Protein 8RX4 (pdb70)

Organism: Mycobacterium tuberculosis (strain ATCC 25618 / H37Rv) (NCBI:txid83332)

B-factor: mean 56.43, std 13.55, range [24.18, 102.86]

InterPro domains:
  IPR001100 Pyridine nucleotide-disulphide oxidoreductase, class I [PIRSF000350] (3-437)
  IPR004099 Pyridine nucleotide-disulphide oxidoreductase, dimerisation domain [PF02852] (345-454)
  IPR012999 Pyridine nucleotide-disulphide oxidoreductase, class I, active site [PS00076] (36-46)
  IPR016156 FAD/NAD-linked reductase, dimerisation domain superfamily [G3DSA:3.30.390.30] (344-459)
  IPR016156 FAD/NAD-linked reductase, dimerisation domain superfamily [SSF55424] (342-456)
  IPR017817 Mycothione reductase [TIGR03452] (3-458)
  IPR023753 FAD/NAD(P)-binding domain [PF07992] (4-316)
  IPR036188 FAD/NAD(P)-binding domain superfamily [G3DSA:3.50.50.60] (4-327)
  IPR036188 FAD/NAD(P)-binding domain superfamily [G3DSA:3.50.50.60] (154-271)
  IPR036188 FAD/NAD(P)-binding domain superfamily [SSF51905] (1-375)
  IPR050151 Class-I pyridine nucleotide-disulfide oxidoreductase [PTHR22912] (2-455)

Radius of gyration: 31.42 Å; Cα contacts (8 Å, |Δi|>4): 2071; chains: 2; bounding box: 92×67×83 Å

Foldseek 3Di:
DAEFAEEEEAQALSVVLDDPVCPVTQYEYEAQDFHHDCCLQLHVQLLVLLLVVLVVLVCQVPVVVVPDPHHDDDDPLVVSLCVRVVVRVVVSVVVVVVQVPDPRYDYHNFAKAWDAQDPVRWTWIAGPVGDIYTYRAYEYANAWFDDDDVQVVVQVDDAAESRPVSPDPDQWQEEEEEAAALVLQSVQQSNVSVRHAYEYEYLAAWHNVPDFPVCTVLVRVVCVVSHPYDHNWDFNHWDDDDQKIWTQIPVRDIDITRHYYYDHDIGAQQVVHCQVSQPQDDDPQATEADQQQDGRRFNYGYFANSHDPDNDSVQRNQSSNQVSQCSPDHRPPCVSGDGRDPPWDKDWRSHVQIKIKIADHPVRCVVVVAQKFKFKFFLCVAPVSVSVVGDRWIKMWIAGPPPQATGMIMTGHPPNVNLCVVVSVCNVVVNGLVCSLPVDDDDPRDSNVRVSVRSVPGD/DAEFAEEEEAQALSVVLDDPVCPPTQYEYEAQDFHHDCCLQLHVQLLVLLLVVLVVLVCQVCVVVLPDPHHDDADPLVVSLCVRVVVRVVVSVVSVVVQVPDPRYHYHHFQKAWDAQDDVRWTWIAGPVGDIYTYNAYEYAQAWFDDDDVQVVVQVDDAAESRGPSPDPDQWQEEEEEAQELVLQSVQQSNVSNRHAYEYHYLADWRHVPDFPVCGVLVRVVCVVRHPYHYNKDFNHKDDDDQKIWTAIPVRDIDITRHYYYPHDIGAQQVSHCQVNQVQDADVQAGEADQQQDGRRFNYGYFANNHDPDNDSVRRNQSSVQCSVCSPDHRPPCVSGDGRDPAFDKDWRSHVQIKIKTFDHPVVQVVVVAQKFKFKFFLCVAPVCVSVVGDRWIKIWIAGPPPQQTGMIMTGHPPNVNLCVVVSVCNVPVNGLVCSLPVDDDDPRDSNVRVNVRSVRRD

Secondary structure (DSSP, 8-state):
-EEEEEEEE-SSGGGG---GGGTTS-EEEE-SSSTTHHHHHHSHHHHHHHHHHHHHHHHHHTGGGGTEEEEEEEE-HHHHHHHHHHHHHHHHHHHHHHHHT-TTEEEE-S-EEEEEEPTTS-EEEEETT--EEEEEEEEE---EEE---HHHHHTT---B-HHHHTT-SS--SEEEEE--SHHHHHHHHHHHHTT-EEEEE-SSSSSSTTS-HHHHHHHHHHHHTTSEEE-S--EEEEEEETTEEEEEETTS-EEEESEEEE-S-EEEGGGGS-TGGGT--EETTEEP--TTSB-SSTTEEE-GGGT-S---HHHHHHHHHHHHHHTTS-TT-GGGSPPP--TT-EEEE-SSS-EEEEE--HHHHHHTT--EEEEEEEGGGSHHHHHHT-SS-EEEEEEETTT-BEEEEEEESTTHHHHTHHHHHHHHTT-BHHHHHHSS---TTSTTHHHHHHHHT--/-EEEEEEEE-SSGGGG---GGGTTS-EEEE-SSSTTHHHHHHSHHHHHHHHHHHHHHHHHHTGGGGTEEEEEEEE-HHHHHHHHHHHHHHHHHHHHHHHHT-TTEEEE-S-EEEEEEPTTS-EEEEETT--EEEEEEEEE---EEE---HHHHHTT---B-TTTGGG-SS--SEEEEE--SHHHHHHHHHHHHTT-EEEEE-SSS-SSTTS-HHHHHHHHHHHHTTSEEETT--EEEEEEETTEEEEEETTS-EEEESEEEE---EEESGGGTTTGGGT--EETTEEP--TTSB-SSTTEEE-GGGT-S---HHHHHHHHHHHHHHTTS-TT-GGGSPPP--SS-EEEE-SSS-EEEEE--HHHHHHTT--EEEEEEEGGGSHHHHHHT-SS-EEEEEEETTT-BEEEEEEESTTHHHHTHHHHHHHHTT-BHHHHHHSS---TTSTTHHHHHHHHT--

Structure (mmCIF, N/CA/C/O backbone):
data_8RX4
#
_entry.id   8RX4
#
_cell.length_a   128.813
_cell.length_b   64.996
_cell.length_c   137.536
_cell.angle_alpha   90.00
_cell.angle_beta   100.44
_cell.angle_gamma   90.00
#
_symmetry.space_group_name_H-M   'C 1 2 1'
#
loop_
_entity.id
_entity.type
_entity.pdbx_description
1 polymer 'Mycothione reductase'
2 non-polymer 'FLAVIN-ADENINE DINUCLEOTIDE'
3 non-polymer 'NADP NICOTINAMIDE-ADENINE-DINUCLEOTIDE PHOSPHATE'
4 water water
#
loop_
_atom_site.group_PDB
_atom_site.id
_atom_site.type_symbol
_atom_site.label_atom_id
_atom_site.label_alt_id
_atom_site.label_comp_id
_atom_site.label_asym_id
_atom_site.label_entity_id
_atom_site.label_seq_id
_atom_site.pdbx_PDB_ins_code
_atom_site.Cartn_x
_atom_site.Cartn_y
_atom_site.Cartn_z
_atom_site.occupancy
_atom_site.B_iso_or_equiv
_atom_site.auth_seq_id
_atom_site.auth_comp_id
_atom_site.auth_asym_id
_atom_site.auth_atom_id
_atom_site.pdbx_PDB_model_num
ATOM 1 N N . MET A 1 1 ? -25.070 9.803 52.920 1.00 71.00 1 MET A N 1
ATOM 2 C CA . MET A 1 1 ? -23.735 9.215 52.870 1.00 79.07 1 MET A CA 1
ATOM 3 C C . MET A 1 1 ? -23.401 8.706 51.472 1.00 81.22 1 MET A C 1
ATOM 4 O O . MET A 1 1 ? -24.279 8.248 50.742 1.00 86.84 1 MET A O 1
ATOM 9 N N . GLU A 1 2 ? -22.128 8.788 51.100 1.00 75.82 2 GLU A N 1
ATOM 10 C CA . GLU A 1 2 ? -21.688 8.372 49.777 1.00 78.09 2 GLU A CA 1
ATOM 11 C C . GLU A 1 2 ? -21.303 6.898 49.779 1.00 76.95 2 GLU A C 1
ATOM 12 O O . GLU A 1 2 ? -20.695 6.400 50.730 1.00 74.75 2 GLU A O 1
ATOM 18 N N . THR A 1 3 ? -21.677 6.203 48.709 1.00 79.78 3 THR A N 1
ATOM 19 C CA . THR A 1 3 ? -21.429 4.777 48.552 1.00 79.41 3 THR A CA 1
ATOM 20 C C . THR A 1 3 ? -20.373 4.555 47.475 1.00 76.99 3 THR A C 1
ATOM 21 O O . THR A 1 3 ? -20.433 5.167 46.402 1.00 74.40 3 THR A O 1
ATOM 25 N N . TYR A 1 4 ? -19.416 3.664 47.755 1.00 75.91 4 TYR A N 1
ATOM 26 C CA . TYR A 1 4 ? -18.320 3.375 46.837 1.00 72.99 4 TYR A CA 1
ATOM 27 C C . TYR A 1 4 ? -18.116 1.873 46.706 1.00 68.05 4 TYR A C 1
ATOM 28 O O . TYR A 1 4 ? -18.326 1.118 47.658 1.00 65.58 4 TYR A O 1
ATOM 37 N N . ASP A 1 5 ? -17.674 1.446 45.517 1.00 69.47 5 ASP A N 1
ATOM 38 C CA . ASP A 1 5 ? -17.371 0.033 45.312 1.00 65.72 5 ASP A CA 1
ATOM 39 C C . ASP A 1 5 ? -16.001 -0.330 45.871 1.00 64.72 5 ASP A C 1
ATOM 40 O O . ASP A 1 5 ? -15.813 -1.435 46.392 1.00 65.81 5 ASP A O 1
ATOM 45 N N . LEU A 1 6 ? -15.038 0.583 45.778 1.00 65.33 6 LEU A N 1
ATOM 46 C CA . LEU A 1 6 ? -13.681 0.328 46.235 1.00 63.31 6 LEU A CA 1
ATOM 47 C C . LEU A 1 6 ? -13.131 1.584 46.896 1.00 63.82 6 LEU A C 1
ATOM 48 O O . LEU A 1 6 ? -13.490 2.706 46.529 1.00 64.51 6 LEU A O 1
ATOM 53 N N . ALA A 1 7 ? -12.256 1.383 47.879 1.00 63.17 7 ALA A N 1
ATOM 54 C CA . ALA A 1 7 ? -11.581 2.479 48.562 1.00 63.65 7 ALA A CA 1
ATOM 55 C C . ALA A 1 7 ? -10.109 2.129 48.715 1.00 63.40 7 ALA A C 1
ATOM 56 O O . ALA A 1 7 ? -9.777 1.035 49.181 1.00 59.89 7 ALA A O 1
ATOM 58 N N . ILE A 1 8 ? -9.234 3.041 48.296 1.00 60.86 8 ILE A N 1
ATOM 59 C CA . ILE A 1 8 ? -7.788 2.845 48.352 1.00 57.21 8 ILE A CA 1
ATOM 60 C C . ILE A 1 8 ? -7.195 3.927 49.241 1.00 57.51 8 ILE A C 1
ATOM 61 O O . ILE A 1 8 ? -7.369 5.122 48.967 1.00 59.31 8 ILE A O 1
ATOM 66 N N . ILE A 1 9 ? -6.472 3.515 50.280 1.00 50.32 9 ILE A N 1
ATOM 67 C CA . ILE A 1 9 ? -5.812 4.442 51.193 1.00 53.56 9 ILE A CA 1
ATOM 68 C C . ILE A 1 9 ? -4.337 4.509 50.814 1.00 55.17 9 ILE A C 1
ATOM 69 O O . ILE A 1 9 ? -3.598 3.535 50.989 1.00 54.23 9 ILE A O 1
ATOM 74 N N . GLY A 1 10 ? -3.909 5.658 50.287 1.00 54.60 10 GLY A N 1
ATOM 75 C CA . GLY A 1 10 ? -2.532 5.832 49.867 1.00 52.58 10 GLY A CA 1
ATOM 76 C C . GLY A 1 10 ? -2.365 5.889 48.363 1.00 54.53 10 GLY A C 1
ATOM 77 O O . GLY A 1 10 ? -2.887 5.030 47.645 1.00 51.84 10 GLY A O 1
ATOM 78 N N . THR A 1 11 ? -1.639 6.900 47.876 1.00 50.74 11 THR A N 1
ATOM 79 C CA . THR A 1 11 ? -1.416 7.112 46.448 1.00 54.16 11 THR A CA 1
ATOM 80 C C . THR A 1 11 ? 0.023 6.824 46.026 1.00 47.42 11 THR A C 1
ATOM 81 O O . THR A 1 11 ? 0.528 7.432 45.079 1.00 51.88 11 THR A O 1
ATOM 85 N N . GLY A 1 12 ? 0.710 5.943 46.745 1.00 47.02 12 GLY A N 1
ATOM 86 C CA . GLY A 1 12 ? 1.984 5.435 46.276 1.00 48.41 12 GLY A CA 1
ATOM 87 C C . GLY A 1 12 ? 1.764 4.328 45.266 1.00 47.16 12 GLY A C 1
ATOM 88 O O . GLY A 1 12 ? 1.175 4.556 44.206 1.00 47.56 12 GLY A O 1
ATOM 89 N N . SER A 1 13 ? 2.196 3.111 45.596 1.00 53.66 13 SER A N 1
ATOM 90 C CA . SER A 1 13 ? 1.872 1.976 44.744 1.00 49.35 13 SER A CA 1
ATOM 91 C C . SER A 1 13 ? 0.368 1.762 44.652 1.00 55.11 13 SER A C 1
ATOM 92 O O . SER A 1 13 ? -0.127 1.297 43.618 1.00 56.08 13 SER A O 1
ATOM 95 N N . GLY A 1 14 ? -0.376 2.142 45.698 1.00 48.95 14 GLY A N 1
ATOM 96 C CA . GLY A 1 14 ? -1.825 2.023 45.701 1.00 50.26 14 GLY A CA 1
ATOM 97 C C . GLY A 1 14 ? -2.517 2.765 44.576 1.00 51.90 14 GLY A C 1
ATOM 98 O O . GLY A 1 14 ? -3.673 2.462 44.265 1.00 51.49 14 GLY A O 1
ATOM 99 N N . ASN A 1 15 ? -1.847 3.744 43.970 1.00 54.89 15 ASN A N 1
ATOM 100 C CA . ASN A 1 15 ? -2.392 4.432 42.808 1.00 52.38 15 ASN A CA 1
ATOM 101 C C . ASN A 1 15 ? -2.287 3.616 41.527 1.00 55.20 15 ASN A C 1
ATOM 102 O O . ASN A 1 15 ? -2.871 4.010 40.513 1.00 61.17 15 ASN A O 1
ATOM 107 N N . SER A 1 16 ? -1.567 2.500 41.540 1.00 50.71 16 SER A N 1
ATOM 108 C CA . SER A 1 16 ? -1.369 1.692 40.345 1.00 54.61 16 SER A CA 1
ATOM 109 C C . SER A 1 16 ? -2.331 0.514 40.246 1.00 55.80 16 SER A C 1
ATOM 110 O O . SER A 1 16 ? -2.112 -0.381 39.428 1.00 58.84 16 SER A O 1
ATOM 113 N N . ILE A 1 17 ? -3.380 0.481 41.063 1.00 57.23 17 ILE A N 1
ATOM 114 C CA . ILE A 1 17 ? -4.326 -0.626 40.991 1.00 55.56 17 ILE A CA 1
ATOM 115 C C . ILE A 1 17 ? -5.306 -0.434 39.839 1.00 56.68 17 ILE A C 1
ATOM 116 O O . ILE A 1 17 ? -5.680 -1.395 39.162 1.00 57.58 17 ILE A O 1
ATOM 121 N N . LEU A 1 18 ? -5.746 0.799 39.613 1.00 57.50 18 LEU A N 1
ATOM 122 C CA . LEU A 1 18 ? -6.813 1.066 38.658 1.00 58.93 18 LEU A CA 1
ATOM 123 C C . LEU A 1 18 ? -6.351 0.850 37.219 1.00 64.13 18 LEU A C 1
ATOM 124 O O . LEU A 1 18 ? -5.315 1.375 36.799 1.00 61.42 18 LEU A O 1
ATOM 129 N N . ASP A 1 19 ? -7.126 0.066 36.469 1.00 64.22 19 ASP A N 1
ATOM 130 C CA . ASP A 1 19 ? -6.872 -0.217 35.058 1.00 60.89 19 ASP A CA 1
ATOM 131 C C . ASP A 1 19 ? -8.231 -0.279 34.363 1.00 64.35 19 ASP A C 1
ATOM 132 O O . ASP A 1 19 ? -9.267 0.015 34.971 1.00 63.49 19 ASP A O 1
ATOM 137 N N . GLU A 1 20 ? -8.222 -0.641 33.075 1.00 65.09 20 GLU A N 1
ATOM 138 C CA . GLU A 1 20 ? -9.449 -0.637 32.282 1.00 64.78 20 GLU A CA 1
ATOM 139 C C . GLU A 1 20 ? -10.568 -1.442 32.936 1.00 67.15 20 GLU A C 1
ATOM 140 O O . GLU A 1 20 ? -11.745 -1.082 32.812 1.00 67.68 20 GLU A O 1
ATOM 146 N N . ARG A 1 21 ? -10.229 -2.529 33.632 1.00 67.39 21 ARG A N 1
ATOM 147 C CA . ARG A 1 21 ? -11.224 -3.365 34.299 1.00 61.14 21 ARG A CA 1
ATOM 148 C C . ARG A 1 21 ? -11.861 -2.695 35.515 1.00 66.30 21 ARG A C 1
ATOM 149 O O . ARG A 1 21 ? -12.704 -3.318 36.170 1.00 65.37 21 ARG A O 1
ATOM 157 N N . TYR A 1 22 ? -11.469 -1.469 35.859 1.00 67.38 22 TYR A N 1
ATOM 158 C CA . TYR A 1 22 ? -12.056 -0.767 36.991 1.00 67.53 22 TYR A CA 1
ATOM 159 C C . TYR A 1 22 ? -12.896 0.434 36.577 1.00 72.36 22 TYR A C 1
ATOM 160 O O . TYR A 1 22 ? -13.663 0.948 37.401 1.00 65.92 22 TYR A O 1
ATOM 169 N N . ALA A 1 23 ? -12.777 0.888 35.329 1.00 74.69 23 ALA A N 1
ATOM 170 C CA . ALA A 1 23 ? -13.667 1.923 34.823 1.00 76.26 23 ALA A CA 1
ATOM 171 C C . ALA A 1 23 ? -15.104 1.428 34.884 1.00 76.46 23 ALA A C 1
ATOM 172 O O . ALA A 1 23 ? -15.422 0.342 34.390 1.00 81.83 23 ALA A O 1
ATOM 174 N N . GLY A 1 24 ? -15.968 2.214 35.512 1.00 70.84 24 GLY A N 1
ATOM 175 C CA . GLY A 1 24 ? -17.320 1.781 35.793 1.00 70.16 24 GLY A CA 1
ATOM 176 C C . GLY A 1 24 ? -17.547 1.427 37.239 1.00 70.80 24 GLY A C 1
ATOM 177 O O . GLY A 1 24 ? -18.662 1.036 37.599 1.00 73.78 24 GLY A O 1
ATOM 178 N N . LYS A 1 25 ? -16.528 1.553 38.078 1.00 70.42 25 LYS A N 1
ATOM 179 C CA . LYS A 1 25 ? -16.645 1.340 39.509 1.00 66.46 25 LYS A CA 1
ATOM 180 C C . LYS A 1 25 ? -16.337 2.657 40.203 1.00 67.72 25 LYS A C 1
ATOM 181 O O . LYS A 1 25 ? -15.352 3.321 39.864 1.00 67.68 25 LYS A O 1
ATOM 187 N N . ARG A 1 26 ? -17.213 3.069 41.116 1.00 68.19 26 ARG A N 1
ATOM 188 C CA . ARG A 1 26 ? -16.981 4.290 41.878 1.00 69.95 26 ARG A CA 1
ATOM 189 C C . ARG A 1 26 ? -15.987 4.002 42.997 1.00 68.85 26 ARG A C 1
ATOM 190 O O . ARG A 1 26 ? -16.264 3.194 43.893 1.00 65.05 26 ARG A O 1
ATOM 198 N N . VAL A 1 27 ? -14.836 4.662 42.948 1.00 69.94 27 VAL A N 1
ATOM 199 C CA . VAL A 1 27 ? -13.733 4.378 43.854 1.00 70.20 27 VAL A CA 1
ATOM 200 C C . VAL A 1 27 ? -13.379 5.653 44.606 1.00 67.43 27 VAL A C 1
ATOM 201 O O . VAL A 1 27 ? -13.492 6.765 44.078 1.00 67.17 27 VAL A O 1
ATOM 205 N N . ALA A 1 28 ? -12.982 5.485 45.864 1.00 63.59 28 ALA A N 1
ATOM 206 C CA . ALA A 1 28 ? -12.547 6.587 46.713 1.00 67.36 28 ALA A CA 1
ATOM 207 C C . ALA A 1 28 ? -11.058 6.448 46.997 1.00 62.84 28 ALA A C 1
ATOM 208 O O . ALA A 1 28 ? -10.592 5.370 47.383 1.00 59.90 28 ALA A O 1
ATOM 210 N N . ILE A 1 29 ? -10.319 7.539 46.799 1.00 65.31 29 ILE A N 1
ATOM 211 C CA . ILE A 1 29 ? -8.870 7.568 46.959 1.00 63.40 29 ILE A CA 1
ATOM 212 C C . ILE A 1 29 ? -8.522 8.550 48.071 1.00 61.94 29 ILE A C 1
ATOM 213 O O . ILE A 1 29 ? -8.959 9.707 48.041 1.00 63.22 29 ILE A O 1
ATOM 218 N N . CYS A 1 30 ? -7.704 8.100 49.023 1.00 51.81 30 CYS A N 1
ATOM 219 C CA . CYS A 1 30 ? -7.389 8.864 50.227 1.00 62.40 30 CYS A CA 1
ATOM 220 C C . CYS A 1 30 ? -5.887 9.096 50.322 1.00 57.10 30 CYS A C 1
ATOM 221 O O . CYS A 1 30 ? -5.105 8.138 50.333 1.00 56.17 30 CYS A O 1
ATOM 224 N N . GLU A 1 31 ? -5.492 10.364 50.425 1.00 57.92 31 GLU A N 1
ATOM 225 C CA . GLU A 1 31 ? -4.086 10.743 50.512 1.00 59.47 31 GLU A CA 1
ATOM 226 C C . GLU A 1 31 ? -3.916 11.805 51.587 1.00 59.03 31 GLU A C 1
ATOM 227 O O . GLU A 1 31 ? -4.411 12.926 51.434 1.00 57.70 31 GLU A O 1
ATOM 233 N N . GLN A 1 32 ? -3.181 11.465 52.649 1.00 59.29 32 GLN A N 1
ATOM 234 C CA . GLN A 1 32 ? -2.923 12.415 53.728 1.00 59.32 32 GLN A CA 1
ATOM 235 C C . GLN A 1 32 ? -1.957 13.504 53.276 1.00 61.03 32 GLN A C 1
ATOM 236 O O . GLN A 1 32 ? -2.249 14.699 53.392 1.00 64.05 32 GLN A O 1
ATOM 242 N N . GLY A 1 33 ? -0.788 13.108 52.776 1.00 62.79 33 GLY A N 1
ATOM 243 C CA . GLY A 1 33 ? 0.206 14.062 52.320 1.00 58.23 33 GLY A CA 1
ATOM 244 C C . GLY A 1 33 ? 0.109 14.390 50.843 1.00 61.13 33 GLY A C 1
ATOM 245 O O . GLY A 1 33 ? -0.988 14.594 50.313 1.00 58.54 33 GLY A O 1
ATOM 246 N N . THR A 1 34 ? 1.255 14.447 50.168 1.00 64.08 34 THR A N 1
ATOM 247 C CA . THR A 1 34 ? 1.291 14.803 48.757 1.00 60.49 34 THR A CA 1
ATOM 248 C C . THR A 1 34 ? 0.982 13.594 47.880 1.00 57.72 34 THR A C 1
ATOM 249 O O . THR A 1 34 ? 1.365 12.462 48.191 1.00 53.37 34 THR A O 1
ATOM 253 N N . PHE A 1 35 ? 0.270 13.847 46.783 1.00 54.75 35 PHE A N 1
ATOM 254 C CA . PHE A 1 35 ? -0.090 12.795 45.841 1.00 59.20 35 PHE A CA 1
ATOM 255 C C . PHE A 1 35 ? 1.153 12.171 45.221 1.00 52.47 35 PHE A C 1
ATOM 256 O O . PHE A 1 35 ? 2.138 12.855 44.941 1.00 52.48 35 PHE A O 1
ATOM 264 N N . GLY A 1 36 ? 1.112 10.856 45.032 1.00 47.56 36 GLY A N 1
ATOM 265 C CA . GLY A 1 36 ? 2.206 10.121 44.435 1.00 49.65 36 GLY A CA 1
ATOM 266 C C . GLY A 1 36 ? 2.993 9.256 45.396 1.00 54.38 36 GLY A C 1
ATOM 267 O O . GLY A 1 36 ? 3.772 8.410 44.936 1.00 58.42 36 GLY A O 1
ATOM 268 N N . GLY A 1 37 ? 2.832 9.437 46.708 1.00 52.58 37 GLY A N 1
ATOM 269 C CA . GLY A 1 37 ? 3.513 8.591 47.669 1.00 50.63 37 GLY A CA 1
ATOM 270 C C . GLY A 1 37 ? 4.942 9.018 47.968 1.00 48.18 37 GLY A C 1
ATOM 271 O O . GLY A 1 37 ? 5.419 10.083 47.570 1.00 52.31 37 GLY A O 1
ATOM 272 N N . THR A 1 38 ? 5.638 8.132 48.686 1.00 47.18 38 THR A N 1
ATOM 273 C CA . THR A 1 38 ? 6.978 8.431 49.191 1.00 51.12 38 THR A CA 1
ATOM 274 C C . THR A 1 38 ? 8.027 8.400 48.082 1.00 50.98 38 THR A C 1
ATOM 275 O O . THR A 1 38 ? 8.903 9.274 48.020 1.00 46.09 38 THR A O 1
ATOM 279 N N . CYS A 1 39 ? 7.958 7.395 47.207 1.00 52.39 39 CYS A N 1
ATOM 280 C CA . CYS A 1 39 ? 9.008 7.196 46.214 1.00 54.56 39 CYS A CA 1
ATOM 281 C C . CYS A 1 39 ? 9.195 8.426 45.332 1.00 55.20 39 CYS A C 1
ATOM 282 O O . CYS A 1 39 ? 10.329 8.870 45.109 1.00 56.30 39 CYS A O 1
ATOM 285 N N . LEU A 1 40 ? 8.099 9.017 44.853 1.00 56.46 40 LEU A N 1
ATOM 286 C CA . LEU A 1 40 ? 8.218 10.113 43.896 1.00 51.98 40 LEU A CA 1
ATOM 287 C C . LEU A 1 40 ? 8.654 11.420 44.557 1.00 55.60 40 LEU A C 1
ATOM 288 O O . LEU A 1 40 ? 9.451 12.172 43.982 1.00 58.22 40 LEU A O 1
ATOM 293 N N . ASN A 1 41 ? 8.154 11.717 45.755 1.00 52.99 41 ASN A N 1
ATOM 294 C CA . ASN A 1 41 ? 8.353 13.044 46.324 1.00 50.09 41 ASN A CA 1
ATOM 295 C C . ASN A 1 41 ? 9.484 13.124 47.343 1.00 48.94 41 ASN A C 1
ATOM 296 O O . ASN A 1 41 ? 10.140 14.165 47.437 1.00 47.94 41 ASN A O 1
ATOM 301 N N . VAL A 1 42 ? 9.733 12.073 48.120 1.00 52.53 42 VAL A N 1
ATOM 302 C CA . VAL A 1 42 ? 10.681 12.185 49.225 1.00 51.32 42 VAL A CA 1
ATOM 303 C C . VAL A 1 42 ? 11.502 10.914 49.351 1.00 49.17 42 VAL A C 1
ATOM 304 O O . VAL A 1 42 ? 12.079 10.644 50.410 1.00 50.79 42 VAL A O 1
ATOM 308 N N . GLY A 1 43 ? 11.584 10.143 48.274 1.00 46.72 43 GLY A N 1
ATOM 309 C CA . GLY A 1 43 ? 12.232 8.851 48.327 1.00 50.83 43 GLY A CA 1
ATOM 310 C C . GLY A 1 43 ? 13.109 8.546 47.131 1.00 50.05 43 GLY A C 1
ATOM 311 O O . GLY A 1 43 ? 14.049 9.290 46.848 1.00 52.11 43 GLY A O 1
ATOM 312 N N . CYS A 1 44 ? 12.792 7.456 46.424 1.00 54.99 44 CYS A N 1
ATOM 313 C CA . CYS A 1 44 ? 13.682 6.901 45.398 1.00 54.29 44 CYS A CA 1
ATOM 314 C C . CYS A 1 44 ? 14.046 7.918 44.320 1.00 47.03 44 CYS A C 1
ATOM 315 O O . CYS A 1 44 ? 15.229 8.134 44.036 1.00 46.74 44 CYS A O 1
ATOM 318 N N . ILE A 1 45 ? 13.049 8.522 43.683 1.00 50.16 45 ILE A N 1
ATOM 319 C CA . ILE A 1 45 ? 13.294 9.379 42.520 1.00 47.20 45 ILE A CA 1
ATOM 320 C C . ILE A 1 45 ? 14.144 10.590 42.902 1.00 42.43 45 ILE A C 1
ATOM 321 O O . ILE A 1 45 ? 15.227 10.769 42.329 1.00 41.89 45 ILE A O 1
ATOM 326 N N . PRO A 1 46 ? 13.752 11.420 43.878 1.00 48.89 46 PRO A N 1
ATOM 327 C CA . PRO A 1 46 ? 14.582 12.605 44.152 1.00 46.91 46 PRO A CA 1
ATOM 328 C C . PRO A 1 46 ? 15.952 12.250 44.697 1.00 46.74 46 PRO A C 1
ATOM 329 O O . PRO A 1 46 ? 16.949 12.881 44.316 1.00 44.11 46 PRO A O 1
ATOM 333 N N . THR A 1 47 ? 16.034 11.226 45.547 1.00 41.74 47 THR A N 1
ATOM 334 C CA . THR A 1 47 ? 17.311 10.862 46.146 1.00 42.55 47 THR A CA 1
ATOM 335 C C . THR A 1 47 ? 18.325 10.480 45.077 1.00 41.59 47 THR A C 1
ATOM 336 O O . THR A 1 47 ? 19.465 10.957 45.087 1.00 42.69 47 THR A O 1
ATOM 340 N N . LYS A 1 48 ? 17.923 9.635 44.130 1.00 41.77 48 LYS A N 1
ATOM 341 C CA . LYS A 1 48 ? 18.879 9.207 43.119 1.00 44.06 48 LYS A CA 1
ATOM 342 C C . LYS A 1 48 ? 19.275 10.359 42.208 1.00 41.11 48 LYS A C 1
ATOM 343 O O . LYS A 1 48 ? 20.435 10.438 41.787 1.00 42.24 48 LYS A O 1
ATOM 349 N N . MET A 1 49 ? 18.354 11.293 41.952 1.00 36.50 49 MET A N 1
ATOM 350 C CA . MET A 1 49 ? 18.737 12.512 41.250 1.00 37.25 49 MET A CA 1
ATOM 351 C C . MET A 1 49 ? 19.795 13.280 42.034 1.00 42.35 49 MET A C 1
ATOM 352 O O . MET A 1 49 ? 20.744 13.816 41.450 1.00 41.24 49 MET A O 1
ATOM 357 N N . PHE A 1 50 ? 19.677 13.305 43.367 1.00 44.79 50 PHE A N 1
ATOM 358 C CA . PHE A 1 50 ? 20.723 13.924 44.171 1.00 38.71 50 PHE A CA 1
ATOM 359 C C . PHE A 1 50 ? 22.003 13.106 44.134 1.00 41.84 50 PHE A C 1
ATOM 360 O O . PHE A 1 50 ? 23.098 13.677 44.161 1.00 47.09 50 PHE A O 1
ATOM 368 N N . VAL A 1 51 ? 21.894 11.776 44.062 1.00 41.90 51 VAL A N 1
ATOM 369 C CA . VAL A 1 51 ? 23.094 10.940 44.013 1.00 46.06 51 VAL A CA 1
ATOM 370 C C . VAL A 1 51 ? 23.866 11.183 42.722 1.00 46.80 51 VAL A C 1
ATOM 371 O O . VAL A 1 51 ? 25.104 11.222 42.721 1.00 48.87 51 VAL A O 1
ATOM 375 N N . TYR A 1 52 ? 23.153 11.373 41.608 1.00 45.11 52 TYR A N 1
ATOM 376 C CA . TYR A 1 52 ? 23.836 11.580 40.334 1.00 42.94 52 TYR A CA 1
ATOM 377 C C . TYR A 1 52 ? 24.613 12.891 40.328 1.00 47.92 52 TYR A C 1
ATOM 378 O O . TYR A 1 52 ? 25.763 12.933 39.868 1.00 45.42 52 TYR A O 1
ATOM 387 N N . ALA A 1 53 ? 24.004 13.974 40.825 1.00 45.95 53 ALA A N 1
ATOM 388 C CA . ALA A 1 53 ? 24.726 15.240 40.892 1.00 40.88 53 ALA A CA 1
ATOM 389 C C . ALA A 1 53 ? 25.936 15.127 41.805 1.00 44.47 53 ALA A C 1
ATOM 390 O O . ALA A 1 53 ? 27.012 15.654 41.493 1.00 45.05 53 ALA A O 1
ATOM 392 N N . ALA A 1 54 ? 25.795 14.394 42.914 1.00 44.65 54 ALA A N 1
ATOM 393 C CA . ALA A 1 54 ? 26.925 14.185 43.814 1.00 46.67 54 ALA A CA 1
ATOM 394 C C . ALA A 1 54 ? 28.053 13.432 43.118 1.00 48.57 54 ALA A C 1
ATOM 395 O O . ALA A 1 54 ? 29.232 13.780 43.271 1.00 47.58 54 ALA A O 1
ATOM 397 N N . GLU A 1 55 ? 27.716 12.397 42.344 1.00 42.51 55 GLU A N 1
ATOM 398 C CA . GLU A 1 55 ? 28.773 11.608 41.729 1.00 45.82 55 GLU A CA 1
ATOM 399 C C . GLU A 1 55 ? 29.463 12.374 40.610 1.00 42.48 55 GLU A C 1
ATOM 400 O O . GLU A 1 55 ? 30.666 12.199 40.401 1.00 40.15 55 GLU A O 1
ATOM 406 N N . VAL A 1 56 ? 28.746 13.294 39.960 1.00 41.45 56 VAL A N 1
ATOM 407 C CA . VAL A 1 56 ? 29.364 14.174 38.974 1.00 42.55 56 VAL A CA 1
ATOM 408 C C . VAL A 1 56 ? 30.444 15.029 39.626 1.00 48.55 56 VAL A C 1
ATOM 409 O O . VAL A 1 56 ? 31.552 15.179 39.088 1.00 47.58 56 VAL A O 1
ATOM 413 N N . ALA A 1 57 ? 30.146 15.593 40.801 1.00 45.27 57 ALA A N 1
ATOM 414 C CA . ALA A 1 57 ? 31.142 16.397 41.502 1.00 45.93 57 ALA A CA 1
ATOM 415 C C . ALA A 1 57 ? 32.286 15.547 42.037 1.00 46.37 57 ALA A C 1
ATOM 416 O O . ALA A 1 57 ? 33.433 16.002 42.062 1.00 49.50 57 ALA A O 1
ATOM 418 N N . GLN A 1 58 ? 31.992 14.326 42.488 1.00 45.94 58 GLN A N 1
ATOM 419 C CA . GLN A 1 58 ? 33.050 13.401 42.880 1.00 48.20 58 GLN A CA 1
ATOM 420 C C . GLN A 1 58 ? 34.006 13.131 41.721 1.00 47.20 58 GLN A C 1
ATOM 421 O O . GLN A 1 58 ? 35.217 12.972 41.925 1.00 43.96 58 GLN A O 1
ATOM 427 N N . THR A 1 59 ? 33.474 13.050 40.500 1.00 50.02 59 THR A N 1
ATOM 428 C CA . THR A 1 59 ? 34.316 12.830 39.326 1.00 45.28 59 THR A CA 1
ATOM 429 C C . THR A 1 59 ? 35.285 13.991 39.124 1.00 48.20 59 THR A C 1
ATOM 430 O O . THR A 1 59 ? 36.481 13.780 38.884 1.00 48.80 59 THR A O 1
ATOM 434 N N . VAL A 1 60 ? 34.796 15.227 39.256 1.00 48.90 60 VAL A N 1
ATOM 435 C CA . VAL A 1 60 ? 35.676 16.383 39.111 1.00 50.75 60 VAL A CA 1
ATOM 436 C C . VAL A 1 60 ? 36.779 16.344 40.159 1.00 47.55 60 VAL A C 1
ATOM 437 O O . VAL A 1 60 ? 37.935 16.674 39.877 1.00 47.16 60 VAL A O 1
ATOM 441 N N . ARG A 1 61 ? 36.448 15.903 41.373 1.00 49.75 61 ARG A N 1
ATOM 442 C CA . ARG A 1 61 ? 37.412 15.941 42.469 1.00 50.00 61 ARG A CA 1
ATOM 443 C C . ARG A 1 61 ? 38.571 14.982 42.231 1.00 49.94 61 ARG A C 1
ATOM 444 O O . ARG A 1 61 ? 39.716 15.291 42.576 1.00 53.59 61 ARG A O 1
ATOM 452 N N . GLY A 1 62 ? 38.295 13.809 41.663 1.00 50.15 62 GLY A N 1
ATOM 453 C CA . GLY A 1 62 ? 39.330 12.809 41.474 1.00 53.92 62 GLY A CA 1
ATOM 454 C C . GLY A 1 62 ? 39.829 12.692 40.049 1.00 53.65 62 GLY A C 1
ATOM 455 O O . GLY A 1 62 ? 40.393 11.665 39.661 1.00 53.93 62 GLY A O 1
ATOM 456 N N . ALA A 1 63 ? 39.640 13.759 39.270 1.00 49.79 63 ALA A N 1
ATOM 457 C CA . ALA A 1 63 ? 39.970 13.744 37.850 1.00 46.35 63 ALA A CA 1
ATOM 458 C C . ALA A 1 63 ? 41.470 13.713 37.594 1.00 55.40 63 ALA A C 1
ATOM 459 O O . ALA A 1 63 ? 41.892 13.314 36.502 1.00 56.98 63 ALA A O 1
ATOM 461 N N . ALA A 1 64 ? 42.283 14.160 38.551 1.00 54.00 64 ALA A N 1
ATOM 462 C CA . ALA A 1 64 ? 43.722 14.192 38.331 1.00 57.36 64 ALA A CA 1
ATOM 463 C C . ALA A 1 64 ? 44.327 12.798 38.221 1.00 58.96 64 ALA A C 1
ATOM 464 O O . ALA A 1 64 ? 45.374 12.643 37.584 1.00 63.52 64 ALA A O 1
ATOM 466 N N . ARG A 1 65 ? 43.691 11.784 38.818 1.00 56.53 65 ARG A N 1
ATOM 467 C CA . ARG A 1 65 ? 44.199 10.418 38.701 1.00 57.19 65 ARG A CA 1
ATOM 468 C C . ARG A 1 65 ? 44.206 9.943 37.254 1.00 56.79 65 ARG A C 1
ATOM 469 O O . ARG A 1 65 ? 45.008 9.079 36.886 1.00 51.36 65 ARG A O 1
ATOM 477 N N . TYR A 1 66 ? 43.319 10.481 36.425 1.00 56.01 66 TYR A N 1
ATOM 478 C CA . TYR A 1 66 ? 43.235 10.092 35.030 1.00 56.03 66 TYR A CA 1
ATOM 479 C C . TYR A 1 66 ? 43.940 11.075 34.111 1.00 57.99 66 TYR A C 1
ATOM 480 O O . TYR A 1 66 ? 43.896 10.901 32.890 1.00 58.64 66 TYR A O 1
ATOM 489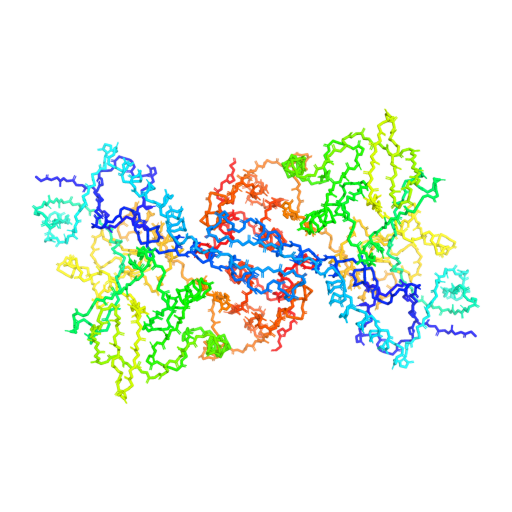 N N . GLY A 1 67 ? 44.632 12.068 34.664 1.00 61.64 67 GLY A N 1
ATOM 490 C CA . GLY A 1 67 ? 45.366 13.009 33.847 1.00 62.57 67 GLY A CA 1
ATOM 491 C C . GLY A 1 67 ? 44.603 14.250 33.448 1.00 61.43 67 GLY A C 1
ATOM 492 O O . GLY A 1 67 ? 45.056 14.972 32.552 1.00 61.97 67 GLY A O 1
ATOM 493 N N . VAL A 1 68 ? 43.452 14.510 34.063 1.00 60.74 68 VAL A N 1
ATOM 494 C CA . VAL A 1 68 ? 42.658 15.702 33.794 1.00 62.07 68 VAL A CA 1
ATOM 495 C C . VAL A 1 68 ? 42.656 16.550 35.056 1.00 61.47 68 VAL A C 1
ATOM 496 O O . VAL A 1 68 ? 42.172 16.113 36.107 1.00 63.41 68 VAL A O 1
ATOM 500 N N . ASP A 1 69 ? 43.219 17.749 34.960 1.00 62.02 69 ASP A N 1
ATOM 501 C CA . ASP A 1 69 ? 43.282 18.669 36.086 1.00 64.28 69 ASP A CA 1
ATOM 502 C C . ASP A 1 69 ? 42.019 19.522 36.108 1.00 66.24 69 ASP A C 1
ATOM 503 O O . ASP A 1 69 ? 41.762 20.279 35.163 1.00 63.79 69 ASP A O 1
ATOM 508 N N . ALA A 1 70 ? 41.227 19.394 37.175 1.00 59.78 70 ALA A N 1
ATOM 509 C CA . ALA A 1 70 ? 39.994 20.158 37.303 1.00 61.50 70 ALA A CA 1
ATOM 510 C C . ALA A 1 70 ? 39.770 20.528 38.763 1.00 62.04 70 ALA A C 1
ATOM 511 O O . ALA A 1 70 ? 40.473 20.061 39.663 1.00 59.59 70 ALA A O 1
ATOM 513 N N . HIS A 1 71 ? 38.791 21.405 38.985 1.00 66.40 71 HIS A N 1
ATOM 514 C CA . HIS A 1 71 ? 38.383 21.793 40.330 1.00 66.94 71 HIS A CA 1
ATOM 515 C C . HIS A 1 71 ? 36.954 22.312 40.277 1.00 62.55 71 HIS A C 1
ATOM 516 O O . HIS A 1 71 ? 36.449 22.693 39.216 1.00 58.66 71 HIS A O 1
ATOM 523 N N . ILE A 1 72 ? 36.308 22.317 41.442 1.00 63.57 72 ILE A N 1
ATOM 524 C CA . ILE A 1 72 ? 34.924 22.760 41.559 1.00 63.27 72 ILE A CA 1
ATOM 525 C C . ILE A 1 72 ? 34.903 24.244 41.896 1.00 62.01 72 ILE A C 1
ATOM 526 O O . ILE A 1 72 ? 35.501 24.675 42.889 1.00 60.42 72 ILE A O 1
ATOM 531 N N . ASP A 1 73 ? 34.196 25.024 41.078 1.00 64.18 73 ASP A N 1
ATOM 532 C CA . ASP A 1 73 ? 34.058 26.457 41.324 1.00 67.54 73 ASP A CA 1
ATOM 533 C C . ASP A 1 73 ? 32.975 26.741 42.362 1.00 67.37 73 ASP A C 1
ATOM 534 O O . ASP A 1 73 ? 33.237 27.375 43.389 1.00 68.91 73 ASP A O 1
ATOM 539 N N . ARG A 1 74 ? 31.748 26.282 42.104 1.00 69.49 74 ARG A N 1
ATOM 540 C CA . ARG A 1 74 ? 30.622 26.537 42.994 1.00 67.89 74 ARG A CA 1
ATOM 541 C C . ARG A 1 74 ? 29.639 25.378 42.927 1.00 61.92 74 ARG A C 1
ATOM 542 O O . ARG A 1 74 ? 29.465 24.754 41.878 1.00 67.35 74 ARG A O 1
ATOM 550 N N . VAL A 1 75 ? 28.984 25.109 44.052 1.00 68.56 75 VAL A N 1
ATOM 551 C CA . VAL A 1 75 ? 27.922 24.111 44.134 1.00 58.61 75 VAL A CA 1
ATOM 552 C C . VAL A 1 75 ? 26.617 24.884 44.270 1.00 54.69 75 VAL A C 1
ATOM 553 O O . VAL A 1 75 ? 26.278 25.360 45.357 1.00 64.51 75 VAL A O 1
ATOM 557 N N . ARG A 1 76 ? 25.875 25.017 43.170 1.00 54.97 76 ARG A N 1
ATOM 558 C CA . ARG A 1 76 ? 24.621 25.773 43.176 1.00 56.05 76 ARG A CA 1
ATOM 559 C C . ARG A 1 76 ? 23.510 24.908 43.775 1.00 52.07 76 ARG A C 1
ATOM 560 O O . ARG A 1 76 ? 22.594 24.443 43.092 1.00 53.48 76 ARG A O 1
ATOM 568 N N . TRP A 1 77 ? 23.582 24.735 45.100 1.00 52.26 77 TRP A N 1
ATOM 569 C CA . TRP A 1 77 ? 22.646 23.850 45.795 1.00 51.18 77 TRP A CA 1
ATOM 570 C C . TRP A 1 77 ? 21.198 24.268 45.567 1.00 53.76 77 TRP A C 1
ATOM 571 O O . TRP A 1 77 ? 20.328 23.420 45.333 1.00 53.35 77 TRP A O 1
ATOM 582 N N . ASP A 1 78 ? 20.923 25.572 45.605 1.00 53.98 78 ASP A N 1
ATOM 583 C CA . ASP A 1 78 ? 19.573 26.040 45.314 1.00 58.72 78 ASP A CA 1
ATOM 584 C C . ASP A 1 78 ? 19.124 25.602 43.922 1.00 57.48 78 ASP A C 1
ATOM 585 O O . ASP A 1 78 ? 17.965 25.213 43.732 1.00 56.12 78 ASP A O 1
ATOM 590 N N . ASP A 1 79 ? 20.037 25.633 42.941 1.00 56.57 79 ASP A N 1
ATOM 591 C CA . ASP A 1 79 ? 19.689 25.222 41.583 1.00 53.77 79 ASP A CA 1
ATOM 592 C C . ASP A 1 79 ? 19.543 23.708 41.468 1.00 52.75 79 ASP A C 1
ATOM 593 O O . ASP A 1 79 ? 18.716 23.221 40.690 1.00 54.33 79 ASP A O 1
ATOM 598 N N . ILE A 1 80 ? 20.323 22.952 42.241 1.00 51.53 80 ILE A N 1
ATOM 599 C CA . ILE A 1 80 ? 20.170 21.500 42.276 1.00 50.17 80 ILE A CA 1
ATOM 600 C C . ILE A 1 80 ? 18.797 21.132 42.831 1.00 55.30 80 ILE A C 1
ATOM 601 O O . ILE A 1 80 ? 18.053 20.343 42.231 1.00 53.01 80 ILE A O 1
ATOM 606 N N . VAL A 1 81 ? 18.443 21.704 43.987 1.00 46.96 81 VAL A N 1
ATOM 607 C CA . VAL A 1 81 ? 17.147 21.431 44.601 1.00 48.55 81 VAL A CA 1
ATOM 608 C C . VAL A 1 81 ? 16.016 21.845 43.668 1.00 49.02 81 VAL A C 1
ATOM 609 O O . VAL A 1 81 ? 15.027 21.118 43.505 1.00 47.01 81 VAL A O 1
ATOM 613 N N . SER A 1 82 ? 16.143 23.016 43.041 1.00 49.66 82 SER A N 1
ATOM 614 C CA . SER A 1 82 ? 15.071 23.517 42.186 1.00 52.93 82 SER A CA 1
ATOM 615 C C . SER A 1 82 ? 14.937 22.688 40.915 1.00 55.57 82 SER A C 1
ATOM 616 O O . SER A 1 82 ? 13.822 22.453 40.435 1.00 54.30 82 SER A O 1
ATOM 619 N N . ARG A 1 83 ? 16.057 22.220 40.367 1.00 50.25 83 ARG A N 1
ATOM 620 C CA . ARG A 1 83 ? 15.987 21.404 39.162 1.00 48.62 83 ARG A CA 1
ATOM 621 C C . ARG A 1 83 ? 15.295 20.076 39.436 1.00 52.48 83 ARG A C 1
ATOM 622 O O . ARG A 1 83 ? 14.481 19.616 38.627 1.00 53.75 83 ARG A O 1
ATOM 630 N N . ILE A 1 84 ? 15.604 19.454 40.578 1.00 47.81 84 ILE A N 1
ATOM 631 C CA . ILE A 1 84 ? 15.048 18.147 40.908 1.00 45.41 84 ILE A CA 1
ATOM 632 C C . ILE A 1 84 ? 13.556 18.262 41.211 1.00 50.38 84 ILE A C 1
ATOM 633 O O . ILE A 1 84 ? 12.718 17.660 40.527 1.00 45.36 84 ILE A O 1
ATOM 638 N N . PHE A 1 85 ? 13.201 19.036 42.247 1.00 48.27 85 PHE A N 1
ATOM 639 C CA . PHE A 1 85 ? 11.800 19.195 42.625 1.00 46.73 85 PHE A CA 1
ATOM 640 C C . PHE A 1 85 ? 11.019 20.071 41.653 1.00 48.98 85 PHE A C 1
ATOM 641 O O . PHE A 1 85 ? 9.784 20.097 41.727 1.00 47.74 85 PHE A O 1
ATOM 649 N N . GLY A 1 86 ? 11.700 20.768 40.737 1.00 52.89 86 GLY A N 1
ATOM 650 C CA . GLY A 1 86 ? 10.998 21.484 39.687 1.00 45.75 86 GLY A CA 1
ATOM 651 C C . GLY A 1 86 ? 10.346 20.562 38.676 1.00 52.69 86 GLY A C 1
ATOM 652 O O . GLY A 1 86 ? 9.378 20.948 38.011 1.00 51.67 86 GLY A O 1
ATOM 653 N N . ARG A 1 87 ? 10.867 19.344 38.529 1.00 49.51 87 ARG A N 1
ATOM 654 C CA . ARG A 1 87 ? 10.214 18.352 37.692 1.00 48.47 87 ARG A CA 1
ATOM 655 C C . ARG A 1 87 ? 9.310 17.423 38.484 1.00 49.68 87 ARG A C 1
ATOM 656 O O . ARG A 1 87 ? 8.360 16.873 37.918 1.00 55.71 87 ARG A O 1
ATOM 664 N N . ILE A 1 88 ? 9.572 17.249 39.781 1.00 50.58 88 ILE A N 1
ATOM 665 C CA . ILE A 1 88 ? 8.781 16.326 40.588 1.00 48.58 88 ILE A CA 1
ATOM 666 C C . ILE A 1 88 ? 7.471 16.968 41.020 1.00 55.32 88 ILE A C 1
ATOM 667 O O . ILE A 1 88 ? 6.399 16.359 40.920 1.00 58.59 88 ILE A O 1
ATOM 672 N N . ASP A 1 89 ? 7.537 18.203 41.515 1.00 54.20 89 ASP A N 1
ATOM 673 C CA . ASP A 1 89 ? 6.348 18.839 42.078 1.00 58.70 89 ASP A CA 1
ATOM 674 C C . ASP A 1 89 ? 5.188 18.972 41.094 1.00 59.06 89 ASP A C 1
ATOM 675 O O . ASP A 1 89 ? 4.038 18.764 41.518 1.00 58.53 89 ASP A O 1
ATOM 680 N N . PRO A 1 90 ? 5.388 19.318 39.816 1.00 56.74 90 PRO A N 1
ATOM 681 C CA . PRO A 1 90 ? 4.237 19.339 38.899 1.00 53.88 90 PRO A CA 1
ATOM 682 C C . PRO A 1 90 ? 3.628 17.969 38.674 1.00 55.63 90 PRO A C 1
ATOM 683 O O . PRO A 1 90 ? 2.416 17.872 38.439 1.00 57.79 90 PRO A O 1
ATOM 687 N N . ILE A 1 91 ? 4.425 16.903 38.764 1.00 53.14 91 ILE A N 1
ATOM 688 C CA . ILE A 1 91 ? 3.902 15.563 38.515 1.00 53.76 91 ILE A CA 1
ATOM 689 C C . ILE A 1 91 ? 2.916 15.158 39.602 1.00 55.73 91 ILE A C 1
ATOM 690 O O . ILE A 1 91 ? 1.877 14.549 39.318 1.00 54.08 91 ILE A O 1
ATOM 695 N N . ALA A 1 92 ? 3.220 15.482 40.861 1.00 49.13 92 ALA A N 1
ATOM 696 C CA . ALA A 1 92 ? 2.283 15.172 41.934 1.00 55.36 92 ALA A CA 1
ATOM 697 C C . ALA A 1 92 ? 0.980 15.951 41.790 1.00 59.19 92 ALA A C 1
ATOM 698 O O . ALA A 1 92 ? -0.097 15.423 42.095 1.00 54.24 92 ALA A O 1
ATOM 700 N N . ILE A 1 93 ? 1.058 17.193 41.304 1.00 62.38 93 ILE A N 1
ATOM 701 C CA . ILE A 1 93 ? -0.136 18.018 41.133 1.00 59.44 93 ILE A CA 1
ATOM 702 C C . ILE A 1 93 ? -0.960 17.519 39.952 1.00 62.44 93 ILE A C 1
ATOM 703 O O . ILE A 1 93 ? -2.177 17.319 40.061 1.00 60.59 93 ILE A O 1
ATOM 708 N N . SER A 1 94 ? -0.308 17.309 38.803 1.00 54.71 94 SER A N 1
ATOM 709 C CA . SER A 1 94 ? -1.029 16.823 37.633 1.00 57.14 94 SER A CA 1
ATOM 710 C C . SER A 1 94 ? -1.608 15.440 37.888 1.00 58.59 94 SER A C 1
ATOM 711 O O . SER A 1 94 ? -2.736 15.147 37.476 1.00 58.42 94 SER A O 1
ATOM 714 N N . GLY A 1 95 ? -0.849 14.576 38.570 1.00 58.68 95 GLY A N 1
ATOM 715 C CA . GLY A 1 95 ? -1.355 13.254 38.899 1.00 57.31 95 GLY A CA 1
ATOM 716 C C . GLY A 1 95 ? -2.556 13.298 39.817 1.00 59.42 95 GLY A C 1
ATOM 717 O O . GLY A 1 95 ? -3.431 12.431 39.749 1.00 63.20 95 GLY A O 1
ATOM 718 N N . GLU A 1 96 ? -2.610 14.298 40.694 1.00 62.50 96 GLU A N 1
ATOM 719 C CA . GLU A 1 96 ? -3.794 14.493 41.518 1.00 63.09 96 GLU A CA 1
ATOM 720 C C . GLU A 1 96 ? -4.955 15.015 40.682 1.00 65.38 96 GLU A C 1
ATOM 721 O O . GLU A 1 96 ? -6.110 14.622 40.893 1.00 65.75 96 GLU A O 1
ATOM 727 N N . ASP A 1 97 ? -4.663 15.895 39.720 1.00 63.62 97 ASP A N 1
ATOM 728 C CA . ASP A 1 97 ? -5.705 16.431 38.853 1.00 66.92 97 ASP A CA 1
ATOM 729 C C . ASP A 1 97 ? -6.285 15.379 37.918 1.00 64.62 97 ASP A C 1
ATOM 730 O O . ASP A 1 97 ? -7.424 15.534 37.467 1.00 66.46 97 ASP A O 1
ATOM 735 N N . TYR A 1 98 ? -5.541 14.311 37.627 1.00 62.79 98 TYR A N 1
ATOM 736 C CA . TYR A 1 98 ? -6.061 13.275 36.740 1.00 67.21 98 TYR A CA 1
ATOM 737 C C . TYR A 1 98 ? -7.147 12.461 37.427 1.00 65.07 98 TYR A C 1
ATOM 738 O O . TYR A 1 98 ? -8.153 12.106 36.804 1.00 70.15 98 TYR A O 1
ATOM 747 N N . ARG A 1 99 ? -6.956 12.141 38.704 1.00 66.48 99 ARG A N 1
ATOM 748 C CA . ARG A 1 99 ? -7.982 11.404 39.432 1.00 68.62 99 ARG A CA 1
ATOM 749 C C . ARG A 1 99 ? -9.162 12.300 39.790 1.00 70.29 99 ARG A C 1
ATOM 750 O O . ARG A 1 99 ? -10.318 11.865 39.732 1.00 73.34 99 ARG A O 1
ATOM 758 N N . ARG A 1 100 ? -8.895 13.557 40.149 1.00 68.18 100 ARG A N 1
ATOM 759 C CA . ARG A 1 100 ? -9.979 14.463 40.514 1.00 74.23 100 ARG A CA 1
ATOM 760 C C . ARG A 1 100 ? -10.920 14.708 39.337 1.00 73.82 100 ARG A C 1
ATOM 761 O O . ARG A 1 100 ? -12.147 14.711 39.500 1.00 76.15 100 ARG A O 1
ATOM 769 N N . SER A 1 101 ? -10.372 14.859 38.139 1.00 69.77 101 SER A N 1
ATOM 770 C CA . SER A 1 101 ? -11.179 15.146 36.962 1.00 73.79 101 SER A CA 1
ATOM 771 C C . SER A 1 101 ? -11.833 13.904 36.370 1.00 72.56 101 SER A C 1
ATOM 772 O O . SER A 1 101 ? -12.334 13.964 35.243 1.00 72.47 101 SER A O 1
ATOM 775 N N . SER A 1 102 ? -11.853 12.790 37.098 1.00 73.27 102 SER A N 1
ATOM 776 C CA . SER A 1 102 ? -12.536 11.603 36.599 1.00 74.48 102 SER A CA 1
ATOM 777 C C . SER A 1 102 ? -13.916 11.512 37.221 1.00 77.17 102 SER A C 1
ATOM 778 O O . SER A 1 102 ? -14.049 11.676 38.445 1.00 77.09 102 SER A O 1
ATOM 781 N N . PRO A 1 103 ? -14.952 11.259 36.421 1.00 76.50 103 PRO A N 1
ATOM 782 C CA . PRO A 1 103 ? -16.316 11.271 36.973 1.00 77.02 103 PRO A CA 1
ATOM 783 C C . PRO A 1 103 ? -16.570 10.187 38.006 1.00 77.97 103 PRO A C 1
ATOM 784 O O . PRO A 1 103 ? -17.356 10.406 38.938 1.00 75.15 103 PRO A O 1
ATOM 788 N N . ASN A 1 104 ? -15.921 9.031 37.885 1.00 75.32 104 ASN A N 1
ATOM 789 C CA . ASN A 1 104 ? -16.159 7.915 38.792 1.00 77.80 104 ASN A CA 1
ATOM 790 C C . ASN A 1 104 ? -15.217 7.898 39.989 1.00 75.47 104 ASN A C 1
ATOM 791 O O . ASN A 1 104 ? -15.312 6.985 40.818 1.00 68.50 104 ASN A O 1
ATOM 796 N N . ILE A 1 105 ? -14.295 8.854 40.082 1.00 75.46 105 ILE A N 1
ATOM 797 C CA . ILE A 1 105 ? -13.264 8.869 41.114 1.00 72.41 105 ILE A CA 1
ATOM 798 C C . ILE A 1 105 ? -13.470 10.101 41.986 1.00 72.85 105 ILE A C 1
ATOM 799 O O . ILE A 1 105 ? -13.640 11.213 41.470 1.00 74.27 105 ILE A O 1
ATOM 804 N N . ASP A 1 106 ? -13.426 9.905 43.303 1.00 70.72 106 ASP A N 1
ATOM 805 C CA . ASP A 1 106 ? -13.506 10.986 44.278 1.00 71.50 106 ASP A CA 1
ATOM 806 C C . ASP A 1 106 ? -12.276 10.939 45.176 1.00 71.22 106 ASP A C 1
ATOM 807 O O . ASP A 1 106 ? -11.995 9.905 45.797 1.00 67.05 106 ASP A O 1
ATOM 812 N N . VAL A 1 107 ? -11.553 12.058 45.251 1.00 64.50 107 VAL A N 1
ATOM 813 C CA . VAL A 1 107 ? -10.298 12.147 45.991 1.00 60.32 107 VAL A CA 1
ATOM 814 C C . VAL A 1 107 ? -10.565 12.792 47.340 1.00 67.07 107 VAL A C 1
ATOM 815 O O . VAL A 1 107 ? -11.163 13.872 47.412 1.00 69.49 107 VAL A O 1
ATOM 819 N N . TYR A 1 108 ? -10.093 12.149 48.406 1.00 69.70 108 TYR A N 1
ATOM 820 C CA . TYR A 1 108 ? -10.213 12.659 49.770 1.00 66.05 108 TYR A CA 1
ATOM 821 C C . TYR A 1 108 ? -8.811 12.952 50.288 1.00 62.67 108 TYR A C 1
ATOM 822 O O . TYR A 1 108 ? -8.063 12.028 50.626 1.00 60.81 108 TYR A O 1
ATOM 831 N N . ALA A 1 109 ? -8.464 14.232 50.377 1.00 65.14 109 ALA A N 1
ATOM 832 C CA . ALA A 1 109 ? -7.113 14.650 50.752 1.00 67.34 109 ALA A CA 1
ATOM 833 C C . ALA A 1 109 ? -6.919 14.731 52.261 1.00 66.38 109 ALA A C 1
ATOM 834 O O . ALA A 1 109 ? -6.265 15.653 52.752 1.00 66.53 109 ALA A O 1
ATOM 836 N N . GLN A 1 110 ? -7.461 13.781 53.021 1.00 60.33 110 GLN A N 1
ATOM 837 C CA . GLN A 1 110 ? -7.358 13.787 54.472 1.00 65.94 110 GLN A CA 1
ATOM 838 C C . GLN A 1 110 ? -6.872 12.430 54.958 1.00 67.02 110 GLN A C 1
ATOM 839 O O . GLN A 1 110 ? -6.918 11.430 54.237 1.00 65.77 110 GLN A O 1
ATOM 845 N N . HIS A 1 111 ? -6.423 12.402 56.209 1.00 67.96 111 HIS A N 1
ATOM 846 C CA . HIS A 1 111 ? -6.069 11.141 56.846 1.00 64.08 111 HIS A CA 1
ATOM 847 C C . HIS A 1 111 ? -7.340 10.348 57.122 1.00 63.56 111 HIS A C 1
ATOM 848 O O . HIS A 1 111 ? -8.239 10.832 57.815 1.00 69.28 111 HIS A O 1
ATOM 855 N N . THR A 1 112 ? -7.432 9.149 56.557 1.00 62.70 112 THR A N 1
ATOM 856 C CA . THR A 1 112 ? -8.637 8.337 56.633 1.00 61.93 112 THR A CA 1
ATOM 857 C C . THR A 1 112 ? -8.436 7.158 57.575 1.00 58.77 112 THR A C 1
ATOM 858 O O . THR A 1 112 ? -7.398 6.490 57.537 1.00 54.33 112 THR A O 1
ATOM 862 N N . ARG A 1 113 ? -9.445 6.895 58.404 1.00 54.73 113 ARG A N 1
ATOM 863 C CA . ARG A 1 113 ? -9.406 5.806 59.363 1.00 61.78 113 ARG A CA 1
ATOM 864 C C . ARG A 1 113 ? -10.602 4.886 59.156 1.00 63.07 113 ARG A C 1
ATOM 865 O O . ARG A 1 113 ? -11.629 5.278 58.595 1.00 64.85 113 ARG A O 1
ATOM 873 N N . PHE A 1 114 ? -10.455 3.655 59.637 1.00 64.17 114 PHE A N 1
ATOM 874 C CA . PHE A 1 114 ? -11.512 2.658 59.554 1.00 67.50 114 PHE A CA 1
ATOM 875 C C . PHE A 1 114 ? -12.579 2.923 60.610 1.00 75.46 114 PHE A C 1
ATOM 876 O O . PHE A 1 114 ? -12.266 3.109 61.793 1.00 72.93 114 PHE A O 1
ATOM 884 N N . GLY A 1 115 ? -13.840 2.924 60.187 1.00 77.88 115 GLY A N 1
ATOM 885 C CA . GLY A 1 115 ? -14.949 3.002 61.107 1.00 78.36 115 GLY A CA 1
ATOM 886 C C . GLY A 1 115 ? -15.498 1.622 61.406 1.00 79.85 115 GLY A C 1
ATOM 887 O O . GLY A 1 115 ? -14.912 0.601 61.028 1.00 77.36 115 GLY A O 1
ATOM 888 N N . PRO A 1 116 ? -16.630 1.561 62.103 1.00 83.76 116 PRO A N 1
ATOM 889 C CA . PRO A 1 116 ? -17.231 0.258 62.412 1.00 83.49 116 PRO A CA 1
ATOM 890 C C . PRO A 1 116 ? -17.831 -0.404 61.178 1.00 80.94 116 PRO A C 1
ATOM 891 O O . PRO A 1 116 ? -18.335 0.259 60.267 1.00 74.64 116 PRO A O 1
ATOM 895 N N . VAL A 1 117 ? -17.785 -1.738 61.171 1.00 79.72 117 VAL A N 1
ATOM 896 C CA . VAL A 1 117 ? -18.298 -2.505 60.042 1.00 81.89 117 VAL A CA 1
ATOM 897 C C . VAL A 1 117 ? -19.818 -2.426 60.025 1.00 90.01 117 VAL A C 1
ATOM 898 O O . VAL A 1 117 ? -20.482 -2.653 61.045 1.00 89.81 117 VAL A O 1
ATOM 902 N N . GLN A 1 118 ? -20.377 -2.105 58.862 1.00 91.92 118 GLN A N 1
ATOM 903 C CA . GLN A 1 118 ? -21.816 -1.968 58.718 1.00 95.90 118 GLN A CA 1
ATOM 904 C C . GLN A 1 118 ? -22.500 -3.337 58.711 1.00 95.84 118 GLN A C 1
ATOM 905 O O . GLN A 1 118 ? -21.852 -4.369 58.509 1.00 91.35 118 GLN A O 1
ATOM 911 N N . PRO A 1 119 ? -23.815 -3.372 58.958 1.00 99.35 119 PRO A N 1
ATOM 912 C CA . PRO A 1 119 ? -24.516 -4.669 58.963 1.00 96.94 119 PRO A CA 1
ATOM 913 C C . PRO A 1 119 ? -24.421 -5.424 57.648 1.00 96.99 119 PRO A C 1
ATOM 914 O O . PRO A 1 119 ? -24.231 -6.647 57.660 1.00 101.09 119 PRO A O 1
ATOM 918 N N . ASP A 1 120 ? -24.535 -4.732 56.509 1.00 92.66 120 ASP A N 1
ATOM 919 C CA . ASP A 1 120 ? -24.503 -5.390 55.204 1.00 89.41 120 ASP A CA 1
ATOM 920 C C . ASP A 1 120 ? -23.125 -5.924 54.831 1.00 85.63 120 ASP A C 1
ATOM 921 O O . ASP A 1 120 ? -22.964 -6.430 53.715 1.00 84.88 120 ASP A O 1
ATOM 926 N N . GLY A 1 121 ? -22.139 -5.830 55.722 1.00 88.69 121 GLY A N 1
ATOM 927 C CA . GLY A 1 121 ? -20.791 -6.276 55.445 1.00 87.43 121 GLY A CA 1
ATOM 928 C C . GLY A 1 121 ? -19.859 -5.227 54.874 1.00 82.99 121 GLY A C 1
ATOM 929 O O . GLY A 1 121 ? -18.651 -5.482 54.783 1.00 83.53 121 GLY A O 1
ATOM 930 N N . ARG A 1 122 ? -20.372 -4.063 54.485 1.00 83.49 122 ARG A N 1
ATOM 931 C CA . ARG A 1 122 ? -19.535 -3.002 53.946 1.00 79.42 122 ARG A CA 1
ATOM 932 C C . ARG A 1 122 ? -18.733 -2.332 55.064 1.00 77.05 122 ARG A C 1
ATOM 933 O O . ARG A 1 122 ? -19.016 -2.490 56.255 1.00 81.99 122 ARG A O 1
ATOM 941 N N . TYR A 1 123 ? -17.715 -1.572 54.666 1.00 75.54 123 TYR A N 1
ATOM 942 C CA . TYR A 1 123 ? -16.799 -0.918 55.594 1.00 77.19 123 TYR A CA 1
ATOM 943 C C . TYR A 1 123 ? -17.038 0.585 55.590 1.00 77.61 123 TYR A C 1
ATOM 944 O O . TYR A 1 123 ? -17.128 1.199 54.523 1.00 73.92 123 TYR A O 1
ATOM 953 N N . LEU A 1 124 ? -17.129 1.176 56.779 1.00 73.80 124 LEU A N 1
ATOM 954 C CA . LEU A 1 124 ? -17.266 2.618 56.924 1.00 74.73 124 LEU A CA 1
ATOM 955 C C . LEU A 1 124 ? -15.895 3.238 57.155 1.00 74.40 124 LEU A C 1
ATOM 956 O O . LEU A 1 124 ? -15.107 2.727 57.956 1.00 73.15 124 LEU A O 1
ATOM 961 N N . LEU A 1 125 ? -15.616 4.337 56.455 1.00 67.23 125 LEU A N 1
ATOM 962 C CA . LEU A 1 125 ? -14.364 5.067 56.601 1.00 68.80 125 LEU A CA 1
ATOM 963 C C . LEU A 1 125 ? -14.662 6.535 56.851 1.00 71.59 125 LEU A C 1
ATOM 964 O O . LEU A 1 125 ? -15.526 7.120 56.192 1.00 74.37 125 LEU A O 1
ATOM 969 N N . ARG A 1 126 ? -13.958 7.122 57.819 1.00 71.99 126 ARG A N 1
ATOM 970 C CA . ARG A 1 126 ? -14.130 8.525 58.163 1.00 74.10 126 ARG A CA 1
ATOM 971 C C . ARG A 1 126 ? -12.774 9.213 58.181 1.00 70.97 126 ARG A C 1
ATOM 972 O O . ARG A 1 126 ? -11.757 8.611 58.541 1.00 67.71 126 ARG A O 1
ATOM 980 N N . THR A 1 127 ? -12.769 10.480 57.769 1.00 72.33 127 THR A N 1
ATOM 981 C CA . THR A 1 127 ? -11.558 11.278 57.701 1.00 71.68 127 THR A CA 1
ATOM 982 C C . THR A 1 127 ? -11.411 12.109 58.972 1.00 73.75 127 THR A C 1
ATOM 983 O O . THR A 1 127 ? -12.260 12.090 59.865 1.00 71.70 127 THR A O 1
ATOM 987 N N . ASP A 1 128 ? -10.307 12.854 59.045 1.00 74.79 128 ASP A N 1
ATOM 988 C CA . ASP A 1 128 ? -10.062 13.758 60.159 1.00 72.39 128 ASP A CA 1
ATOM 989 C C . ASP A 1 128 ? -10.981 14.973 60.143 1.00 74.04 128 ASP A C 1
ATOM 990 O O . ASP A 1 128 ? -11.038 15.695 61.143 1.00 71.90 128 ASP A O 1
ATOM 995 N N . LEU A 1 129 ? -11.678 15.229 59.040 1.00 76.27 129 LEU A N 1
ATOM 996 C CA . LEU A 1 129 ? -12.644 16.316 58.972 1.00 76.20 129 LEU A CA 1
ATOM 997 C C . LEU A 1 129 ? -14.060 15.859 59.293 1.00 76.43 129 LEU A C 1
ATOM 998 O O . LEU A 1 129 ? -14.986 16.678 59.255 1.00 71.10 129 LEU A O 1
ATOM 1003 N N . GLY A 1 130 ? -14.246 14.581 59.619 1.00 76.36 130 GLY A N 1
ATOM 1004 C CA . GLY A 1 130 ? -15.560 14.069 59.952 1.00 75.53 130 GLY A CA 1
ATOM 1005 C C . GLY A 1 130 ? -16.423 13.721 58.765 1.00 77.73 130 GLY A C 1
ATOM 1006 O O . GLY A 1 130 ? -17.649 13.678 58.894 1.00 81.89 130 GLY A O 1
ATOM 1007 N N . ASP A 1 131 ? -15.820 13.465 57.611 1.00 79.22 131 ASP A N 1
ATOM 1008 C CA . ASP A 1 131 ? -16.556 13.034 56.433 1.00 79.64 131 ASP A CA 1
ATOM 1009 C C . ASP A 1 131 ? -16.539 11.513 56.398 1.00 76.07 131 ASP A C 1
ATOM 1010 O O . ASP A 1 131 ? -15.469 10.900 56.458 1.00 75.00 131 ASP A O 1
ATOM 1015 N N . GLU A 1 132 ? -17.718 10.908 56.358 1.00 77.24 132 GLU A N 1
ATOM 1016 C CA . GLU A 1 132 ? -17.842 9.461 56.371 1.00 75.85 132 GLU A CA 1
ATOM 1017 C C . GLU A 1 132 ? -18.408 8.965 55.046 1.00 76.96 132 GLU A C 1
ATOM 1018 O O . GLU A 1 132 ? -19.111 9.692 54.338 1.00 79.16 132 GLU A O 1
ATOM 1024 N N . PHE A 1 133 ? -18.079 7.720 54.714 1.00 74.27 133 PHE A N 1
ATOM 1025 C CA . PHE A 1 133 ? -18.623 7.046 53.543 1.00 71.81 133 PHE A CA 1
ATOM 1026 C C . PHE A 1 133 ? -18.368 5.555 53.702 1.00 71.33 133 PHE A C 1
ATOM 1027 O O . PHE A 1 133 ? -17.631 5.126 54.592 1.00 70.13 133 PHE A O 1
ATOM 1035 N N . THR A 1 134 ? -19.008 4.766 52.844 1.00 75.22 134 THR A N 1
ATOM 1036 C CA . THR A 1 134 ? -18.893 3.316 52.881 1.00 74.28 134 THR A CA 1
ATOM 1037 C C . THR A 1 134 ? -18.250 2.793 51.599 1.00 70.54 134 THR A C 1
ATOM 1038 O O . THR A 1 134 ? -18.220 3.473 50.568 1.00 73.40 134 THR A O 1
ATOM 1042 N N . ALA A 1 135 ? -17.719 1.570 51.677 1.00 64.06 135 ALA A N 1
ATOM 1043 C CA . ALA A 1 135 ? -17.082 0.923 50.536 1.00 70.69 135 ALA A CA 1
ATOM 1044 C C . ALA A 1 135 ? -17.165 -0.588 50.700 1.00 71.32 135 ALA A C 1
ATOM 1045 O O . ALA A 1 135 ? -17.003 -1.109 51.807 1.00 70.14 135 ALA A O 1
ATOM 1047 N N . GLU A 1 136 ? -17.421 -1.285 49.590 1.00 71.77 136 GLU A N 1
ATOM 1048 C CA . GLU A 1 136 ? -17.515 -2.740 49.638 1.00 70.48 136 GLU A CA 1
ATOM 1049 C C . GLU A 1 136 ? -16.135 -3.384 49.732 1.00 68.97 136 GLU A C 1
ATOM 1050 O O . GLU A 1 136 ? -15.951 -4.360 50.469 1.00 67.13 136 GLU A O 1
ATOM 1056 N N . GLN A 1 137 ? -15.159 -2.853 48.994 1.00 67.08 137 GLN A N 1
ATOM 1057 C CA . GLN A 1 137 ? -13.787 -3.341 49.007 1.00 65.80 137 GLN A CA 1
ATOM 1058 C C . GLN A 1 137 ? -12.841 -2.212 49.396 1.00 61.79 137 GLN A C 1
ATOM 1059 O O . GLN A 1 137 ? -13.062 -1.047 49.047 1.00 61.31 137 GLN A O 1
ATOM 1065 N N . VAL A 1 138 ? -11.768 -2.567 50.101 1.00 57.02 138 VAL A N 1
ATOM 1066 C CA . VAL A 1 138 ? -10.814 -1.592 50.620 1.00 59.37 138 VAL A CA 1
ATOM 1067 C C . VAL A 1 138 ? -9.402 -2.113 50.394 1.00 55.27 138 VAL A C 1
ATOM 1068 O O . VAL A 1 138 ? -9.119 -3.296 50.617 1.00 53.83 138 VAL A O 1
ATOM 1072 N N . VAL A 1 139 ? -8.513 -1.222 49.962 1.00 56.67 139 VAL A N 1
ATOM 1073 C CA . VAL A 1 139 ? -7.091 -1.514 49.848 1.00 53.30 139 VAL A CA 1
ATOM 1074 C C . VAL A 1 139 ? -6.328 -0.613 50.805 1.00 50.17 139 VAL A C 1
ATOM 1075 O O . VAL A 1 139 ? -6.512 0.611 50.798 1.00 43.87 139 VAL A O 1
ATOM 1079 N N . ILE A 1 140 ? -5.429 -1.212 51.580 1.00 49.66 140 ILE A N 1
ATOM 1080 C CA . ILE A 1 140 ? -4.584 -0.483 52.515 1.00 52.22 140 ILE A CA 1
ATOM 1081 C C . ILE A 1 140 ? -3.192 -0.417 51.904 1.00 49.73 140 ILE A C 1
ATOM 1082 O O . ILE A 1 140 ? -2.506 -1.439 51.786 1.00 48.42 140 ILE A O 1
ATOM 1087 N N . ALA A 1 141 ? -2.791 0.776 51.480 1.00 53.02 141 ALA A N 1
ATOM 1088 C CA . ALA A 1 141 ? -1.456 1.052 50.957 1.00 50.71 141 ALA A CA 1
ATOM 1089 C C . ALA A 1 141 ? -0.876 2.275 51.654 1.00 54.14 141 ALA A C 1
ATOM 1090 O O . ALA A 1 141 ? -0.394 3.218 51.020 1.00 47.97 141 ALA A O 1
ATOM 1092 N N . ALA A 1 142 ? -0.933 2.263 52.993 1.00 49.82 142 ALA A N 1
ATOM 1093 C CA . ALA A 1 142 ? -0.602 3.421 53.815 1.00 49.45 142 ALA A CA 1
ATOM 1094 C C . ALA A 1 142 ? 0.894 3.633 54.005 1.00 45.87 142 ALA A C 1
ATOM 1095 O O . ALA A 1 142 ? 1.283 4.645 54.599 1.00 47.54 142 ALA A O 1
ATOM 1097 N N . GLY A 1 143 ? 1.731 2.706 53.541 1.00 48.72 143 GLY A N 1
ATOM 1098 C CA . GLY A 1 143 ? 3.171 2.908 53.557 1.00 49.28 143 GLY A CA 1
ATOM 1099 C C . GLY A 1 143 ? 3.767 2.881 54.956 1.00 51.55 143 GLY A C 1
ATOM 1100 O O . GLY A 1 143 ? 3.283 2.194 55.865 1.00 48.26 143 GLY A O 1
ATOM 1101 N N . SER A 1 144 ? 4.830 3.661 55.135 1.00 47.68 144 SER A N 1
ATOM 1102 C CA . SER A 1 144 ? 5.569 3.678 56.386 1.00 47.97 144 SER A CA 1
ATOM 1103 C C . SER A 1 144 ? 5.959 5.110 56.722 1.00 48.21 144 SER A C 1
ATOM 1104 O O . SER A 1 144 ? 5.744 6.038 55.936 1.00 44.63 144 SER A O 1
ATOM 1107 N N . ARG A 1 145 ? 6.534 5.281 57.912 1.00 48.62 145 ARG A N 1
ATOM 1108 C CA . ARG A 1 145 ? 6.966 6.576 58.420 1.00 50.12 145 ARG A CA 1
ATOM 1109 C C . ARG A 1 145 ? 8.248 6.396 59.221 1.00 48.95 145 ARG A C 1
ATOM 1110 O O . ARG A 1 145 ? 8.497 5.313 59.767 1.00 44.69 145 ARG A O 1
ATOM 1118 N N . PRO A 1 146 ? 9.078 7.438 59.309 1.00 49.63 146 PRO A N 1
ATOM 1119 C CA . PRO A 1 146 ? 10.391 7.278 59.948 1.00 50.22 146 PRO A CA 1
ATOM 1120 C C . PRO A 1 146 ? 10.277 6.992 61.439 1.00 49.44 146 PRO A C 1
ATOM 1121 O O . PRO A 1 146 ? 9.454 7.577 62.147 1.00 45.43 146 PRO A O 1
ATOM 1125 N N . MET A 1 147 ? 11.136 6.092 61.912 1.00 50.41 147 MET A N 1
ATOM 1126 C CA . MET A 1 147 ? 11.267 5.803 63.332 1.00 48.50 147 MET A CA 1
ATOM 1127 C C . MET A 1 147 ? 12.331 6.716 63.919 1.00 50.13 147 MET A C 1
ATOM 1128 O O . MET A 1 147 ? 13.425 6.844 63.353 1.00 50.04 147 MET A O 1
ATOM 1133 N N . ILE A 1 148 ? 12.015 7.342 65.038 1.00 46.55 148 ILE A N 1
ATOM 1134 C CA . ILE A 1 148 ? 12.910 8.292 65.698 1.00 48.41 148 ILE A CA 1
ATOM 1135 C C . ILE A 1 148 ? 13.185 7.805 67.092 1.00 49.65 148 ILE A C 1
ATOM 1136 O O . ILE A 1 148 ? 12.245 7.518 67.844 1.00 52.61 148 ILE A O 1
ATOM 1141 N N . PRO A 1 149 ? 14.449 7.669 67.509 1.00 50.55 149 PRO A N 1
ATOM 1142 C CA . PRO A 1 149 ? 14.727 7.160 68.843 1.00 55.32 149 PRO A CA 1
ATOM 1143 C C . PRO A 1 149 ? 14.136 8.066 69.891 1.00 49.83 149 PRO A C 1
ATOM 1144 O O . PRO A 1 149 ? 14.055 9.300 69.713 1.00 51.12 149 PRO A O 1
ATOM 1148 N N . PRO A 1 150 ? 13.736 7.516 71.034 1.00 49.44 150 PRO A N 1
ATOM 1149 C CA . PRO A 1 150 ? 12.971 8.314 72.014 1.00 51.81 150 PRO A CA 1
ATOM 1150 C C . PRO A 1 150 ? 13.724 9.525 72.527 1.00 51.46 150 PRO A C 1
ATOM 1151 O O . PRO A 1 150 ? 13.120 10.586 72.735 1.00 47.86 15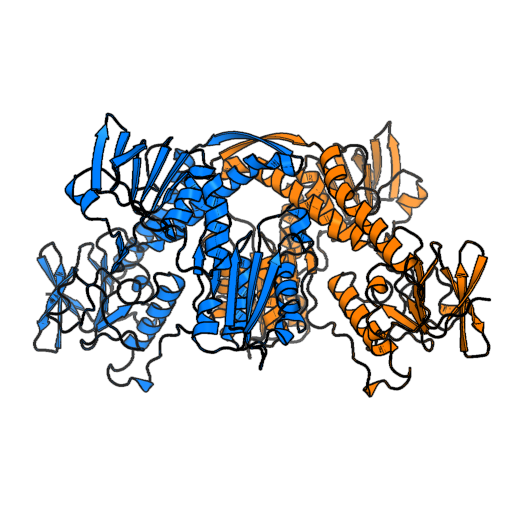0 PRO A O 1
ATOM 1155 N N . ALA A 1 151 ? 15.039 9.391 72.743 1.00 49.00 151 ALA A N 1
ATOM 1156 C CA . ALA A 1 151 ? 15.783 10.468 73.386 1.00 51.35 151 ALA A CA 1
ATOM 1157 C C . ALA A 1 151 ? 15.758 11.747 72.557 1.00 52.91 151 ALA A C 1
ATOM 1158 O O . ALA A 1 151 ? 15.706 12.848 73.122 1.00 49.54 151 ALA A O 1
ATOM 1160 N N . ILE A 1 152 ? 15.757 11.625 71.225 1.00 44.10 152 ILE A N 1
ATOM 1161 C CA . ILE A 1 152 ? 15.727 12.810 70.371 1.00 46.39 152 ILE A CA 1
ATOM 1162 C C . ILE A 1 152 ? 14.345 13.452 70.398 1.00 46.36 152 ILE A C 1
ATOM 1163 O O . ILE A 1 152 ? 14.211 14.683 70.368 1.00 48.09 152 ILE A O 1
ATOM 1168 N N . LEU A 1 153 ? 13.297 12.630 70.443 1.00 50.09 153 LEU A N 1
ATOM 1169 C CA . LEU A 1 153 ? 11.945 13.164 70.567 1.00 49.06 153 LEU A CA 1
ATOM 1170 C C . LEU A 1 153 ? 11.741 13.818 71.927 1.00 49.39 153 LEU A C 1
ATOM 1171 O O . LEU A 1 153 ? 11.169 14.911 72.016 1.00 45.15 153 LEU A O 1
ATOM 1176 N N . ALA A 1 154 ? 12.233 13.182 72.995 1.00 47.42 154 ALA A N 1
ATOM 1177 C CA . ALA A 1 154 ? 12.019 13.735 74.329 1.00 48.97 154 ALA A CA 1
ATOM 1178 C C . ALA A 1 154 ? 12.654 15.114 74.456 1.00 48.87 154 ALA A C 1
ATOM 1179 O O . ALA A 1 154 ? 12.075 16.017 75.076 1.00 42.18 154 ALA A O 1
ATOM 1181 N N . CYS A 1 155 ? 13.826 15.309 73.844 1.00 46.28 155 CYS A N 1
ATOM 1182 C CA . CYS A 1 155 ? 14.537 16.575 73.970 1.00 44.36 155 CYS A CA 1
ATOM 1183 C C . CYS A 1 155 ? 13.933 17.691 73.128 1.00 45.49 155 CYS A C 1
ATOM 1184 O O . CYS A 1 155 ? 14.372 18.838 73.260 1.00 43.18 155 CYS A O 1
ATOM 1187 N N . GLY A 1 156 ? 12.935 17.392 72.293 1.00 43.19 156 GLY A N 1
ATOM 1188 C CA . GLY A 1 156 ? 12.252 18.416 71.518 1.00 41.04 156 GLY A CA 1
ATOM 1189 C C . GLY A 1 156 ? 13.145 19.229 70.609 1.00 53.36 156 GLY A C 1
ATOM 1190 O O . GLY A 1 156 ? 12.772 20.331 70.199 1.00 53.78 156 GLY A O 1
ATOM 1191 N N . VAL A 1 157 ? 14.294 18.702 70.254 1.00 54.29 157 VAL A N 1
ATOM 1192 C CA . VAL A 1 157 ? 15.241 19.438 69.433 1.00 54.17 157 VAL A CA 1
ATOM 1193 C C . VAL A 1 157 ? 14.843 19.301 67.971 1.00 53.25 157 VAL A C 1
ATOM 1194 O O . VAL A 1 157 ? 14.181 18.337 67.572 1.00 53.41 157 VAL A O 1
ATOM 1198 N N . GLU A 1 158 ? 15.197 20.306 67.175 1.00 45.82 158 GLU A N 1
ATOM 1199 C CA . GLU A 1 158 ? 14.893 20.279 65.751 1.00 59.54 158 GLU A CA 1
ATOM 1200 C C . GLU A 1 158 ? 15.791 19.274 65.026 1.00 59.52 158 GLU A C 1
ATOM 1201 O O . GLU A 1 158 ? 16.998 19.197 65.276 1.00 60.31 158 GLU A O 1
ATOM 1207 N N . TYR A 1 159 ? 15.201 18.495 64.123 1.00 53.09 159 TYR A N 1
ATOM 1208 C CA . TYR A 1 159 ? 15.947 17.472 63.403 1.00 49.34 159 TYR A CA 1
ATOM 1209 C C . TYR A 1 159 ? 15.456 17.396 61.962 1.00 49.74 159 TYR A C 1
ATOM 1210 O O . TYR A 1 159 ? 14.464 18.025 61.580 1.00 49.24 159 TYR A O 1
ATOM 1219 N N . HIS A 1 160 ? 16.146 16.581 61.168 1.00 48.04 160 HIS A N 1
ATOM 1220 C CA . HIS A 1 160 ? 15.753 16.300 59.796 1.00 44.91 160 HIS A CA 1
ATOM 1221 C C . HIS A 1 160 ? 15.570 14.798 59.618 1.00 46.06 160 HIS A C 1
ATOM 1222 O O . HIS A 1 160 ? 16.205 13.995 60.311 1.00 45.29 160 HIS A O 1
ATOM 1229 N N . THR A 1 161 ? 14.664 14.429 58.715 1.00 46.28 161 THR A N 1
ATOM 1230 C CA . THR A 1 161 ? 14.504 13.057 58.231 1.00 42.96 161 THR A CA 1
ATOM 1231 C C . THR A 1 161 ? 14.615 13.053 56.708 1.00 46.07 161 THR A C 1
ATOM 1232 O O . THR A 1 161 ? 14.777 14.103 56.074 1.00 43.91 161 THR A O 1
ATOM 1236 N N . SER A 1 162 ? 14.479 11.858 56.117 1.00 45.90 162 SER A N 1
ATOM 1237 C CA . SER A 1 162 ? 14.490 11.760 54.658 1.00 46.90 162 SER A CA 1
ATOM 1238 C C . SER A 1 162 ? 13.442 12.669 54.032 1.00 51.94 162 SER A C 1
ATOM 1239 O O . SER A 1 162 ? 13.618 13.136 52.898 1.00 48.76 162 SER A O 1
ATOM 1242 N N . ASP A 1 163 ? 12.360 12.946 54.758 1.00 44.80 163 ASP A N 1
ATOM 1243 C CA . ASP A 1 163 ? 11.260 13.739 54.231 1.00 48.03 163 ASP A CA 1
ATOM 1244 C C . ASP A 1 163 ? 11.546 15.237 54.219 1.00 45.28 163 ASP A C 1
ATOM 1245 O O . ASP A 1 163 ? 10.756 15.993 53.646 1.00 49.56 163 ASP A O 1
ATOM 1250 N N . THR A 1 164 ? 12.632 15.695 54.840 1.00 40.62 164 THR A N 1
ATOM 1251 C CA . THR A 1 164 ? 12.870 17.132 54.916 1.00 41.42 164 THR A CA 1
ATOM 1252 C C . THR A 1 164 ? 14.266 17.492 54.425 1.00 42.82 164 THR A C 1
ATOM 1253 O O . THR A 1 164 ? 14.473 18.591 53.901 1.00 44.57 164 THR A O 1
ATOM 1257 N N . ILE A 1 165 ? 15.221 16.569 54.563 1.00 44.40 165 ILE A N 1
ATOM 1258 C CA . ILE A 1 165 ? 16.624 16.922 54.357 1.00 44.21 165 ILE A CA 1
ATOM 1259 C C . ILE A 1 165 ? 16.896 17.346 52.920 1.00 44.69 165 ILE A C 1
ATOM 1260 O O . ILE A 1 165 ? 17.815 18.136 52.669 1.00 47.78 165 ILE A O 1
ATOM 1265 N N . MET A 1 166 ? 16.110 16.864 51.959 1.00 41.44 166 MET A N 1
ATOM 1266 C CA . MET A 1 166 ? 16.419 17.178 50.570 1.00 48.92 166 MET A CA 1
ATOM 1267 C C . MET A 1 166 ? 16.045 18.603 50.187 1.00 52.19 166 MET A C 1
ATOM 1268 O O . MET A 1 166 ? 16.395 19.045 49.084 1.00 50.00 166 MET A O 1
ATOM 1273 N N . ARG A 1 167 ? 15.368 19.339 51.066 1.00 47.12 167 ARG A N 1
ATOM 1274 C CA . ARG A 1 167 ? 14.959 20.703 50.761 1.00 49.35 167 ARG A CA 1
ATOM 1275 C C . ARG A 1 167 ? 15.520 21.698 51.770 1.00 47.01 167 ARG A C 1
ATOM 1276 O O . ARG A 1 167 ? 14.933 22.754 52.001 1.00 44.36 167 ARG A O 1
ATOM 1284 N N . ILE A 1 168 ? 16.663 21.372 52.375 1.00 45.89 168 ILE A N 1
ATOM 1285 C CA . ILE A 1 168 ? 17.298 22.308 53.288 1.00 49.61 168 ILE A CA 1
ATOM 1286 C C . ILE A 1 168 ? 17.652 23.582 52.525 1.00 51.90 168 ILE A C 1
ATOM 1287 O O . ILE A 1 168 ? 17.904 23.557 51.314 1.00 55.22 168 ILE A O 1
ATOM 1292 N N . ALA A 1 169 ? 17.663 24.709 53.243 1.00 55.14 169 ALA A N 1
ATOM 1293 C CA . ALA A 1 169 ? 17.819 26.011 52.597 1.00 58.71 169 ALA A CA 1
ATOM 1294 C C . ALA A 1 169 ? 19.157 26.121 51.880 1.00 59.79 169 ALA A C 1
ATOM 1295 O O . ALA A 1 169 ? 19.215 26.478 50.698 1.00 56.00 169 ALA A O 1
ATOM 1297 N N . GLU A 1 170 ? 20.247 25.851 52.590 1.00 58.94 170 GLU A N 1
ATOM 1298 C CA . GLU A 1 170 ? 21.571 25.854 51.993 1.00 59.26 170 GLU A CA 1
ATOM 1299 C C . GLU A 1 170 ? 22.365 24.694 52.574 1.00 58.77 170 GLU A C 1
ATOM 1300 O O . GLU A 1 170 ? 22.007 24.125 53.610 1.00 53.91 170 GLU A O 1
ATOM 1306 N N . LEU A 1 171 ? 23.442 24.343 51.884 1.00 57.41 171 LEU A N 1
ATOM 1307 C CA . LEU A 1 171 ? 24.255 23.207 52.295 1.00 52.83 171 LEU A CA 1
ATOM 1308 C C . LEU A 1 171 ? 24.928 23.491 53.634 1.00 51.88 171 LEU A C 1
ATOM 1309 O O . LEU A 1 171 ? 25.599 24.519 53.783 1.00 50.23 171 LEU A O 1
ATOM 1314 N N . PRO A 1 172 ? 24.768 22.618 54.623 1.00 56.46 172 PRO A N 1
ATOM 1315 C CA . PRO A 1 172 ? 25.517 22.761 55.874 1.00 51.07 172 PRO A CA 1
ATOM 1316 C C . PRO A 1 172 ? 26.993 22.457 55.676 1.00 54.93 172 PRO A C 1
ATOM 1317 O O . PRO A 1 172 ? 27.433 21.966 54.635 1.00 58.34 172 PRO A O 1
ATOM 1321 N N . GLU A 1 173 ? 27.765 22.748 56.718 1.00 56.02 173 GLU A N 1
ATOM 1322 C CA . GLU A 1 173 ? 29.189 22.454 56.712 1.00 55.53 173 GLU A CA 1
ATOM 1323 C C . GLU A 1 173 ? 29.533 21.184 57.466 1.00 48.68 173 GLU A C 1
ATOM 1324 O O . GLU A 1 173 ? 30.530 20.532 57.143 1.00 49.45 173 GLU A O 1
ATOM 1330 N N . HIS A 1 174 ? 28.756 20.847 58.485 1.00 55.62 174 HIS A N 1
ATOM 1331 C CA . HIS A 1 174 ? 28.887 19.587 59.198 1.00 52.60 174 HIS A CA 1
ATOM 1332 C C . HIS A 1 174 ? 27.492 19.023 59.409 1.00 49.91 174 HIS A C 1
ATOM 1333 O O . HIS A 1 174 ? 26.588 19.748 59.839 1.00 49.91 174 HIS A O 1
ATOM 1340 N N . LEU A 1 175 ? 27.316 17.741 59.098 1.00 47.83 175 LEU A N 1
ATOM 1341 C CA . LEU A 1 175 ? 26.028 17.081 59.240 1.00 44.97 175 LEU A CA 1
ATOM 1342 C C . LEU A 1 175 ? 26.228 15.773 59.987 1.00 48.68 175 LEU A C 1
ATOM 1343 O O . LEU A 1 175 ? 27.053 14.946 59.581 1.00 46.38 175 LEU A O 1
ATOM 1348 N N . VAL A 1 176 ? 25.476 15.600 61.102 1.00 38.46 176 VAL A N 1
ATOM 1349 C CA . VAL A 1 176 ? 25.424 14.335 61.824 1.00 37.28 176 VAL A CA 1
ATOM 1350 C C . VAL A 1 176 ? 24.293 13.509 61.253 1.00 41.19 176 VAL A C 1
ATOM 1351 O O . VAL A 1 176 ? 23.196 14.017 60.990 1.00 42.06 176 VAL A O 1
ATOM 1355 N N . ILE A 1 177 ? 24.546 12.219 61.112 1.00 40.87 177 ILE A N 1
ATOM 1356 C CA . ILE A 1 177 ? 23.520 11.246 60.786 1.00 39.67 177 ILE A CA 1
ATOM 1357 C C . ILE A 1 177 ? 23.513 10.221 61.900 1.00 40.57 177 ILE A C 1
ATOM 1358 O O . ILE A 1 177 ? 24.570 9.682 62.254 1.00 46.72 177 ILE A O 1
ATOM 1363 N N . VAL A 1 178 ? 22.343 9.987 62.484 1.00 32.97 178 VAL A N 1
ATOM 1364 C CA . VAL A 1 178 ? 22.170 8.933 63.472 1.00 38.56 178 VAL A CA 1
ATOM 1365 C C . VAL A 1 178 ? 21.611 7.719 62.753 1.00 34.56 178 VAL A C 1
ATOM 1366 O O . VAL A 1 178 ? 20.598 7.819 62.051 1.00 34.26 178 VAL A O 1
ATOM 1370 N N . GLY A 1 179 ? 22.267 6.579 62.922 1.00 38.47 179 GLY A N 1
ATOM 1371 C CA . GLY A 1 179 ? 21.914 5.365 62.218 1.00 45.83 179 GLY A CA 1
ATOM 1372 C C . GLY A 1 179 ? 22.897 5.049 61.102 1.00 42.08 179 GLY A C 1
ATOM 1373 O O . GLY A 1 179 ? 23.644 5.906 60.624 1.00 41.77 179 GLY A O 1
ATOM 1374 N N . GLY A 1 180 ? 22.914 3.779 60.695 1.00 49.82 180 GLY A N 1
ATOM 1375 C CA . GLY A 1 180 ? 23.804 3.356 59.627 1.00 41.63 180 GLY A CA 1
ATOM 1376 C C . GLY A 1 180 ? 23.173 2.355 58.684 1.00 43.20 180 GLY A C 1
ATOM 1377 O O . GLY A 1 180 ? 23.744 1.290 58.430 1.00 42.14 180 GLY A O 1
ATOM 1378 N N . GLY A 1 181 ? 21.999 2.691 58.146 1.00 44.01 181 GLY A N 1
ATOM 1379 C CA . GLY A 1 181 ? 21.317 1.822 57.203 1.00 48.34 181 GLY A CA 1
ATOM 1380 C C . GLY A 1 181 ? 21.359 2.343 55.775 1.00 45.50 181 GLY A C 1
ATOM 1381 O O . GLY A 1 181 ? 22.246 3.131 55.420 1.00 36.55 181 GLY A O 1
ATOM 1382 N N . PHE A 1 182 ? 20.374 1.939 54.962 1.00 48.94 182 PHE A N 1
ATOM 1383 C CA . PHE A 1 182 ? 20.339 2.347 53.559 1.00 46.12 182 PHE A CA 1
ATOM 1384 C C . PHE A 1 182 ? 20.246 3.859 53.422 1.00 46.01 182 PHE A C 1
ATOM 1385 O O . PHE A 1 182 ? 20.949 4.456 52.598 1.00 45.11 182 PHE A O 1
ATOM 1393 N N . VAL A 1 183 ? 19.395 4.498 54.230 1.00 41.40 183 VAL A N 1
ATOM 1394 C CA . VAL A 1 183 ? 19.221 5.945 54.130 1.00 37.49 183 VAL A CA 1
ATOM 1395 C C . VAL A 1 183 ? 20.493 6.665 54.556 1.00 40.97 183 VAL A C 1
ATOM 1396 O O . VAL A 1 183 ? 20.901 7.650 53.931 1.00 42.28 183 VAL A O 1
ATOM 1400 N N . ALA A 1 184 ? 21.153 6.176 55.609 1.00 42.27 184 ALA A N 1
ATOM 1401 C CA . ALA A 1 184 ? 22.352 6.846 56.105 1.00 39.80 184 ALA A CA 1
ATOM 1402 C C . ALA A 1 184 ? 23.471 6.810 55.075 1.00 37.35 184 ALA A C 1
ATOM 1403 O O . ALA A 1 184 ? 24.113 7.830 54.807 1.00 41.00 184 ALA A O 1
ATOM 1405 N N . ALA A 1 185 ? 23.708 5.643 54.469 1.00 36.34 185 ALA A N 1
ATOM 1406 C CA . ALA A 1 185 ? 24.799 5.518 53.507 1.00 35.94 185 ALA A CA 1
ATOM 1407 C C . ALA A 1 185 ? 24.585 6.446 52.316 1.00 36.85 185 ALA A C 1
ATOM 1408 O O . ALA A 1 185 ? 25.505 7.162 51.901 1.00 29.93 185 ALA A O 1
ATOM 1410 N N . GLU A 1 186 ? 23.365 6.456 51.765 1.00 36.69 186 GLU A N 1
ATOM 1411 C CA . GLU A 1 186 ? 23.083 7.263 50.582 1.00 38.12 186 GLU A CA 1
ATOM 1412 C C . GLU A 1 186 ? 23.222 8.752 50.876 1.00 36.65 186 GLU A C 1
ATOM 1413 O O . GLU A 1 186 ? 23.899 9.484 50.144 1.00 37.56 186 GLU A O 1
ATOM 1419 N N . PHE A 1 187 ? 22.624 9.219 51.970 1.00 44.29 187 PHE A N 1
ATOM 1420 C CA . PHE A 1 187 ? 22.665 10.651 52.240 1.00 38.19 187 PHE A CA 1
ATOM 1421 C C . PHE A 1 187 ? 24.034 11.097 52.733 1.00 38.37 187 PHE A C 1
ATOM 1422 O O . PHE A 1 187 ? 24.412 12.256 52.527 1.00 39.05 187 PHE A O 1
ATOM 1430 N N . ALA A 1 188 ? 24.793 10.202 53.373 1.00 32.51 188 ALA A N 1
ATOM 1431 C CA . ALA A 1 188 ? 26.184 10.522 53.682 1.00 32.89 188 ALA A CA 1
ATOM 1432 C C . ALA A 1 188 ? 27.000 10.680 52.406 1.00 41.33 188 ALA A C 1
ATOM 1433 O O . ALA A 1 188 ? 27.864 11.561 52.314 1.00 40.68 188 ALA A O 1
ATOM 1435 N N . HIS A 1 189 ? 26.743 9.829 51.408 1.00 36.80 189 HIS A N 1
ATOM 1436 C CA . HIS A 1 189 ? 27.439 9.971 50.136 1.00 39.60 189 HIS A CA 1
ATOM 1437 C C . HIS A 1 189 ? 27.041 11.269 49.444 1.00 35.46 189 HIS A C 1
ATOM 1438 O O . HIS A 1 189 ? 27.911 12.043 49.033 1.00 34.38 189 HIS A O 1
ATOM 1445 N N . ILE A 1 190 ? 25.741 11.578 49.413 1.00 36.20 190 ILE A N 1
ATOM 1446 C CA . ILE A 1 190 ? 25.266 12.762 48.695 1.00 37.99 190 ILE A CA 1
ATOM 1447 C C . ILE A 1 190 ? 25.925 14.027 49.232 1.00 41.16 190 ILE A C 1
ATOM 1448 O O . ILE A 1 190 ? 26.498 14.820 48.476 1.00 41.83 190 ILE A O 1
ATOM 1453 N N . PHE A 1 191 ? 25.852 14.238 50.547 1.00 41.21 191 PHE A N 1
ATOM 1454 C CA . PHE A 1 191 ? 26.285 15.516 51.098 1.00 41.10 191 PHE A CA 1
ATOM 1455 C C . PHE A 1 191 ? 27.807 15.619 51.186 1.00 40.12 191 PHE A C 1
ATOM 1456 O O . PHE A 1 191 ? 28.371 16.680 50.897 1.00 42.14 191 PHE A O 1
ATOM 1464 N N . SER A 1 192 ? 28.493 14.533 51.547 1.00 38.46 192 SER A N 1
ATOM 1465 C CA . SER A 1 192 ? 29.953 14.579 51.605 1.00 43.00 192 SER A CA 1
ATOM 1466 C C . SER A 1 192 ? 30.550 14.869 50.232 1.00 49.13 192 SER A C 1
ATOM 1467 O O . SER A 1 192 ? 31.490 15.664 50.109 1.00 48.11 192 SER A O 1
ATOM 1470 N N . ALA A 1 193 ? 29.988 14.271 49.180 1.00 44.84 193 ALA A N 1
ATOM 1471 C CA . ALA A 1 193 ? 30.472 14.568 47.838 1.00 48.61 193 ALA A CA 1
ATOM 1472 C C . ALA A 1 193 ? 30.255 16.026 47.470 1.00 48.42 193 ALA A C 1
ATOM 1473 O O . ALA A 1 193 ? 30.996 16.564 46.640 1.00 51.63 193 ALA A O 1
ATOM 1475 N N . LEU A 1 194 ? 29.291 16.690 48.092 1.00 45.87 194 LEU A N 1
ATOM 1476 C CA . LEU A 1 194 ? 29.053 18.096 47.818 1.00 47.78 194 LEU A CA 1
ATOM 1477 C C . LEU A 1 194 ? 29.799 19.012 48.784 1.00 49.12 194 LEU A C 1
ATOM 1478 O O . LEU A 1 194 ? 29.557 20.223 48.781 1.00 51.31 194 LEU A O 1
ATOM 1483 N N . GLY A 1 195 ? 30.706 18.467 49.597 1.00 40.53 195 GLY A N 1
ATOM 1484 C CA . GLY A 1 195 ? 31.570 19.280 50.430 1.00 52.37 195 GLY A CA 1
ATOM 1485 C C . GLY A 1 195 ? 31.276 19.223 51.914 1.00 51.27 195 GLY A C 1
ATOM 1486 O O . GLY A 1 195 ? 32.103 19.688 52.706 1.00 54.26 195 GLY A O 1
ATOM 1487 N N . VAL A 1 196 ? 30.123 18.690 52.316 1.00 44.34 196 VAL A N 1
ATOM 1488 C CA . VAL A 1 196 ? 29.752 18.671 53.722 1.00 48.32 196 VAL A CA 1
ATOM 1489 C C . VAL A 1 196 ? 30.612 17.667 54.478 1.00 51.78 196 VAL A C 1
ATOM 1490 O O . VAL A 1 196 ? 30.848 16.542 54.010 1.00 45.73 196 VAL A O 1
ATOM 1494 N N . ARG A 1 197 ? 31.086 18.071 55.657 1.00 50.35 197 ARG A N 1
ATOM 1495 C CA . ARG A 1 197 ? 31.687 17.118 56.577 1.00 47.62 197 ARG A CA 1
ATOM 1496 C C . ARG A 1 197 ? 30.588 16.258 57.186 1.00 47.49 197 ARG A C 1
ATOM 1497 O O . ARG A 1 197 ? 29.462 16.716 57.391 1.00 47.80 197 ARG A O 1
ATOM 1505 N N . ILE A 1 198 ? 30.914 14.993 57.449 1.00 45.90 198 ILE A N 1
ATOM 1506 C CA . ILE A 1 198 ? 29.930 13.992 57.846 1.00 45.21 198 ILE A CA 1
ATOM 1507 C C . ILE A 1 198 ? 30.381 13.321 59.136 1.00 44.77 198 ILE A C 1
ATOM 1508 O O . ILE A 1 198 ? 31.549 12.936 59.266 1.00 44.32 198 ILE A O 1
ATOM 1513 N N . THR A 1 199 ? 29.453 13.176 60.081 1.00 41.29 199 THR A N 1
ATOM 1514 C CA . THR A 1 199 ? 29.652 12.366 61.275 1.00 39.54 199 THR A CA 1
ATOM 1515 C C . THR A 1 199 ? 28.520 11.352 61.338 1.00 40.61 199 THR A C 1
ATOM 1516 O O . THR A 1 199 ? 27.360 11.705 61.109 1.00 43.36 199 THR A O 1
ATOM 1520 N N . LEU A 1 200 ? 28.859 10.091 61.597 1.00 44.76 200 LEU A N 1
ATOM 1521 C CA . LEU A 1 200 ? 27.881 9.015 61.718 1.00 46.50 200 LEU A CA 1
ATOM 1522 C C . LEU A 1 200 ? 27.860 8.517 63.155 1.00 45.70 200 LEU A C 1
ATOM 1523 O O . LEU A 1 200 ? 28.912 8.219 63.730 1.00 45.60 200 LEU A O 1
ATOM 1528 N N . VAL A 1 201 ? 26.666 8.416 63.725 1.00 43.94 201 VAL A N 1
ATOM 1529 C CA . VAL A 1 201 ? 26.478 7.880 65.066 1.00 45.19 201 VAL A CA 1
ATOM 1530 C C . VAL A 1 201 ? 25.649 6.612 64.933 1.00 43.20 201 VAL A C 1
ATOM 1531 O O . VAL A 1 201 ? 24.471 6.668 64.556 1.00 44.36 201 VAL A O 1
ATOM 1535 N N . ILE A 1 202 ? 26.251 5.470 65.248 1.00 37.48 202 ILE A N 1
ATOM 1536 C CA . ILE A 1 202 ? 25.595 4.185 65.067 1.00 44.16 202 ILE A CA 1
ATOM 1537 C C . ILE A 1 202 ? 25.698 3.402 66.363 1.00 48.02 202 ILE A C 1
ATOM 1538 O O . ILE A 1 202 ? 26.736 3.419 67.033 1.00 49.73 202 ILE A O 1
ATOM 1543 N N . ARG A 1 203 ? 24.623 2.700 66.706 1.00 46.70 203 ARG A N 1
ATOM 1544 C CA . ARG A 1 203 ? 24.631 1.903 67.920 1.00 54.23 203 ARG A CA 1
ATOM 1545 C C . ARG A 1 203 ? 25.408 0.607 67.752 1.00 52.26 203 ARG A C 1
ATOM 1546 O O . ARG A 1 203 ? 25.738 -0.034 68.755 1.00 57.79 203 ARG A O 1
ATOM 1554 N N . GLY A 1 204 ? 25.729 0.222 66.516 1.00 60.63 204 GLY A N 1
ATOM 1555 C CA . GLY A 1 204 ? 26.524 -0.955 66.249 1.00 54.75 204 GLY A CA 1
ATOM 1556 C C . GLY A 1 204 ? 27.954 -0.604 65.875 1.00 50.16 204 GLY A C 1
ATOM 1557 O O . GLY A 1 204 ? 28.419 0.527 66.032 1.00 46.25 204 GLY A O 1
ATOM 1558 N N . GLY A 1 205 ? 28.662 -1.604 65.368 1.00 51.25 205 GLY A N 1
ATOM 1559 C CA . GLY A 1 205 ? 30.028 -1.371 64.955 1.00 54.12 205 GLY A CA 1
ATOM 1560 C C . GLY A 1 205 ? 30.216 -1.238 63.455 1.00 50.76 205 GLY A C 1
ATOM 1561 O O . GLY A 1 205 ? 31.285 -0.815 63.007 1.00 49.31 205 GLY A O 1
ATOM 1562 N N . THR A 1 206 ? 29.204 -1.595 62.665 1.00 51.57 206 THR A N 1
ATOM 1563 C CA . THR A 1 206 ? 29.357 -1.664 61.218 1.00 48.69 206 THR A CA 1
ATOM 1564 C C . THR A 1 206 ? 28.237 -0.903 60.514 1.00 51.69 206 THR A C 1
ATOM 1565 O O . THR A 1 206 ? 27.217 -0.543 61.113 1.00 47.91 206 THR A O 1
ATOM 1569 N N . LEU A 1 207 ? 28.449 -0.655 59.220 1.00 51.24 207 LEU A N 1
ATOM 1570 C CA . LEU A 1 207 ? 27.482 -0.003 58.346 1.00 45.87 207 LEU A CA 1
ATOM 1571 C C . LEU A 1 207 ? 26.869 -1.060 57.438 1.00 46.03 207 LEU A C 1
ATOM 1572 O O . LEU A 1 207 ? 27.525 -2.048 57.094 1.00 55.80 207 LEU A O 1
ATOM 1577 N N . LEU A 1 208 ? 25.615 -0.843 57.047 1.00 41.88 208 LEU A N 1
ATOM 1578 C CA . LEU A 1 208 ? 24.859 -1.792 56.225 1.00 46.29 208 LEU A CA 1
ATOM 1579 C C . LEU A 1 208 ? 24.985 -3.212 56.787 1.00 49.05 208 LEU A C 1
ATOM 1580 O O . LEU A 1 208 ? 25.505 -4.135 56.153 1.00 48.87 208 LEU A O 1
ATOM 1585 N N . ARG A 1 209 ? 24.433 -3.350 57.996 1.00 45.07 209 ARG A N 1
ATOM 1586 C CA . ARG A 1 209 ? 24.692 -4.507 58.849 1.00 43.61 209 ARG A CA 1
ATOM 1587 C C . ARG A 1 209 ? 24.253 -5.808 58.191 1.00 45.84 209 ARG A C 1
ATOM 1588 O O . ARG A 1 209 ? 24.910 -6.844 58.342 1.00 42.44 209 ARG A O 1
ATOM 1596 N N . HIS A 1 210 ? 23.125 -5.784 57.493 1.00 49.36 210 HIS A N 1
ATOM 1597 C CA . HIS A 1 210 ? 22.528 -6.990 56.942 1.00 48.27 210 HIS A CA 1
ATOM 1598 C C . HIS A 1 210 ? 23.107 -7.374 55.588 1.00 50.20 210 HIS A C 1
ATOM 1599 O O . HIS A 1 210 ? 22.657 -8.364 55.001 1.00 46.85 210 HIS A O 1
ATOM 1606 N N . ALA A 1 211 ? 24.080 -6.626 55.073 1.00 45.32 211 ALA A N 1
ATOM 1607 C CA . ALA A 1 211 ? 24.702 -7.019 53.820 1.00 42.38 211 ALA A CA 1
ATOM 1608 C C . ALA A 1 211 ? 25.567 -8.258 54.037 1.00 45.77 211 ALA A C 1
ATOM 1609 O O . ALA A 1 211 ? 25.746 -8.737 55.160 1.00 50.85 211 ALA A O 1
ATOM 1611 N N . ASP A 1 212 ? 26.093 -8.792 52.940 1.00 39.46 212 ASP A N 1
ATOM 1612 C CA . ASP A 1 212 ? 27.005 -9.919 53.037 1.00 41.96 212 ASP A CA 1
ATOM 1613 C C . ASP A 1 212 ? 28.231 -9.536 53.857 1.00 44.82 212 ASP A C 1
ATOM 1614 O O . ASP A 1 212 ? 28.679 -8.388 53.839 1.00 47.41 212 ASP A O 1
ATOM 1619 N N . ASP A 1 213 ? 28.789 -10.531 54.555 1.00 47.28 213 ASP A N 1
ATOM 1620 C CA . ASP A 1 213 ? 29.918 -10.304 55.454 1.00 49.88 213 ASP A CA 1
ATOM 1621 C C . ASP A 1 213 ? 31.048 -9.543 54.763 1.00 48.69 213 ASP A C 1
ATOM 1622 O O . ASP A 1 213 ? 31.552 -8.543 55.287 1.00 45.12 213 ASP A O 1
ATOM 1627 N N . THR A 1 214 ? 31.432 -9.986 53.563 1.00 48.51 214 THR A N 1
ATOM 1628 C CA . THR A 1 214 ? 32.527 -9.336 52.852 1.00 43.64 214 THR A CA 1
ATOM 1629 C C . THR A 1 214 ? 32.197 -7.882 52.546 1.00 39.50 214 THR A C 1
ATOM 1630 O O . THR A 1 214 ? 33.027 -6.992 52.764 1.00 37.74 214 THR A O 1
ATOM 1634 N N . ILE A 1 215 ? 30.969 -7.614 52.103 1.00 41.70 215 ILE A N 1
ATOM 1635 C CA . ILE A 1 215 ? 30.598 -6.252 51.732 1.00 42.05 215 ILE A CA 1
ATOM 1636 C C . ILE A 1 215 ? 30.537 -5.363 52.960 1.00 44.48 215 ILE A C 1
ATOM 1637 O O . ILE A 1 215 ? 31.076 -4.248 52.964 1.00 41.28 215 ILE A O 1
ATOM 1642 N N . CYS A 1 216 ? 29.877 -5.844 54.020 1.00 44.51 216 CYS A N 1
ATOM 1643 C CA . CYS A 1 216 ? 29.722 -5.044 55.228 1.00 40.76 216 CYS A CA 1
ATOM 1644 C C . CYS A 1 216 ? 31.077 -4.642 55.796 1.00 40.57 216 CYS A C 1
ATOM 1645 O O . CYS A 1 216 ? 31.328 -3.458 56.051 1.00 43.66 216 CYS A O 1
ATOM 1648 N N . GLU A 1 217 ? 31.988 -5.605 55.941 1.00 38.33 217 GLU A N 1
ATOM 1649 C CA . GLU A 1 217 ? 33.310 -5.283 56.471 1.00 40.82 217 GLU A CA 1
ATOM 1650 C C . GLU A 1 217 ? 34.008 -4.255 55.588 1.00 48.59 217 GLU A C 1
ATOM 1651 O O . GLU A 1 217 ? 34.342 -3.153 56.044 1.00 48.55 217 GLU A O 1
ATOM 1657 N N . ARG A 1 218 ? 34.190 -4.581 54.300 1.00 40.65 218 ARG A N 1
ATOM 1658 C CA . ARG A 1 218 ? 34.971 -3.712 53.433 1.00 40.47 218 ARG A CA 1
ATOM 1659 C C . ARG A 1 218 ? 34.321 -2.345 53.282 1.00 40.57 218 ARG A C 1
ATOM 1660 O O . ARG A 1 218 ? 35.017 -1.323 53.257 1.00 43.43 218 ARG A O 1
ATOM 1668 N N . PHE A 1 219 ? 32.990 -2.296 53.181 1.00 37.73 219 PHE A N 1
ATOM 1669 C CA . PHE A 1 219 ? 32.343 -0.995 53.052 1.00 44.98 219 PHE A CA 1
ATOM 1670 C C . PHE A 1 219 ? 32.573 -0.145 54.296 1.00 44.79 219 PHE A C 1
ATOM 1671 O O . PHE A 1 219 ? 32.844 1.059 54.191 1.00 41.91 219 PHE A O 1
ATOM 1679 N N . THR A 1 220 ? 32.539 -0.770 55.479 1.00 43.16 220 THR A N 1
ATOM 1680 C CA . THR A 1 220 ? 32.704 -0.010 56.714 1.00 46.87 220 THR A CA 1
ATOM 1681 C C . THR A 1 220 ? 34.119 0.543 56.827 1.00 46.61 220 THR A C 1
ATOM 1682 O O . THR A 1 220 ? 34.309 1.709 57.200 1.00 40.26 220 THR A O 1
ATOM 1686 N N . ARG A 1 221 ? 35.119 -0.269 56.468 1.00 45.43 221 ARG A N 1
ATOM 1687 C CA . ARG A 1 221 ? 36.501 0.188 56.527 1.00 45.84 221 ARG A CA 1
ATOM 1688 C C . ARG A 1 221 ? 36.742 1.353 55.574 1.00 48.44 221 ARG A C 1
ATOM 1689 O O . ARG A 1 221 ? 37.450 2.305 55.914 1.00 55.08 221 ARG A O 1
ATOM 1697 N N . LEU A 1 222 ? 36.160 1.302 54.376 1.00 47.15 222 LEU A N 1
ATOM 1698 C CA . LEU A 1 222 ? 36.297 2.423 53.452 1.00 49.79 222 LEU A CA 1
ATOM 1699 C C . LEU A 1 222 ? 35.585 3.661 53.980 1.00 51.19 222 LEU A C 1
ATOM 1700 O O . LEU A 1 222 ? 36.100 4.781 53.868 1.00 52.81 222 LEU A O 1
ATOM 1705 N N . ALA A 1 223 ? 34.401 3.477 54.564 1.00 45.66 223 ALA A N 1
ATOM 1706 C CA . ALA A 1 223 ? 33.652 4.611 55.092 1.00 50.93 223 ALA A CA 1
ATOM 1707 C C . ALA A 1 223 ? 34.389 5.273 56.249 1.00 51.18 223 ALA A C 1
ATOM 1708 O O . ALA A 1 223 ? 34.370 6.503 56.381 1.00 51.52 223 ALA A O 1
ATOM 1710 N N . SER A 1 224 ? 35.071 4.477 57.074 1.00 46.96 224 SER A N 1
ATOM 1711 C CA . SER A 1 224 ? 35.734 5.019 58.256 1.00 51.71 224 SER A CA 1
ATOM 1712 C C . SER A 1 224 ? 36.807 6.042 57.902 1.00 54.69 224 SER A C 1
ATOM 1713 O O . SER A 1 224 ? 37.115 6.914 58.720 1.00 54.08 224 SER A O 1
ATOM 1716 N N . THR A 1 225 ? 37.389 5.953 56.705 1.00 52.71 225 THR A N 1
ATOM 1717 C CA . THR A 1 225 ? 38.484 6.832 56.309 1.00 51.45 225 THR A CA 1
ATOM 1718 C C . THR A 1 225 ? 38.028 8.098 55.597 1.00 54.46 225 THR A C 1
ATOM 1719 O O . THR A 1 225 ? 38.862 8.967 55.324 1.00 62.21 225 THR A O 1
ATOM 1723 N N . LYS A 1 226 ? 36.743 8.225 55.272 1.00 53.54 226 LYS A N 1
ATOM 1724 C CA . LYS A 1 226 ? 36.235 9.441 54.656 1.00 52.27 226 LYS A CA 1
ATOM 1725 C C . LYS A 1 226 ? 35.100 10.093 55.434 1.00 51.18 226 LYS A C 1
ATOM 1726 O O . LYS A 1 226 ? 34.843 11.286 55.231 1.00 47.25 226 LYS A O 1
ATOM 1732 N N . TRP A 1 227 ? 34.415 9.351 56.303 1.00 49.47 227 TRP A N 1
ATOM 1733 C CA . TRP A 1 227 ? 33.431 9.904 57.218 1.00 47.74 227 TRP A CA 1
ATOM 1734 C C . TRP A 1 227 ? 33.793 9.502 58.639 1.00 55.82 227 TRP A C 1
ATOM 1735 O O . TRP A 1 227 ? 34.380 8.439 58.867 1.00 57.94 227 TRP A O 1
ATOM 1746 N N . GLU A 1 228 ? 33.431 10.359 59.596 1.00 52.31 228 GLU A N 1
ATOM 1747 C CA . GLU A 1 228 ? 33.745 10.116 61.001 1.00 52.24 228 GLU A CA 1
ATOM 1748 C C . GLU A 1 228 ? 32.728 9.157 61.603 1.00 49.42 228 GLU A C 1
ATOM 1749 O O . GLU A 1 228 ? 31.529 9.452 61.627 1.00 52.41 228 GLU A O 1
ATOM 1755 N N . LEU A 1 229 ? 33.202 8.020 62.104 1.00 51.47 229 LEU A N 1
ATOM 1756 C CA . LEU A 1 229 ? 32.339 6.973 62.636 1.00 49.17 229 LEU A CA 1
ATOM 1757 C C . LEU A 1 229 ? 32.441 6.942 64.158 1.00 53.61 229 LEU A C 1
ATOM 1758 O O . LEU A 1 229 ? 33.528 6.723 64.707 1.00 51.17 229 LEU A O 1
ATOM 1763 N N . ARG A 1 230 ? 31.311 7.161 64.834 1.00 50.10 230 ARG A N 1
ATOM 1764 C CA . ARG A 1 230 ? 31.207 7.001 66.286 1.00 49.72 230 ARG A CA 1
ATOM 1765 C C . ARG A 1 230 ? 30.483 5.678 66.527 1.00 50.04 230 ARG A C 1
ATOM 1766 O O . ARG A 1 230 ? 29.254 5.623 66.600 1.00 48.35 230 ARG A O 1
ATOM 1774 N N . SER A 1 231 ? 31.258 4.597 66.608 1.00 49.90 231 SER A N 1
ATOM 1775 C CA . SER A 1 231 ? 30.705 3.256 66.763 1.00 49.73 231 SER A CA 1
ATOM 1776 C C . SER A 1 231 ? 30.173 3.023 68.174 1.00 56.43 231 SER A C 1
ATOM 1777 O O . SER A 1 231 ? 30.651 3.609 69.149 1.00 59.23 231 SER A O 1
ATOM 1780 N N . HIS A 1 232 ? 29.181 2.134 68.271 1.00 54.52 232 HIS A N 1
ATOM 1781 C CA . HIS A 1 232 ? 28.655 1.661 69.551 1.00 56.52 232 HIS A CA 1
ATOM 1782 C C . HIS A 1 232 ? 28.226 2.822 70.443 1.00 54.09 232 HIS A C 1
ATOM 1783 O O . HIS A 1 232 ? 28.654 2.946 71.591 1.00 58.17 232 HIS A O 1
ATOM 1790 N N . ARG A 1 233 ? 27.367 3.678 69.904 1.00 50.52 233 ARG A N 1
ATOM 1791 C CA . ARG A 1 233 ? 26.962 4.893 70.592 1.00 52.19 233 ARG A CA 1
ATOM 1792 C C . ARG A 1 233 ? 25.490 5.161 70.334 1.00 54.21 233 ARG A C 1
ATOM 1793 O O . ARG A 1 233 ? 25.044 5.138 69.184 1.00 55.02 233 ARG A O 1
ATOM 1801 N N . ASN A 1 234 ? 24.741 5.394 71.405 1.00 57.10 234 ASN A N 1
ATOM 1802 C CA . ASN A 1 234 ? 23.369 5.857 71.314 1.00 54.74 234 ASN A CA 1
ATOM 1803 C C . ASN A 1 234 ? 23.309 7.315 71.735 1.00 51.85 234 ASN A C 1
ATOM 1804 O O . ASN A 1 234 ? 24.167 7.808 72.470 1.00 54.40 234 ASN A O 1
ATOM 1809 N N . VAL A 1 235 ? 22.287 8.007 71.259 1.00 49.09 235 VAL A N 1
ATOM 1810 C CA . VAL A 1 235 ? 22.065 9.395 71.637 1.00 45.55 235 VAL A CA 1
ATOM 1811 C C . VAL A 1 235 ? 21.149 9.391 72.850 1.00 55.17 235 VAL A C 1
ATOM 1812 O O . VAL A 1 235 ? 20.060 8.805 72.810 1.00 57.87 235 VAL A O 1
ATOM 1816 N N . VAL A 1 236 ? 21.611 10.005 73.940 1.00 55.29 236 VAL A N 1
ATOM 1817 C CA . VAL A 1 236 ? 20.845 10.102 75.180 1.00 49.70 236 VAL A CA 1
ATOM 1818 C C . VAL A 1 236 ? 20.433 11.531 75.497 1.00 49.80 236 VAL A C 1
ATOM 1819 O O . VAL A 1 236 ? 19.680 11.745 76.462 1.00 52.09 236 VAL A O 1
ATOM 1823 N N . GLY A 1 237 ? 20.895 12.506 74.725 1.00 51.60 237 GLY A N 1
ATOM 1824 C CA . GLY A 1 237 ? 20.518 13.890 74.920 1.00 46.98 237 GLY A CA 1
ATOM 1825 C C . GLY A 1 237 ? 20.909 14.701 73.707 1.00 54.21 237 GLY A C 1
ATOM 1826 O O . GLY A 1 237 ? 21.779 14.302 72.921 1.00 54.09 237 GLY A O 1
ATOM 1827 N N . ALA A 1 238 ? 20.237 15.841 73.553 1.00 47.27 238 ALA A N 1
ATOM 1828 C CA . ALA A 1 238 ? 20.488 16.742 72.439 1.00 52.89 238 ALA A CA 1
ATOM 1829 C C . ALA A 1 238 ? 19.911 18.102 72.780 1.00 53.13 238 ALA A C 1
ATOM 1830 O O . ALA A 1 238 ? 18.871 18.198 73.433 1.00 49.35 238 ALA A O 1
ATOM 1832 N N . HIS A 1 239 ? 20.590 19.148 72.318 1.00 48.81 239 HIS A N 1
ATOM 1833 C CA . HIS A 1 239 ? 20.145 20.510 72.575 1.00 57.65 239 HIS A CA 1
ATOM 1834 C C . HIS A 1 239 ? 20.730 21.423 71.506 1.00 55.84 239 HIS A C 1
ATOM 1835 O O . HIS A 1 239 ? 21.643 21.046 70.766 1.00 60.03 239 HIS A O 1
ATOM 1842 N N . HIS A 1 240 ? 20.196 22.636 71.440 1.00 58.83 240 HIS A N 1
ATOM 1843 C CA . HIS A 1 240 ? 20.598 23.612 70.438 1.00 58.75 240 HIS A CA 1
ATOM 1844 C C . HIS A 1 240 ? 21.740 24.484 70.960 1.00 66.46 240 HIS A C 1
ATOM 1845 O O . HIS A 1 240 ? 21.997 24.571 72.164 1.00 66.60 240 HIS A O 1
ATOM 1852 N N . LYS A 1 241 ? 22.423 25.142 70.023 1.00 71.21 241 LYS A N 1
ATOM 1853 C CA . LYS A 1 241 ? 23.459 26.121 70.357 1.00 69.05 241 LYS A CA 1
ATOM 1854 C C . LYS A 1 241 ? 23.566 27.065 69.159 1.00 75.15 241 LYS A C 1
ATOM 1855 O O . LYS A 1 241 ? 24.113 26.685 68.119 1.00 75.10 241 LYS A O 1
ATOM 1861 N N . GLY A 1 242 ? 23.021 28.270 69.308 1.00 75.09 242 GLY A N 1
ATOM 1862 C CA . GLY A 1 242 ? 22.959 29.199 68.196 1.00 77.91 242 GLY A CA 1
ATOM 1863 C C . GLY A 1 242 ? 22.215 28.606 67.019 1.00 77.16 242 GLY A C 1
ATOM 1864 O O . GLY A 1 242 ? 20.986 28.494 67.042 1.00 83.32 242 GLY A O 1
ATOM 1865 N N . SER A 1 243 ? 22.955 28.221 65.983 1.00 77.44 243 SER A N 1
ATOM 1866 C CA . SER A 1 243 ? 22.397 27.481 64.861 1.00 73.71 243 SER A CA 1
ATOM 1867 C C . SER A 1 243 ? 22.932 26.059 64.793 1.00 68.53 243 SER A C 1
ATOM 1868 O O . SER A 1 243 ? 22.684 25.357 63.809 1.00 74.68 243 SER A O 1
ATOM 1871 N N . GLN A 1 244 ? 23.641 25.611 65.821 1.00 69.74 244 GLN A N 1
ATOM 1872 C CA . GLN A 1 244 ? 24.251 24.293 65.838 1.00 66.00 244 GLN A CA 1
ATOM 1873 C C . GLN A 1 244 ? 23.443 23.325 66.695 1.00 60.75 244 GLN A C 1
ATOM 1874 O O . GLN A 1 244 ? 22.565 23.713 67.465 1.00 66.32 244 GLN A O 1
ATOM 1880 N N . ILE A 1 245 ? 23.758 22.041 66.544 1.00 59.34 245 ILE A N 1
ATOM 1881 C CA . ILE A 1 245 ? 23.143 20.963 67.307 1.00 54.92 245 ILE A CA 1
ATOM 1882 C C . ILE A 1 245 ? 24.252 20.295 68.100 1.00 57.00 245 ILE A C 1
ATOM 1883 O O . ILE A 1 245 ? 25.360 20.106 67.587 1.00 58.78 245 ILE A O 1
ATOM 1888 N N . VAL A 1 246 ? 23.953 19.906 69.333 1.00 58.68 246 VAL A N 1
ATOM 1889 C CA . VAL A 1 246 ? 24.881 19.133 70.145 1.00 58.34 246 VAL A CA 1
ATOM 1890 C C . VAL A 1 246 ? 24.224 17.803 70.474 1.00 58.62 246 VAL A C 1
ATOM 1891 O O . VAL A 1 246 ? 23.056 17.761 70.873 1.00 59.85 246 VAL A O 1
ATOM 1895 N N . LEU A 1 247 ? 24.965 16.719 70.299 1.00 59.76 247 LEU A N 1
ATOM 1896 C CA . LEU A 1 247 ? 24.464 15.385 70.593 1.00 57.95 247 LEU A CA 1
ATOM 1897 C C . LEU A 1 247 ? 25.252 14.837 71.770 1.00 55.70 247 LEU A C 1
ATOM 1898 O O . LEU A 1 247 ? 26.482 14.734 71.705 1.00 53.45 247 LEU A O 1
ATOM 1903 N N . GLU A 1 248 ? 24.550 14.519 72.849 1.00 53.08 248 GLU A N 1
ATOM 1904 C CA . GLU A 1 248 ? 25.167 13.885 73.999 1.00 52.83 248 GLU A CA 1
ATOM 1905 C C . GLU A 1 248 ? 25.017 12.381 73.832 1.00 47.94 248 GLU A C 1
ATOM 1906 O O . GLU A 1 248 ? 23.918 11.891 73.558 1.00 49.19 248 GLU A O 1
ATOM 1912 N N . LEU A 1 249 ? 26.122 11.658 73.974 1.00 46.60 249 LEU A N 1
ATOM 1913 C CA . LEU A 1 249 ? 26.149 10.226 73.715 1.00 53.09 249 LEU A CA 1
ATOM 1914 C C . LEU A 1 249 ? 26.202 9.448 75.027 1.00 56.45 249 LEU A C 1
ATOM 1915 O O . LEU A 1 249 ? 26.474 9.992 76.098 1.00 55.19 249 LEU A O 1
ATOM 1920 N N . ASP A 1 250 ? 25.954 8.141 74.918 1.00 58.34 250 ASP A N 1
ATOM 1921 C CA . ASP A 1 250 ? 25.770 7.301 76.096 1.00 57.68 250 ASP A CA 1
ATOM 1922 C C . ASP A 1 250 ? 27.024 7.191 76.954 1.00 61.62 250 ASP A C 1
ATOM 1923 O O . ASP A 1 250 ? 26.920 6.843 78.134 1.00 64.03 250 ASP A O 1
ATOM 1928 N N . ASP A 1 251 ? 28.201 7.456 76.392 1.00 64.24 251 ASP A N 1
ATOM 1929 C CA . ASP A 1 251 ? 29.452 7.389 77.132 1.00 61.23 251 ASP A CA 1
ATOM 1930 C C . ASP A 1 251 ? 29.978 8.767 77.513 1.00 59.32 251 ASP A C 1
ATOM 1931 O O . ASP A 1 251 ? 31.155 8.898 77.865 1.00 56.38 251 ASP A O 1
ATOM 1936 N N . GLY A 1 252 ? 29.133 9.795 77.460 1.00 59.29 252 GLY A N 1
ATOM 1937 C CA . GLY A 1 252 ? 29.580 11.140 77.751 1.00 53.36 252 GLY A CA 1
ATOM 1938 C C . GLY A 1 252 ? 30.211 11.877 76.590 1.00 62.63 252 GLY A C 1
ATOM 1939 O O . GLY A 1 252 ? 30.592 13.043 76.758 1.00 58.93 252 GLY A O 1
ATOM 1940 N N . SER A 1 253 ? 30.350 11.234 75.429 1.00 61.76 253 SER A N 1
ATOM 1941 C CA . SER A 1 253 ? 30.860 11.898 74.237 1.00 60.94 253 SER A CA 1
ATOM 1942 C C . SER A 1 253 ? 29.870 12.945 73.737 1.00 57.96 253 SER A C 1
ATOM 1943 O O . SER A 1 253 ? 28.671 12.904 74.029 1.00 57.16 253 SER A O 1
ATOM 1946 N N . THR A 1 254 ? 30.392 13.896 72.973 1.00 56.30 254 THR A N 1
ATOM 1947 C CA . THR A 1 254 ? 29.576 14.928 72.357 1.00 57.80 254 THR A CA 1
ATOM 1948 C C . THR A 1 254 ? 29.834 14.952 70.856 1.00 60.13 254 THR A C 1
ATOM 1949 O O . THR A 1 254 ? 30.930 14.620 70.398 1.00 56.65 254 THR A O 1
ATOM 1953 N N . VAL A 1 255 ? 28.816 15.356 70.094 1.00 58.52 255 VAL A N 1
ATOM 1954 C CA . VAL A 1 255 ? 28.953 15.624 68.664 1.00 54.94 255 VAL A CA 1
ATOM 1955 C C . VAL A 1 255 ? 28.255 16.945 68.378 1.00 54.61 255 VAL A C 1
ATOM 1956 O O . VAL A 1 255 ? 27.044 17.067 68.589 1.00 59.69 255 VAL A O 1
ATOM 1960 N N . ARG A 1 256 ? 29.008 17.930 67.902 1.00 53.34 256 ARG A N 1
ATOM 1961 C CA . ARG A 1 256 ? 28.474 19.247 67.578 1.00 59.86 256 ARG A CA 1
ATOM 1962 C C . ARG A 1 256 ? 28.515 19.459 66.069 1.00 55.26 256 ARG A C 1
ATOM 1963 O O . ARG A 1 256 ? 29.565 19.270 65.447 1.00 53.31 256 ARG A O 1
ATOM 1971 N N . ALA A 1 257 ? 27.388 19.879 65.492 1.00 53.71 257 ALA A N 1
ATOM 1972 C CA . ALA A 1 257 ? 27.300 20.122 64.055 1.00 56.94 257 ALA A CA 1
ATOM 1973 C C . ALA A 1 257 ? 26.150 21.086 63.782 1.00 59.22 257 ALA A C 1
ATOM 1974 O O . ALA A 1 257 ? 25.432 21.500 64.697 1.00 59.41 257 ALA A O 1
ATOM 1976 N N . ASP A 1 258 ? 25.955 21.411 62.496 1.00 50.09 258 ASP A N 1
ATOM 1977 C CA . ASP A 1 258 ? 24.997 22.445 62.107 1.00 54.87 258 ASP A CA 1
ATOM 1978 C C . ASP A 1 258 ? 23.567 21.918 62.072 1.00 54.98 258 ASP A C 1
ATOM 1979 O O . ASP A 1 258 ? 22.626 22.656 62.382 1.00 54.43 258 ASP A O 1
ATOM 1984 N N . THR A 1 259 ? 23.383 20.670 61.643 1.00 51.88 259 THR A N 1
ATOM 1985 C CA . THR A 1 259 ? 22.074 20.036 61.551 1.00 48.26 259 THR A CA 1
ATOM 1986 C C . THR A 1 259 ? 22.242 18.555 61.852 1.00 47.72 259 THR A C 1
ATOM 1987 O O . THR A 1 259 ? 23.358 18.034 61.905 1.00 48.48 259 THR A O 1
ATOM 1991 N N . VAL A 1 260 ? 21.120 17.877 62.066 1.00 44.28 260 VAL A N 1
ATOM 1992 C CA . VAL A 1 260 ? 21.120 16.448 62.348 1.00 44.92 260 VAL A CA 1
ATOM 1993 C C . VAL A 1 260 ? 20.120 15.772 61.421 1.00 47.67 260 VAL A C 1
ATOM 1994 O O . VAL A 1 260 ? 19.074 16.344 61.096 1.00 47.40 260 VAL A O 1
ATOM 1998 N N . LEU A 1 261 ? 20.460 14.564 60.973 1.00 44.71 261 LEU A N 1
ATOM 1999 C CA . LEU A 1 261 ? 19.593 13.748 60.138 1.00 36.57 261 LEU A CA 1
ATOM 2000 C C . LEU A 1 261 ? 19.374 12.420 60.840 1.00 37.95 261 LEU A C 1
ATOM 2001 O O . LEU A 1 261 ? 20.338 11.751 61.228 1.00 40.76 261 LEU A O 1
ATOM 2006 N N . VAL A 1 262 ? 18.118 12.039 61.015 1.00 33.52 262 VAL A N 1
ATOM 2007 C CA . VAL A 1 262 ? 17.795 10.800 61.705 1.00 40.56 262 VAL A CA 1
ATOM 2008 C C . VAL A 1 262 ? 17.460 9.762 60.652 1.00 36.19 262 VAL A C 1
ATOM 2009 O O . VAL A 1 262 ? 16.448 9.865 59.953 1.00 46.59 262 VAL A O 1
ATOM 2013 N N . ALA A 1 263 ? 18.316 8.761 60.536 1.00 35.46 263 ALA A N 1
ATOM 2014 C CA . ALA A 1 263 ? 18.074 7.687 59.589 1.00 40.06 263 ALA A CA 1
ATOM 2015 C C . ALA A 1 263 ? 18.041 6.358 60.326 1.00 44.03 263 ALA A C 1
ATOM 2016 O O . ALA A 1 263 ? 18.864 5.478 60.062 1.00 43.01 263 ALA A O 1
ATOM 2018 N N . THR A 1 264 ? 17.112 6.210 61.267 1.00 43.40 264 THR A N 1
ATOM 2019 C CA . THR A 1 264 ? 17.069 5.050 62.149 1.00 48.99 264 THR A CA 1
ATOM 2020 C C . THR A 1 264 ? 15.899 4.134 61.817 1.00 52.06 264 THR A C 1
ATOM 2021 O O . THR A 1 264 ? 15.243 3.596 62.711 1.00 45.87 264 THR A O 1
ATOM 2025 N N . GLY A 1 265 ? 15.624 3.956 60.522 1.00 44.63 265 GLY A N 1
ATOM 2026 C CA . GLY A 1 265 ? 14.590 3.042 60.082 1.00 43.20 265 GLY A CA 1
ATOM 2027 C C . GLY A 1 265 ? 13.245 3.713 59.919 1.00 47.18 265 GLY A C 1
ATOM 2028 O O . GLY A 1 265 ? 13.058 4.905 60.198 1.00 45.69 265 GLY A O 1
ATOM 2029 N N . ARG A 1 266 ? 12.285 2.921 59.430 1.00 45.97 266 ARG A N 1
ATOM 2030 C CA . ARG A 1 266 ? 10.906 3.357 59.249 1.00 50.50 266 ARG A CA 1
ATOM 2031 C C . ARG A 1 266 ? 9.962 2.364 59.912 1.00 48.20 266 ARG A C 1
ATOM 2032 O O . ARG A 1 266 ? 10.334 1.232 60.230 1.00 48.27 266 ARG A O 1
ATOM 2040 N N . MET A 1 267 ? 8.711 2.801 60.091 1.00 45.22 267 MET A N 1
ATOM 2041 C CA . MET A 1 267 ? 7.682 2.040 60.790 1.00 45.85 267 MET A CA 1
ATOM 2042 C C . MET A 1 267 ? 6.417 1.966 59.941 1.00 46.60 267 MET A C 1
ATOM 2043 O O . MET A 1 267 ? 5.951 3.002 59.431 1.00 50.02 267 MET A O 1
ATOM 2048 N N . PRO A 1 268 ? 5.840 0.778 59.753 1.00 47.86 268 PRO A N 1
ATOM 2049 C CA . PRO A 1 268 ? 4.590 0.674 58.986 1.00 51.40 268 PRO A CA 1
ATOM 2050 C C . PRO A 1 268 ? 3.467 1.488 59.614 1.00 51.60 268 PRO A C 1
ATOM 2051 O O . PRO A 1 268 ? 3.364 1.612 60.836 1.00 58.04 268 PRO A O 1
ATOM 2055 N N . ASN A 1 269 ? 2.609 2.040 58.754 1.00 48.13 269 ASN A N 1
ATOM 2056 C CA . ASN A 1 269 ? 1.520 2.909 59.181 1.00 49.93 269 ASN A CA 1
ATOM 2057 C C . ASN A 1 269 ? 0.216 2.154 59.421 1.00 50.93 269 ASN A C 1
ATOM 2058 O O . ASN A 1 269 ? -0.866 2.734 59.276 1.00 52.75 269 ASN A O 1
ATOM 2063 N N . GLY A 1 270 ? 0.286 0.881 59.808 1.00 49.83 270 GLY A N 1
ATOM 2064 C CA . GLY A 1 270 ? -0.927 0.131 60.081 1.00 54.37 270 GLY A CA 1
ATOM 2065 C C . GLY A 1 270 ? -1.584 0.429 61.411 1.00 54.64 270 GLY A C 1
ATOM 2066 O O . GLY A 1 270 ? -2.721 0.003 61.633 1.00 55.50 270 GLY A O 1
ATOM 2067 N N . ASP A 1 271 ? -0.897 1.154 62.292 1.00 52.03 271 ASP A N 1
ATOM 2068 C CA . ASP A 1 271 ? -1.415 1.511 63.605 1.00 59.78 271 ASP A CA 1
ATOM 2069 C C . ASP A 1 271 ? -2.239 2.791 63.593 1.00 57.65 271 ASP A C 1
ATOM 2070 O O . ASP A 1 271 ? -2.972 3.045 64.554 1.00 62.81 271 ASP A O 1
ATOM 2075 N N . LEU A 1 272 ? -2.155 3.596 62.534 1.00 54.16 272 LEU A N 1
ATOM 2076 C CA . LEU A 1 272 ? -2.922 4.833 62.451 1.00 58.61 272 LEU A CA 1
ATOM 2077 C C . LEU A 1 272 ? -4.247 4.660 61.722 1.00 59.66 272 LEU A C 1
ATOM 2078 O O . LEU A 1 272 ? -4.756 5.624 61.133 1.00 61.52 272 LEU A O 1
ATOM 2083 N N . LEU A 1 273 ? -4.842 3.466 61.777 1.00 59.85 273 LEU A N 1
ATOM 2084 C CA . LEU A 1 273 ? -6.018 3.162 60.975 1.00 62.89 273 LEU A CA 1
ATOM 2085 C C . LEU A 1 273 ? -7.215 2.636 61.753 1.00 64.55 273 LEU A C 1
ATOM 2086 O O . LEU A 1 273 ? -8.290 2.506 61.156 1.00 64.58 273 LEU A O 1
ATOM 2091 N N . ASP A 1 274 ? -7.075 2.334 63.046 1.00 67.34 274 ASP A N 1
ATOM 2092 C CA . ASP A 1 274 ? -8.092 1.590 63.797 1.00 66.46 274 ASP A CA 1
ATOM 2093 C C . ASP A 1 274 ? -8.385 0.259 63.105 1.00 68.70 274 ASP A C 1
ATOM 2094 O O . ASP A 1 274 ? -9.536 -0.120 62.888 1.00 73.25 274 ASP A O 1
ATOM 2099 N N . ALA A 1 275 ? -7.316 -0.451 62.745 1.00 69.16 275 ALA A N 1
ATOM 2100 C CA . ALA A 1 275 ? -7.456 -1.617 61.879 1.00 69.11 275 ALA A CA 1
ATOM 2101 C C . ALA A 1 275 ? -8.044 -2.814 62.618 1.00 67.29 275 ALA A C 1
ATOM 2102 O O . ALA A 1 275 ? -8.914 -3.509 62.082 1.00 68.13 275 ALA A O 1
ATOM 2104 N N . GLU A 1 276 ? -7.576 -3.082 63.842 1.00 66.98 276 GLU A N 1
ATOM 2105 C CA . GLU A 1 276 ? -7.973 -4.309 64.529 1.00 70.71 276 GLU A CA 1
ATOM 2106 C C . GLU A 1 276 ? -9.462 -4.332 64.865 1.00 71.90 276 GLU A C 1
ATOM 2107 O O . GLU A 1 276 ? -10.064 -5.412 64.923 1.00 63.99 276 GLU A O 1
ATOM 2113 N N . GLN A 1 277 ? -10.077 -3.165 65.079 1.00 69.45 277 GLN A N 1
ATOM 2114 C CA . GLN A 1 277 ? -11.507 -3.144 65.367 1.00 72.59 277 GLN A CA 1
ATOM 2115 C C . GLN A 1 277 ? -12.323 -3.668 64.190 1.00 71.58 277 GLN A C 1
ATOM 2116 O O . GLN A 1 277 ? -13.412 -4.218 64.388 1.00 75.43 277 GLN A O 1
ATOM 2122 N N . ALA A 1 278 ? -11.827 -3.503 62.966 1.00 68.22 278 ALA A N 1
ATOM 2123 C CA . ALA A 1 278 ? -12.539 -3.961 61.784 1.00 65.91 278 ALA A CA 1
ATOM 2124 C C . ALA A 1 278 ? -12.098 -5.347 61.332 1.00 64.79 278 ALA A C 1
ATOM 2125 O O . ALA A 1 278 ? -12.443 -5.760 60.221 1.00 70.27 278 ALA A O 1
ATOM 2127 N N . GLY A 1 279 ? -11.363 -6.076 62.170 1.00 64.25 279 GLY A N 1
ATOM 2128 C CA . GLY A 1 279 ? -10.907 -7.411 61.843 1.00 65.04 279 GLY A CA 1
ATOM 2129 C C . GLY A 1 279 ? -9.610 -7.486 61.070 1.00 66.89 279 GLY A C 1
ATOM 2130 O O . GLY A 1 279 ? -9.278 -8.562 60.557 1.00 70.28 279 GLY A O 1
ATOM 2131 N N . ILE A 1 280 ? -8.865 -6.387 60.972 1.00 67.21 280 ILE A N 1
ATOM 2132 C CA . ILE A 1 280 ? -7.588 -6.361 60.263 1.00 70.71 280 ILE A CA 1
ATOM 2133 C C . ILE A 1 280 ? -6.492 -6.643 61.288 1.00 67.94 280 ILE A C 1
ATOM 2134 O O . ILE A 1 280 ? -6.075 -5.756 62.035 1.00 64.81 280 ILE A O 1
ATOM 2139 N N . ASP A 1 281 ? -6.018 -7.888 61.317 1.00 64.51 281 ASP A N 1
ATOM 2140 C CA . ASP A 1 281 ? -4.972 -8.280 62.254 1.00 65.75 281 ASP A CA 1
ATOM 2141 C C . ASP A 1 281 ? -3.701 -7.470 62.016 1.00 67.85 281 ASP A C 1
ATOM 2142 O O . ASP A 1 281 ? -3.286 -7.245 60.874 1.00 66.52 281 ASP A O 1
ATOM 2147 N N . LEU A 1 282 ? -3.087 -7.021 63.108 1.00 67.16 282 LEU A N 1
ATOM 2148 C CA . LEU A 1 282 ? -1.848 -6.259 63.063 1.00 64.15 282 LEU A CA 1
ATOM 2149 C C . LEU A 1 282 ? -0.739 -7.025 63.768 1.00 64.60 282 LEU A C 1
ATOM 2150 O O . LEU A 1 282 ? -0.969 -7.639 64.816 1.00 70.93 282 LEU A O 1
ATOM 2155 N N . ASP A 1 283 ? 0.458 -6.998 63.182 1.00 59.97 283 ASP A N 1
ATOM 2156 C CA . ASP A 1 283 ? 1.680 -7.432 63.857 1.00 58.57 283 ASP A CA 1
ATOM 2157 C C . ASP A 1 283 ? 2.441 -6.165 64.223 1.00 60.14 283 ASP A C 1
ATOM 2158 O O . ASP A 1 283 ? 3.165 -5.605 63.395 1.00 65.74 283 ASP A O 1
ATOM 2163 N N . GLU A 1 284 ? 2.293 -5.738 65.476 1.00 56.99 284 GLU A N 1
ATOM 2164 C CA . GLU A 1 284 ? 2.726 -4.428 65.948 1.00 59.16 284 GLU A CA 1
ATOM 2165 C C . GLU A 1 284 ? 2.049 -3.337 65.129 1.00 55.88 284 GLU A C 1
ATOM 2166 O O . GLU A 1 284 ? 0.878 -3.026 65.360 1.00 62.36 284 GLU A O 1
ATOM 2172 N N . SER A 1 285 ? 2.746 -2.763 64.155 1.00 59.82 285 SER A N 1
ATOM 2173 C CA . SER A 1 285 ? 2.134 -1.767 63.288 1.00 58.80 285 SER A CA 1
ATOM 2174 C C . SER A 1 285 ? 2.003 -2.248 61.853 1.00 56.38 285 SER A C 1
ATOM 2175 O O . SER A 1 285 ? 1.552 -1.482 60.993 1.00 53.13 285 SER A O 1
ATOM 2178 N N . ARG A 1 286 ? 2.349 -3.501 61.578 1.00 57.73 286 ARG A N 1
ATOM 2179 C CA . ARG A 1 286 ? 2.303 -4.049 60.232 1.00 58.12 286 ARG A CA 1
ATOM 2180 C C . ARG A 1 286 ? 0.988 -4.789 60.019 1.00 61.43 286 ARG A C 1
ATOM 2181 O O . ARG A 1 286 ? 0.603 -5.631 60.839 1.00 63.18 286 ARG A O 1
ATOM 2189 N N . VAL A 1 287 ? 0.295 -4.457 58.927 1.00 57.79 287 VAL A N 1
ATOM 2190 C CA . VAL A 1 287 ? -0.900 -5.200 58.546 1.00 57.79 287 VAL A CA 1
ATOM 2191 C C . VAL A 1 287 ? -0.494 -6.597 58.106 1.00 53.61 287 VAL A C 1
ATOM 2192 O O . VAL A 1 287 ? 0.441 -6.766 57.314 1.00 54.14 287 VAL A O 1
ATOM 2196 N N . VAL A 1 288 ? -1.186 -7.605 58.624 1.00 54.22 288 VAL A N 1
ATOM 2197 C CA . VAL A 1 288 ? -0.898 -8.996 58.293 1.00 53.17 288 VAL A CA 1
ATOM 2198 C C . VAL A 1 288 ? -1.642 -9.365 57.019 1.00 54.82 288 VAL A C 1
ATOM 2199 O O . VAL A 1 288 ? -2.811 -9.004 56.836 1.00 53.12 288 VAL A O 1
ATOM 2203 N N . VAL A 1 289 ? -0.956 -10.081 56.125 1.00 58.64 289 VAL A N 1
ATOM 2204 C CA . VAL A 1 289 ? -1.531 -10.550 54.871 1.00 53.80 289 VAL A CA 1
ATOM 2205 C C . VAL A 1 289 ? -1.064 -11.977 54.622 1.00 55.96 289 VAL A C 1
ATOM 2206 O O . VAL A 1 289 ? -0.044 -12.425 55.153 1.00 59.80 289 VAL A O 1
ATOM 2210 N N . ASP A 1 290 ? -1.830 -12.696 53.808 1.00 58.53 290 ASP A N 1
ATOM 2211 C CA . ASP A 1 290 ? -1.447 -14.037 53.390 1.00 58.77 290 ASP A CA 1
ATOM 2212 C C . ASP A 1 290 ? -0.691 -13.956 52.066 1.00 59.17 290 ASP A C 1
ATOM 2213 O O . ASP A 1 290 ? -0.285 -12.879 51.619 1.00 56.00 290 ASP A O 1
ATOM 2218 N N . GLU A 1 291 ? -0.530 -15.102 51.406 1.00 61.41 291 GLU A N 1
ATOM 2219 C CA . GLU A 1 291 ? 0.163 -15.172 50.126 1.00 63.12 291 GLU A CA 1
ATOM 2220 C C . GLU A 1 291 ? -0.605 -14.501 48.996 1.00 61.84 291 GLU A C 1
ATOM 2221 O O . GLU A 1 291 ? -0.097 -14.450 47.869 1.00 61.09 291 GLU A O 1
ATOM 2227 N N . TYR A 1 292 ? -1.797 -13.969 49.268 1.00 61.21 292 TYR A N 1
ATOM 2228 C CA . TYR A 1 292 ? -2.611 -13.312 48.254 1.00 58.74 292 TYR A CA 1
ATOM 2229 C C . TYR A 1 292 ? -2.810 -11.830 48.531 1.00 55.00 292 TYR A C 1
ATOM 2230 O O . TYR A 1 292 ? -3.690 -11.211 47.925 1.00 55.80 292 TYR A O 1
ATOM 2239 N N . GLN A 1 293 ? -2.025 -11.249 49.434 1.00 53.38 293 GLN A N 1
ATOM 2240 C CA . GLN A 1 293 ? -2.192 -9.868 49.881 1.00 54.96 293 GLN A CA 1
ATOM 2241 C C . GLN A 1 293 ? -3.544 -9.640 50.560 1.00 57.53 293 GLN A C 1
ATOM 2242 O O . GLN A 1 293 ? -3.988 -8.490 50.704 1.00 48.37 293 GLN A O 1
ATOM 2248 N N . ARG A 1 294 ? -4.194 -10.714 51.012 1.00 58.14 294 ARG A N 1
ATOM 2249 C CA . ARG A 1 294 ? -5.457 -10.610 51.731 1.00 56.89 294 ARG A CA 1
ATOM 2250 C C . ARG A 1 294 ? -5.181 -10.438 53.217 1.00 55.85 294 ARG A C 1
ATOM 2251 O O . ARG A 1 294 ? -4.385 -11.186 53.792 1.00 57.91 294 ARG A O 1
ATOM 2259 N N . THR A 1 295 ? -5.847 -9.463 53.835 1.00 54.49 295 THR A N 1
ATOM 2260 C CA . THR A 1 295 ? -5.815 -9.329 55.286 1.00 57.43 295 THR A CA 1
ATOM 2261 C C . THR A 1 295 ? -6.791 -10.336 55.889 1.00 61.67 295 THR A C 1
ATOM 2262 O O . THR A 1 295 ? -7.359 -11.184 55.195 1.00 60.51 295 THR A O 1
ATOM 2266 N N . CYS A 1 296 ? -6.990 -10.263 57.202 1.00 67.60 296 CYS A N 1
ATOM 2267 C CA . CYS A 1 296 ? -7.926 -11.170 57.849 1.00 66.46 296 CYS A CA 1
ATOM 2268 C C . CYS A 1 296 ? -9.371 -10.687 57.759 1.00 64.26 296 CYS A C 1
ATOM 2269 O O . CYS A 1 296 ? -10.289 -11.484 57.977 1.00 65.04 296 CYS A O 1
ATOM 2272 N N . ALA A 1 297 ? -9.592 -9.421 57.414 1.00 63.15 297 ALA A N 1
ATOM 2273 C CA . ALA A 1 297 ? -10.932 -8.903 57.174 1.00 63.11 297 ALA A CA 1
ATOM 2274 C C . ALA A 1 297 ? -11.345 -9.164 55.731 1.00 64.43 297 ALA A C 1
ATOM 2275 O O . ALA A 1 297 ? -10.528 -9.058 54.812 1.00 68.33 297 ALA A O 1
ATOM 2277 N N . ARG A 1 298 ? -12.620 -9.497 55.536 1.00 63.19 298 ARG A N 1
ATOM 2278 C CA . ARG A 1 298 ? -13.110 -9.863 54.211 1.00 67.27 298 ARG A CA 1
ATOM 2279 C C . ARG A 1 298 ? -13.148 -8.650 53.285 1.00 67.51 298 ARG A C 1
ATOM 2280 O O . ARG A 1 298 ? -13.560 -7.556 53.684 1.00 61.53 298 ARG A O 1
ATOM 2288 N N . ASN A 1 299 ? -12.708 -8.860 52.038 1.00 67.55 299 ASN A N 1
ATOM 2289 C CA . ASN A 1 299 ? -12.694 -7.834 50.989 1.00 67.75 299 ASN A CA 1
ATOM 2290 C C . ASN A 1 299 ? -11.787 -6.662 51.352 1.00 68.43 299 ASN A C 1
ATOM 2291 O O . ASN A 1 299 ? -12.036 -5.519 50.952 1.00 63.75 299 ASN A O 1
ATOM 2296 N N . VAL A 1 300 ? -10.719 -6.942 52.098 1.00 68.11 300 VAL A N 1
ATOM 2297 C CA . VAL A 1 300 ? -9.742 -5.935 52.491 1.00 65.88 300 VAL A CA 1
ATOM 2298 C C . VAL A 1 300 ? -8.365 -6.437 52.087 1.00 63.58 300 VAL A C 1
ATOM 2299 O O . VAL A 1 300 ? -7.915 -7.486 52.568 1.00 56.14 300 VAL A O 1
ATOM 2303 N N . PHE A 1 301 ? -7.705 -5.700 51.199 1.00 57.06 301 PHE A N 1
ATOM 2304 C CA . PHE A 1 301 ? -6.365 -6.030 50.750 1.00 52.50 301 PHE A CA 1
ATOM 2305 C C . PHE A 1 301 ? -5.362 -5.010 51.279 1.00 51.64 301 PHE A C 1
ATOM 2306 O O . PHE A 1 301 ? -5.704 -3.866 51.597 1.00 48.84 301 PHE A O 1
ATOM 2314 N N . ALA A 1 302 ? -4.105 -5.440 51.347 1.00 49.23 302 ALA A N 1
ATOM 2315 C CA . ALA A 1 302 ? -3.004 -4.579 51.744 1.00 47.40 302 ALA A CA 1
ATOM 2316 C C . ALA A 1 302 ? -1.801 -4.865 50.858 1.00 50.62 302 ALA A C 1
ATOM 2317 O O . ALA A 1 302 ? -1.638 -5.978 50.346 1.00 47.67 302 ALA A O 1
ATOM 2319 N N . LEU A 1 303 ? -0.938 -3.860 50.717 1.00 46.39 303 LEU A N 1
ATOM 2320 C CA . LEU A 1 303 ? 0.257 -3.977 49.892 1.00 49.37 303 LEU A CA 1
ATOM 2321 C C . LEU A 1 303 ? 1.267 -2.933 50.345 1.00 49.04 303 LEU A C 1
ATOM 2322 O O . LEU A 1 303 ? 0.929 -1.984 51.059 1.00 48.06 303 LEU A O 1
ATOM 2327 N N . GLY A 1 304 ? 2.522 -3.140 49.946 1.00 42.30 304 GLY A N 1
ATOM 2328 C CA . GLY A 1 304 ? 3.549 -2.136 50.161 1.00 45.34 304 GLY A CA 1
ATOM 2329 C C . GLY A 1 304 ? 4.215 -2.147 51.523 1.00 42.82 304 GLY A C 1
ATOM 2330 O O . GLY A 1 304 ? 4.280 -3.183 52.192 1.00 43.53 304 GLY A O 1
ATOM 2331 N N . ASP A 1 305 ? 4.706 -0.983 51.951 1.00 42.65 305 ASP A N 1
ATOM 2332 C CA . ASP A 1 305 ? 5.427 -0.903 53.219 1.00 47.59 305 ASP A CA 1
ATOM 2333 C C . ASP A 1 305 ? 4.527 -1.238 54.408 1.00 47.09 305 ASP A C 1
ATOM 2334 O O . ASP A 1 305 ? 5.016 -1.713 55.440 1.00 44.55 305 ASP A O 1
ATOM 2339 N N . VAL A 1 306 ? 3.214 -1.035 54.276 1.00 44.91 306 VAL A N 1
ATOM 2340 C CA . VAL A 1 306 ? 2.315 -1.252 55.402 1.00 50.47 306 VAL A CA 1
ATOM 2341 C C . VAL A 1 306 ? 2.225 -2.726 55.791 1.00 53.26 306 VAL A C 1
ATOM 2342 O O . VAL A 1 306 ? 1.791 -3.043 56.905 1.00 51.12 306 VAL A O 1
ATOM 2346 N N . SER A 1 307 ? 2.654 -3.639 54.916 1.00 47.34 307 SER A N 1
ATOM 2347 C CA . SER A 1 307 ? 2.512 -5.068 55.181 1.00 45.01 307 SER A CA 1
ATOM 2348 C C . SER A 1 307 ? 3.673 -5.923 54.701 1.00 48.23 307 SER A C 1
ATOM 2349 O O . SER A 1 307 ? 3.879 -7.005 55.263 1.00 53.83 307 SER A O 1
ATOM 2352 N N . SER A 1 308 ? 4.453 -5.487 53.712 1.00 45.03 308 SER A N 1
ATOM 2353 C CA . SER A 1 308 ? 5.429 -6.358 53.084 1.00 39.78 308 SER A CA 1
ATOM 2354 C C . SER A 1 308 ? 6.674 -6.517 53.957 1.00 40.87 308 SER A C 1
ATOM 2355 O O . SER A 1 308 ? 7.048 -5.605 54.698 1.00 44.87 308 SER A O 1
ATOM 2358 N N . PRO A 1 309 ? 7.328 -7.679 53.893 1.00 37.68 309 PRO A N 1
ATOM 2359 C CA . PRO A 1 309 ? 8.642 -7.822 54.537 1.00 41.61 309 PRO A CA 1
ATOM 2360 C C . PRO A 1 309 ? 9.771 -7.088 53.817 1.00 44.50 309 PRO A C 1
ATOM 2361 O O . PRO A 1 309 ? 10.913 -7.133 54.289 1.00 52.28 309 PRO A O 1
ATOM 2365 N N . TYR A 1 310 ? 9.493 -6.408 52.705 1.00 42.81 310 TYR A N 1
ATOM 2366 C CA . TYR A 1 310 ? 10.488 -5.660 51.945 1.00 40.17 310 TYR A CA 1
ATOM 2367 C C . TYR A 1 310 ? 10.019 -4.215 51.825 1.00 45.27 310 TYR A C 1
ATOM 2368 O O . TYR A 1 310 ? 8.844 -3.967 51.537 1.00 48.04 310 TYR A O 1
ATOM 2377 N N . GLU A 1 311 ? 10.918 -3.265 52.100 1.00 47.76 311 GLU A N 1
ATOM 2378 C CA . GLU A 1 311 ? 10.643 -1.845 51.862 1.00 48.50 311 GLU A CA 1
ATOM 2379 C C . GLU A 1 311 ? 11.317 -1.417 50.557 1.00 49.36 311 GLU A C 1
ATOM 2380 O O . GLU A 1 311 ? 12.296 -0.669 50.530 1.00 50.25 311 GLU A O 1
ATOM 2386 N N . LEU A 1 312 ? 10.775 -1.931 49.454 1.00 45.05 312 LEU A N 1
ATOM 2387 C CA . LEU A 1 312 ? 11.351 -1.713 48.136 1.00 45.37 312 LEU A CA 1
ATOM 2388 C C . LEU A 1 312 ? 10.240 -1.422 47.139 1.00 44.77 312 LEU A C 1
ATOM 2389 O O . LEU A 1 312 ? 9.199 -2.088 47.144 1.00 42.38 312 LEU A O 1
ATOM 2394 N N . LYS A 1 313 ? 10.480 -0.443 46.263 1.00 44.56 313 LYS A N 1
ATOM 2395 C CA . LYS A 1 313 ? 9.435 -0.021 45.336 1.00 42.19 313 LYS A CA 1
ATOM 2396 C C . LYS A 1 313 ? 9.093 -1.120 44.336 1.00 41.57 313 LYS A C 1
ATOM 2397 O O . LYS A 1 313 ? 7.919 -1.319 44.005 1.00 43.05 313 LYS A O 1
ATOM 2403 N N . HIS A 1 314 ? 10.090 -1.862 43.858 1.00 38.04 314 HIS A N 1
ATOM 2404 C CA . HIS A 1 314 ? 9.781 -2.885 42.868 1.00 43.26 314 HIS A CA 1
ATOM 2405 C C . HIS A 1 314 ? 9.025 -4.055 43.478 1.00 39.76 314 HIS A C 1
ATOM 2406 O O . HIS A 1 314 ? 8.351 -4.786 42.745 1.00 47.54 314 HIS A O 1
ATOM 2413 N N . VAL A 1 315 ? 9.114 -4.244 44.795 1.00 43.29 315 VAL A N 1
ATOM 2414 C CA . VAL A 1 315 ? 8.266 -5.223 45.469 1.00 38.08 315 VAL A CA 1
ATOM 2415 C C . VAL A 1 315 ? 6.865 -4.657 45.672 1.00 41.47 315 VAL A C 1
ATOM 2416 O O . VAL A 1 315 ? 5.868 -5.346 45.422 1.00 38.85 315 VAL A O 1
ATOM 2420 N N . ALA A 1 316 ? 6.765 -3.384 46.088 1.00 33.02 316 ALA A N 1
ATOM 2421 C CA . ALA A 1 316 ? 5.452 -2.780 46.298 1.00 33.10 316 ALA A CA 1
ATOM 2422 C C . ALA A 1 316 ? 4.654 -2.699 45.000 1.00 40.96 316 ALA A C 1
ATOM 2423 O O . ALA A 1 316 ? 3.426 -2.845 45.007 1.00 40.92 316 ALA A O 1
ATOM 2425 N N . ASN A 1 317 ? 5.329 -2.466 43.872 1.00 43.40 317 ASN A N 1
ATOM 2426 C CA . ASN A 1 317 ? 4.618 -2.419 42.598 1.00 42.33 317 ASN A CA 1
ATOM 2427 C C . ASN A 1 317 ? 4.114 -3.802 42.202 1.00 43.54 317 ASN A C 1
ATOM 2428 O O . ASN A 1 317 ? 2.999 -3.936 41.681 1.00 43.58 317 ASN A O 1
ATOM 2433 N N . HIS A 1 318 ? 4.914 -4.844 42.452 1.00 38.54 318 HIS A N 1
ATOM 2434 C CA . HIS A 1 318 ? 4.464 -6.201 42.164 1.00 43.77 318 HIS A CA 1
ATOM 2435 C C . HIS A 1 318 ? 3.311 -6.613 43.076 1.00 47.03 318 HIS A C 1
ATOM 2436 O O . HIS A 1 318 ? 2.420 -7.363 42.658 1.00 47.52 318 HIS A O 1
ATOM 2443 N N . GLU A 1 319 ? 3.332 -6.172 44.337 1.00 41.77 319 GLU A N 1
ATOM 2444 C CA . GLU A 1 319 ? 2.244 -6.508 45.253 1.00 46.03 319 GLU A CA 1
ATOM 2445 C C . GLU A 1 319 ? 0.951 -5.803 44.859 1.00 48.76 319 GLU A C 1
ATOM 2446 O O . GLU A 1 319 ? -0.139 -6.370 45.000 1.00 45.81 319 GLU A O 1
ATOM 2452 N N . ALA A 1 320 ? 1.053 -4.564 44.365 1.00 48.13 320 ALA A N 1
ATOM 2453 C CA . ALA A 1 320 ? -0.130 -3.867 43.868 1.00 49.67 320 ALA A CA 1
ATOM 2454 C C . ALA A 1 320 ? -0.708 -4.565 42.641 1.00 48.54 320 ALA A C 1
ATOM 2455 O O . ALA A 1 320 ? -1.931 -4.619 42.465 1.00 47.75 320 ALA A O 1
ATOM 2457 N N . ARG A 1 321 ? 0.155 -5.115 41.785 1.00 45.53 321 ARG A N 1
ATOM 2458 C CA . ARG A 1 321 ? -0.331 -5.860 40.628 1.00 49.09 321 ARG A CA 1
ATOM 2459 C C . ARG A 1 321 ? -1.087 -7.114 41.055 1.00 53.58 321 ARG A C 1
ATOM 2460 O O . ARG A 1 321 ? -2.103 -7.474 40.445 1.00 51.72 321 ARG A O 1
ATOM 2468 N N . VAL A 1 322 ? -0.599 -7.794 42.097 1.00 51.57 322 VAL A N 1
ATOM 2469 C CA . VAL A 1 322 ? -1.324 -8.929 42.664 1.00 49.71 322 VAL A CA 1
ATOM 2470 C C . VAL A 1 322 ? -2.683 -8.475 43.178 1.00 51.33 322 VAL A C 1
ATOM 2471 O O . VAL A 1 322 ? -3.708 -9.121 42.933 1.00 54.59 322 VAL A O 1
ATOM 2475 N N . VAL A 1 323 ? -2.713 -7.349 43.896 1.00 44.45 323 VAL A N 1
ATOM 2476 C CA . VAL A 1 323 ? -3.983 -6.841 44.411 1.00 51.30 323 VAL A CA 1
ATOM 2477 C C . VAL A 1 323 ? -4.898 -6.435 43.264 1.00 54.04 323 VAL A C 1
ATOM 2478 O O . VAL A 1 323 ? -6.108 -6.690 43.296 1.00 55.32 323 VAL A O 1
ATOM 2482 N N . GLN A 1 324 ? -4.329 -5.830 42.219 1.00 55.24 324 GLN A N 1
ATOM 2483 C CA . GLN A 1 324 ? -5.130 -5.412 41.074 1.00 52.22 324 GLN A CA 1
ATOM 2484 C C . GLN A 1 324 ? -5.891 -6.587 40.476 1.00 57.42 324 GLN A C 1
ATOM 2485 O O . GLN A 1 324 ? -7.055 -6.447 40.082 1.00 59.08 324 GLN A O 1
ATOM 2491 N N . HIS A 1 325 ? -5.257 -7.762 40.434 1.00 58.18 325 HIS A N 1
ATOM 2492 C CA . HIS A 1 325 ? -5.893 -8.964 39.904 1.00 56.24 325 HIS A CA 1
ATOM 2493 C C . HIS A 1 325 ? -6.851 -9.579 40.921 1.00 56.67 325 HIS A C 1
ATOM 2494 O O . HIS A 1 325 ? -7.993 -9.911 40.587 1.00 61.61 325 HIS A O 1
ATOM 2501 N N . ASN A 1 326 ? -6.411 -9.724 42.171 1.00 57.08 326 ASN A N 1
ATOM 2502 C CA . ASN A 1 326 ? -7.203 -10.448 43.159 1.00 56.89 326 ASN A CA 1
ATOM 2503 C C . ASN A 1 326 ? -8.451 -9.690 43.590 1.00 59.55 326 ASN A C 1
ATOM 2504 O O . ASN A 1 326 ? -9.354 -10.298 44.174 1.00 63.37 326 ASN A O 1
ATOM 2509 N N . LEU A 1 327 ? -8.528 -8.383 43.327 1.00 59.91 327 LEU A N 1
ATOM 2510 C CA . LEU A 1 327 ? -9.742 -7.639 43.644 1.00 58.53 327 LEU A CA 1
ATOM 2511 C C . LEU A 1 327 ? -10.897 -8.012 42.724 1.00 64.26 327 LEU A C 1
ATOM 2512 O O . LEU A 1 327 ? -12.059 -7.800 43.087 1.00 63.33 327 LEU A O 1
ATOM 2517 N N . LEU A 1 328 ? -10.605 -8.549 41.539 1.00 64.76 328 LEU A N 1
ATOM 2518 C CA . LEU A 1 328 ? -11.622 -8.909 40.563 1.00 63.92 328 LEU A CA 1
ATOM 2519 C C . LEU A 1 328 ? -11.953 -10.392 40.598 1.00 67.20 328 LEU A C 1
ATOM 2520 O O . LEU A 1 328 ? -12.461 -10.933 39.610 1.00 69.02 328 LEU A O 1
ATOM 2525 N N . CYS A 1 329 ? -11.675 -11.056 41.715 1.00 62.63 329 CYS A N 1
ATOM 2526 C CA . CYS A 1 329 ? -12.028 -12.449 41.920 1.00 65.19 329 CYS A CA 1
ATOM 2527 C C . CYS A 1 329 ? -12.846 -12.548 43.198 1.00 67.42 329 CYS A C 1
ATOM 2528 O O . CYS A 1 329 ? -12.798 -11.662 44.057 1.00 65.61 329 CYS A O 1
ATOM 2531 N N . ASP A 1 330 ? -13.616 -13.628 43.313 1.00 65.26 330 ASP A N 1
ATOM 2532 C CA . ASP A 1 330 ? -14.357 -13.861 44.544 1.00 72.46 330 ASP A CA 1
ATOM 2533 C C . ASP A 1 330 ? -13.387 -14.042 45.701 1.00 72.56 330 ASP A C 1
ATOM 2534 O O . ASP A 1 330 ? -12.329 -14.660 45.555 1.00 72.89 330 ASP A O 1
ATOM 2539 N N . TRP A 1 331 ? -13.751 -13.483 46.856 1.00 69.66 331 TRP A N 1
ATOM 2540 C CA . TRP A 1 331 ? -12.840 -13.483 47.995 1.00 69.32 331 TRP A CA 1
ATOM 2541 C C . TRP A 1 331 ? -12.435 -14.894 48.404 1.00 71.81 331 TRP A C 1
ATOM 2542 O O . TRP A 1 331 ? -11.322 -15.101 48.900 1.00 72.67 331 TRP A O 1
ATOM 2553 N N . ASP A 1 332 ? -13.305 -15.877 48.193 1.00 71.64 332 ASP A N 1
ATOM 2554 C CA . ASP A 1 332 ? -13.023 -17.234 48.633 1.00 71.20 332 ASP A CA 1
ATOM 2555 C C . ASP A 1 332 ? -12.483 -18.120 47.525 1.00 73.90 332 ASP A C 1
ATOM 2556 O O . ASP A 1 332 ? -12.026 -19.231 47.815 1.00 79.96 332 ASP A O 1
ATOM 2561 N N . ASP A 1 333 ? -12.515 -17.657 46.274 1.00 75.54 333 ASP A N 1
ATOM 2562 C CA . ASP A 1 333 ? -11.994 -18.426 45.142 1.00 74.90 333 ASP A CA 1
ATOM 2563 C C . ASP A 1 333 ? -10.489 -18.182 45.031 1.00 76.20 333 ASP A C 1
ATOM 2564 O O . ASP A 1 333 ? -9.979 -17.585 44.082 1.00 74.14 333 ASP A O 1
ATOM 2569 N N . THR A 1 334 ? -9.774 -18.706 46.027 1.00 75.80 334 THR A N 1
ATOM 2570 C CA . THR A 1 334 ? -8.350 -18.421 46.147 1.00 73.65 334 THR A CA 1
ATOM 2571 C C . THR A 1 334 ? -7.548 -19.011 44.993 1.00 71.49 334 THR A C 1
ATOM 2572 O O . THR A 1 334 ? -6.474 -18.497 44.659 1.00 67.44 334 THR A O 1
ATOM 2576 N N . GLU A 1 335 ? -8.052 -20.064 44.357 1.00 75.42 335 GLU A N 1
ATOM 2577 C CA . GLU A 1 335 ? -7.289 -20.725 43.308 1.00 74.12 335 GLU A CA 1
ATOM 2578 C C . GLU A 1 335 ? -7.447 -20.067 41.947 1.00 72.73 335 GLU A C 1
ATOM 2579 O O . GLU A 1 335 ? -6.744 -20.453 41.007 1.00 71.13 335 GLU A O 1
ATOM 2585 N N . SER A 1 336 ? -8.353 -19.105 41.813 1.00 71.63 336 SER A N 1
ATOM 2586 C CA . SER A 1 336 ? -8.339 -18.211 40.666 1.00 75.85 336 SER A CA 1
ATOM 2587 C C . SER A 1 336 ? -7.518 -16.958 40.938 1.00 70.87 336 SER A C 1
ATOM 2588 O O . SER A 1 336 ? -7.340 -16.138 40.030 1.00 64.39 336 SER A O 1
ATOM 2591 N N . MET A 1 337 ? -7.014 -16.803 42.162 1.00 71.67 337 MET A N 1
ATOM 2592 C CA . MET A 1 337 ? -6.214 -15.654 42.561 1.00 67.39 337 MET A CA 1
ATOM 2593 C C . MET A 1 337 ? -4.728 -15.972 42.415 1.00 63.23 337 MET A C 1
ATOM 2594 O O . MET A 1 337 ? -4.310 -17.130 42.508 1.00 59.60 337 MET A O 1
ATOM 2599 N N . VAL A 1 338 ? -3.924 -14.925 42.199 1.00 60.55 338 VAL A N 1
ATOM 2600 C CA . VAL A 1 338 ? -2.484 -15.071 42.001 1.00 60.48 338 VAL A CA 1
ATOM 2601 C C . VAL A 1 338 ? -1.752 -14.813 43.313 1.00 60.90 338 VAL A C 1
ATOM 2602 O O . VAL A 1 338 ? -2.220 -14.064 44.182 1.00 61.41 338 VAL A O 1
ATOM 2606 N N . MET A 1 339 ? -0.597 -15.464 43.469 1.00 63.19 339 MET A N 1
ATOM 2607 C CA . MET A 1 339 ? 0.241 -15.349 44.657 1.00 64.53 339 MET A CA 1
ATOM 2608 C C . MET A 1 339 ? 1.405 -14.391 44.430 1.00 56.40 339 MET A C 1
ATOM 2609 O O . MET A 1 339 ? 1.903 -14.241 43.314 1.00 54.23 339 MET A O 1
ATOM 2614 N N . THR A 1 340 ? 1.843 -13.757 45.513 1.00 53.49 340 THR A N 1
ATOM 2615 C CA . THR A 1 340 ? 2.989 -12.860 45.451 1.00 52.21 340 THR A CA 1
ATOM 2616 C C . THR A 1 340 ? 4.279 -13.665 45.299 1.00 54.00 340 THR A C 1
ATOM 2617 O O . THR A 1 340 ? 4.396 -14.780 45.816 1.00 56.98 340 THR A O 1
ATOM 2621 N N . ASP A 1 341 ? 5.232 -13.118 44.536 1.00 51.45 341 ASP A N 1
ATOM 2622 C CA . ASP A 1 341 ? 6.507 -13.774 44.247 1.00 46.11 341 ASP A CA 1
ATOM 2623 C C . ASP A 1 341 ? 7.624 -12.982 44.923 1.00 47.69 341 ASP A C 1
ATOM 2624 O O . ASP A 1 341 ? 8.027 -11.920 44.441 1.00 48.20 341 ASP A O 1
ATOM 2629 N N . HIS A 1 342 ? 8.112 -13.493 46.050 1.00 52.41 342 HIS A N 1
ATOM 2630 C CA . HIS A 1 342 ? 9.241 -12.917 46.769 1.00 45.26 342 HIS A CA 1
ATOM 2631 C C . HIS A 1 342 ? 10.498 -13.768 46.620 1.00 42.58 342 HIS A C 1
ATOM 2632 O O . HIS A 1 342 ? 11.432 -13.637 47.418 1.00 45.31 342 HIS A O 1
ATOM 2639 N N . ARG A 1 343 ? 10.561 -14.590 45.574 1.00 39.57 343 ARG A N 1
ATOM 2640 C CA . ARG A 1 343 ? 11.571 -15.640 45.499 1.00 44.39 343 ARG A CA 1
ATOM 2641 C C . ARG A 1 343 ? 12.987 -15.091 45.349 1.00 50.24 343 ARG A C 1
ATOM 2642 O O . ARG A 1 343 ? 13.919 -15.605 45.984 1.00 52.77 343 ARG A O 1
ATOM 2650 N N . TYR A 1 344 ? 13.179 -14.031 44.539 1.00 45.48 344 TYR A N 1
ATOM 2651 C CA . TYR A 1 344 ? 14.516 -13.503 44.274 1.00 40.30 344 TYR A CA 1
ATOM 2652 C C . TYR A 1 344 ? 14.468 -11.977 44.237 1.00 42.26 344 TYR A C 1
ATOM 2653 O O . TYR A 1 344 ? 14.631 -11.347 43.187 1.00 37.97 344 TYR A O 1
ATOM 2662 N N . VAL A 1 345 ? 14.283 -11.385 45.413 1.00 35.61 345 VAL A N 1
ATOM 2663 C CA . VAL A 1 345 ? 14.160 -9.939 45.570 1.00 34.60 345 VAL A CA 1
ATOM 2664 C C . VAL A 1 345 ? 15.549 -9.309 45.607 1.00 36.52 345 VAL A C 1
ATOM 2665 O O . VAL A 1 345 ? 16.406 -9.732 46.396 1.00 35.32 345 VAL A O 1
ATOM 2669 N N . PRO A 1 346 ? 15.832 -8.341 44.733 1.00 37.55 346 PRO A N 1
ATOM 2670 C CA . PRO A 1 346 ? 17.129 -7.660 44.765 1.00 34.05 346 PRO A CA 1
ATOM 2671 C C . PRO A 1 346 ? 17.062 -6.322 45.474 1.00 37.40 346 PRO A C 1
ATOM 2672 O O . PRO A 1 346 ? 15.977 -5.788 45.737 1.00 41.65 346 PRO A O 1
ATOM 2676 N N . SER A 1 347 ? 18.226 -5.765 45.783 1.00 31.56 347 SER A N 1
ATOM 2677 C CA . SER A 1 347 ? 18.268 -4.458 46.413 1.00 39.64 347 SER A CA 1
ATOM 2678 C C . SER A 1 347 ? 19.608 -3.810 46.090 1.00 33.46 347 SER A C 1
ATOM 2679 O O . SER A 1 347 ? 20.574 -4.484 45.723 1.00 31.14 347 SER A O 1
ATOM 2682 N N . ALA A 1 348 ? 19.652 -2.489 46.242 1.00 36.56 348 ALA A N 1
ATOM 2683 C CA . ALA A 1 348 ? 20.846 -1.707 45.951 1.00 31.44 348 ALA A CA 1
ATOM 2684 C C . ALA A 1 348 ? 20.912 -0.514 46.895 1.00 36.36 348 ALA A C 1
ATOM 2685 O O . ALA A 1 348 ? 19.880 0.010 47.329 1.00 31.68 348 ALA A O 1
ATOM 2687 N N . VAL A 1 349 ? 22.134 -0.097 47.223 1.00 28.50 349 VAL A N 1
ATOM 2688 C CA . VAL A 1 349 ? 22.361 1.089 48.037 1.00 36.44 349 VAL A CA 1
ATOM 2689 C C . VAL A 1 349 ? 23.167 2.071 47.206 1.00 36.39 349 VAL A C 1
ATOM 2690 O O . VAL A 1 349 ? 24.311 1.784 46.831 1.00 40.22 349 VAL A O 1
ATOM 2694 N N . PHE A 1 350 ? 22.577 3.228 46.914 1.00 34.90 350 PHE A N 1
ATOM 2695 C CA . PHE A 1 350 ? 23.231 4.199 46.043 1.00 41.55 350 PHE A CA 1
ATOM 2696 C C . PHE A 1 350 ? 24.143 5.099 46.876 1.00 38.67 350 PHE A C 1
ATOM 2697 O O . PHE A 1 350 ? 23.971 6.315 46.982 1.00 38.85 350 PHE A O 1
ATOM 2705 N N . THR A 1 351 ? 25.163 4.458 47.437 1.00 36.26 351 THR A N 1
ATOM 2706 C CA . THR A 1 351 ? 26.212 5.100 48.208 1.00 42.92 351 THR A CA 1
ATOM 2707 C C . THR A 1 351 ? 27.531 5.005 47.436 1.00 43.81 351 THR A C 1
ATOM 2708 O O . THR A 1 351 ? 27.564 4.620 46.260 1.00 47.57 351 THR A O 1
ATOM 2712 N N . ASP A 1 352 ? 28.626 5.370 48.099 1.00 43.12 352 ASP A N 1
ATOM 2713 C CA . ASP A 1 352 ? 29.957 5.271 47.524 1.00 42.57 352 ASP A CA 1
ATOM 2714 C C . ASP A 1 352 ? 30.815 4.361 48.386 1.00 41.44 352 ASP A C 1
ATOM 2715 O O . ASP A 1 352 ? 31.102 4.709 49.543 1.00 46.62 352 ASP A O 1
ATOM 2720 N N . PRO A 1 353 ? 31.260 3.209 47.884 1.00 44.70 353 PRO A N 1
ATOM 2721 C CA . PRO A 1 353 ? 30.966 2.620 46.572 1.00 38.47 353 PRO A CA 1
ATOM 2722 C C . PRO A 1 353 ? 29.547 2.069 46.505 1.00 39.72 353 PRO A C 1
ATOM 2723 O O . PRO A 1 353 ? 28.989 1.704 47.531 1.00 43.76 353 PRO A O 1
ATOM 2727 N N . PRO A 1 354 ? 28.929 2.008 45.327 1.00 40.36 354 PRO A N 1
ATOM 2728 C CA . PRO A 1 354 ? 27.576 1.451 45.239 1.00 37.29 354 PRO A CA 1
ATOM 2729 C C . PRO A 1 354 ? 27.572 -0.027 45.607 1.00 38.58 354 PRO A C 1
ATOM 2730 O O . PRO A 1 354 ? 28.573 -0.732 45.442 1.00 35.08 354 PRO A O 1
ATOM 2734 N N . VAL A 1 355 ? 26.433 -0.483 46.139 1.00 35.06 355 VAL A N 1
ATOM 2735 C CA . VAL A 1 355 ? 26.243 -1.856 46.593 1.00 30.21 355 VAL A CA 1
ATOM 2736 C C . VAL A 1 355 ? 24.953 -2.398 45.993 1.00 29.97 355 VAL A C 1
ATOM 2737 O O . VAL A 1 355 ? 23.947 -1.684 45.920 1.00 31.18 355 VAL A O 1
ATOM 2741 N N . ALA A 1 356 ? 24.972 -3.669 45.595 1.00 27.56 356 ALA A N 1
ATOM 2742 C CA . ALA A 1 356 ? 23.779 -4.330 45.082 1.00 32.31 356 ALA A CA 1
ATOM 2743 C C . ALA A 1 356 ? 23.820 -5.790 45.501 1.00 32.31 356 ALA A C 1
ATOM 2744 O O . ALA A 1 356 ? 24.898 -6.374 45.644 1.00 35.55 356 ALA A O 1
ATOM 2746 N N . SER A 1 357 ? 22.639 -6.379 45.688 1.00 24.60 357 SER A N 1
ATOM 2747 C CA . SER A 1 357 ? 22.541 -7.719 46.252 1.00 34.31 357 SER A CA 1
ATOM 2748 C C . SER A 1 357 ? 21.293 -8.425 45.749 1.00 31.59 357 SER A C 1
ATOM 2749 O O . SER A 1 357 ? 20.255 -7.800 45.515 1.00 28.39 357 SER A O 1
ATOM 2752 N N . VAL A 1 358 ? 21.383 -9.749 45.673 1.00 34.17 358 VAL A N 1
ATOM 2753 C CA . VAL A 1 358 ? 20.218 -10.583 45.411 1.00 35.74 358 VAL A CA 1
ATOM 2754 C C . VAL A 1 358 ? 20.528 -11.982 45.921 1.00 34.83 358 VAL A C 1
ATOM 2755 O O . VAL A 1 358 ? 21.677 -12.434 45.874 1.00 36.37 358 VAL A O 1
ATOM 2759 N N . GLY A 1 359 ? 19.508 -12.649 46.455 1.00 39.47 359 GLY A N 1
ATOM 2760 C CA . GLY A 1 359 ? 19.715 -13.998 46.941 1.00 44.31 359 GLY A CA 1
ATOM 2761 C C . GLY A 1 359 ? 20.319 -14.002 48.335 1.00 36.35 359 GLY A C 1
ATOM 2762 O O . GLY A 1 359 ? 20.264 -13.018 49.066 1.00 43.72 359 GLY A O 1
ATOM 2763 N N . MET A 1 360 ? 20.943 -15.124 48.679 1.00 43.90 360 MET A N 1
ATOM 2764 C CA . MET A 1 360 ? 21.493 -15.332 50.010 1.00 44.83 360 MET A CA 1
ATOM 2765 C C . MET A 1 360 ? 22.913 -14.782 50.129 1.00 41.30 360 MET A C 1
ATOM 2766 O O . MET A 1 360 ? 23.695 -14.801 49.175 1.00 38.26 360 MET A O 1
ATOM 2771 N N . THR A 1 361 ? 23.250 -14.331 51.336 1.00 42.61 361 THR A N 1
ATOM 2772 C CA . THR A 1 361 ? 24.637 -14.070 51.691 1.00 42.77 361 THR A CA 1
ATOM 2773 C C . THR A 1 361 ? 25.389 -15.390 51.844 1.00 42.98 361 THR A C 1
ATOM 2774 O O . THR A 1 361 ? 24.800 -16.477 51.856 1.00 41.31 361 THR A O 1
ATOM 2778 N N . GLU A 1 362 ? 26.711 -15.289 52.002 1.00 36.15 362 GLU A N 1
ATOM 2779 C CA . GLU A 1 362 ? 27.498 -16.491 52.242 1.00 34.78 362 GLU A CA 1
ATOM 2780 C C . GLU A 1 362 ? 27.073 -17.169 53.540 1.00 44.79 362 GLU A C 1
ATOM 2781 O O . GLU A 1 362 ? 26.857 -18.387 53.575 1.00 45.03 362 GLU A O 1
ATOM 2787 N N . ASN A 1 363 ? 26.912 -16.387 54.615 1.00 40.92 363 ASN A N 1
ATOM 2788 C CA . ASN A 1 363 ? 26.524 -16.970 55.896 1.00 41.23 363 ASN A CA 1
ATOM 2789 C C . ASN A 1 363 ? 25.141 -17.608 55.820 1.00 42.21 363 ASN A C 1
ATOM 2790 O O . ASN A 1 363 ? 24.920 -18.684 56.385 1.00 46.17 363 ASN A O 1
ATOM 2795 N N . GLN A 1 364 ? 24.215 -16.995 55.074 1.00 43.69 364 GLN A N 1
ATOM 2796 C CA . GLN A 1 364 ? 22.869 -17.555 54.965 1.00 43.72 364 GLN A CA 1
ATOM 2797 C C . GLN A 1 364 ? 22.895 -18.924 54.297 1.00 44.63 364 GLN A C 1
ATOM 2798 O O . GLN A 1 364 ? 22.139 -19.824 54.682 1.00 50.30 364 GLN A O 1
ATOM 2804 N N . ALA A 1 365 ? 23.770 -19.108 53.306 1.00 41.48 365 ALA A N 1
ATOM 2805 C CA . ALA A 1 365 ? 23.807 -20.380 52.591 1.00 46.04 365 ALA A CA 1
ATOM 2806 C C . ALA A 1 365 ? 24.448 -21.471 53.439 1.00 42.37 365 ALA A C 1
ATOM 2807 O O . ALA A 1 365 ? 23.973 -22.613 53.456 1.00 42.74 365 ALA A O 1
ATOM 2809 N N . VAL A 1 366 ? 25.533 -21.144 54.140 1.00 40.26 366 VAL A N 1
ATOM 2810 C CA . VAL A 1 366 ? 26.151 -22.122 55.028 1.00 45.84 366 VAL A CA 1
ATOM 2811 C C . VAL A 1 366 ? 25.205 -22.473 56.175 1.00 45.76 366 VAL A C 1
ATOM 2812 O O . VAL A 1 366 ? 25.026 -23.650 56.512 1.00 45.27 366 VAL A O 1
ATOM 2816 N N . ALA A 1 367 ? 24.548 -21.468 56.760 1.00 43.06 367 ALA A N 1
ATOM 2817 C CA . ALA A 1 367 ? 23.620 -21.745 57.850 1.00 46.94 367 ALA A CA 1
ATOM 2818 C C . ALA A 1 367 ? 22.434 -22.580 57.390 1.00 49.02 367 ALA A C 1
ATOM 2819 O O . ALA A 1 367 ? 21.782 -23.217 58.218 1.00 48.35 367 ALA A O 1
ATOM 2821 N N . LYS A 1 368 ? 22.138 -22.599 56.095 1.00 50.67 368 LYS A N 1
ATOM 2822 C CA . LYS A 1 368 ? 21.081 -23.456 55.581 1.00 48.82 368 LYS A CA 1
ATOM 2823 C C . LYS A 1 368 ? 21.607 -24.800 55.091 1.00 47.00 368 LYS A C 1
ATOM 2824 O O . LYS A 1 368 ? 20.879 -25.524 54.408 1.00 49.28 368 LYS A O 1
ATOM 2830 N N . GLY A 1 369 ? 22.843 -25.151 55.437 1.00 45.22 369 GLY A N 1
ATOM 2831 C CA . GLY A 1 369 ? 23.411 -26.441 55.073 1.00 41.37 369 GLY A CA 1
ATOM 2832 C C . GLY A 1 369 ? 23.759 -26.620 53.608 1.00 52.80 369 GLY A C 1
ATOM 2833 O O . GLY A 1 369 ? 23.636 -27.731 53.073 1.00 56.91 369 GLY A O 1
ATOM 2834 N N . PHE A 1 370 ? 24.224 -25.567 52.949 1.00 49.84 370 PHE A N 1
ATOM 2835 C CA . PHE A 1 370 ? 24.588 -25.643 51.542 1.00 50.86 370 PHE A CA 1
ATOM 2836 C C . PHE A 1 370 ? 26.076 -25.928 51.416 1.00 49.22 370 PHE A C 1
ATOM 2837 O O . PHE A 1 370 ? 26.894 -25.359 52.145 1.00 42.79 370 PHE A O 1
ATOM 2845 N N . ASP A 1 371 ? 26.420 -26.843 50.514 1.00 47.94 371 ASP A N 1
ATOM 2846 C CA . ASP A 1 371 ? 27.812 -27.015 50.109 1.00 50.92 371 ASP A CA 1
ATOM 2847 C C . ASP A 1 371 ? 28.082 -25.982 49.024 1.00 51.24 371 ASP A C 1
ATOM 2848 O O . ASP A 1 371 ? 27.626 -26.128 47.889 1.00 60.07 371 ASP A O 1
ATOM 2853 N N . ILE A 1 372 ? 28.807 -24.921 49.368 1.00 49.03 372 ILE A N 1
ATOM 2854 C CA . ILE A 1 372 ? 28.858 -23.729 48.528 1.00 51.52 372 ILE A CA 1
ATOM 2855 C C . ILE A 1 372 ? 30.163 -23.674 47.746 1.00 49.93 372 ILE A C 1
ATOM 2856 O O . ILE A 1 372 ? 31.220 -24.133 48.198 1.00 50.72 372 ILE A O 1
ATOM 2861 N N . LEU A 1 373 ? 30.075 -23.127 46.538 1.00 50.47 373 LEU A N 1
ATOM 2862 C CA . LEU A 1 373 ? 31.231 -22.596 45.830 1.00 47.71 373 LEU A CA 1
ATOM 2863 C C . LEU A 1 373 ? 31.207 -21.082 45.960 1.00 43.34 373 LEU A C 1
ATOM 2864 O O . LEU A 1 373 ? 30.138 -20.466 45.922 1.00 42.69 373 LEU A O 1
ATOM 2869 N N . CYS A 1 374 ? 32.381 -20.479 46.098 1.00 39.88 374 CYS A N 1
ATOM 2870 C CA . CYS A 1 374 ? 32.443 -19.052 46.354 1.00 41.79 374 CYS A CA 1
ATOM 2871 C C . CYS A 1 374 ? 33.583 -18.437 45.561 1.00 38.55 374 CYS A C 1
ATOM 2872 O O . CYS A 1 374 ? 34.597 -19.086 45.295 1.00 44.02 374 CYS A O 1
ATOM 2875 N N . ALA A 1 375 ? 33.407 -17.173 45.191 1.00 35.98 375 ALA A N 1
ATOM 2876 C CA . ALA A 1 375 ? 34.447 -16.426 44.509 1.00 38.62 375 ALA A CA 1
ATOM 2877 C C . ALA A 1 375 ? 34.272 -14.952 44.829 1.00 35.60 375 ALA A C 1
ATOM 2878 O O . ALA A 1 375 ? 33.145 -14.465 44.933 1.00 39.71 375 ALA A O 1
ATOM 2880 N N . ILE A 1 376 ? 35.390 -14.256 44.995 1.00 37.15 376 ILE A N 1
ATOM 2881 C CA . ILE A 1 376 ? 35.410 -12.803 45.101 1.00 42.68 376 ILE A CA 1
ATOM 2882 C C . ILE A 1 376 ? 36.280 -12.267 43.972 1.00 44.88 376 ILE A C 1
ATOM 2883 O O . ILE A 1 376 ? 37.471 -12.598 43.886 1.00 44.81 376 ILE A O 1
ATOM 2888 N N . GLN A 1 377 ? 35.690 -11.448 43.108 1.00 40.59 377 GLN A N 1
ATOM 2889 C CA . GLN A 1 377 ? 36.353 -10.973 41.901 1.00 40.53 377 GLN A CA 1
ATOM 2890 C C . GLN A 1 377 ? 36.629 -9.482 42.031 1.00 42.45 377 GLN A C 1
ATOM 2891 O O . GLN A 1 377 ? 35.699 -8.686 42.194 1.00 40.62 377 GLN A O 1
ATOM 2897 N N . ASP A 1 378 ? 37.900 -9.109 41.934 1.00 43.63 378 ASP A N 1
ATOM 2898 C CA . ASP A 1 378 ? 38.281 -7.706 41.974 1.00 44.01 378 ASP A CA 1
ATOM 2899 C C . ASP A 1 378 ? 38.008 -7.051 40.628 1.00 46.75 378 ASP A C 1
ATOM 2900 O O . ASP A 1 378 ? 38.238 -7.651 39.574 1.00 44.28 378 ASP A O 1
ATOM 2905 N N . TYR A 1 379 ? 37.502 -5.814 40.670 1.00 41.81 379 TYR A N 1
ATOM 2906 C CA . TYR A 1 379 ? 37.373 -5.039 39.443 1.00 43.87 379 TYR A CA 1
ATOM 2907 C C . TYR A 1 379 ? 38.727 -4.892 38.759 1.00 49.15 379 TYR A C 1
ATOM 2908 O O . TYR A 1 379 ? 38.816 -4.898 37.524 1.00 44.49 379 TYR A O 1
ATOM 2917 N N . GLY A 1 380 ? 39.796 -4.769 39.548 1.00 45.38 380 GLY A N 1
ATOM 2918 C CA . GLY A 1 380 ? 41.121 -4.542 39.001 1.00 49.81 380 GLY A CA 1
ATOM 2919 C C . GLY A 1 380 ? 41.694 -5.694 38.204 1.00 48.61 380 GLY A C 1
ATOM 2920 O O . GLY A 1 380 ? 42.714 -5.502 37.535 1.00 48.94 380 GLY A O 1
ATOM 2921 N N . ASP A 1 381 ? 41.069 -6.873 38.247 1.00 47.67 381 ASP A N 1
ATOM 2922 C CA . ASP A 1 381 ? 41.518 -8.027 37.476 1.00 47.68 381 ASP A CA 1
ATOM 2923 C C . ASP A 1 381 ? 40.834 -8.142 36.110 1.00 51.58 381 ASP A C 1
ATOM 2924 O O . ASP A 1 381 ? 40.882 -9.210 35.488 1.00 54.54 381 ASP A O 1
ATOM 2929 N N . VAL A 1 382 ? 40.207 -7.072 35.631 1.00 49.88 382 VAL A N 1
ATOM 2930 C CA . VAL A 1 382 ? 39.474 -7.084 34.375 1.00 40.68 382 VAL A CA 1
ATOM 2931 C C . VAL A 1 382 ? 39.732 -5.763 33.661 1.00 44.99 382 VAL A C 1
ATOM 2932 O O . VAL A 1 382 ? 39.951 -4.729 34.300 1.00 42.75 382 VAL A O 1
ATOM 2936 N N . ALA A 1 383 ? 39.727 -5.811 32.322 1.00 35.99 383 ALA A N 1
ATOM 2937 C CA . ALA A 1 383 ? 40.230 -4.694 31.525 1.00 40.94 383 ALA A CA 1
ATOM 2938 C C . ALA A 1 383 ? 39.485 -3.396 31.816 1.00 40.61 383 ALA A C 1
ATOM 2939 O O . ALA A 1 383 ? 40.102 -2.329 31.889 1.00 38.72 383 ALA A O 1
ATOM 2941 N N . TYR A 1 384 ? 38.160 -3.456 31.975 1.00 42.06 384 TYR A N 1
ATOM 2942 C CA . TYR A 1 384 ? 37.427 -2.237 32.312 1.00 41.45 384 TYR A CA 1
ATOM 2943 C C . TYR A 1 384 ? 37.855 -1.689 33.670 1.00 44.86 384 TYR A C 1
ATOM 2944 O O . TYR A 1 384 ? 37.803 -0.472 33.898 1.00 39.45 384 TYR A O 1
ATOM 2953 N N . GLY A 1 385 ? 38.294 -2.565 34.574 1.00 38.17 385 GLY A N 1
ATOM 2954 C CA . GLY A 1 385 ? 38.812 -2.102 35.848 1.00 47.25 385 GLY A CA 1
ATOM 2955 C C . GLY A 1 385 ? 40.136 -1.383 35.715 1.00 48.65 385 GLY A C 1
ATOM 2956 O O . GLY A 1 385 ? 40.447 -0.495 36.516 1.00 48.35 385 GLY A O 1
ATOM 2957 N N . TRP A 1 386 ? 40.936 -1.760 34.715 1.00 47.00 386 TRP A N 1
ATOM 2958 C CA . TRP A 1 386 ? 42.177 -1.046 34.444 1.00 46.19 386 TRP A CA 1
ATOM 2959 C C . TRP A 1 386 ? 41.894 0.388 34.019 1.00 47.89 386 TRP A C 1
ATOM 2960 O O . TRP A 1 386 ? 42.534 1.328 34.501 1.00 49.98 386 TRP A O 1
ATOM 2971 N N . ALA A 1 387 ? 40.944 0.571 33.098 1.00 44.17 387 ALA A N 1
ATOM 2972 C CA . ALA A 1 387 ? 40.578 1.912 32.660 1.00 46.65 387 ALA A CA 1
ATOM 2973 C C . ALA A 1 387 ? 40.048 2.766 33.812 1.00 46.64 387 ALA A C 1
ATOM 2974 O O . ALA A 1 387 ? 40.095 3.998 33.736 1.00 44.48 387 ALA A O 1
ATOM 2976 N N . MET A 1 388 ? 39.551 2.145 34.875 1.00 49.49 388 MET A N 1
ATOM 2977 C CA . MET A 1 388 ? 39.082 2.876 36.044 1.00 48.95 388 MET A CA 1
ATOM 2978 C C . MET A 1 388 ? 40.162 3.065 37.095 1.00 46.94 388 MET A C 1
ATOM 2979 O O . MET A 1 388 ? 39.973 3.871 38.013 1.00 52.05 388 MET A O 1
ATOM 2984 N N . GLU A 1 389 ? 41.282 2.352 36.975 1.00 45.62 389 GLU A N 1
ATOM 2985 C CA . GLU A 1 389 ? 42.288 2.267 38.037 1.00 46.85 389 GLU A CA 1
ATOM 2986 C C . GLU A 1 389 ? 41.642 1.843 39.353 1.00 50.52 389 GLU A C 1
ATOM 2987 O O . GLU A 1 389 ? 41.943 2.366 40.430 1.00 42.77 389 GLU A O 1
ATOM 2993 N N . ASP A 1 390 ? 40.757 0.861 39.256 1.00 47.29 390 ASP A N 1
ATOM 2994 C CA . ASP A 1 390 ? 39.946 0.446 40.382 1.00 42.10 390 ASP A CA 1
ATOM 2995 C C . ASP A 1 390 ? 40.730 -0.472 41.307 1.00 47.78 390 ASP A C 1
ATOM 2996 O O . ASP A 1 390 ? 41.381 -1.420 40.860 1.00 47.30 390 ASP A O 1
ATOM 3001 N N . THR A 1 391 ? 40.626 -0.203 42.613 1.00 45.14 391 THR A N 1
ATOM 3002 C CA . THR A 1 391 ? 41.300 -0.996 43.627 1.00 46.12 391 THR A CA 1
ATOM 3003 C C . THR A 1 391 ? 40.379 -1.517 44.725 1.00 51.37 391 THR A C 1
ATOM 3004 O O . THR A 1 391 ? 40.835 -2.306 45.562 1.00 45.97 391 THR A O 1
ATOM 3008 N N . THR A 1 392 ? 39.104 -1.123 44.743 1.00 46.61 392 THR A N 1
ATOM 3009 C CA . THR A 1 392 ? 38.185 -1.558 45.782 1.00 47.58 392 THR A CA 1
ATOM 3010 C C . THR A 1 392 ? 36.980 -2.326 45.266 1.00 45.50 392 THR A C 1
ATOM 3011 O O . THR A 1 392 ? 36.347 -3.035 46.057 1.00 39.51 392 THR A O 1
ATOM 3015 N N . GLY A 1 393 ? 36.633 -2.201 43.988 1.00 41.52 393 GLY A N 1
ATOM 3016 C CA . GLY A 1 393 ? 35.426 -2.845 43.501 1.00 40.01 393 GLY A CA 1
ATOM 3017 C C . GLY A 1 393 ? 35.536 -4.361 43.554 1.00 40.21 393 GLY A C 1
ATOM 3018 O O . GLY A 1 393 ? 36.575 -4.943 43.240 1.00 41.61 393 GLY A O 1
ATOM 3019 N N . ILE A 1 394 ? 34.443 -5.011 43.969 1.00 35.48 394 ILE A N 1
ATOM 3020 C CA . ILE A 1 394 ? 34.391 -6.466 44.029 1.00 38.90 394 ILE A CA 1
ATOM 3021 C C . ILE A 1 394 ? 32.996 -6.951 43.660 1.00 39.63 394 ILE A C 1
ATOM 3022 O O . ILE A 1 394 ? 32.004 -6.225 43.763 1.00 36.77 394 ILE A O 1
ATOM 3027 N N . VAL A 1 395 ? 32.942 -8.196 43.197 1.00 40.17 395 VAL A N 1
ATOM 3028 C CA . VAL A 1 395 ? 31.696 -8.915 42.977 1.00 40.56 395 VAL A CA 1
ATOM 3029 C C . VAL A 1 395 ? 31.884 -10.296 43.579 1.00 39.48 395 VAL A C 1
ATOM 3030 O O . VAL A 1 395 ? 32.876 -10.975 43.290 1.00 39.40 395 VAL A O 1
ATOM 3034 N N . LYS A 1 396 ? 30.972 -10.681 44.463 1.00 36.84 396 LYS A N 1
ATOM 3035 C CA . LYS A 1 396 ? 31.052 -11.941 45.187 1.00 36.20 396 LYS A CA 1
ATOM 3036 C C . LYS A 1 396 ? 29.870 -12.800 44.780 1.00 36.35 396 LYS A C 1
ATOM 3037 O O . LYS A 1 396 ? 28.729 -12.324 44.772 1.00 38.40 396 LYS A O 1
ATOM 3043 N N . ILE A 1 397 ? 30.145 -14.048 44.414 1.00 32.26 397 ILE A N 1
ATOM 3044 C CA . ILE A 1 397 ? 29.116 -14.972 43.956 1.00 35.65 397 ILE A CA 1
ATOM 3045 C C . ILE A 1 397 ? 29.209 -16.241 44.786 1.00 36.87 397 ILE A C 1
ATOM 3046 O O . ILE A 1 397 ? 30.311 -16.744 45.036 1.00 36.52 397 ILE A O 1
ATOM 3051 N N . ILE A 1 398 ? 28.057 -16.745 45.222 1.00 35.46 398 ILE A N 1
ATOM 3052 C CA . ILE A 1 398 ? 27.955 -17.996 45.963 1.00 36.92 398 ILE A CA 1
ATOM 3053 C C . ILE A 1 398 ? 27.105 -18.965 45.153 1.00 39.03 398 ILE A C 1
ATOM 3054 O O . ILE A 1 398 ? 26.027 -18.600 44.674 1.00 42.95 398 ILE A O 1
ATOM 3059 N N . ALA A 1 399 ? 27.580 -20.199 45.008 1.00 40.60 399 ALA A N 1
ATOM 3060 C CA . ALA A 1 399 ? 26.869 -21.193 44.219 1.00 44.47 399 ALA A CA 1
ATOM 3061 C C . ALA A 1 399 ? 26.916 -22.548 44.911 1.00 48.30 399 ALA A C 1
ATOM 3062 O O . ALA A 1 399 ? 27.858 -22.857 45.646 1.00 48.72 399 ALA A O 1
ATOM 3064 N N . GLU A 1 400 ? 25.903 -23.369 44.639 1.00 45.65 400 GLU A N 1
ATOM 3065 C CA . GLU A 1 400 ? 25.871 -24.724 45.171 1.00 50.55 400 GLU A CA 1
ATOM 3066 C C . GLU A 1 400 ? 26.850 -25.600 44.400 1.00 53.68 400 GLU A C 1
ATOM 3067 O O . GLU A 1 400 ? 26.899 -25.549 43.167 1.00 57.61 400 GLU A O 1
ATOM 3073 N N . ARG A 1 401 ? 27.633 -26.403 45.130 1.00 51.69 401 ARG A N 1
ATOM 3074 C CA . ARG A 1 401 ? 28.673 -27.208 44.491 1.00 56.08 401 ARG A CA 1
ATOM 3075 C C . ARG A 1 401 ? 28.082 -28.272 43.573 1.00 58.41 401 ARG A C 1
ATOM 3076 O O . ARG A 1 401 ? 28.643 -28.563 42.510 1.00 66.43 401 ARG A O 1
ATOM 3084 N N . GLY A 1 402 ? 26.968 -28.876 43.970 1.00 58.02 402 GLY A N 1
ATOM 3085 C CA . GLY A 1 402 ? 26.402 -29.949 43.178 1.00 63.34 402 GLY A CA 1
ATOM 3086 C C . GLY A 1 402 ? 25.958 -29.530 41.791 1.00 59.05 402 GLY A C 1
ATOM 3087 O O . GLY A 1 402 ? 26.564 -29.917 40.788 1.00 57.20 402 GLY A O 1
ATOM 3088 N N . SER A 1 403 ? 24.905 -28.720 41.730 1.00 55.89 403 SER A N 1
ATOM 3089 C CA . SER A 1 403 ? 24.246 -28.396 40.476 1.00 49.64 403 SER A CA 1
ATOM 3090 C C . SER A 1 403 ? 24.860 -27.209 39.748 1.00 55.44 403 SER A C 1
ATOM 3091 O O . SER A 1 403 ? 24.634 -27.059 38.543 1.00 52.09 403 SER A O 1
ATOM 3094 N N . GLY A 1 404 ? 25.624 -26.368 40.435 1.00 54.41 404 GLY A N 1
ATOM 3095 C CA . GLY A 1 404 ? 25.992 -25.100 39.853 1.00 45.00 404 GLY A CA 1
ATOM 3096 C C . GLY A 1 404 ? 24.916 -24.047 39.970 1.00 50.75 404 GLY A C 1
ATOM 3097 O O . GLY A 1 404 ? 25.005 -23.014 39.297 1.00 51.14 404 GLY A O 1
ATOM 3098 N N . ARG A 1 405 ? 23.885 -24.298 40.780 1.00 48.70 405 ARG A N 1
ATOM 3099 C CA . ARG A 1 405 ? 22.806 -23.342 40.983 1.00 45.91 405 ARG A CA 1
ATOM 3100 C C . ARG A 1 405 ? 23.332 -22.060 41.617 1.00 45.75 405 ARG A C 1
ATOM 3101 O O . ARG A 1 405 ? 24.202 -22.093 42.490 1.00 46.17 405 ARG A O 1
ATOM 3109 N N . LEU A 1 406 ? 22.811 -20.924 41.163 1.00 46.59 406 LEU A N 1
ATOM 3110 C CA . LEU A 1 406 ? 23.196 -19.637 41.725 1.00 45.33 406 LEU A CA 1
ATOM 3111 C C . LEU A 1 406 ? 22.413 -19.383 43.009 1.00 45.64 406 LEU A C 1
ATOM 3112 O O . LEU A 1 406 ? 21.180 -19.462 43.027 1.00 43.95 406 LEU A O 1
ATOM 3117 N N . LEU A 1 407 ? 23.133 -19.101 44.089 1.00 45.55 407 LEU A N 1
ATOM 3118 C CA . LEU A 1 407 ? 22.526 -18.904 45.395 1.00 41.47 407 LEU A CA 1
ATOM 3119 C C . LEU A 1 407 ? 22.551 -17.460 45.873 1.00 39.97 407 LEU A C 1
ATOM 3120 O O . LEU A 1 407 ? 21.611 -17.026 46.543 1.00 41.71 407 LEU A O 1
ATOM 3125 N N . GLY A 1 408 ? 23.590 -16.703 45.551 1.00 39.91 408 GLY A N 1
ATOM 3126 C CA . GLY A 1 408 ? 23.646 -15.316 45.967 1.00 39.94 408 GLY A CA 1
ATOM 3127 C C . GLY A 1 408 ? 24.687 -14.553 45.188 1.00 38.81 408 GLY A C 1
ATOM 3128 O O . GLY A 1 408 ? 25.652 -15.130 44.674 1.00 36.51 408 GLY A O 1
ATOM 3129 N N . ALA A 1 409 ? 24.468 -13.247 45.069 1.00 34.68 409 ALA A N 1
ATOM 3130 C CA . ALA A 1 409 ? 25.443 -12.366 44.445 1.00 35.86 409 ALA A CA 1
ATOM 3131 C C . ALA A 1 409 ? 25.368 -11.010 45.126 1.00 28.12 409 ALA A C 1
ATOM 3132 O O . ALA A 1 409 ? 24.274 -10.496 45.372 1.00 30.76 409 ALA A O 1
ATOM 3134 N N . HIS A 1 410 ? 26.535 -10.442 45.425 1.00 26.74 410 HIS A N 1
ATOM 3135 C CA . HIS A 1 410 ? 26.649 -9.175 46.133 1.00 32.27 410 HIS A CA 1
ATOM 3136 C C . HIS A 1 410 ? 27.817 -8.414 45.534 1.00 34.18 410 HIS A C 1
ATOM 3137 O O . HIS A 1 410 ? 28.939 -8.933 45.487 1.00 36.39 410 HIS A O 1
ATOM 3144 N N . ILE A 1 411 ? 27.549 -7.197 45.067 1.00 35.11 411 ILE A N 1
ATOM 3145 C CA . ILE A 1 411 ? 28.522 -6.376 44.355 1.00 36.52 411 ILE A CA 1
ATOM 3146 C C . ILE A 1 411 ? 28.731 -5.081 45.129 1.00 36.90 411 ILE A C 1
ATOM 3147 O O . ILE A 1 411 ? 27.762 -4.437 45.547 1.00 36.26 411 ILE A O 1
ATOM 3152 N N . MET A 1 412 ? 29.990 -4.694 45.298 1.00 37.27 412 MET A N 1
ATOM 3153 C CA . MET A 1 412 ? 30.356 -3.380 45.823 1.00 40.67 412 MET A CA 1
ATOM 3154 C C . MET A 1 412 ? 31.282 -2.729 44.799 1.00 41.46 412 MET A C 1
ATOM 3155 O O . MET A 1 412 ? 32.454 -3.103 44.693 1.00 43.85 412 MET A O 1
ATOM 3160 N N . GLY A 1 413 ? 30.767 -1.777 44.035 1.00 39.43 413 GLY A N 1
ATOM 3161 C CA . GLY A 1 413 ? 31.598 -1.100 43.062 1.00 33.00 413 GLY A CA 1
ATOM 3162 C C . GLY A 1 413 ? 30.774 -0.339 42.044 1.00 32.56 413 GLY A C 1
ATOM 3163 O O . GLY A 1 413 ? 29.554 -0.227 42.155 1.00 31.01 413 GLY A O 1
ATOM 3164 N N . HIS A 1 414 ? 31.484 0.177 41.044 1.00 40.98 414 HIS A N 1
ATOM 3165 C CA . HIS A 1 414 ? 30.868 0.994 40.007 1.00 39.57 414 HIS A CA 1
ATOM 3166 C C . HIS A 1 414 ? 29.768 0.218 39.286 1.00 38.96 414 HIS A C 1
ATOM 3167 O O . HIS A 1 414 ? 29.938 -0.959 38.950 1.00 35.91 414 HIS A O 1
ATOM 3174 N N . GLN A 1 415 ? 28.620 0.878 39.094 1.00 38.25 415 GLN A N 1
ATOM 3175 C CA . GLN A 1 415 ? 27.483 0.337 38.337 1.00 37.72 415 GLN A CA 1
ATOM 3176 C C . GLN A 1 415 ? 26.936 -0.957 38.941 1.00 37.61 415 GLN A C 1
ATOM 3177 O O . GLN A 1 415 ? 26.482 -1.847 38.218 1.00 38.53 415 GLN A O 1
ATOM 3183 N N . ALA A 1 416 ? 26.956 -1.054 40.277 1.00 35.50 416 ALA A N 1
ATOM 3184 C CA . ALA A 1 416 ? 26.542 -2.286 40.945 1.00 31.13 416 ALA A CA 1
ATOM 3185 C C . ALA A 1 416 ? 25.099 -2.653 40.608 1.00 31.49 416 ALA A C 1
ATOM 3186 O O . ALA A 1 416 ? 24.805 -3.799 40.256 1.00 33.02 416 ALA A O 1
ATOM 3188 N N . SER A 1 417 ? 24.178 -1.698 40.729 1.00 30.60 417 SER A N 1
ATOM 3189 C CA . SER A 1 417 ? 22.782 -1.995 40.433 1.00 29.73 417 SER A CA 1
ATOM 3190 C C . SER A 1 417 ? 22.535 -2.322 38.961 1.00 37.33 417 SER A C 1
ATOM 3191 O O . SER A 1 417 ? 21.425 -2.757 38.631 1.00 36.07 417 SER A O 1
ATOM 3194 N N . SER A 1 418 ? 23.517 -2.105 38.077 1.00 34.67 418 SER A N 1
ATOM 3195 C CA . SER A 1 418 ? 23.388 -2.474 36.666 1.00 36.14 418 SER A CA 1
ATOM 3196 C C . SER A 1 418 ? 23.892 -3.890 36.397 1.00 35.90 418 SER A C 1
ATOM 3197 O O . SER A 1 418 ? 23.134 -4.752 35.938 1.00 38.15 418 SER A O 1
ATOM 3200 N N . ILE A 1 419 ? 25.160 -4.151 36.702 1.00 33.07 419 ILE A N 1
ATOM 3201 C CA . ILE A 1 419 ? 25.809 -5.387 36.278 1.00 35.76 419 ILE A CA 1
ATOM 3202 C C . ILE A 1 419 ? 25.328 -6.582 37.088 1.00 38.76 419 ILE A C 1
ATOM 3203 O O . ILE A 1 419 ? 25.717 -7.722 36.810 1.00 35.31 419 ILE A O 1
ATOM 3208 N N . ILE A 1 420 ? 24.486 -6.340 38.095 1.00 34.79 420 ILE A N 1
ATOM 3209 C CA . ILE A 1 420 ? 23.900 -7.447 38.838 1.00 32.60 420 ILE A CA 1
ATOM 3210 C C . ILE A 1 420 ? 22.649 -8.001 38.160 1.00 34.52 420 ILE A C 1
ATOM 3211 O O . ILE A 1 420 ? 22.207 -9.104 38.516 1.00 38.82 420 ILE A O 1
ATOM 3216 N N . GLN A 1 421 ? 22.054 -7.262 37.216 1.00 33.98 421 GLN A N 1
ATOM 3217 C CA . GLN A 1 421 ? 20.830 -7.730 36.565 1.00 34.20 421 GLN A CA 1
ATOM 3218 C C . GLN A 1 421 ? 20.970 -9.096 35.891 1.00 37.45 421 GLN A C 1
ATOM 3219 O O . GLN A 1 421 ? 20.014 -9.886 35.971 1.00 41.43 421 GLN A O 1
ATOM 3225 N N . PRO A 1 422 ? 22.067 -9.430 35.199 1.00 37.91 422 PRO A N 1
ATOM 3226 C CA . PRO A 1 422 ? 22.185 -10.804 34.680 1.00 40.12 422 PRO A CA 1
ATOM 3227 C C . PRO A 1 422 ? 22.168 -11.858 35.772 1.00 37.20 422 PRO A C 1
ATOM 3228 O O . PRO A 1 422 ? 21.593 -12.938 35.573 1.00 38.11 422 PRO A O 1
ATOM 3232 N N . LEU A 1 423 ? 22.750 -11.563 36.936 1.00 36.40 423 LEU A N 1
ATOM 3233 C CA . LEU A 1 423 ? 22.716 -12.517 38.039 1.00 34.40 423 LEU A CA 1
ATOM 3234 C C . LEU A 1 423 ? 21.302 -12.652 38.599 1.00 30.91 423 LEU A C 1
ATOM 3235 O O . LEU A 1 423 ? 20.875 -13.753 38.967 1.00 31.39 423 LEU A O 1
ATOM 3240 N N . ILE A 1 424 ? 20.553 -11.549 38.641 1.00 32.27 424 ILE A N 1
ATOM 3241 C CA . ILE A 1 424 ? 19.137 -11.632 38.977 1.00 33.77 424 ILE A CA 1
ATOM 3242 C C . ILE A 1 424 ? 18.422 -12.549 37.998 1.00 36.31 424 ILE A C 1
ATOM 3243 O O . ILE A 1 424 ? 17.691 -13.467 38.396 1.00 34.90 424 ILE A O 1
ATOM 3248 N N . GLN A 1 425 ? 18.643 -12.326 36.698 1.00 39.38 425 GLN A N 1
ATOM 3249 C CA . GLN A 1 425 ? 17.969 -13.110 35.672 1.00 37.05 425 GLN A CA 1
ATOM 3250 C C . GLN A 1 425 ? 18.303 -14.594 35.799 1.00 39.52 425 GLN A C 1
ATOM 3251 O O . GLN A 1 425 ? 17.406 -15.446 35.792 1.00 40.93 425 GLN A O 1
ATOM 3257 N N . ALA A 1 426 ? 19.592 -14.918 35.946 1.00 33.78 426 ALA A N 1
ATOM 3258 C CA . ALA A 1 426 ? 19.998 -16.315 36.042 1.00 34.19 426 ALA A CA 1
ATOM 3259 C C . ALA A 1 426 ? 19.328 -17.015 37.220 1.00 41.26 426 ALA A C 1
ATOM 3260 O O . ALA A 1 426 ? 18.879 -18.161 37.099 1.00 43.92 426 ALA A O 1
ATOM 3262 N N . MET A 1 427 ? 19.250 -16.348 38.370 1.00 41.12 427 MET A N 1
ATOM 3263 C CA . MET A 1 427 ? 18.626 -16.989 39.521 1.00 40.17 427 MET A CA 1
ATOM 3264 C C . MET A 1 427 ? 17.133 -17.188 39.306 1.00 40.39 427 MET A C 1
ATOM 3265 O O . MET A 1 427 ? 16.606 -18.276 39.566 1.00 40.90 427 MET A O 1
ATOM 3270 N N . SER A 1 428 ? 16.449 -16.174 38.772 1.00 35.28 428 SER A N 1
ATOM 3271 C CA . SER A 1 428 ? 15.005 -16.272 38.602 1.00 37.98 428 SER A CA 1
ATOM 3272 C C . SER A 1 428 ? 14.601 -17.350 37.604 1.00 40.57 428 SER A C 1
ATOM 3273 O O . SER A 1 428 ? 13.445 -17.783 37.619 1.00 43.84 428 SER A O 1
ATOM 3276 N N . PHE A 1 429 ? 15.521 -17.817 36.753 1.00 39.39 429 PHE A N 1
ATOM 3277 C CA . PHE A 1 429 ? 15.159 -18.801 35.740 1.00 41.72 429 PHE A CA 1
ATOM 3278 C C . PHE A 1 429 ? 16.027 -20.056 35.805 1.00 45.56 429 PHE A C 1
ATOM 3279 O O . PHE A 1 429 ? 16.023 -20.851 34.862 1.00 48.59 429 PHE A O 1
ATOM 3287 N N . GLY A 1 430 ? 16.747 -20.268 36.905 1.00 37.61 430 GLY A N 1
ATOM 3288 C CA . GLY A 1 430 ? 17.457 -21.520 37.076 1.00 34.02 430 GLY A CA 1
ATOM 3289 C C . GLY A 1 430 ? 18.631 -21.733 36.153 1.00 43.65 430 GLY A C 1
ATOM 3290 O O . GLY A 1 430 ? 19.003 -22.879 35.888 1.00 44.58 430 GLY A O 1
ATOM 3291 N N . LEU A 1 431 ? 19.229 -20.660 35.652 1.00 43.08 431 LEU A N 1
ATOM 3292 C CA . LEU A 1 431 ? 20.457 -20.785 34.886 1.00 44.02 431 LEU A CA 1
ATOM 3293 C C . LEU A 1 431 ? 21.606 -21.142 35.821 1.00 44.58 431 LEU A C 1
ATOM 3294 O O . LEU A 1 431 ? 21.762 -20.538 36.885 1.00 47.19 431 LEU A O 1
ATOM 3299 N N . THR A 1 432 ? 22.406 -22.129 35.434 1.00 44.71 432 THR A N 1
ATOM 3300 C CA . THR A 1 432 ? 23.540 -22.522 36.255 1.00 46.87 432 THR A CA 1
ATOM 3301 C C . THR A 1 432 ? 24.724 -21.589 36.032 1.00 44.24 432 THR A C 1
ATOM 3302 O O . THR A 1 432 ? 24.774 -20.820 35.071 1.00 50.87 432 THR A O 1
ATOM 3306 N N . ALA A 1 433 ? 25.713 -21.695 36.921 1.00 48.97 433 ALA A N 1
ATOM 3307 C CA . ALA A 1 433 ? 26.903 -20.860 36.807 1.00 45.55 433 ALA A CA 1
ATOM 3308 C C . ALA A 1 433 ? 27.737 -21.244 35.592 1.00 47.61 433 ALA A C 1
ATOM 3309 O O . ALA A 1 433 ? 28.344 -20.379 34.953 1.00 47.29 433 ALA A O 1
ATOM 3311 N N . GLN A 1 434 ? 27.788 -22.535 35.259 1.00 47.91 434 GLN A N 1
ATOM 3312 C CA . GLN A 1 434 ? 28.535 -22.953 34.076 1.00 52.16 434 GLN A CA 1
ATOM 3313 C C . GLN A 1 434 ? 27.885 -22.417 32.804 1.00 45.55 434 GLN A C 1
ATOM 3314 O O . GLN A 1 434 ? 28.567 -21.838 31.949 1.00 49.09 434 GLN A O 1
ATOM 3320 N N . GLN A 1 435 ? 26.568 -22.606 32.658 1.00 43.96 435 GLN A N 1
ATOM 3321 C CA . GLN A 1 435 ? 25.870 -22.102 31.478 1.00 44.72 435 GLN A CA 1
ATOM 3322 C C . GLN A 1 435 ? 26.038 -20.597 31.344 1.00 43.87 435 GLN A C 1
ATOM 3323 O O . GLN A 1 435 ? 26.343 -20.087 30.262 1.00 47.54 435 GLN A O 1
ATOM 3329 N N . MET A 1 436 ? 25.842 -19.867 32.446 1.00 48.04 436 MET A N 1
ATOM 3330 C CA . MET A 1 436 ? 25.874 -18.410 32.380 1.00 47.84 436 MET A CA 1
ATOM 3331 C C . MET A 1 436 ? 27.255 -17.909 31.967 1.00 44.89 436 MET A C 1
ATOM 3332 O O . MET A 1 436 ? 27.369 -16.955 31.184 1.00 41.65 436 MET A O 1
ATOM 3337 N N . ALA A 1 437 ? 28.314 -18.588 32.419 1.00 37.77 437 ALA A N 1
ATOM 3338 C CA . ALA A 1 437 ? 29.667 -18.131 32.123 1.00 35.94 437 ALA A CA 1
ATOM 3339 C C . ALA A 1 437 ? 30.045 -18.384 30.663 1.00 42.86 437 ALA A C 1
ATOM 3340 O O . ALA A 1 437 ? 30.650 -17.519 30.014 1.00 32.46 437 ALA A O 1
ATOM 3342 N N . ARG A 1 438 ? 29.708 -19.556 30.123 1.00 36.00 438 ARG A N 1
ATOM 3343 C CA . ARG A 1 438 ? 30.210 -19.928 28.808 1.00 40.16 438 ARG A CA 1
ATOM 3344 C C . ARG A 1 438 ? 29.131 -20.267 27.786 1.00 35.44 438 ARG A C 1
ATOM 3345 O O . ARG A 1 438 ? 29.469 -20.625 26.661 1.00 41.22 438 ARG A O 1
ATOM 3353 N N . GLY A 1 439 ? 27.855 -20.159 28.129 1.00 42.99 439 GLY A N 1
ATOM 3354 C CA . GLY A 1 439 ? 26.807 -20.309 27.142 1.00 40.08 439 GLY A CA 1
ATOM 3355 C C . GLY A 1 439 ? 26.403 -19.022 26.467 1.00 40.88 439 GLY A C 1
ATOM 3356 O O . GLY A 1 439 ? 25.364 -18.970 25.798 1.00 39.85 439 GLY A O 1
ATOM 3357 N N . GLN A 1 440 ? 27.191 -17.968 26.636 1.00 39.84 440 GLN A N 1
ATOM 3358 C CA . GLN A 1 440 ? 26.878 -16.674 26.062 1.00 33.09 440 GLN A CA 1
ATOM 3359 C C . GLN A 1 440 ? 28.183 -15.906 25.953 1.00 38.32 440 GLN A C 1
ATOM 3360 O O . GLN A 1 440 ? 29.160 -16.210 26.645 1.00 40.15 440 GLN A O 1
ATOM 3366 N N . TYR A 1 441 ? 28.196 -14.926 25.057 1.00 38.28 441 TYR A N 1
ATOM 3367 C CA . TYR A 1 441 ? 29.349 -14.061 24.859 1.00 38.90 441 TYR A CA 1
ATOM 3368 C C . TYR A 1 441 ? 29.302 -12.880 25.825 1.00 37.05 441 TYR A C 1
ATOM 3369 O O . TYR A 1 441 ? 28.229 -12.382 26.172 1.00 33.40 441 TYR A O 1
ATOM 3378 N N . TRP A 1 442 ? 30.482 -12.391 26.200 1.00 36.36 442 TRP A N 1
ATOM 3379 C CA . TRP A 1 442 ? 30.628 -11.173 26.991 1.00 35.93 442 TRP A CA 1
ATOM 3380 C C . TRP A 1 442 ? 31.462 -10.171 26.203 1.00 39.09 442 TRP A C 1
ATOM 3381 O O . TRP A 1 442 ? 32.567 -10.498 25.753 1.00 40.01 442 TRP A O 1
ATOM 3392 N N . ILE A 1 443 ? 30.945 -8.948 26.059 1.00 38.73 443 ILE A N 1
ATOM 3393 C CA . ILE A 1 443 ? 31.603 -7.942 25.231 1.00 35.30 443 ILE A CA 1
ATOM 3394 C C . ILE A 1 443 ? 32.923 -7.531 25.866 1.00 37.01 443 ILE A C 1
ATOM 3395 O O . ILE A 1 443 ? 32.970 -7.130 27.035 1.00 42.30 443 ILE A O 1
ATOM 3400 N N . HIS A 1 444 ? 34.001 -7.615 25.094 1.00 39.58 444 HIS A N 1
ATOM 3401 C CA . HIS A 1 444 ? 35.322 -7.151 25.506 1.00 40.49 444 HIS A CA 1
ATOM 3402 C C . HIS A 1 444 ? 35.523 -5.696 25.080 1.00 42.31 444 HIS A C 1
ATOM 3403 O O . HIS A 1 444 ? 35.118 -5.311 23.981 1.00 43.23 444 HIS A O 1
ATOM 3410 N N . PRO A 1 445 ? 36.071 -4.838 25.959 1.00 43.83 445 PRO A N 1
ATOM 3411 C CA . PRO A 1 445 ? 36.380 -5.062 27.367 1.00 44.21 445 PRO A CA 1
ATOM 3412 C C . PRO A 1 445 ? 35.367 -4.322 28.223 1.00 38.45 445 PRO A C 1
ATOM 3413 O O . PRO A 1 445 ? 35.709 -3.365 28.914 1.00 38.81 445 PRO A O 1
ATOM 3417 N N . ALA A 1 446 ? 34.101 -4.715 28.161 1.00 34.51 446 ALA A N 1
ATOM 3418 C CA . ALA A 1 446 ? 33.060 -4.018 28.896 1.00 36.03 446 ALA A CA 1
ATOM 3419 C C . ALA A 1 446 ? 33.052 -4.460 30.369 1.00 34.47 446 ALA A C 1
ATOM 3420 O O . ALA A 1 446 ? 33.726 -5.416 30.771 1.00 34.30 446 ALA A O 1
ATOM 3422 N N . LEU A 1 447 ? 32.313 -3.716 31.193 1.00 35.33 447 LEU A N 1
ATOM 3423 C CA . LEU A 1 447 ? 32.292 -4.006 32.627 1.00 35.84 447 LEU A CA 1
ATOM 3424 C C . LEU A 1 447 ? 31.749 -5.389 32.983 1.00 31.84 447 LEU A C 1
ATOM 3425 O O . LEU A 1 447 ? 32.327 -6.017 33.888 1.00 32.06 447 LEU A O 1
ATOM 3430 N N . PRO A 1 448 ? 30.698 -5.927 32.342 1.00 29.31 448 PRO A N 1
ATOM 3431 C CA . PRO A 1 448 ? 30.196 -7.257 32.743 1.00 30.33 448 PRO A CA 1
ATOM 3432 C C . PRO A 1 448 ? 31.239 -8.364 32.737 1.00 30.58 448 PRO A C 1
ATOM 3433 O O . PRO A 1 448 ? 30.940 -9.455 33.232 1.00 37.08 448 PRO A O 1
ATOM 3437 N N . GLU A 1 449 ? 32.447 -8.127 32.216 1.00 31.77 449 GLU A N 1
ATOM 3438 C CA . GLU A 1 449 ? 33.495 -9.139 32.318 1.00 35.62 449 GLU A CA 1
ATOM 3439 C C . GLU A 1 449 ? 33.822 -9.458 33.774 1.00 36.83 449 GLU A C 1
ATOM 3440 O O . GLU A 1 449 ? 34.281 -10.565 34.083 1.00 34.50 449 GLU A O 1
ATOM 3446 N N . VAL A 1 450 ? 33.584 -8.511 34.682 1.00 29.71 450 VAL A N 1
ATOM 3447 C CA . VAL A 1 450 ? 33.880 -8.772 36.081 1.00 35.94 450 VAL A CA 1
ATOM 3448 C C . VAL A 1 450 ? 32.943 -9.845 36.626 1.00 33.06 450 VAL A C 1
ATOM 3449 O O . VAL A 1 450 ? 33.372 -10.715 37.393 1.00 30.49 450 VAL A O 1
ATOM 3453 N N . VAL A 1 451 ? 31.690 -9.875 36.158 1.00 35.02 451 VAL A N 1
ATOM 3454 C CA . VAL A 1 451 ? 30.779 -10.942 36.553 1.00 34.06 451 VAL A CA 1
ATOM 3455 C C . VAL A 1 451 ? 31.196 -12.250 35.900 1.00 37.27 451 VAL A C 1
ATOM 3456 O O . VAL A 1 451 ? 31.224 -13.306 36.549 1.00 35.50 451 VAL A O 1
ATOM 3460 N N . GLU A 1 452 ? 31.548 -12.196 34.611 1.00 38.64 452 GLU A N 1
ATOM 3461 C CA . GLU A 1 452 ? 31.966 -13.399 33.901 1.00 34.77 452 GLU A CA 1
ATOM 3462 C C . GLU A 1 452 ? 33.137 -14.065 34.609 1.00 29.43 452 GLU A C 1
ATOM 3463 O O . GLU A 1 452 ? 33.110 -15.269 34.887 1.00 33.07 452 GLU A O 1
ATOM 3469 N N . ASN A 1 453 ? 34.168 -13.287 34.930 1.00 29.34 453 ASN A N 1
ATOM 3470 C CA . ASN A 1 453 ? 35.337 -13.863 35.582 1.00 35.67 453 ASN A CA 1
ATOM 3471 C C . ASN A 1 453 ? 35.033 -14.298 37.002 1.00 40.32 453 ASN A C 1
ATOM 3472 O O . ASN A 1 453 ? 35.673 -15.225 37.509 1.00 41.02 453 ASN A O 1
ATOM 3477 N N . ALA A 1 454 ? 34.053 -13.665 37.648 1.00 33.81 454 ALA A N 1
ATOM 3478 C CA . ALA A 1 454 ? 33.642 -14.138 38.962 1.00 39.32 454 ALA A CA 1
ATOM 3479 C C . ALA A 1 454 ? 33.014 -15.517 38.862 1.00 41.72 454 ALA A C 1
ATOM 3480 O O . ALA A 1 454 ? 33.236 -16.369 39.731 1.00 38.29 454 ALA A O 1
ATOM 3482 N N . LEU A 1 455 ? 32.235 -15.762 37.802 1.00 37.71 455 LEU A N 1
ATOM 3483 C CA . LEU A 1 455 ? 31.623 -17.079 37.657 1.00 39.23 455 LEU A CA 1
ATOM 3484 C C . LEU A 1 455 ? 32.673 -18.142 37.379 1.00 40.74 455 LEU A C 1
ATOM 3485 O O . LEU A 1 455 ? 32.593 -19.256 37.917 1.00 37.29 455 LEU A O 1
ATOM 3490 N N . LEU A 1 456 ? 33.692 -17.794 36.586 1.00 38.32 456 LEU A N 1
ATOM 3491 C CA . LEU A 1 456 ? 34.722 -18.757 36.216 1.00 40.30 456 LEU A CA 1
ATOM 3492 C C . LEU A 1 456 ? 35.672 -19.075 37.369 1.00 42.75 456 LEU A C 1
ATOM 3493 O O . LEU A 1 456 ? 36.313 -20.129 37.353 1.00 42.36 456 LEU A O 1
ATOM 3498 N N . ASN A 1 457 ? 35.762 -18.217 38.381 1.00 45.64 457 ASN A N 1
ATOM 3499 C CA . ASN A 1 457 ? 36.678 -18.449 39.488 1.00 41.33 457 ASN A CA 1
ATOM 3500 C C . ASN A 1 457 ? 35.970 -18.990 40.716 1.00 45.46 457 ASN A C 1
ATOM 3501 O O . ASN A 1 457 ? 36.559 -19.005 41.800 1.00 49.08 457 ASN A O 1
ATOM 3506 N N . LEU A 1 458 ? 34.736 -19.469 40.561 1.00 44.63 458 LEU A N 1
ATOM 3507 C CA . LEU A 1 458 ? 34.035 -20.108 41.665 1.00 44.23 458 LEU A CA 1
ATOM 3508 C C . LEU A 1 458 ? 34.773 -21.380 42.051 1.00 49.14 458 LEU A C 1
ATOM 3509 O O . LEU A 1 458 ? 34.869 -22.316 41.253 1.00 53.16 458 LEU A O 1
ATOM 3514 N N . ARG A 1 459 ? 35.316 -21.410 43.262 1.00 48.96 459 ARG A N 1
ATOM 3515 C CA . ARG A 1 459 ? 36.081 -22.573 43.693 1.00 52.72 459 ARG A CA 1
ATOM 3516 C C . ARG A 1 459 ? 35.587 -23.072 45.047 1.00 54.27 459 ARG A C 1
ATOM 3517 O O . ARG A 1 459 ? 35.100 -22.298 45.878 1.00 50.16 459 ARG A O 1
ATOM 3526 N N . MET B 1 1 ? 68.239 -29.571 12.017 1.00 59.03 1 MET B N 1
ATOM 3527 C CA . MET B 1 1 ? 67.001 -28.799 11.983 1.00 78.88 1 MET B CA 1
ATOM 3528 C C . MET B 1 1 ? 66.164 -29.072 13.229 1.00 77.03 1 MET B C 1
ATOM 3529 O O . MET B 1 1 ? 66.192 -30.173 13.776 1.00 75.10 1 MET B O 1
ATOM 3534 N N . GLU B 1 2 ? 65.423 -28.065 13.679 1.00 73.16 2 GLU B N 1
ATOM 3535 C CA . GLU B 1 2 ? 64.626 -28.190 14.890 1.00 79.67 2 GLU B CA 1
ATOM 3536 C C . GLU B 1 2 ? 63.235 -28.725 14.574 1.00 78.77 2 GLU B C 1
ATOM 3537 O O . GLU B 1 2 ? 62.602 -28.308 13.599 1.00 78.49 2 GLU B O 1
ATOM 3543 N N . THR B 1 3 ? 62.765 -29.649 15.411 1.00 77.62 3 THR B N 1
ATOM 3544 C CA . THR B 1 3 ? 61.467 -30.291 15.247 1.00 80.66 3 THR B CA 1
ATOM 3545 C C . THR B 1 3 ? 60.517 -29.848 16.351 1.00 78.50 3 THR B C 1
ATOM 3546 O O . THR B 1 3 ? 60.904 -29.777 17.523 1.00 76.62 3 THR B O 1
ATOM 3550 N N . TYR B 1 4 ? 59.271 -29.563 15.974 1.00 78.36 4 TYR B N 1
ATOM 3551 C CA . TYR B 1 4 ? 58.246 -29.132 16.914 1.00 77.35 4 TYR B CA 1
ATOM 3552 C C . TYR B 1 4 ? 56.963 -29.907 16.655 1.00 74.11 4 TYR B C 1
ATOM 3553 O O . TYR B 1 4 ? 56.674 -30.302 15.522 1.00 74.35 4 TYR B O 1
ATOM 3562 N N . ASP B 1 5 ? 56.199 -30.137 17.723 1.00 68.95 5 ASP B N 1
ATOM 3563 C CA . ASP B 1 5 ? 54.898 -30.774 17.559 1.00 66.13 5 ASP B CA 1
ATOM 3564 C C . ASP B 1 5 ? 53.837 -29.772 17.128 1.00 68.74 5 ASP B C 1
ATOM 3565 O O . ASP B 1 5 ? 52.926 -30.123 16.366 1.00 65.84 5 ASP B O 1
ATOM 3570 N N . LEU B 1 6 ? 53.947 -28.528 17.588 1.00 71.17 6 LEU B N 1
ATOM 3571 C CA . LEU B 1 6 ? 52.968 -27.495 17.293 1.00 68.81 6 LEU B CA 1
ATOM 3572 C C . LEU B 1 6 ? 53.686 -26.179 17.027 1.00 66.23 6 LEU B C 1
ATOM 3573 O O . LEU B 1 6 ? 54.754 -25.912 17.584 1.00 67.09 6 LEU B O 1
ATOM 3578 N N . ALA B 1 7 ? 53.084 -25.358 16.170 1.00 62.32 7 ALA B N 1
ATOM 3579 C CA . ALA B 1 7 ? 53.605 -24.033 15.863 1.00 62.78 7 ALA B CA 1
ATOM 3580 C C . ALA B 1 7 ? 52.457 -23.037 15.848 1.00 59.83 7 ALA B C 1
ATOM 3581 O O . ALA B 1 7 ? 51.450 -23.252 15.164 1.00 56.19 7 ALA B O 1
ATOM 3583 N N . ILE B 1 8 ? 52.619 -21.944 16.589 1.00 58.63 8 ILE B N 1
ATOM 3584 C CA . ILE B 1 8 ? 51.597 -20.910 16.705 1.00 58.45 8 ILE B CA 1
ATOM 3585 C C . ILE B 1 8 ? 52.172 -19.625 16.129 1.00 55.55 8 ILE B C 1
ATOM 3586 O O . ILE B 1 8 ? 53.215 -19.145 16.595 1.00 53.56 8 ILE B O 1
ATOM 3591 N N . ILE B 1 9 ? 51.495 -19.066 15.129 1.00 53.51 9 ILE B N 1
ATOM 3592 C CA . ILE B 1 9 ? 51.885 -17.792 14.531 1.00 60.41 9 ILE B CA 1
ATOM 3593 C C . ILE B 1 9 ? 50.967 -16.717 15.097 1.00 59.15 9 ILE B C 1
ATOM 3594 O O . ILE B 1 9 ? 49.775 -16.671 14.770 1.00 55.02 9 ILE B O 1
ATOM 3599 N N . GLY B 1 10 ? 51.524 -15.841 15.934 1.00 62.64 10 GLY B N 1
ATOM 3600 C CA . GLY B 1 10 ? 50.751 -14.790 16.575 1.00 63.93 10 GLY B CA 1
ATOM 3601 C C . GLY B 1 10 ? 50.559 -15.011 18.063 1.00 60.29 10 GLY B C 1
ATOM 3602 O O . GLY B 1 10 ? 50.170 -16.108 18.476 1.00 61.74 10 GLY B O 1
ATOM 3603 N N . THR B 1 11 ? 50.829 -13.990 18.884 1.00 58.44 11 THR B N 1
ATOM 3604 C CA . THR B 1 11 ? 50.702 -14.104 20.335 1.00 63.94 11 THR B CA 1
ATOM 3605 C C . THR B 1 11 ? 49.516 -13.315 20.889 1.00 59.77 11 THR B C 1
ATOM 3606 O O . THR B 1 11 ? 49.513 -12.940 22.065 1.00 63.01 11 THR B O 1
ATOM 3610 N N . GLY B 1 12 ? 48.497 -13.071 20.065 1.00 59.85 12 GLY B N 1
ATOM 3611 C CA . GLY B 1 12 ? 47.245 -12.527 20.554 1.00 46.96 12 GLY B CA 1
ATOM 3612 C C . GLY B 1 12 ? 46.409 -13.629 21.171 1.00 49.31 12 GLY B C 1
ATOM 3613 O O . GLY B 1 12 ? 46.845 -14.265 22.136 1.00 51.30 12 GLY B O 1
ATOM 3614 N N . SER B 1 13 ? 45.235 -13.911 20.598 1.00 49.25 13 SER B N 1
ATOM 3615 C CA . SER B 1 13 ? 44.451 -15.046 21.075 1.00 49.06 13 SER B CA 1
ATOM 3616 C C . SER B 1 13 ? 45.223 -16.349 20.932 1.00 55.99 13 SER B C 1
ATOM 3617 O O . SER B 1 13 ? 45.027 -17.280 21.726 1.00 54.01 13 SER B O 1
ATOM 3620 N N . GLY B 1 14 ? 46.118 -16.426 19.941 1.00 54.66 14 GLY B N 1
ATOM 3621 C CA . GLY B 1 14 ? 46.945 -17.605 19.768 1.00 52.58 14 GLY B CA 1
ATOM 3622 C C . GLY B 1 14 ? 47.809 -17.931 20.967 1.00 54.48 14 GLY B C 1
ATOM 3623 O O . GLY B 1 14 ? 48.205 -19.087 21.136 1.00 58.79 14 GLY B O 1
ATOM 3624 N N . ASN B 1 15 ? 48.090 -16.947 21.821 1.00 57.58 15 ASN B N 1
ATOM 3625 C CA . ASN B 1 15 ? 48.832 -17.200 23.048 1.00 55.08 15 ASN B CA 1
ATOM 3626 C C . ASN B 1 15 ? 47.982 -17.863 24.121 1.00 58.75 15 ASN B C 1
ATOM 3627 O O . ASN B 1 15 ? 48.526 -18.301 25.143 1.00 59.22 15 ASN B O 1
ATOM 3632 N N . SER B 1 16 ? 46.670 -17.937 23.922 1.00 58.55 16 SER B N 1
ATOM 3633 C CA . SER B 1 16 ? 45.771 -18.550 24.886 1.00 54.11 16 SER B CA 1
ATOM 3634 C C . SER B 1 16 ? 45.433 -19.990 24.520 1.00 58.27 16 SER B C 1
ATOM 3635 O O . SER B 1 16 ? 44.523 -20.573 25.116 1.00 60.67 16 SER B O 1
ATOM 3638 N N . ILE B 1 17 ? 46.149 -20.574 23.557 1.00 57.14 17 ILE B N 1
ATOM 3639 C CA . ILE B 1 17 ? 45.891 -21.955 23.166 1.00 55.74 17 ILE B CA 1
ATOM 3640 C C . ILE B 1 17 ? 46.535 -22.924 24.147 1.00 52.57 17 ILE B C 1
ATOM 3641 O O . ILE B 1 17 ? 45.918 -23.916 24.553 1.00 49.61 17 ILE B O 1
ATOM 3646 N N . LEU B 1 18 ? 47.759 -22.620 24.580 1.00 56.98 18 LEU B N 1
ATOM 3647 C CA . LEU B 1 18 ? 48.540 -23.555 25.375 1.00 54.20 18 LEU B CA 1
ATOM 3648 C C . LEU B 1 18 ? 47.886 -23.739 26.734 1.00 64.01 18 LEU B C 1
ATOM 3649 O O . LEU B 1 18 ? 47.618 -22.767 27.449 1.00 60.16 18 LEU B O 1
ATOM 3654 N N . ASP B 1 19 ? 47.648 -24.997 27.090 1.00 63.85 19 ASP B N 1
ATOM 3655 C CA . ASP B 1 19 ? 46.904 -25.355 28.283 1.00 64.49 19 ASP B CA 1
ATOM 3656 C C . ASP B 1 19 ? 47.537 -26.615 28.878 1.00 66.73 19 ASP B C 1
ATOM 3657 O O . ASP B 1 19 ? 48.512 -27.150 28.340 1.00 66.07 19 ASP B O 1
ATOM 3662 N N . GLU B 1 20 ? 46.992 -27.085 30.007 1.00 72.39 20 GLU B N 1
ATOM 3663 C CA . GLU B 1 20 ? 47.584 -28.217 30.722 1.00 71.09 20 GLU B CA 1
ATOM 3664 C C . GLU B 1 20 ? 47.721 -29.447 29.831 1.00 68.50 20 GLU B C 1
ATOM 3665 O O . GLU B 1 20 ? 48.698 -30.196 29.943 1.00 69.83 20 GLU B O 1
ATOM 3671 N N . ARG B 1 21 ? 46.767 -29.661 28.925 1.00 66.51 21 ARG B N 1
ATOM 3672 C CA . ARG B 1 21 ? 46.827 -30.815 28.034 1.00 63.78 21 ARG B CA 1
ATOM 3673 C C . ARG B 1 21 ? 47.947 -30.722 27.013 1.00 70.30 21 ARG B C 1
ATOM 3674 O O . ARG B 1 21 ? 48.098 -31.651 26.213 1.00 72.57 21 ARG B O 1
ATOM 3682 N N . TYR B 1 22 ? 48.729 -29.640 27.019 1.00 71.81 22 TYR B N 1
ATOM 3683 C CA . TYR B 1 22 ? 49.798 -29.434 26.054 1.00 68.77 22 TYR B CA 1
ATOM 3684 C C . TYR B 1 22 ? 51.189 -29.550 26.661 1.00 71.36 22 TYR B C 1
ATOM 3685 O O . TYR B 1 22 ? 52.168 -29.607 25.910 1.00 76.64 22 TYR B O 1
ATOM 3694 N N . ALA B 1 23 ? 51.308 -29.561 27.985 1.00 73.17 23 ALA B N 1
ATOM 3695 C CA . ALA B 1 23 ? 52.600 -29.814 28.606 1.00 75.44 23 ALA B CA 1
ATOM 3696 C C . ALA B 1 23 ? 53.111 -31.187 28.191 1.00 77.80 23 ALA B C 1
ATOM 3697 O O . ALA B 1 23 ? 52.403 -32.192 28.317 1.00 83.61 23 ALA B O 1
ATOM 3699 N N . GLY B 1 24 ? 54.339 -31.228 27.682 1.00 72.47 24 GLY B N 1
ATOM 3700 C CA . GLY B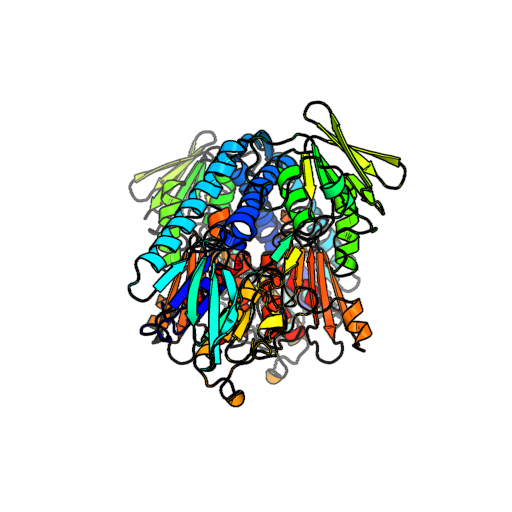 1 24 ? 54.881 -32.439 27.102 1.00 74.98 24 GLY B CA 1
ATOM 3701 C C . GLY B 1 24 ? 54.967 -32.429 25.594 1.00 73.50 24 GLY B C 1
ATOM 3702 O O . GLY B 1 24 ? 55.359 -33.443 25.009 1.00 79.31 24 GLY B O 1
ATOM 3703 N N . LYS B 1 25 ? 54.581 -31.333 24.946 1.00 72.21 25 LYS B N 1
ATOM 3704 C CA . LYS B 1 25 ? 54.713 -31.154 23.507 1.00 72.08 25 LYS B CA 1
ATOM 3705 C C . LYS B 1 25 ? 55.635 -29.972 23.249 1.00 74.72 25 LYS B C 1
ATOM 3706 O O . LYS B 1 25 ? 55.453 -28.902 23.837 1.00 77.02 25 LYS B O 1
ATOM 3712 N N . ARG B 1 26 ? 56.618 -30.160 22.375 1.00 73.44 26 ARG B N 1
ATOM 3713 C CA . ARG B 1 26 ? 57.543 -29.083 22.040 1.00 74.95 26 ARG B CA 1
ATOM 3714 C C . ARG B 1 26 ? 56.839 -28.089 21.124 1.00 75.81 26 ARG B C 1
ATOM 3715 O O . ARG B 1 26 ? 56.382 -28.451 20.033 1.00 76.32 26 ARG B O 1
ATOM 3723 N N . VAL B 1 27 ? 56.748 -26.837 21.568 1.00 78.41 27 VAL B N 1
ATOM 3724 C CA . VAL B 1 27 ? 55.938 -25.825 20.903 1.00 73.66 27 VAL B CA 1
ATOM 3725 C C . VAL B 1 27 ? 56.840 -24.688 20.447 1.00 69.58 27 VAL B C 1
ATOM 3726 O O . VAL B 1 27 ? 57.776 -24.301 21.156 1.00 71.30 27 VAL B O 1
ATOM 3730 N N . ALA B 1 28 ? 56.560 -24.164 19.255 1.00 71.29 28 ALA B N 1
ATOM 3731 C CA . ALA B 1 28 ? 57.249 -23.005 18.708 1.00 68.25 28 ALA B CA 1
ATOM 3732 C C . ALA B 1 28 ? 56.251 -21.867 18.566 1.00 67.09 28 ALA B C 1
ATOM 3733 O O . ALA B 1 28 ? 55.192 -22.041 17.949 1.00 63.95 28 ALA B O 1
ATOM 3735 N N . ILE B 1 29 ? 56.598 -20.701 19.107 1.00 65.09 29 ILE B N 1
ATOM 3736 C CA . ILE B 1 29 ? 55.726 -19.534 19.103 1.00 63.16 29 ILE B CA 1
ATOM 3737 C C . ILE B 1 29 ? 56.415 -18.414 18.336 1.00 59.25 29 ILE B C 1
ATOM 3738 O O . ILE B 1 29 ? 57.572 -18.085 18.619 1.00 60.30 29 ILE B O 1
ATOM 3743 N N . CYS B 1 30 ? 55.699 -17.820 17.382 1.00 58.08 30 CYS B N 1
ATOM 3744 C CA . CYS B 1 30 ? 56.262 -16.831 16.471 1.00 63.36 30 CYS B CA 1
ATOM 3745 C C . CYS B 1 30 ? 55.487 -15.526 16.557 1.00 64.11 30 CYS B C 1
ATOM 3746 O O . CYS B 1 30 ? 54.272 -15.502 16.323 1.00 58.32 30 CYS B O 1
ATOM 3749 N N . GLU B 1 31 ? 56.202 -14.436 16.835 1.00 62.57 31 GLU B N 1
ATOM 3750 C CA . GLU B 1 31 ? 55.594 -13.119 16.972 1.00 65.52 31 GLU B CA 1
ATOM 3751 C C . GLU B 1 31 ? 56.440 -12.106 16.216 1.00 68.20 31 GLU B C 1
ATOM 3752 O O . GLU B 1 31 ? 57.612 -11.904 16.548 1.00 68.36 31 GLU B O 1
ATOM 3758 N N . GLN B 1 32 ? 55.845 -11.482 15.194 1.00 68.31 32 GLN B N 1
ATOM 3759 C CA . GLN B 1 32 ? 56.543 -10.456 14.423 1.00 70.77 32 GLN B CA 1
ATOM 3760 C C . GLN B 1 32 ? 56.709 -9.174 15.232 1.00 75.14 32 GLN B C 1
ATOM 3761 O O . GLN B 1 32 ? 57.831 -8.700 15.445 1.00 77.32 32 GLN B O 1
ATOM 3767 N N . GLY B 1 33 ? 55.599 -8.606 15.705 1.00 72.50 33 GLY B N 1
ATOM 3768 C CA . GLY B 1 33 ? 55.629 -7.367 16.462 1.00 71.53 33 GLY B CA 1
ATOM 3769 C C . GLY B 1 33 ? 55.726 -7.554 17.965 1.00 70.03 33 GLY B C 1
ATOM 3770 O O . GLY B 1 33 ? 56.503 -8.384 18.447 1.00 68.75 33 GLY B O 1
ATOM 3771 N N . THR B 1 34 ? 54.935 -6.792 18.716 1.00 65.15 34 THR B N 1
ATOM 3772 C CA . THR B 1 34 ? 54.984 -6.847 20.171 1.00 63.26 34 THR B CA 1
ATOM 3773 C C . THR B 1 34 ? 54.187 -8.040 20.691 1.00 59.42 34 THR B C 1
ATOM 3774 O O . THR B 1 34 ? 53.121 -8.374 20.166 1.00 56.97 34 THR B O 1
ATOM 3778 N N . PHE B 1 35 ? 54.706 -8.670 21.742 1.00 59.48 35 PHE B N 1
ATOM 3779 C CA . PHE B 1 35 ? 54.019 -9.797 22.358 1.00 62.61 35 PHE B CA 1
ATOM 3780 C C . PHE B 1 35 ? 52.668 -9.356 22.909 1.00 61.60 35 PHE B C 1
ATOM 3781 O O . PHE B 1 35 ? 52.540 -8.270 23.481 1.00 68.27 35 PHE B O 1
ATOM 3789 N N . GLY B 1 36 ? 51.654 -10.202 22.730 1.00 55.48 36 GLY B N 1
ATOM 3790 C CA . GLY B 1 36 ? 50.320 -9.932 23.234 1.00 58.01 36 GLY B CA 1
ATOM 3791 C C . GLY B 1 36 ? 49.294 -9.585 22.180 1.00 59.67 36 GLY B C 1
ATOM 3792 O O . GLY B 1 36 ? 48.093 -9.577 22.488 1.00 56.83 36 GLY B O 1
ATOM 3793 N N . GLY B 1 37 ? 49.716 -9.283 20.956 1.00 61.56 37 GLY B N 1
ATOM 3794 C CA . GLY B 1 37 ? 48.782 -9.006 19.890 1.00 54.55 37 GLY B CA 1
ATOM 3795 C C . GLY B 1 37 ? 48.282 -7.574 19.895 1.00 60.40 37 GLY B C 1
ATOM 3796 O O . GLY B 1 37 ? 48.747 -6.704 20.637 1.00 65.22 37 GLY B O 1
ATOM 3797 N N . THR B 1 38 ? 47.285 -7.342 19.041 1.00 61.14 38 THR B N 1
ATOM 3798 C CA . THR B 1 38 ? 46.790 -5.987 18.831 1.00 58.96 38 THR B CA 1
ATOM 3799 C C . THR B 1 38 ? 45.973 -5.506 20.021 1.00 61.33 38 THR B C 1
ATOM 3800 O O . THR B 1 38 ? 46.142 -4.369 20.478 1.00 61.34 38 THR B O 1
ATOM 3804 N N . CYS B 1 39 ? 45.100 -6.369 20.545 1.00 60.46 39 CYS B N 1
ATOM 3805 C CA . CYS B 1 39 ? 44.174 -5.950 21.589 1.00 59.35 39 CYS B CA 1
ATOM 3806 C C . CYS B 1 39 ? 44.916 -5.380 22.790 1.00 61.00 39 CYS B C 1
ATOM 3807 O O . CYS B 1 39 ? 44.542 -4.323 23.314 1.00 61.58 39 CYS B O 1
ATOM 3810 N N . LEU B 1 40 ? 45.991 -6.045 23.219 1.00 59.34 40 LEU B N 1
ATOM 3811 C CA . LEU B 1 40 ? 46.665 -5.619 24.440 1.00 58.71 40 LEU B CA 1
ATOM 3812 C C . LEU B 1 40 ? 47.493 -4.357 24.222 1.00 59.13 40 LEU B C 1
ATOM 3813 O O . LEU B 1 40 ? 47.514 -3.473 25.085 1.00 61.37 40 LEU B O 1
ATOM 3818 N N . ASN B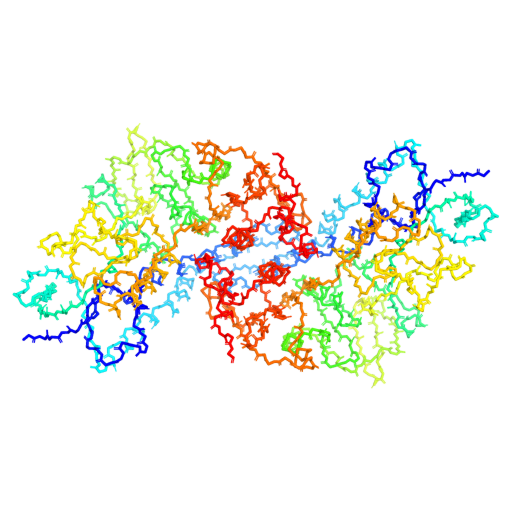 1 41 ? 48.162 -4.236 23.077 1.00 60.45 41 ASN B N 1
ATOM 3819 C CA . ASN B 1 41 ? 49.135 -3.166 22.892 1.00 56.52 41 ASN B CA 1
ATOM 3820 C C . ASN B 1 41 ? 48.605 -1.969 22.118 1.00 54.17 41 ASN B C 1
ATOM 3821 O O . ASN B 1 41 ? 49.030 -0.843 22.388 1.00 52.29 41 ASN B O 1
ATOM 3826 N N . VAL B 1 42 ? 47.706 -2.168 21.157 1.00 56.22 42 VAL B N 1
ATOM 3827 C CA . VAL B 1 42 ? 47.316 -1.080 20.267 1.00 54.45 42 VAL B CA 1
ATOM 3828 C C . VAL B 1 42 ? 45.827 -1.151 19.963 1.00 55.53 42 VAL B C 1
ATOM 3829 O O . VAL B 1 42 ? 45.367 -0.610 18.951 1.00 57.61 42 VAL B O 1
ATOM 3833 N N . GLY B 1 43 ? 45.066 -1.817 20.827 1.00 56.92 43 GLY B N 1
ATOM 3834 C CA . GLY B 1 43 ? 43.659 -2.034 20.557 1.00 56.90 43 GLY B CA 1
ATOM 3835 C C . GLY B 1 43 ? 42.740 -1.876 21.752 1.00 58.80 43 GLY B C 1
ATOM 3836 O O . GLY B 1 43 ? 42.724 -0.825 22.395 1.00 60.18 43 GLY B O 1
ATOM 3837 N N . CYS B 1 44 ? 41.987 -2.933 22.070 1.00 58.52 44 CYS B N 1
ATOM 3838 C CA . CYS B 1 44 ? 40.892 -2.830 23.034 1.00 57.45 44 CYS B CA 1
ATOM 3839 C C . CYS B 1 44 ? 41.362 -2.278 24.375 1.00 55.90 44 CYS B C 1
ATOM 3840 O O . CYS B 1 44 ? 40.780 -1.326 24.907 1.00 50.39 44 CYS B O 1
ATOM 3843 N N . ILE B 1 45 ? 42.386 -2.887 24.958 1.00 53.02 45 ILE B N 1
ATOM 3844 C CA . ILE B 1 45 ? 42.811 -2.515 26.303 1.00 52.79 45 ILE B CA 1
ATOM 3845 C C . ILE B 1 45 ? 43.298 -1.065 26.345 1.00 52.86 45 ILE B C 1
ATOM 3846 O O . ILE B 1 45 ? 42.748 -0.273 27.120 1.00 44.85 45 ILE B O 1
ATOM 3851 N N . PRO B 1 46 ? 44.277 -0.642 25.531 1.00 56.47 46 PRO B N 1
ATOM 3852 C CA . PRO B 1 46 ? 44.716 0.764 25.636 1.00 52.75 46 PRO B CA 1
ATOM 3853 C C . PRO B 1 46 ? 43.668 1.770 25.187 1.00 52.31 46 PRO B C 1
ATOM 3854 O O . PRO B 1 46 ? 43.536 2.835 25.808 1.00 52.21 46 PRO B O 1
ATOM 3858 N N . THR B 1 47 ? 42.914 1.468 24.128 1.00 46.14 47 THR B N 1
ATOM 3859 C CA . THR B 1 47 ? 41.933 2.426 23.624 1.00 48.48 47 THR B CA 1
ATOM 3860 C C . THR B 1 47 ? 40.861 2.742 24.670 1.00 50.00 47 THR B C 1
ATOM 3861 O O . THR B 1 47 ? 40.530 3.910 24.899 1.00 43.53 47 THR B O 1
ATOM 3865 N N . LYS B 1 48 ? 40.300 1.712 25.310 1.00 48.30 48 LYS B N 1
ATOM 3866 C CA . LYS B 1 48 ? 39.216 1.951 26.259 1.00 50.62 48 LYS B CA 1
ATOM 3867 C C . LYS B 1 48 ? 39.706 2.680 27.503 1.00 46.89 48 LYS B C 1
ATOM 3868 O O . LYS B 1 48 ? 38.941 3.426 28.118 1.00 48.96 48 LYS B O 1
ATOM 3874 N N . MET B 1 49 ? 40.969 2.484 27.885 1.00 49.26 49 MET B N 1
ATOM 3875 C CA . MET B 1 49 ? 41.554 3.308 28.936 1.00 44.37 49 MET B CA 1
ATOM 3876 C C . MET B 1 49 ? 41.541 4.783 28.549 1.00 48.29 49 MET B C 1
ATOM 3877 O O . MET B 1 49 ? 41.328 5.655 29.400 1.00 49.22 49 MET B O 1
ATOM 3882 N N . PHE B 1 50 ? 41.765 5.085 27.269 1.00 49.17 50 PHE B N 1
ATOM 3883 C CA . PHE B 1 50 ? 41.645 6.468 26.827 1.00 46.98 50 PHE B CA 1
ATOM 3884 C C . PHE B 1 50 ? 40.194 6.931 26.842 1.00 48.84 50 PHE B C 1
ATOM 3885 O O . PHE B 1 50 ? 39.925 8.095 27.158 1.00 49.63 50 PHE B O 1
ATOM 3893 N N . VAL B 1 51 ? 39.248 6.037 26.539 1.00 44.03 51 VAL B N 1
ATOM 3894 C CA . VAL B 1 51 ? 37.844 6.438 26.514 1.00 44.14 51 VAL B CA 1
ATOM 3895 C C . VAL B 1 51 ? 37.381 6.845 27.910 1.00 50.49 51 VAL B C 1
ATOM 3896 O O . VAL B 1 51 ? 36.603 7.795 28.067 1.00 51.79 51 VAL B O 1
ATOM 3900 N N . TYR B 1 52 ? 37.851 6.143 28.944 1.00 43.75 52 TYR B N 1
ATOM 3901 C CA . TYR B 1 52 ? 37.424 6.476 30.297 1.00 50.90 52 TYR B CA 1
ATOM 3902 C C . TYR B 1 52 ? 37.960 7.839 30.725 1.00 48.41 52 TYR B C 1
ATOM 3903 O O . TYR B 1 52 ? 37.218 8.662 31.275 1.00 47.56 52 TYR B O 1
ATOM 3912 N N . ALA B 1 53 ? 39.246 8.101 30.469 1.00 45.67 53 ALA B N 1
ATOM 3913 C CA . ALA B 1 53 ? 39.808 9.406 30.803 1.00 46.73 53 ALA B CA 1
ATOM 3914 C C . ALA B 1 53 ? 39.110 10.523 30.031 1.00 47.46 53 ALA B C 1
ATOM 3915 O O . ALA B 1 53 ? 38.881 11.613 30.571 1.00 48.15 53 ALA B O 1
ATOM 3917 N N . ALA B 1 54 ? 38.747 10.269 28.771 1.00 45.57 54 ALA B N 1
ATOM 3918 C CA . ALA B 1 54 ? 38.001 11.267 28.007 1.00 48.84 54 ALA B CA 1
ATOM 3919 C C . ALA B 1 54 ? 36.635 11.543 28.636 1.00 46.87 54 ALA B C 1
ATOM 3920 O O . ALA B 1 54 ? 36.183 12.691 28.681 1.00 48.26 54 ALA B O 1
ATOM 3922 N N . GLU B 1 55 ? 35.955 10.501 29.111 1.00 44.57 55 GLU B N 1
ATOM 3923 C CA . GLU B 1 55 ? 34.618 10.696 29.658 1.00 50.93 55 GLU B CA 1
ATOM 3924 C C . GLU B 1 55 ? 34.655 11.444 30.984 1.00 47.08 55 GLU B C 1
ATOM 3925 O O . GLU B 1 55 ? 33.669 12.090 31.352 1.00 40.98 55 GLU B O 1
ATOM 3931 N N . VAL B 1 56 ? 35.775 11.376 31.703 1.00 43.56 56 VAL B N 1
ATOM 3932 C CA . VAL B 1 56 ? 35.957 12.222 32.878 1.00 46.23 56 VAL B CA 1
ATOM 3933 C C . VAL B 1 56 ? 35.957 13.705 32.484 1.00 51.82 56 VAL B C 1
ATOM 3934 O O . VAL B 1 56 ? 35.378 14.543 33.188 1.00 50.79 56 VAL B O 1
ATOM 3938 N N . ALA B 1 57 ? 36.624 14.059 31.373 1.00 46.12 57 ALA B N 1
ATOM 3939 C CA . ALA B 1 57 ? 36.665 15.461 30.934 1.00 48.05 57 ALA B CA 1
ATOM 3940 C C . ALA B 1 57 ? 35.316 15.947 30.407 1.00 49.76 57 ALA B C 1
ATOM 3941 O O . ALA B 1 57 ? 34.897 17.072 30.704 1.00 56.42 57 ALA B O 1
ATOM 3943 N N . GLN B 1 58 ? 34.627 15.096 29.647 1.00 47.17 58 GLN B N 1
ATOM 3944 C CA . GLN B 1 58 ? 33.191 15.226 29.438 1.00 52.08 58 GLN B CA 1
ATOM 3945 C C . GLN B 1 58 ? 32.380 15.465 30.675 1.00 47.92 58 GLN B C 1
ATOM 3946 O O . GLN B 1 58 ? 31.425 16.249 30.624 1.00 49.75 58 GLN B O 1
ATOM 3952 N N . THR B 1 59 ? 32.656 14.741 31.756 1.00 48.99 59 THR B N 1
ATOM 3953 C CA . THR B 1 59 ? 31.840 14.959 32.942 1.00 47.01 59 THR B CA 1
ATOM 3954 C C . THR B 1 59 ? 32.061 16.363 33.486 1.00 48.41 59 THR B C 1
ATOM 3955 O O . THR B 1 59 ? 31.098 17.054 33.852 1.00 48.18 59 THR B O 1
ATOM 3959 N N . VAL B 1 60 ? 33.326 16.794 33.538 1.00 47.08 60 VAL B N 1
ATOM 3960 C CA . VAL B 1 60 ? 33.668 18.132 34.012 1.00 52.85 60 VAL B CA 1
ATOM 3961 C C . VAL B 1 60 ? 33.082 19.196 33.097 1.00 49.48 60 VAL B C 1
ATOM 3962 O O . VAL B 1 60 ? 32.648 20.258 33.554 1.00 54.76 60 VAL B O 1
ATOM 3966 N N . ARG B 1 61 ? 33.073 18.936 31.793 1.00 50.88 61 ARG B N 1
ATOM 3967 C CA . ARG B 1 61 ? 32.651 19.965 30.849 1.00 56.43 61 ARG B CA 1
ATOM 3968 C C . ARG B 1 61 ? 31.165 20.279 30.993 1.00 53.02 61 ARG B C 1
ATOM 3969 O O . ARG B 1 61 ? 30.760 21.443 30.887 1.00 51.56 61 ARG B O 1
ATOM 3977 N N . GLY B 1 62 ? 30.338 19.264 31.229 1.00 45.59 62 GLY B N 1
ATOM 3978 C CA . GLY B 1 62 ? 28.905 19.482 31.301 1.00 48.46 62 GLY B CA 1
ATOM 3979 C C . GLY B 1 62 ? 28.375 19.453 32.720 1.00 46.90 62 GLY B C 1
ATOM 3980 O O . GLY B 1 62 ? 27.177 19.257 32.944 1.00 44.93 62 GLY B O 1
ATOM 3981 N N . ALA B 1 63 ? 29.263 19.701 33.683 1.00 42.89 63 ALA B N 1
ATOM 3982 C CA . ALA B 1 63 ? 28.899 19.532 35.083 1.00 50.47 63 ALA B CA 1
ATOM 3983 C C . ALA B 1 63 ? 27.911 20.592 35.556 1.00 52.35 63 ALA B C 1
ATOM 3984 O O . ALA B 1 63 ? 27.118 20.327 36.464 1.00 51.09 63 ALA B O 1
ATOM 3986 N N . ALA B 1 64 ? 27.906 21.775 34.932 1.00 55.27 64 ALA B N 1
ATOM 3987 C CA . ALA B 1 64 ? 26.996 22.837 35.354 1.00 52.06 64 ALA B CA 1
ATOM 3988 C C . ALA B 1 64 ? 25.543 22.481 35.087 1.00 50.67 64 ALA B C 1
ATOM 3989 O O . ALA B 1 64 ? 24.651 23.020 35.750 1.00 59.02 64 ALA B O 1
ATOM 3991 N N . ARG B 1 65 ? 25.292 21.591 34.127 1.00 48.06 65 ARG B N 1
ATOM 3992 C CA . ARG B 1 65 ? 23.935 21.148 33.841 1.00 47.14 65 ARG B CA 1
ATOM 3993 C C . ARG B 1 65 ? 23.314 20.461 35.054 1.00 50.84 65 ARG B C 1
ATOM 3994 O O . ARG B 1 65 ? 22.092 20.507 35.241 1.00 47.31 65 ARG B O 1
ATOM 4002 N N . TYR B 1 66 ? 24.139 19.859 35.908 1.00 49.19 66 TYR B N 1
ATOM 4003 C CA . TYR B 1 66 ? 23.679 19.195 37.118 1.00 45.39 66 TYR B CA 1
ATOM 4004 C C . TYR B 1 66 ? 23.844 20.068 38.352 1.00 50.82 66 TYR B C 1
ATOM 4005 O O . TYR B 1 66 ? 23.678 19.576 39.471 1.00 48.38 66 TYR B O 1
ATOM 4014 N N . GLY B 1 67 ? 24.198 21.341 38.174 1.00 51.35 67 GLY B N 1
ATOM 4015 C CA . GLY B 1 67 ? 24.303 22.270 39.280 1.00 53.95 67 GLY B CA 1
ATOM 4016 C C . GLY B 1 67 ? 25.665 22.368 39.932 1.00 56.69 67 GLY B C 1
ATOM 4017 O O . GLY B 1 67 ? 25.778 22.975 41.004 1.00 53.86 67 GLY B O 1
ATOM 4018 N N . VAL B 1 68 ? 26.700 21.788 39.334 1.00 52.82 68 VAL B N 1
ATOM 4019 C CA . VAL B 1 68 ? 28.060 21.874 39.852 1.00 55.53 68 VAL B CA 1
ATOM 4020 C C . VAL B 1 68 ? 28.888 22.644 38.835 1.00 61.10 68 VAL B C 1
ATOM 4021 O O . VAL B 1 68 ? 29.062 22.188 37.699 1.00 57.59 68 VAL B O 1
ATOM 4025 N N . ASP B 1 69 ? 29.385 23.811 39.229 1.00 59.18 69 ASP B N 1
ATOM 4026 C CA . ASP B 1 69 ? 30.191 24.629 38.332 1.00 58.14 69 ASP B CA 1
ATOM 4027 C C . ASP B 1 69 ? 31.647 24.204 38.452 1.00 58.18 69 ASP B C 1
ATOM 4028 O O . ASP B 1 69 ? 32.256 24.348 39.515 1.00 63.52 69 ASP B O 1
ATOM 4033 N N . ALA B 1 70 ? 32.200 23.676 37.367 1.00 61.29 70 ALA B N 1
ATOM 4034 C CA . ALA B 1 70 ? 33.589 23.251 37.364 1.00 65.04 70 ALA B CA 1
ATOM 4035 C C . ALA B 1 70 ? 34.167 23.527 35.986 1.00 63.51 70 ALA B C 1
ATOM 4036 O O . ALA B 1 70 ? 33.444 23.859 35.042 1.00 56.57 70 ALA B O 1
ATOM 4038 N N . HIS B 1 71 ? 35.487 23.396 35.880 1.00 64.82 71 HIS B N 1
ATOM 4039 C CA . HIS B 1 71 ? 36.143 23.575 34.592 1.00 66.06 71 HIS B CA 1
ATOM 4040 C C . HIS B 1 71 ? 37.479 22.838 34.594 1.00 62.54 71 HIS B C 1
ATOM 4041 O O . HIS B 1 71 ? 38.028 22.506 35.649 1.00 60.04 71 HIS B O 1
ATOM 4048 N N . ILE B 1 72 ? 37.984 22.571 33.386 1.00 61.00 72 ILE B N 1
ATOM 4049 C CA . ILE B 1 72 ? 39.227 21.831 33.193 1.00 59.95 72 ILE B CA 1
ATOM 4050 C C . ILE B 1 72 ? 40.390 22.813 33.126 1.00 63.68 72 ILE B C 1
ATOM 4051 O O . ILE B 1 72 ? 40.373 23.759 32.327 1.00 61.42 72 ILE B O 1
ATOM 4056 N N . ASP B 1 73 ? 41.407 22.585 33.960 1.00 63.54 73 ASP B N 1
ATOM 4057 C CA . ASP B 1 73 ? 42.594 23.435 33.950 1.00 63.12 73 ASP B CA 1
ATOM 4058 C C . ASP B 1 73 ? 43.535 23.052 32.810 1.00 66.49 73 ASP B C 1
ATOM 4059 O O . ASP B 1 73 ? 43.841 23.874 31.941 1.00 67.65 73 ASP B O 1
ATOM 4064 N N . ARG B 1 74 ? 44.000 21.803 32.796 1.00 68.17 74 ARG B N 1
ATOM 4065 C CA . ARG B 1 74 ? 44.926 21.333 31.775 1.00 69.59 74 ARG B CA 1
ATOM 4066 C C . ARG B 1 74 ? 44.733 19.833 31.568 1.00 69.99 74 ARG B C 1
ATOM 4067 O O . ARG B 1 74 ? 44.356 19.111 32.494 1.00 67.13 74 ARG B O 1
ATOM 4075 N N . VAL B 1 75 ? 45.003 19.372 30.344 1.00 70.89 75 VAL B N 1
ATOM 4076 C CA . VAL B 1 75 ? 44.923 17.957 29.978 1.00 63.20 75 VAL B CA 1
ATOM 4077 C C . VAL B 1 75 ? 46.350 17.420 29.863 1.00 63.60 75 VAL B C 1
ATOM 4078 O O . VAL B 1 75 ? 47.067 17.675 28.891 1.00 69.31 75 VAL B O 1
ATOM 4082 N N . ARG B 1 76 ? 46.786 16.685 30.884 1.00 64.08 76 ARG B N 1
ATOM 4083 C CA . ARG B 1 76 ? 48.145 16.141 30.926 1.00 65.42 76 ARG B CA 1
ATOM 4084 C C . ARG B 1 76 ? 48.244 14.890 30.048 1.00 61.21 76 ARG B C 1
ATOM 4085 O O . ARG B 1 76 ? 48.324 13.753 30.518 1.00 59.84 76 ARG B O 1
ATOM 4093 N N . TRP B 1 77 ? 48.258 15.129 28.734 1.00 62.33 77 TRP B N 1
ATOM 4094 C CA . TRP B 1 77 ? 48.289 14.030 27.770 1.00 65.40 77 TRP B CA 1
ATOM 4095 C C . TRP B 1 77 ? 49.506 13.137 27.976 1.00 62.55 77 TRP B C 1
ATOM 4096 O O . TRP B 1 77 ? 49.398 11.907 27.927 1.00 59.71 77 TRP B O 1
ATOM 4107 N N . ASP B 1 78 ? 50.667 13.739 28.237 1.00 68.11 78 ASP B N 1
ATOM 4108 C CA . ASP B 1 78 ? 51.867 12.958 28.518 1.00 66.96 78 ASP B CA 1
ATOM 4109 C C . ASP B 1 78 ? 51.659 12.038 29.710 1.00 63.86 78 ASP B C 1
ATOM 4110 O O . ASP B 1 78 ? 52.119 10.891 29.707 1.00 63.45 78 ASP B O 1
ATOM 4115 N N . ASP B 1 79 ? 50.962 12.523 30.738 1.00 66.99 79 ASP B N 1
ATOM 4116 C CA . ASP B 1 79 ? 50.702 11.684 31.899 1.00 63.96 79 ASP B CA 1
ATOM 4117 C C . ASP B 1 79 ? 49.661 10.614 31.598 1.00 61.25 79 ASP B C 1
ATOM 4118 O O . ASP B 1 79 ? 49.723 9.518 32.169 1.00 61.28 79 ASP B O 1
ATOM 4123 N N . ILE B 1 80 ? 48.699 10.908 30.717 1.00 56.63 80 ILE B N 1
ATOM 4124 C CA . ILE B 1 80 ? 47.720 9.897 30.327 1.00 59.38 80 ILE B CA 1
ATOM 4125 C C . ILE B 1 80 ? 48.404 8.755 29.586 1.00 63.01 80 ILE B C 1
ATOM 4126 O O . ILE B 1 80 ? 48.262 7.580 29.952 1.00 61.15 80 ILE B O 1
ATOM 4131 N N . VAL B 1 81 ? 49.178 9.086 28.548 1.00 59.50 81 VAL B N 1
ATOM 4132 C CA . VAL B 1 81 ? 49.871 8.057 27.778 1.00 55.67 81 VAL B CA 1
ATOM 4133 C C . VAL B 1 81 ? 50.812 7.265 28.672 1.00 55.24 81 VAL B C 1
ATOM 4134 O O . VAL B 1 81 ? 50.878 6.032 28.595 1.00 57.27 81 VAL B O 1
ATOM 4138 N N . SER B 1 82 ? 51.539 7.957 29.547 1.00 51.50 82 SER B N 1
ATOM 4139 C CA . SER B 1 82 ? 52.504 7.272 30.396 1.00 55.46 82 SER B CA 1
ATOM 4140 C C . SER B 1 82 ? 51.813 6.361 31.405 1.00 60.55 82 SER B C 1
ATOM 4141 O O . SER B 1 82 ? 52.323 5.281 31.722 1.00 55.96 82 SER B O 1
ATOM 4144 N N . ARG B 1 83 ? 50.655 6.779 31.924 1.00 61.41 83 ARG B N 1
ATOM 4145 C CA . ARG B 1 83 ? 49.928 5.948 32.880 1.00 58.92 83 ARG B CA 1
ATOM 4146 C C . ARG B 1 83 ? 49.371 4.698 32.210 1.00 56.90 83 ARG B C 1
ATOM 4147 O O . ARG B 1 83 ? 49.435 3.597 32.776 1.00 49.55 83 ARG B O 1
ATOM 4155 N N . ILE B 1 84 ? 48.825 4.855 31.003 1.00 51.91 84 ILE B N 1
ATOM 4156 C CA . ILE B 1 84 ? 48.215 3.734 30.297 1.00 54.26 84 ILE B CA 1
ATOM 4157 C C . ILE B 1 84 ? 49.288 2.751 29.843 1.00 54.28 84 ILE B C 1
ATOM 4158 O O . ILE B 1 84 ? 49.327 1.596 30.283 1.00 47.27 84 ILE B O 1
ATOM 4163 N N . PHE B 1 85 ? 50.204 3.208 28.985 1.00 55.61 85 PHE B N 1
ATOM 4164 C CA . PHE B 1 85 ? 51.245 2.307 28.509 1.00 55.03 85 PHE B CA 1
ATOM 4165 C C . PHE B 1 85 ? 52.276 1.996 29.585 1.00 57.91 85 PHE B C 1
ATOM 4166 O O . PHE B 1 85 ? 53.093 1.090 29.388 1.00 58.90 85 PHE B O 1
ATOM 4174 N N . GLY B 1 86 ? 52.242 2.695 30.724 1.00 56.27 86 GLY B N 1
ATOM 4175 C CA . GLY B 1 86 ? 53.125 2.342 31.824 1.00 50.10 86 GLY B CA 1
ATOM 4176 C C . GLY B 1 86 ? 52.769 1.023 32.474 1.00 55.92 86 GLY B C 1
ATOM 4177 O O . GLY B 1 86 ? 53.630 0.360 33.062 1.00 56.17 86 GLY B O 1
ATOM 4178 N N . ARG B 1 87 ? 51.505 0.622 32.384 1.00 59.28 87 ARG B N 1
ATOM 4179 C CA . ARG B 1 87 ? 51.096 -0.693 32.847 1.00 59.49 87 ARG B CA 1
ATOM 4180 C C . ARG B 1 87 ? 51.071 -1.722 31.727 1.00 56.44 87 ARG B C 1
ATOM 4181 O O . ARG B 1 87 ? 51.235 -2.916 32.001 1.00 55.97 87 ARG B O 1
ATOM 4189 N N . ILE B 1 88 ? 50.917 -1.286 30.477 1.00 57.02 88 ILE B N 1
ATOM 4190 C CA . ILE B 1 88 ? 50.773 -2.227 29.374 1.00 58.66 88 ILE B CA 1
ATOM 4191 C C . ILE B 1 88 ? 52.122 -2.798 28.964 1.00 60.39 88 ILE B C 1
ATOM 4192 O O . ILE B 1 88 ? 52.264 -4.013 28.786 1.00 63.76 88 ILE B O 1
ATOM 4197 N N . ASP B 1 89 ? 53.128 -1.938 28.810 1.00 57.70 89 ASP B N 1
ATOM 4198 C CA . ASP B 1 89 ? 54.425 -2.405 28.325 1.00 57.53 89 ASP B CA 1
ATOM 4199 C C . ASP B 1 89 ? 55.058 -3.469 29.219 1.00 62.18 89 ASP B C 1
ATOM 4200 O O . ASP B 1 89 ? 55.613 -4.437 28.672 1.00 64.85 89 ASP B O 1
ATOM 4205 N N . PRO B 1 90 ? 55.021 -3.378 30.553 1.00 65.31 90 PRO B N 1
ATOM 4206 C CA . PRO B 1 90 ? 55.561 -4.488 31.353 1.00 64.78 90 PRO B CA 1
ATOM 4207 C C . PRO B 1 90 ? 54.779 -5.781 31.199 1.00 65.96 90 PRO B C 1
ATOM 4208 O O . PRO B 1 90 ? 55.356 -6.860 31.384 1.00 66.65 90 PRO B O 1
ATOM 4212 N N . ILE B 1 91 ? 53.478 -5.713 30.910 1.00 63.00 91 ILE B N 1
ATOM 4213 C CA . ILE B 1 91 ? 52.698 -6.939 30.773 1.00 65.06 91 ILE B CA 1
ATOM 4214 C C . ILE B 1 91 ? 53.105 -7.691 29.512 1.00 71.16 91 ILE B C 1
ATOM 4215 O O . ILE B 1 91 ? 53.243 -8.921 29.521 1.00 74.89 91 ILE B O 1
ATOM 4220 N N . ALA B 1 92 ? 53.317 -6.967 28.412 1.00 65.66 92 ALA B N 1
ATOM 4221 C CA . ALA B 1 92 ? 53.798 -7.610 27.197 1.00 71.10 92 ALA B CA 1
ATOM 4222 C C . ALA B 1 92 ? 55.187 -8.198 27.397 1.00 71.88 92 ALA B C 1
ATOM 4223 O O . ALA B 1 92 ? 55.509 -9.243 26.821 1.00 68.59 92 ALA B O 1
ATOM 4225 N N . ILE B 1 93 ? 56.017 -7.548 28.212 1.00 68.97 93 ILE B N 1
ATOM 4226 C CA . ILE B 1 93 ? 57.369 -8.043 28.447 1.00 69.22 93 ILE B CA 1
ATOM 4227 C C . ILE B 1 93 ? 57.336 -9.278 29.337 1.00 71.99 93 ILE B C 1
ATOM 4228 O O . ILE B 1 93 ? 57.968 -10.298 29.037 1.00 73.68 93 ILE B O 1
ATOM 4233 N N . SER B 1 94 ? 56.597 -9.201 30.445 1.00 71.23 94 SER B N 1
ATOM 4234 C CA . SER B 1 94 ? 56.515 -10.327 31.368 1.00 68.92 94 SER B CA 1
ATOM 4235 C C . SER B 1 94 ? 55.888 -11.542 30.702 1.00 70.03 94 SER B C 1
ATOM 4236 O O . SER B 1 94 ? 56.341 -12.674 30.903 1.00 65.84 94 SER B O 1
ATOM 4239 N N . GLY B 1 95 ? 54.847 -11.326 29.899 1.00 70.74 95 GLY B N 1
ATOM 4240 C CA . GLY B 1 95 ? 54.234 -12.434 29.190 1.00 72.52 95 GLY B CA 1
ATOM 4241 C C . GLY B 1 95 ? 55.167 -13.093 28.194 1.00 71.50 95 GLY B C 1
ATOM 4242 O O . GLY B 1 95 ? 55.089 -14.304 27.973 1.00 68.37 95 GLY B O 1
ATOM 4243 N N . GLU B 1 96 ? 56.074 -12.319 27.595 1.00 74.03 96 GLU B N 1
ATOM 4244 C CA . GLU B 1 96 ? 57.049 -12.913 26.686 1.00 75.29 96 GLU B CA 1
ATOM 4245 C C . GLU B 1 96 ? 58.062 -13.755 27.446 1.00 77.40 96 GLU B C 1
ATOM 4246 O O . GLU B 1 96 ? 58.472 -14.820 26.971 1.00 76.14 96 GLU B O 1
ATOM 4252 N N . ASP B 1 97 ? 58.467 -13.302 28.634 1.00 77.28 97 ASP B N 1
ATOM 4253 C CA . ASP B 1 97 ? 59.411 -14.066 29.439 1.00 75.25 97 ASP B CA 1
ATOM 4254 C C . ASP B 1 97 ? 58.802 -15.356 29.974 1.00 76.58 97 ASP B C 1
ATOM 4255 O O . ASP B 1 97 ? 59.547 -16.281 30.312 1.00 78.59 97 ASP B O 1
ATOM 4260 N N . TYR B 1 98 ? 57.471 -15.442 30.057 1.00 71.50 98 TYR B N 1
ATOM 4261 C CA . TYR B 1 98 ? 56.846 -16.662 30.563 1.00 68.96 98 TYR B CA 1
ATOM 4262 C C . TYR B 1 98 ? 56.980 -17.806 29.570 1.00 72.66 98 TYR B C 1
ATOM 4263 O O . TYR B 1 98 ? 57.216 -18.954 29.966 1.00 70.62 98 TYR B O 1
ATOM 4272 N N . ARG B 1 99 ? 56.805 -17.518 28.277 1.00 72.27 99 ARG B N 1
ATOM 4273 C CA . ARG B 1 99 ? 56.984 -18.557 27.271 1.00 71.60 99 ARG B CA 1
ATOM 4274 C C . ARG B 1 99 ? 58.461 -18.856 27.060 1.00 70.94 99 ARG B C 1
ATOM 4275 O O . ARG B 1 99 ? 58.849 -20.019 26.909 1.00 73.61 99 ARG B O 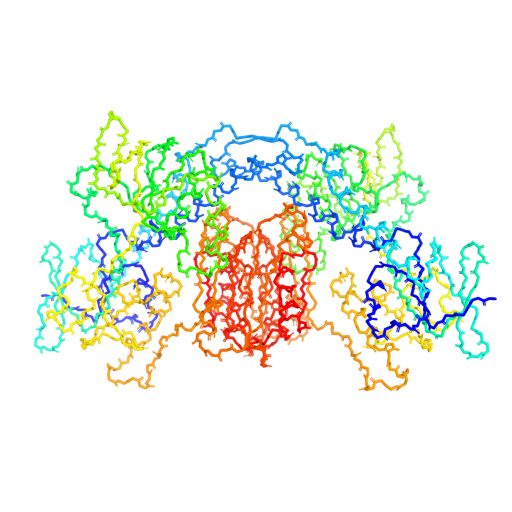1
ATOM 4283 N N . ARG B 1 100 ? 59.302 -17.821 27.074 1.00 71.79 100 ARG B N 1
ATOM 4284 C CA . ARG B 1 100 ? 60.730 -18.038 26.872 1.00 74.71 100 ARG B CA 1
ATOM 4285 C C . ARG B 1 100 ? 61.317 -18.887 27.990 1.00 70.58 100 ARG B C 1
ATOM 4286 O O . ARG B 1 100 ? 62.154 -19.761 27.741 1.00 75.06 100 ARG B O 1
ATOM 4294 N N . SER B 1 101 ? 60.866 -18.672 29.221 1.00 76.76 101 SER B N 1
ATOM 4295 C CA . SER B 1 101 ? 61.383 -19.403 30.371 1.00 74.84 101 SER B CA 1
ATOM 4296 C C . SER B 1 101 ? 60.771 -20.791 30.515 1.00 74.88 101 SER B C 1
ATOM 4297 O O . SER B 1 101 ? 60.934 -21.420 31.566 1.00 81.42 101 SER B O 1
ATOM 4300 N N . SER B 1 102 ? 60.073 -21.278 29.501 1.00 73.91 102 SER B N 1
ATOM 4301 C CA . SER B 1 102 ? 59.542 -22.633 29.561 1.00 78.09 102 SER B CA 1
ATOM 4302 C C . SER B 1 102 ? 60.441 -23.577 28.779 1.00 80.95 102 SER B C 1
ATOM 4303 O O . SER B 1 102 ? 60.842 -23.250 27.647 1.00 75.70 102 SER B O 1
ATOM 4306 N N . PRO B 1 103 ? 60.789 -24.734 29.347 1.00 81.12 103 PRO B N 1
ATOM 4307 C CA . PRO B 1 103 ? 61.724 -25.635 28.654 1.00 81.70 103 PRO B CA 1
ATOM 4308 C C . PRO B 1 103 ? 61.181 -26.183 27.347 1.00 77.39 103 PRO B C 1
ATOM 4309 O O . PRO B 1 103 ? 61.960 -26.450 26.424 1.00 69.60 103 PRO B O 1
ATOM 4313 N N . ASN B 1 104 ? 59.870 -26.354 27.237 1.00 78.65 104 ASN B N 1
ATOM 4314 C CA . ASN B 1 104 ? 59.264 -26.943 26.054 1.00 74.65 104 ASN B CA 1
ATOM 4315 C C . ASN B 1 104 ? 58.854 -25.908 25.011 1.00 77.96 104 ASN B C 1
ATOM 4316 O O . ASN B 1 104 ? 58.357 -26.291 23.946 1.00 79.12 104 ASN B O 1
ATOM 4321 N N . ILE B 1 105 ? 59.046 -24.618 25.279 1.00 74.52 105 ILE B N 1
ATOM 4322 C CA . ILE B 1 105 ? 58.586 -23.554 24.394 1.00 74.13 105 ILE B CA 1
ATOM 4323 C C . ILE B 1 105 ? 59.790 -22.784 23.869 1.00 74.84 105 ILE B C 1
ATOM 4324 O O . ILE B 1 105 ? 60.696 -22.431 24.636 1.00 71.57 105 ILE B O 1
ATOM 4329 N N . ASP B 1 106 ? 59.792 -22.527 22.563 1.00 73.57 106 ASP B N 1
ATOM 4330 C CA . ASP B 1 106 ? 60.812 -21.730 21.894 1.00 77.36 106 ASP B CA 1
ATOM 4331 C C . ASP B 1 106 ? 60.132 -20.580 21.166 1.00 75.35 106 ASP B C 1
ATOM 4332 O O . ASP B 1 106 ? 59.246 -20.805 20.334 1.00 71.47 106 ASP B O 1
ATOM 4337 N N . VAL B 1 107 ? 60.556 -19.359 21.466 1.00 74.64 107 VAL B N 1
ATOM 4338 C CA . VAL B 1 107 ? 59.936 -18.157 20.925 1.00 75.38 107 VAL B CA 1
ATOM 4339 C C . VAL B 1 107 ? 60.797 -17.639 19.783 1.00 72.53 107 VAL B C 1
ATOM 4340 O O . VAL B 1 107 ? 62.016 -17.498 19.934 1.00 74.54 107 VAL B O 1
ATOM 4344 N N . TYR B 1 108 ? 60.165 -17.364 18.638 1.00 70.98 108 TYR B N 1
ATOM 4345 C CA . TYR B 1 108 ? 60.824 -16.803 17.457 1.00 78.18 108 TYR B CA 1
ATOM 4346 C C . TYR B 1 108 ? 60.231 -15.426 17.184 1.00 73.96 108 TYR B C 1
ATOM 4347 O O . TYR B 1 108 ? 59.082 -15.319 16.743 1.00 73.53 108 TYR B O 1
ATOM 4356 N N . ALA B 1 109 ? 61.010 -14.377 17.442 1.00 72.48 109 ALA B N 1
ATOM 4357 C CA . ALA B 1 109 ? 60.520 -13.002 17.349 1.00 72.48 109 ALA B CA 1
ATOM 4358 C C . ALA B 1 109 ? 60.633 -12.421 15.950 1.00 75.65 109 ALA B C 1
ATOM 4359 O O . ALA B 1 109 ? 60.960 -11.240 15.791 1.00 78.61 109 ALA B O 1
ATOM 4361 N N . GLN B 1 110 ? 60.356 -13.204 14.912 1.00 77.69 110 GLN B N 1
ATOM 4362 C CA . GLN B 1 110 ? 60.465 -12.732 13.542 1.00 73.90 110 GLN B CA 1
ATOM 4363 C C . GLN B 1 110 ? 59.193 -13.072 12.783 1.00 74.32 110 GLN B C 1
ATOM 4364 O O . GLN B 1 110 ? 58.361 -13.866 13.233 1.00 71.98 110 GLN B O 1
ATOM 4370 N N . HIS B 1 111 ? 59.046 -12.438 11.625 1.00 70.43 111 HIS B N 1
ATOM 4371 C CA . HIS B 1 111 ? 57.949 -12.749 10.721 1.00 72.86 111 HIS B CA 1
ATOM 4372 C C . HIS B 1 111 ? 58.181 -14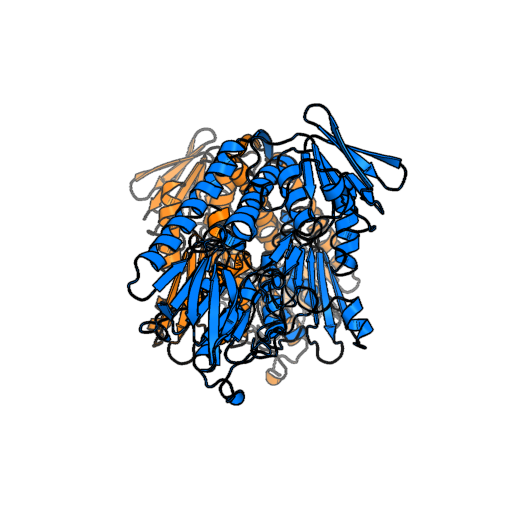.125 10.109 1.00 75.55 111 HIS B C 1
ATOM 4373 O O . HIS B 1 111 ? 59.202 -14.355 9.454 1.00 84.29 111 HIS B O 1
ATOM 4380 N N . THR B 1 112 ? 57.254 -15.045 10.342 1.00 68.76 112 THR B N 1
ATOM 4381 C CA . THR B 1 112 ? 57.396 -16.427 9.913 1.00 70.99 112 THR B CA 1
ATOM 4382 C C . THR B 1 112 ? 56.466 -16.712 8.739 1.00 78.67 112 THR B C 1
ATOM 4383 O O . THR B 1 112 ? 55.315 -16.259 8.723 1.00 75.45 112 THR B O 1
ATOM 4387 N N . ARG B 1 113 ? 56.977 -17.448 7.749 1.00 78.32 113 ARG B N 1
ATOM 4388 C CA . ARG B 1 113 ? 56.219 -17.818 6.563 1.00 74.37 113 ARG B CA 1
ATOM 4389 C C . ARG B 1 113 ? 56.224 -19.331 6.387 1.00 73.63 113 ARG B C 1
ATOM 4390 O O . ARG B 1 113 ? 57.063 -20.046 6.944 1.00 68.86 113 ARG B O 1
ATOM 4398 N N . PHE B 1 114 ? 55.253 -19.812 5.614 1.00 78.04 114 PHE B N 1
ATOM 4399 C CA . PHE B 1 114 ? 55.144 -21.230 5.300 1.00 78.34 114 PHE B CA 1
ATOM 4400 C C . PHE B 1 114 ? 56.165 -21.611 4.235 1.00 84.34 114 PHE B C 1
ATOM 4401 O O . PHE B 1 114 ? 56.266 -20.956 3.190 1.00 80.55 114 PHE B O 1
ATOM 4409 N N . GLY B 1 115 ? 56.909 -22.680 4.496 1.00 83.57 115 GLY B N 1
ATOM 4410 C CA . GLY B 1 115 ? 57.804 -23.243 3.516 1.00 81.16 115 GLY B CA 1
ATOM 4411 C C . GLY B 1 115 ? 57.150 -24.404 2.791 1.00 80.90 115 GLY B C 1
ATOM 4412 O O . GLY B 1 115 ? 55.950 -24.658 2.933 1.00 83.36 115 GLY B O 1
ATOM 4413 N N . PRO B 1 116 ? 57.923 -25.125 1.983 1.00 83.24 116 PRO B N 1
ATOM 4414 C CA . PRO B 1 116 ? 57.358 -26.272 1.264 1.00 78.79 116 PRO B CA 1
ATOM 4415 C C . PRO B 1 116 ? 57.058 -27.437 2.193 1.00 76.58 116 PRO B C 1
ATOM 4416 O O . PRO B 1 116 ? 57.741 -27.662 3.192 1.00 69.10 116 PRO B O 1
ATOM 4420 N N . VAL B 1 117 ? 56.037 -28.212 1.855 1.00 77.45 117 VAL B N 1
ATOM 4421 C CA . VAL B 1 117 ? 55.696 -29.322 2.737 1.00 70.55 117 VAL B CA 1
ATOM 4422 C C . VAL B 1 117 ? 56.734 -30.441 2.611 1.00 77.31 117 VAL B C 1
ATOM 4423 O O . VAL B 1 117 ? 57.062 -30.875 1.497 1.00 83.56 117 VAL B O 1
ATOM 4427 N N . GLN B 1 118 ? 57.264 -30.892 3.755 1.00 74.79 118 GLN B N 1
ATOM 4428 C CA . GLN B 1 118 ? 58.170 -32.031 3.865 1.00 77.64 118 GLN B CA 1
ATOM 4429 C C . GLN B 1 118 ? 57.504 -33.343 3.556 1.00 83.85 118 GLN B C 1
ATOM 4430 O O . GLN B 1 118 ? 56.301 -33.466 3.683 1.00 84.50 118 GLN B O 1
ATOM 4436 N N . PRO B 1 119 ? 58.301 -34.384 3.265 1.00 87.22 119 PRO B N 1
ATOM 4437 C CA . PRO B 1 119 ? 57.699 -35.650 2.854 1.00 83.49 119 PRO B CA 1
ATOM 4438 C C . PRO B 1 119 ? 56.798 -36.290 3.880 1.00 81.05 119 PRO B C 1
ATOM 4439 O O . PRO B 1 119 ? 55.742 -36.827 3.495 1.00 74.28 119 PRO B O 1
ATOM 4443 N N . ASP B 1 120 ? 57.184 -36.291 5.149 1.00 81.40 120 ASP B N 1
ATOM 4444 C CA . ASP B 1 120 ? 56.405 -36.960 6.184 1.00 79.45 120 ASP B CA 1
ATOM 4445 C C . ASP B 1 120 ? 55.087 -36.263 6.469 1.00 78.71 120 ASP B C 1
ATOM 4446 O O . ASP B 1 120 ? 54.381 -36.684 7.387 1.00 78.43 120 ASP B O 1
ATOM 4451 N N . GLY B 1 121 ? 54.743 -35.219 5.711 1.00 77.12 121 GLY B N 1
ATOM 4452 C CA . GLY B 1 121 ? 53.547 -34.449 5.962 1.00 79.53 121 GLY B CA 1
ATOM 4453 C C . GLY B 1 121 ? 53.749 -33.254 6.865 1.00 70.62 121 GLY B C 1
ATOM 4454 O O . GLY B 1 121 ? 52.840 -32.420 6.977 1.00 62.74 121 GLY B O 1
ATOM 4455 N N . ARG B 1 122 ? 54.925 -33.122 7.474 1.00 65.22 122 ARG B N 1
ATOM 4456 C CA . ARG B 1 122 ? 55.200 -31.997 8.347 1.00 68.06 122 ARG B CA 1
ATOM 4457 C C . ARG B 1 122 ? 55.321 -30.713 7.536 1.00 74.35 122 ARG B C 1
ATOM 4458 O O . ARG B 1 122 ? 55.476 -30.728 6.309 1.00 73.51 122 ARG B O 1
ATOM 4466 N N . TYR B 1 123 ? 55.242 -29.588 8.239 1.00 72.83 123 TYR B N 1
ATOM 4467 C CA . TYR B 1 123 ? 55.258 -28.275 7.614 1.00 69.73 123 TYR B CA 1
ATOM 4468 C C . TYR B 1 123 ? 56.569 -27.571 7.925 1.00 71.91 123 TYR B C 1
ATOM 4469 O O . TYR B 1 123 ? 57.020 -27.566 9.076 1.00 72.22 123 TYR B O 1
ATOM 4478 N N . LEU B 1 124 ? 57.172 -26.983 6.896 1.00 71.14 124 LEU B N 1
ATOM 4479 C CA . LEU B 1 124 ? 58.395 -26.211 7.047 1.00 73.69 124 LEU B CA 1
ATOM 4480 C C . LEU B 1 124 ? 58.042 -24.744 7.228 1.00 73.18 124 LEU B C 1
ATOM 4481 O O . LEU B 1 124 ? 57.207 -24.203 6.495 1.00 71.60 124 LEU B O 1
ATOM 4486 N N . LEU B 1 125 ? 58.673 -24.110 8.210 1.00 69.74 125 LEU B N 1
ATOM 4487 C CA . LEU B 1 125 ? 58.468 -22.698 8.490 1.00 77.12 125 LEU B CA 1
ATOM 4488 C C . LEU B 1 125 ? 59.819 -22.005 8.591 1.00 78.61 125 LEU B C 1
ATOM 4489 O O . LEU B 1 125 ? 60.749 -22.523 9.219 1.00 74.87 125 LEU B O 1
ATOM 4494 N N . ARG B 1 126 ? 59.922 -20.839 7.957 1.00 80.36 126 ARG B N 1
ATOM 4495 C CA . ARG B 1 126 ? 61.144 -20.048 7.951 1.00 83.49 126 ARG B CA 1
ATOM 4496 C C . ARG B 1 126 ? 60.832 -18.625 8.384 1.00 83.49 126 ARG B C 1
ATOM 4497 O O . ARG B 1 126 ? 59.767 -18.085 8.060 1.00 78.78 126 ARG B O 1
ATOM 4505 N N . THR B 1 127 ? 61.772 -18.019 9.104 1.00 83.27 127 THR B N 1
ATOM 4506 C CA . THR B 1 127 ? 61.615 -16.670 9.616 1.00 84.10 127 THR B CA 1
ATOM 4507 C C . THR B 1 127 ? 62.254 -15.667 8.655 1.00 85.49 127 THR B C 1
ATOM 4508 O O . THR B 1 127 ? 62.840 -16.024 7.630 1.00 83.46 127 THR B O 1
ATOM 4512 N N . ASP B 1 128 ? 62.126 -14.383 8.994 1.00 86.79 128 ASP B N 1
ATOM 4513 C CA . ASP B 1 128 ? 62.771 -13.338 8.212 1.00 84.7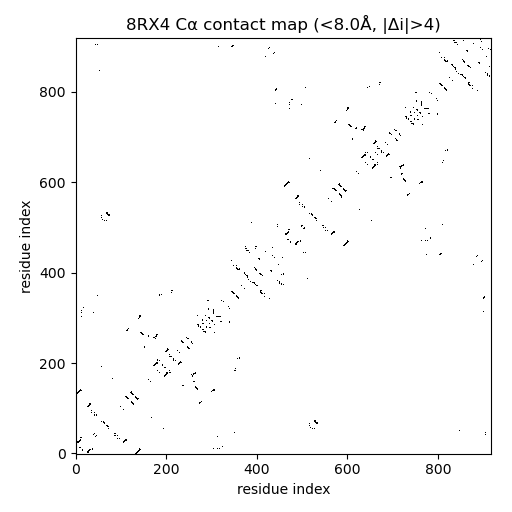4 128 ASP B CA 1
ATOM 4514 C C . ASP B 1 128 ? 64.281 -13.346 8.385 1.00 85.66 128 ASP B C 1
ATOM 4515 O O . ASP B 1 128 ? 64.984 -12.716 7.587 1.00 86.22 128 ASP B O 1
ATOM 4520 N N . LEU B 1 129 ? 64.792 -14.043 9.399 1.00 82.92 129 LEU B N 1
ATOM 4521 C CA . LEU B 1 129 ? 66.225 -14.194 9.607 1.00 83.18 129 LEU B CA 1
ATOM 4522 C C . LEU B 1 129 ? 66.784 -15.474 8.993 1.00 86.35 129 LEU B C 1
ATOM 4523 O O . LEU B 1 129 ? 67.987 -15.730 9.120 1.00 82.94 129 LEU B O 1
ATOM 4528 N N . GLY B 1 130 ? 65.949 -16.280 8.340 1.00 84.74 130 GLY B N 1
ATOM 4529 C CA . GLY B 1 130 ? 66.419 -17.489 7.691 1.00 84.71 130 GLY B CA 1
ATOM 4530 C C . GLY B 1 130 ? 66.620 -18.691 8.586 1.00 88.68 130 GLY B C 1
ATOM 4531 O O . GLY B 1 130 ? 67.378 -19.596 8.224 1.00 89.12 130 GLY B O 1
ATOM 4532 N N . ASP B 1 131 ? 65.966 -18.741 9.741 1.00 88.20 131 ASP B N 1
ATOM 4533 C CA . ASP B 1 131 ? 66.019 -19.901 10.620 1.00 85.20 131 ASP B CA 1
ATOM 4534 C C . ASP B 1 131 ? 64.821 -20.794 10.327 1.00 86.14 131 ASP B C 1
ATOM 4535 O O . ASP B 1 131 ? 63.678 -20.323 10.325 1.00 88.72 131 ASP B O 1
ATOM 4540 N N . GLU B 1 132 ? 65.083 -22.067 10.044 1.00 83.90 132 GLU B N 1
ATOM 4541 C CA . GLU B 1 132 ? 64.040 -23.001 9.649 1.00 81.11 132 GLU B CA 1
ATOM 4542 C C . GLU B 1 132 ? 63.796 -24.050 10.728 1.00 82.12 132 GLU B C 1
ATOM 4543 O O . GLU B 1 132 ? 64.666 -24.358 11.550 1.00 75.82 132 GLU B O 1
ATOM 4549 N N . PHE B 1 133 ? 62.578 -24.590 10.710 1.00 78.93 133 PHE B N 1
ATOM 4550 C CA . PHE B 1 133 ? 62.184 -25.686 11.585 1.00 77.96 133 PHE B CA 1
ATOM 4551 C C . PHE B 1 133 ? 60.920 -26.315 11.013 1.00 77.06 133 PHE B C 1
ATOM 4552 O O . PHE B 1 133 ? 60.279 -25.763 10.114 1.00 77.40 133 PHE B O 1
ATOM 4560 N N . THR B 1 134 ? 60.574 -27.486 11.540 1.00 75.27 134 THR B N 1
ATOM 4561 C CA . THR B 1 134 ? 59.392 -28.216 11.111 1.00 78.27 134 THR B CA 1
ATOM 4562 C C . THR B 1 134 ? 58.414 -28.348 12.273 1.00 75.69 134 THR B C 1
ATOM 4563 O O . THR B 1 134 ? 58.781 -28.218 13.444 1.00 68.78 134 THR B O 1
ATOM 4567 N N . ALA B 1 135 ? 57.155 -28.610 11.930 1.00 75.35 135 ALA B N 1
ATOM 4568 C CA . ALA B 1 135 ? 56.104 -28.768 12.923 1.00 70.61 135 ALA B CA 1
ATOM 4569 C C . ALA B 1 135 ? 55.010 -29.650 12.346 1.00 70.83 135 ALA B C 1
ATOM 4570 O O . ALA B 1 135 ? 54.648 -29.518 11.171 1.00 69.80 135 ALA B O 1
ATOM 4572 N N . GLU B 1 136 ? 54.482 -30.542 13.184 1.00 66.41 136 GLU B N 1
ATOM 4573 C CA . GLU B 1 136 ? 53.424 -31.438 12.734 1.00 69.67 136 GLU B CA 1
ATOM 4574 C C . GLU B 1 136 ? 52.081 -30.718 12.649 1.00 71.01 136 GLU B C 1
ATOM 4575 O O . GLU B 1 136 ? 51.314 -30.936 11.702 1.00 70.38 136 GLU B O 1
ATOM 4581 N N . GLN B 1 137 ? 51.782 -29.855 13.621 1.00 73.13 137 GLN B N 1
ATOM 4582 C CA . GLN B 1 137 ? 50.546 -29.090 13.639 1.00 64.90 137 GLN B CA 1
ATOM 4583 C C . GLN B 1 137 ? 50.859 -27.600 13.683 1.00 64.45 137 GLN B C 1
ATOM 4584 O O . GLN B 1 137 ? 51.871 -27.176 14.251 1.00 65.06 137 GLN B O 1
ATOM 4590 N N . VAL B 1 138 ? 49.993 -26.805 13.059 1.00 57.64 138 VAL B N 1
ATOM 4591 C CA . VAL B 1 138 ? 50.191 -25.364 12.960 1.00 55.90 138 VAL B CA 1
ATOM 4592 C C . VAL B 1 138 ? 48.865 -24.649 13.164 1.00 56.63 138 VAL B C 1
ATOM 4593 O O . VAL B 1 138 ? 47.830 -25.073 12.642 1.00 49.68 138 VAL B O 1
ATOM 4597 N N . VAL B 1 139 ? 48.902 -23.556 13.919 1.00 54.37 139 VAL B N 1
ATOM 4598 C CA . VAL B 1 139 ? 47.782 -22.629 14.015 1.00 56.08 139 VAL B CA 1
ATOM 4599 C C . VAL B 1 139 ? 48.200 -21.278 13.463 1.00 51.13 139 VAL B C 1
ATOM 4600 O O . VAL B 1 139 ? 49.284 -20.774 13.771 1.00 50.78 139 VAL B O 1
ATOM 4604 N N . ILE B 1 140 ? 47.326 -20.699 12.655 1.00 51.78 140 ILE B N 1
ATOM 4605 C CA . ILE B 1 140 ? 47.529 -19.385 12.067 1.00 54.22 140 ILE B CA 1
ATOM 4606 C C . ILE B 1 140 ? 46.643 -18.422 12.848 1.00 58.92 140 ILE B C 1
ATOM 4607 O O . ILE B 1 140 ? 45.410 -18.507 12.791 1.00 57.85 140 ILE B O 1
ATOM 4612 N N . ALA B 1 141 ? 47.270 -17.539 13.617 1.00 58.14 141 ALA B N 1
ATOM 4613 C CA . ALA B 1 141 ? 46.583 -16.492 14.362 1.00 62.30 141 ALA B CA 1
ATOM 4614 C C . ALA B 1 141 ? 47.215 -15.142 14.046 1.00 60.27 141 ALA B C 1
ATOM 4615 O O . ALA B 1 141 ? 47.540 -14.350 14.932 1.00 57.11 141 ALA B O 1
ATOM 4617 N N . ALA B 1 142 ? 47.389 -14.870 12.751 1.00 57.71 142 ALA B N 1
ATOM 4618 C CA . ALA B 1 142 ? 48.134 -13.706 12.293 1.00 59.59 142 ALA B CA 1
ATOM 4619 C C . ALA B 1 142 ? 47.332 -12.414 12.344 1.00 59.20 142 ALA B C 1
ATOM 4620 O O . ALA B 1 142 ? 47.898 -11.348 12.081 1.00 64.23 142 ALA B O 1
ATOM 4622 N N . GLY B 1 143 ? 46.038 -12.477 12.644 1.00 62.01 143 GLY B N 1
ATOM 4623 C CA . GLY B 1 143 ? 45.290 -11.250 12.831 1.00 61.90 143 GLY B CA 1
ATOM 4624 C C . GLY B 1 143 ? 45.095 -10.474 11.539 1.00 55.23 143 GLY B C 1
ATOM 4625 O O . GLY B 1 143 ? 44.946 -11.040 10.456 1.00 57.13 143 GLY B O 1
ATOM 4626 N N . SER B 1 144 ? 45.061 -9.148 11.673 1.00 54.35 144 SER B N 1
ATOM 4627 C CA . SER B 1 144 ? 44.816 -8.249 10.559 1.00 49.69 144 SER B CA 1
ATOM 4628 C C . SER B 1 144 ? 45.692 -7.011 10.709 1.00 51.25 144 SER B C 1
ATOM 4629 O O . SER B 1 144 ? 46.405 -6.840 11.701 1.00 51.09 144 SER B O 1
ATOM 4632 N N . ARG B 1 145 ? 45.645 -6.156 9.692 1.00 53.98 145 ARG B N 1
ATOM 4633 C CA . ARG B 1 145 ? 46.390 -4.908 9.626 1.00 51.01 145 ARG B CA 1
ATOM 4634 C C . ARG B 1 145 ? 45.536 -3.880 8.899 1.00 52.67 145 ARG B C 1
ATOM 4635 O O . ARG B 1 145 ? 44.647 -4.251 8.123 1.00 54.68 145 ARG B O 1
ATOM 4643 N N . PRO B 1 146 ? 45.747 -2.591 9.161 1.00 51.34 146 PRO B N 1
ATOM 4644 C CA . PRO B 1 146 ? 44.860 -1.572 8.582 1.00 56.55 146 PRO B CA 1
ATOM 4645 C C . PRO B 1 146 ? 45.040 -1.429 7.077 1.00 59.62 146 PRO B C 1
ATOM 4646 O O . PRO B 1 146 ? 46.154 -1.508 6.552 1.00 50.22 146 PRO B O 1
ATOM 4650 N N . MET B 1 147 ? 43.916 -1.225 6.391 1.00 60.49 147 MET B N 1
ATOM 4651 C CA . MET B 1 147 ? 43.892 -0.898 4.973 1.00 63.78 147 MET B CA 1
ATOM 4652 C C . MET B 1 147 ? 43.894 0.613 4.799 1.00 70.60 147 MET B C 1
ATOM 4653 O O . MET B 1 147 ? 43.125 1.317 5.460 1.00 72.96 147 MET B O 1
ATOM 4658 N N . ILE B 1 148 ? 44.743 1.108 3.906 1.00 73.42 148 ILE B N 1
ATOM 4659 C CA . ILE B 1 148 ? 44.866 2.535 3.647 1.00 76.85 148 ILE B CA 1
ATOM 4660 C C . ILE B 1 148 ? 44.518 2.776 2.182 1.00 77.04 148 ILE B C 1
ATOM 4661 O O . ILE B 1 148 ? 45.113 2.154 1.298 1.00 80.45 148 ILE B O 1
ATOM 4666 N N . PRO B 1 149 ? 43.566 3.656 1.877 1.00 81.20 149 PRO B N 1
ATOM 4667 C CA . PRO B 1 149 ? 43.191 3.908 0.471 1.00 82.31 149 PRO B CA 1
ATOM 4668 C C . PRO B 1 149 ? 44.377 4.431 -0.322 1.00 84.33 149 PRO B C 1
ATOM 4669 O O . PRO B 1 149 ? 45.317 4.996 0.258 1.00 81.24 149 PRO B O 1
ATOM 4673 N N . PRO B 1 150 ? 44.375 4.251 -1.650 1.00 86.91 150 PRO B N 1
ATOM 4674 C CA . PRO B 1 150 ? 45.611 4.484 -2.417 1.00 75.41 150 PRO B CA 1
ATOM 4675 C C . PRO B 1 150 ? 46.133 5.909 -2.354 1.00 77.65 150 PRO B C 1
ATOM 4676 O O . PRO B 1 150 ? 47.346 6.101 -2.201 1.00 79.47 150 PRO B O 1
ATOM 4680 N N . ALA B 1 151 ? 45.254 6.913 -2.426 1.00 76.10 151 ALA B N 1
ATOM 4681 C CA . ALA B 1 151 ? 45.715 8.292 -2.567 1.00 76.15 151 ALA B CA 1
ATOM 4682 C C . ALA B 1 151 ? 46.565 8.742 -1.383 1.00 83.08 151 ALA B C 1
ATOM 4683 O O . ALA B 1 151 ? 47.499 9.536 -1.560 1.00 82.66 151 ALA B O 1
ATOM 4685 N N . ILE B 1 152 ? 46.275 8.248 -0.178 1.00 78.91 152 ILE B N 1
ATOM 4686 C CA . ILE B 1 152 ? 47.076 8.634 0.981 1.00 81.18 152 ILE B CA 1
ATOM 4687 C C . ILE B 1 152 ? 48.447 7.971 0.926 1.00 79.34 152 ILE B C 1
ATOM 4688 O O . ILE B 1 152 ? 49.463 8.577 1.297 1.00 77.63 152 ILE B O 1
ATOM 4693 N N . LEU B 1 153 ? 48.503 6.722 0.458 1.00 79.78 153 LEU B N 1
ATOM 4694 C CA . LEU B 1 153 ? 49.795 6.076 0.263 1.00 81.01 153 LEU B CA 1
ATOM 4695 C C . LEU B 1 153 ? 50.574 6.740 -0.867 1.00 86.96 153 LEU B C 1
ATOM 4696 O O . LEU B 1 153 ? 51.782 6.977 -0.740 1.00 89.44 153 LEU B O 1
ATOM 4701 N N . ALA B 1 154 ? 49.891 7.068 -1.970 1.00 85.06 154 ALA B N 1
ATOM 4702 C CA . ALA B 1 154 ? 50.558 7.662 -3.127 1.00 83.49 154 ALA B CA 1
ATOM 4703 C C . ALA B 1 154 ? 51.158 9.024 -2.798 1.00 86.34 154 ALA B C 1
ATOM 4704 O O . ALA B 1 154 ? 52.235 9.372 -3.299 1.00 88.16 154 ALA B O 1
ATOM 4706 N N . CYS B 1 155 ? 50.473 9.815 -1.968 1.00 82.77 155 CYS B N 1
ATOM 4707 C CA . CYS B 1 155 ? 50.935 11.165 -1.667 1.00 81.85 155 CYS B CA 1
ATOM 4708 C C . CYS B 1 155 ? 52.122 11.195 -0.717 1.00 81.19 155 CYS B C 1
ATOM 4709 O O . CYS B 1 155 ? 52.669 12.277 -0.480 1.00 83.73 155 CYS B O 1
ATOM 4712 N N . GLY B 1 156 ? 52.522 10.053 -0.161 1.00 77.55 156 GLY B N 1
ATOM 4713 C CA . GLY B 1 156 ? 53.696 9.994 0.689 1.00 77.73 156 GLY B CA 1
ATOM 4714 C C . GLY B 1 156 ? 53.670 10.935 1.869 1.00 90.81 156 GLY B C 1
ATOM 4715 O O . GLY B 1 156 ? 54.723 11.236 2.439 1.00 92.84 156 GLY B O 1
ATOM 4716 N N . VAL B 1 157 ? 52.490 11.404 2.258 1.00 92.17 157 VAL B N 1
ATOM 4717 C CA . VAL B 1 157 ? 52.356 12.328 3.374 1.00 86.89 157 VAL B CA 1
ATOM 4718 C C . VAL B 1 157 ? 52.304 11.528 4.668 1.00 83.67 157 VAL B C 1
ATOM 4719 O O . VAL B 1 157 ? 51.908 10.356 4.684 1.00 79.91 157 VAL B O 1
ATOM 4723 N N . GLU B 1 158 ? 52.727 12.155 5.762 1.00 81.41 158 GLU B N 1
ATOM 4724 C CA . GLU B 1 158 ? 52.713 11.480 7.051 1.00 82.85 158 GLU B CA 1
ATOM 4725 C C . GLU B 1 158 ? 51.280 11.278 7.523 1.00 83.22 158 GLU B C 1
ATOM 4726 O O . GLU B 1 158 ? 50.429 12.162 7.379 1.00 80.57 158 GLU B O 1
ATOM 4732 N N . TYR B 1 159 ? 51.011 10.096 8.076 1.00 80.82 159 TYR B N 1
ATOM 4733 C CA . TYR B 1 159 ? 49.678 9.743 8.537 1.00 74.09 159 TYR B CA 1
ATOM 4734 C C . TYR B 1 159 ? 49.792 8.962 9.836 1.00 72.65 159 TYR B C 1
ATOM 4735 O O . TYR B 1 159 ? 50.882 8.564 10.256 1.00 70.16 159 TYR B O 1
ATOM 4744 N N . HIS B 1 160 ? 48.642 8.726 10.463 1.00 69.70 160 HIS B N 1
ATOM 4745 C CA . HIS B 1 160 ? 48.562 7.903 11.659 1.00 62.11 160 HIS B CA 1
ATOM 4746 C C . HIS B 1 160 ? 47.530 6.804 11.465 1.00 56.79 160 HIS B C 1
ATOM 4747 O O . HIS B 1 160 ? 46.548 6.972 10.736 1.00 56.83 160 HIS B O 1
ATOM 4754 N N . THR B 1 161 ? 47.760 5.680 12.131 1.00 54.05 161 THR B N 1
ATOM 4755 C CA . THR B 1 161 ? 46.775 4.611 12.224 1.00 57.68 161 THR B CA 1
ATOM 4756 C C . THR B 1 161 ? 46.495 4.327 13.694 1.00 57.63 161 THR B C 1
ATOM 4757 O O . THR B 1 161 ? 47.089 4.933 14.592 1.00 51.37 161 THR B O 1
ATOM 4761 N N . SER B 1 162 ? 45.594 3.368 13.932 1.00 58.04 162 SER B N 1
ATOM 4762 C CA . SER B 1 162 ? 45.309 2.945 15.299 1.00 49.58 162 SER B CA 1
ATOM 4763 C C . SER B 1 162 ? 46.573 2.487 16.013 1.00 52.62 162 SER B C 1
ATOM 4764 O O . SER B 1 162 ? 46.664 2.584 17.240 1.00 54.57 162 SER B O 1
ATOM 4767 N N . ASP B 1 163 ? 47.564 2.009 15.268 1.00 52.81 163 ASP B N 1
ATOM 4768 C CA . ASP B 1 163 ? 48.785 1.489 15.866 1.00 57.86 163 ASP B CA 1
ATOM 4769 C C . ASP B 1 163 ? 49.737 2.578 16.339 1.00 56.90 163 ASP B C 1
ATOM 4770 O O . ASP B 1 163 ? 50.693 2.264 17.057 1.00 59.18 163 ASP B O 1
ATOM 4775 N N . THR B 1 164 ? 49.510 3.838 15.970 1.00 54.78 164 THR B N 1
ATOM 4776 C CA . THR B 1 164 ? 50.493 4.874 16.272 1.00 61.42 164 THR B CA 1
ATOM 4777 C C . THR B 1 164 ? 49.894 6.083 16.974 1.00 56.99 164 THR B C 1
ATOM 4778 O O . THR B 1 164 ? 50.595 6.783 17.709 1.00 59.37 164 THR B O 1
ATOM 4782 N N . ILE B 1 165 ? 48.612 6.358 16.723 1.00 56.36 165 ILE B N 1
ATOM 4783 C CA . ILE B 1 165 ? 48.031 7.619 17.168 1.00 57.55 165 ILE B CA 1
ATOM 4784 C C . ILE B 1 165 ? 47.983 7.700 18.688 1.00 58.52 165 ILE B C 1
ATOM 4785 O O . ILE B 1 165 ? 48.023 8.798 19.258 1.00 58.33 165 ILE B O 1
ATOM 4790 N N . MET B 1 166 ? 47.923 6.556 19.372 1.00 58.19 166 MET B N 1
ATOM 4791 C CA . MET B 1 166 ? 47.775 6.547 20.821 1.00 58.17 166 MET B CA 1
ATOM 4792 C C . MET B 1 166 ? 49.062 6.903 21.559 1.00 61.53 166 MET B C 1
ATOM 4793 O O . MET B 1 166 ? 49.029 7.063 22.787 1.00 55.21 166 MET B O 1
ATOM 4798 N N . ARG B 1 167 ? 50.191 7.023 20.855 1.00 54.91 167 ARG B N 1
ATOM 4799 C CA . ARG B 1 167 ? 51.449 7.407 21.486 1.00 58.95 167 ARG B CA 1
ATOM 4800 C C . ARG B 1 167 ? 52.020 8.672 20.851 1.00 61.59 167 ARG B C 1
ATOM 4801 O O . ARG B 1 167 ? 53.226 8.919 20.910 1.00 57.48 167 ARG B O 1
ATOM 4809 N N . ILE B 1 168 ? 51.138 9.503 20.287 1.00 59.58 168 ILE B N 1
ATOM 4810 C CA . ILE B 1 168 ? 51.552 10.761 19.687 1.00 59.26 168 ILE B CA 1
ATOM 4811 C C . ILE B 1 168 ? 52.235 11.646 20.728 1.00 67.59 168 ILE B C 1
ATOM 4812 O O . ILE B 1 168 ? 51.974 11.549 21.936 1.00 67.79 168 ILE B O 1
ATOM 4817 N N . ALA B 1 169 ? 53.148 12.497 20.249 1.00 70.74 169 ALA B N 1
ATOM 4818 C CA . ALA B 1 169 ? 53.973 13.303 21.145 1.00 70.02 169 ALA B CA 1
ATOM 4819 C C . ALA B 1 169 ? 53.130 14.278 21.956 1.00 74.08 169 ALA B C 1
ATOM 4820 O O . ALA B 1 169 ? 53.214 14.320 23.190 1.00 67.21 169 ALA B O 1
ATOM 4822 N N . GLU B 1 170 ? 52.320 15.084 21.277 1.00 73.33 170 GLU B N 1
ATOM 4823 C CA . GLU B 1 170 ? 51.445 16.022 21.957 1.00 69.25 170 GLU B CA 1
ATOM 4824 C C . GLU B 1 170 ? 50.097 16.045 21.257 1.00 69.85 170 GLU B C 1
ATOM 4825 O O . GLU B 1 170 ? 49.969 15.665 20.092 1.00 68.64 170 GLU B O 1
ATOM 4831 N N . LEU B 1 171 ? 49.096 16.509 21.980 1.00 67.93 171 LEU B N 1
ATOM 4832 C CA . LEU B 1 171 ? 47.748 16.553 21.429 1.00 67.99 171 LEU B CA 1
ATOM 4833 C C . LEU B 1 171 ? 47.682 17.577 20.305 1.00 65.76 171 LEU B C 1
ATOM 4834 O O . LEU B 1 171 ? 48.033 18.734 20.519 1.00 67.32 171 LEU B O 1
ATOM 4839 N N . PRO B 1 172 ? 47.203 17.218 19.121 1.00 72.69 172 PRO B N 1
ATOM 4840 C CA . PRO B 1 172 ? 46.947 18.243 18.096 1.00 71.48 172 PRO B CA 1
ATOM 4841 C C . PRO B 1 172 ? 45.770 19.124 18.526 1.00 72.43 172 PRO B C 1
ATOM 4842 O O . PRO B 1 172 ? 45.040 18.736 19.422 1.00 70.84 172 PRO B O 1
ATOM 4846 N N . GLU B 1 173 ? 45.508 20.254 17.831 1.00 71.56 173 GLU B N 1
ATOM 4847 C CA . GLU B 1 173 ? 44.286 21.061 18.011 1.00 71.20 173 GLU B CA 1
ATOM 4848 C C . GLU B 1 173 ? 43.142 20.618 17.098 1.00 72.12 173 GLU B C 1
ATOM 4849 O O . GLU B 1 173 ? 41.961 20.750 17.455 1.00 69.64 173 GLU B O 1
ATOM 4855 N N . HIS B 1 174 ? 43.469 20.185 15.882 1.00 68.15 174 HIS B N 1
ATOM 4856 C CA . HIS B 1 174 ? 42.481 19.725 14.910 1.00 64.99 174 HIS B CA 1
ATOM 4857 C C . HIS B 1 174 ? 42.968 18.404 14.348 1.00 68.64 174 HIS B C 1
ATOM 4858 O O . HIS B 1 174 ? 44.144 18.273 13.993 1.00 71.67 174 HIS B O 1
ATOM 4865 N N . LEU B 1 175 ? 42.064 17.433 14.266 1.00 65.48 175 LEU B N 1
ATOM 4866 C CA . LEU B 1 175 ? 42.407 16.107 13.780 1.00 60.37 175 LEU B CA 1
ATOM 4867 C C . LEU B 1 175 ? 41.408 15.658 12.727 1.00 61.80 175 LEU B C 1
ATOM 4868 O O . LEU B 1 175 ? 40.194 15.705 12.956 1.00 58.92 175 LEU B O 1
ATOM 4873 N N . VAL B 1 176 ? 41.922 15.241 11.566 1.00 57.48 176 VAL B N 1
ATOM 4874 C CA . VAL B 1 176 ? 41.105 14.603 10.542 1.00 60.61 176 VAL B CA 1
ATOM 4875 C C . VAL B 1 176 ? 41.126 13.107 10.770 1.00 56.21 176 VAL B C 1
ATOM 4876 O O . VAL B 1 176 ? 42.165 12.522 11.096 1.00 56.30 176 VAL B O 1
ATOM 4880 N N . ILE B 1 177 ? 39.969 12.486 10.595 1.00 57.54 177 ILE B N 1
ATOM 4881 C CA . ILE B 1 177 ? 39.848 11.040 10.546 1.00 59.97 177 ILE B CA 1
ATOM 4882 C C . ILE B 1 177 ? 39.179 10.690 9.227 1.00 53.77 177 ILE B C 1
ATOM 4883 O O . ILE B 1 177 ? 38.134 11.256 8.883 1.00 53.44 177 ILE B O 1
ATOM 4888 N N . VAL B 1 178 ? 39.812 9.812 8.463 1.00 48.68 178 VAL B N 1
ATOM 4889 C CA . VAL B 1 178 ? 39.233 9.296 7.232 1.00 54.38 178 VAL B CA 1
ATOM 4890 C C . VAL B 1 178 ? 38.599 7.951 7.542 1.00 51.51 178 VAL B C 1
ATOM 4891 O O . VAL B 1 178 ? 39.254 7.062 8.103 1.00 49.17 178 VAL B O 1
ATOM 4895 N N . GLY B 1 179 ? 37.337 7.800 7.179 1.00 51.23 179 GLY B N 1
ATOM 4896 C CA . GLY B 1 179 ? 36.594 6.604 7.504 1.00 56.48 179 GLY B CA 1
ATOM 4897 C C . GLY B 1 179 ? 35.584 6.846 8.614 1.00 56.71 179 GLY B C 1
ATOM 4898 O O . GLY B 1 179 ? 35.675 7.799 9.396 1.00 49.02 179 GLY B O 1
ATOM 4899 N N . GLY B 1 180 ? 34.602 5.959 8.670 1.00 54.49 180 GLY B N 1
ATOM 4900 C CA . GLY B 1 180 ? 33.558 6.083 9.659 1.00 57.75 180 GLY B CA 1
ATOM 4901 C C . GLY B 1 180 ? 33.156 4.749 10.241 1.00 52.94 180 GLY B C 1
ATOM 4902 O O . GLY B 1 180 ? 31.982 4.384 10.191 1.00 49.61 180 GLY B O 1
ATOM 4903 N N . GLY B 1 181 ? 34.122 3.997 10.772 1.00 48.41 181 GLY B N 1
ATOM 4904 C CA . GLY B 1 181 ? 33.850 2.736 11.402 1.00 53.75 181 GLY B CA 1
ATOM 4905 C C . GLY B 1 181 ? 33.967 2.807 12.912 1.00 49.62 181 GLY B C 1
ATOM 4906 O O . GLY B 1 181 ? 33.861 3.877 13.526 1.00 45.34 181 GLY B O 1
ATOM 4907 N N . PHE B 1 182 ? 34.204 1.644 13.520 1.00 51.41 182 PHE B N 1
ATOM 4908 C CA . PHE B 1 182 ? 34.336 1.576 14.972 1.00 54.25 182 PHE B CA 1
ATOM 4909 C C . PHE B 1 182 ? 35.531 2.391 15.444 1.00 54.33 182 PHE B C 1
ATOM 4910 O O . PHE B 1 182 ? 35.446 3.108 16.453 1.00 45.86 182 PHE B O 1
ATOM 4918 N N . VAL B 1 183 ? 36.653 2.291 14.722 1.00 48.03 183 VAL B N 1
ATOM 4919 C CA . VAL B 1 183 ? 37.867 3.000 15.114 1.00 50.02 183 VAL B CA 1
ATOM 4920 C C . VAL B 1 183 ? 37.682 4.502 14.954 1.00 49.73 183 VAL B C 1
ATOM 4921 O O . VAL B 1 183 ? 38.165 5.299 15.772 1.00 52.25 183 VAL B O 1
ATOM 4925 N N . ALA B 1 184 ? 36.990 4.915 13.895 1.00 45.34 184 ALA B N 1
ATOM 4926 C CA . ALA B 1 184 ? 36.767 6.336 13.677 1.00 48.92 184 ALA B CA 1
ATOM 4927 C C . ALA B 1 184 ? 35.904 6.923 14.790 1.00 49.47 184 ALA B C 1
ATOM 4928 O O . ALA B 1 184 ? 36.220 7.981 15.342 1.00 47.05 184 ALA B O 1
ATOM 4930 N N . ALA B 1 185 ? 34.813 6.238 15.142 1.00 48.85 185 ALA B N 1
ATOM 4931 C CA . ALA B 1 185 ? 33.915 6.751 16.170 1.00 46.16 185 ALA B CA 1
ATOM 4932 C C . ALA B 1 185 ? 34.615 6.840 17.517 1.00 48.49 185 ALA B C 1
ATOM 4933 O O . ALA B 1 185 ? 34.571 7.880 18.182 1.00 51.15 185 ALA B O 1
ATOM 4935 N N . GLU B 1 186 ? 35.293 5.766 17.924 1.00 48.83 186 GLU B N 1
ATOM 4936 C CA . GLU B 1 186 ? 35.903 5.743 19.252 1.00 46.59 186 GLU B CA 1
ATOM 4937 C C . GLU B 1 186 ? 36.984 6.813 19.373 1.00 48.65 186 GLU B C 1
ATOM 4938 O O . GLU B 1 186 ? 37.025 7.566 20.353 1.00 48.11 186 GLU B O 1
ATOM 4944 N N . PHE B 1 187 ? 37.847 6.924 18.362 1.00 51.54 187 PHE B N 1
ATOM 4945 C CA . PHE B 1 187 ? 38.921 7.907 18.441 1.00 49.84 187 PHE B CA 1
ATOM 4946 C C . PHE B 1 187 ? 38.393 9.326 18.265 1.00 47.80 187 PHE B C 1
ATOM 4947 O O . PHE B 1 187 ? 38.970 10.270 18.818 1.00 46.59 187 PHE B O 1
ATOM 4955 N N . ALA B 1 188 ? 37.285 9.499 17.536 1.00 42.92 188 ALA B N 1
ATOM 4956 C CA . ALA B 1 188 ? 36.647 10.811 17.488 1.00 47.87 188 ALA B CA 1
ATOM 4957 C C . ALA B 1 188 ? 36.130 11.214 18.861 1.00 50.92 188 ALA B C 1
ATOM 4958 O O . ALA B 1 188 ? 36.261 12.372 19.267 1.00 52.95 188 ALA B O 1
ATOM 4960 N N . HIS B 1 189 ? 35.559 10.260 19.594 1.00 50.79 189 HIS B N 1
ATOM 4961 C CA . HIS B 1 189 ? 35.095 10.539 20.944 1.00 49.66 189 HIS B CA 1
ATOM 4962 C C . HIS B 1 189 ? 36.265 10.848 21.868 1.00 48.47 189 HIS B C 1
ATOM 4963 O O . HIS B 1 189 ? 36.224 11.829 22.620 1.00 48.76 189 HIS B O 1
ATOM 4970 N N . ILE B 1 190 ? 37.343 10.066 21.774 1.00 45.07 190 ILE B N 1
ATOM 4971 C CA . ILE B 1 190 ? 38.462 10.222 22.701 1.00 45.61 190 ILE B CA 1
ATOM 4972 C C . ILE B 1 190 ? 39.041 11.625 22.618 1.00 46.38 190 ILE B C 1
ATOM 4973 O O . ILE B 1 190 ? 39.145 12.334 23.625 1.00 47.12 190 ILE B O 1
ATOM 4978 N N . PHE B 1 191 ? 39.400 12.055 21.410 1.00 51.39 191 PHE B N 1
ATOM 4979 C CA . PHE B 1 191 ? 40.145 13.297 21.251 1.00 48.58 191 PHE B CA 1
ATOM 4980 C C . PHE B 1 191 ? 39.251 14.524 21.372 1.00 49.07 191 PHE B C 1
ATOM 4981 O O . PHE B 1 191 ? 39.669 15.533 21.952 1.00 51.64 191 PHE B O 1
ATOM 4989 N N . SER B 1 192 ? 38.028 14.466 20.837 1.00 45.64 192 SER B N 1
ATOM 4990 C CA . SER B 1 192 ? 37.119 15.600 20.985 1.00 46.38 192 SER B CA 1
ATOM 4991 C C . SER B 1 192 ? 36.781 15.849 22.452 1.00 56.93 192 SER B C 1
ATOM 4992 O O . SER B 1 192 ? 36.708 17.005 22.891 1.00 55.60 192 SER B O 1
ATOM 4995 N N . ALA B 1 193 ? 36.578 14.779 23.230 1.00 49.11 193 ALA B N 1
ATOM 4996 C CA . ALA B 1 193 ? 36.326 14.959 24.655 1.00 53.27 193 ALA B CA 1
ATOM 4997 C C . ALA B 1 193 ? 37.530 15.555 25.369 1.00 52.10 193 ALA B C 1
ATOM 4998 O O . ALA B 1 193 ? 37.369 16.191 26.414 1.00 54.01 193 ALA B O 1
ATOM 5000 N N . LEU B 1 194 ? 38.726 15.385 24.820 1.00 50.67 194 LEU B N 1
ATOM 5001 C CA . LEU B 1 194 ? 39.924 15.959 25.408 1.00 52.96 194 LEU B CA 1
ATOM 5002 C C . LEU B 1 194 ? 40.274 17.322 24.819 1.00 51.21 194 LEU B C 1
ATOM 5003 O O . LEU B 1 194 ? 41.357 17.843 25.102 1.00 53.29 194 LEU B O 1
ATOM 5008 N N . GLY B 1 195 ? 39.383 17.910 24.015 1.00 49.58 195 GLY B N 1
ATOM 5009 C CA . GLY B 1 195 ? 39.536 19.262 23.517 1.00 53.86 195 GLY B CA 1
ATOM 5010 C C . GLY B 1 195 ? 39.833 19.376 22.033 1.00 56.75 195 GLY B C 1
ATOM 5011 O O . GLY B 1 195 ? 39.696 20.474 21.473 1.00 56.35 195 GLY B O 1
ATOM 5012 N N . VAL B 1 196 ? 40.230 18.285 21.375 1.00 58.12 196 VAL B N 1
ATOM 5013 C CA . VAL B 1 196 ? 40.613 18.357 19.970 1.00 54.56 196 VAL B CA 1
ATOM 5014 C C . VAL B 1 196 ? 39.383 18.551 19.088 1.00 57.94 196 VAL B C 1
ATOM 5015 O O . VAL B 1 196 ? 38.347 17.900 19.277 1.00 52.76 196 VAL B O 1
ATOM 5019 N N . ARG B 1 197 ? 39.496 19.446 18.107 1.00 58.23 197 ARG B N 1
ATOM 5020 C CA . ARG B 1 197 ? 38.482 19.545 17.068 1.00 55.99 197 ARG B CA 1
ATOM 5021 C C . ARG B 1 197 ? 38.590 18.342 16.140 1.00 57.10 197 ARG B C 1
ATOM 5022 O O . ARG B 1 197 ? 39.677 17.807 15.913 1.00 55.89 197 ARG B O 1
ATOM 5030 N N . ILE B 1 198 ? 37.446 17.898 15.625 1.00 53.51 198 ILE B N 1
ATOM 5031 C CA . ILE B 1 198 ? 37.357 16.650 14.879 1.00 57.22 198 ILE B CA 1
ATOM 5032 C C . ILE B 1 198 ? 36.691 16.920 13.537 1.00 61.55 198 ILE B C 1
ATOM 5033 O O . ILE B 1 198 ? 35.635 17.563 13.482 1.00 55.83 198 ILE B O 1
ATOM 5038 N N . THR B 1 199 ? 37.300 16.410 12.463 1.00 50.42 199 THR B N 1
ATOM 5039 C CA . THR B 1 199 ? 36.700 16.413 11.138 1.00 57.58 199 THR B CA 1
ATOM 5040 C C . THR B 1 199 ? 36.696 14.986 10.610 1.00 58.26 199 THR B C 1
ATOM 5041 O O . THR B 1 199 ? 37.721 14.299 10.661 1.00 56.85 199 THR B O 1
ATOM 5045 N N . LEU B 1 200 ? 35.548 14.544 10.107 1.00 56.32 200 LEU B N 1
ATOM 5046 C CA . LEU B 1 200 ? 35.386 13.200 9.574 1.00 58.36 200 LEU B CA 1
ATOM 5047 C C . LEU B 1 200 ? 35.136 13.268 8.074 1.00 60.19 200 LEU B C 1
ATOM 5048 O O . LEU B 1 200 ? 34.272 14.025 7.616 1.00 61.16 200 LEU B O 1
ATOM 5053 N N . VAL B 1 201 ? 35.881 12.466 7.320 1.00 55.26 201 VAL B N 1
ATOM 5054 C CA . VAL B 1 201 ? 35.733 12.354 5.874 1.00 60.86 201 VAL B CA 1
ATOM 5055 C C . VAL B 1 201 ? 35.247 10.942 5.574 1.00 59.63 201 VAL B C 1
ATOM 5056 O O . VAL B 1 201 ? 35.959 9.961 5.828 1.00 54.07 201 VAL B O 1
ATOM 5060 N N . ILE B 1 202 ? 34.019 10.836 5.074 1.00 57.02 202 ILE B N 1
ATOM 5061 C CA . ILE B 1 202 ? 33.377 9.558 4.805 1.00 58.51 202 ILE B CA 1
ATOM 5062 C C . ILE B 1 202 ? 32.778 9.597 3.408 1.00 62.33 202 ILE B C 1
ATOM 5063 O O . ILE B 1 202 ? 32.241 10.626 2.982 1.00 64.25 202 ILE B O 1
ATOM 5068 N N . ARG B 1 203 ? 32.876 8.477 2.691 1.00 63.47 203 ARG B N 1
ATOM 5069 C CA . ARG B 1 203 ? 32.309 8.397 1.351 1.00 64.06 203 ARG B CA 1
ATOM 5070 C C . ARG B 1 203 ? 30.802 8.175 1.347 1.00 63.11 203 ARG B C 1
ATOM 5071 O O . ARG B 1 203 ? 30.179 8.308 0.288 1.00 65.20 203 ARG B O 1
ATOM 5079 N N . GLY B 1 204 ? 30.200 7.843 2.490 1.00 59.25 204 GLY B N 1
ATOM 5080 C CA . GLY B 1 204 ? 28.772 7.640 2.577 1.00 58.37 204 GLY B CA 1
ATOM 5081 C C . GLY B 1 204 ? 28.048 8.813 3.215 1.00 58.43 204 GLY B C 1
ATOM 5082 O O . GLY B 1 204 ? 28.592 9.902 3.404 1.00 58.69 204 GLY B O 1
ATOM 5083 N N . GLY B 1 205 ? 26.789 8.567 3.560 1.00 62.85 205 GLY B N 1
ATOM 5084 C CA . GLY B 1 205 ? 25.966 9.578 4.189 1.00 63.84 205 GLY B CA 1
ATOM 5085 C C . GLY B 1 205 ? 25.819 9.397 5.686 1.00 64.71 205 GLY B C 1
ATOM 5086 O O . GLY B 1 205 ? 25.314 10.292 6.370 1.00 68.44 205 GLY B O 1
ATOM 5087 N N . THR B 1 206 ? 26.256 8.250 6.209 1.00 66.21 206 THR B N 1
ATOM 5088 C CA . THR B 1 206 ? 26.016 7.863 7.595 1.00 56.31 206 THR B CA 1
ATOM 5089 C C . THR B 1 206 ? 27.328 7.497 8.274 1.00 56.41 206 THR B C 1
ATOM 5090 O O . THR B 1 206 ? 28.351 7.281 7.624 1.00 59.40 206 THR B O 1
ATOM 5094 N N . LEU B 1 207 ? 27.289 7.397 9.606 1.00 61.95 207 LEU B N 1
ATOM 5095 C CA . LEU B 1 207 ? 28.502 7.124 10.363 1.00 56.00 207 LEU B CA 1
ATOM 5096 C C . LEU B 1 207 ? 28.618 5.711 10.922 1.00 53.06 207 LEU B C 1
ATOM 5097 O O . LEU B 1 207 ? 29.735 5.275 11.208 1.00 54.23 207 LEU B O 1
ATOM 5102 N N . LEU B 1 208 ? 27.522 4.987 11.096 1.00 46.27 208 LEU B N 1
ATOM 5103 C CA . LEU B 1 208 ? 27.567 3.642 11.673 1.00 54.50 208 LEU B CA 1
ATOM 5104 C C . LEU B 1 208 ? 26.773 2.741 10.736 1.00 54.90 208 LEU B C 1
ATOM 5105 O O . LEU B 1 208 ? 25.671 2.287 11.059 1.00 52.06 208 LEU B O 1
ATOM 5110 N N . ARG B 1 209 ? 27.370 2.501 9.563 1.00 57.91 209 ARG B N 1
ATOM 5111 C CA . ARG B 1 209 ? 26.630 2.002 8.410 1.00 53.94 209 ARG B CA 1
ATOM 5112 C C . ARG B 1 209 ? 25.960 0.669 8.691 1.00 50.15 209 ARG B C 1
ATOM 5113 O O . ARG B 1 209 ? 24.809 0.456 8.294 1.00 51.37 209 ARG B O 1
ATOM 5121 N N . HIS B 1 210 ? 26.657 -0.240 9.365 1.00 50.57 210 HIS B N 1
ATOM 5122 C CA . HIS B 1 210 ? 26.136 -1.583 9.567 1.00 52.14 210 HIS B CA 1
ATOM 5123 C C . HIS B 1 210 ? 25.246 -1.706 10.802 1.00 54.63 210 HIS B C 1
ATOM 5124 O O . HIS B 1 210 ? 24.695 -2.785 11.046 1.00 51.63 210 HIS B O 1
ATOM 5131 N N . ALA B 1 211 ? 25.070 -0.634 11.569 1.00 49.11 211 ALA B N 1
ATOM 5132 C CA . ALA B 1 211 ? 24.187 -0.681 12.723 1.00 50.12 211 ALA B CA 1
ATOM 5133 C C . ALA B 1 211 ? 22.723 -0.688 12.281 1.00 52.87 211 ALA B C 1
ATOM 5134 O O . ALA B 1 211 ? 22.400 -0.536 11.097 1.00 56.88 211 ALA B O 1
ATOM 5136 N N . ASP B 1 212 ? 21.832 -0.861 13.257 1.00 44.60 212 ASP B N 1
ATOM 5137 C CA . ASP B 1 212 ? 20.400 -0.800 12.993 1.00 47.87 212 ASP B CA 1
ATOM 5138 C C . ASP B 1 212 ? 20.041 0.562 12.415 1.00 50.22 212 ASP B C 1
ATOM 5139 O O . ASP B 1 212 ? 20.699 1.569 12.694 1.00 48.39 212 ASP B O 1
ATOM 5144 N N . ASP B 1 213 ? 19.001 0.574 11.575 1.00 53.78 213 ASP B N 1
ATOM 5145 C CA . ASP B 1 213 ? 18.600 1.796 10.885 1.00 56.59 213 ASP B CA 1
ATOM 5146 C C . ASP B 1 213 ? 18.404 2.940 11.868 1.00 55.24 213 ASP B C 1
ATOM 5147 O O . ASP B 1 213 ? 18.946 4.038 11.684 1.00 55.79 213 ASP B O 1
ATOM 5152 N N . THR B 1 214 ? 17.658 2.685 12.944 1.00 54.71 214 THR B N 1
ATOM 5153 C CA . THR B 1 214 ? 17.393 3.727 13.929 1.00 51.07 214 THR B CA 1
ATOM 5154 C C . THR B 1 214 ? 18.677 4.192 14.599 1.00 49.79 214 THR B C 1
ATOM 5155 O O . THR B 1 214 ? 18.883 5.397 14.796 1.00 50.56 214 THR B O 1
ATOM 5159 N N . ILE B 1 215 ? 19.561 3.259 14.943 1.00 48.41 215 ILE B N 1
ATOM 5160 C CA . ILE B 1 215 ? 20.795 3.653 15.613 1.00 49.82 215 ILE B CA 1
ATOM 5161 C C . ILE B 1 215 ? 21.703 4.412 14.644 1.00 47.12 215 ILE B C 1
ATOM 5162 O O . ILE B 1 215 ? 22.199 5.501 14.960 1.00 42.34 215 ILE B O 1
ATOM 5167 N N . CYS B 1 216 ? 21.879 3.882 13.428 1.00 50.82 216 CYS B N 1
ATOM 5168 C CA . CYS B 1 216 ? 22.754 4.526 12.447 1.00 48.30 216 CYS B CA 1
ATOM 5169 C C . CYS B 1 216 ? 22.300 5.953 12.154 1.00 42.50 216 CYS B C 1
ATOM 5170 O O . CYS B 1 216 ? 23.101 6.893 12.196 1.00 39.33 216 CYS B O 1
ATOM 5173 N N . GLU B 1 217 ? 21.004 6.137 11.907 1.00 44.86 217 GLU B N 1
ATOM 5174 C CA . GLU B 1 217 ? 20.468 7.467 11.637 1.00 50.54 217 GLU B CA 1
ATOM 5175 C C . GLU B 1 217 ? 20.715 8.421 12.806 1.00 52.67 217 GLU B C 1
ATOM 5176 O O . GLU B 1 217 ? 21.395 9.444 12.658 1.00 53.01 217 GLU B O 1
ATOM 5182 N N . ARG B 1 218 ? 20.195 8.084 13.992 1.00 52.34 218 ARG B N 1
ATOM 5183 C CA . ARG B 1 218 ? 20.244 9.023 15.113 1.00 49.60 218 ARG B CA 1
ATOM 5184 C C . ARG B 1 218 ? 21.677 9.340 15.518 1.00 48.69 218 ARG B C 1
ATOM 5185 O O . ARG B 1 218 ? 21.991 10.489 15.856 1.00 53.33 218 ARG B O 1
ATOM 5193 N N . PHE B 1 219 ? 22.567 8.346 15.476 1.00 43.47 219 PHE B N 1
ATOM 5194 C CA . PHE B 1 219 ? 23.956 8.610 15.834 1.00 43.55 219 PHE B CA 1
ATOM 5195 C C . PHE B 1 219 ? 24.588 9.617 14.883 1.00 50.57 219 PHE B C 1
ATOM 5196 O O . PHE B 1 219 ? 25.371 10.473 15.316 1.00 45.92 219 PHE B O 1
ATOM 5204 N N . THR B 1 220 ? 24.230 9.562 13.594 1.00 49.89 220 THR B N 1
ATOM 5205 C CA . THR B 1 220 ? 24.863 10.452 12.628 1.00 51.75 220 THR B CA 1
ATOM 5206 C C . THR B 1 220 ? 24.476 11.908 12.866 1.00 53.64 220 THR B C 1
ATOM 5207 O O . THR B 1 220 ? 25.348 12.785 12.874 1.00 51.30 220 THR B O 1
ATOM 5211 N N . ARG B 1 221 ? 23.191 12.187 13.114 1.00 53.34 221 ARG B N 1
ATOM 5212 C CA . ARG B 1 221 ? 22.801 13.577 13.338 1.00 56.12 221 ARG B CA 1
ATOM 5213 C C . ARG B 1 221 ? 23.437 14.129 14.609 1.00 57.00 221 ARG B C 1
ATOM 5214 O O . ARG B 1 221 ? 23.836 15.298 14.646 1.00 63.05 221 ARG B O 1
ATOM 5222 N N . LEU B 1 222 ? 23.564 13.305 15.653 1.00 56.77 222 LEU B N 1
ATOM 5223 C CA . LEU B 1 222 ? 24.248 13.764 16.858 1.00 55.65 222 LEU B CA 1
ATOM 5224 C C . LEU B 1 222 ? 25.709 14.076 16.561 1.00 53.50 222 LEU B C 1
ATOM 5225 O O . LEU B 1 222 ? 26.252 15.076 17.043 1.00 54.34 222 LEU B O 1
ATOM 5230 N N . ALA B 1 223 ? 26.357 13.240 15.754 1.00 55.64 223 ALA B N 1
ATOM 5231 C CA . ALA B 1 223 ? 27.749 13.493 15.404 1.00 59.27 223 ALA B CA 1
ATOM 5232 C C . ALA B 1 223 ? 27.893 14.756 14.560 1.00 59.49 223 ALA B C 1
ATOM 5233 O O . ALA B 1 223 ? 28.870 15.501 14.712 1.00 62.01 223 ALA B O 1
ATOM 5235 N N . SER B 1 224 ? 26.929 15.018 13.672 1.00 53.95 224 SER B N 1
ATOM 5236 C CA . SER B 1 224 ? 27.037 16.166 12.775 1.00 61.54 224 SER B CA 1
ATOM 5237 C C . SER B 1 224 ? 27.059 17.491 13.531 1.00 64.98 224 SER B C 1
ATOM 5238 O O . SER B 1 224 ? 27.632 18.471 13.041 1.00 71.44 224 SER B O 1
ATOM 5241 N N . THR B 1 225 ? 26.450 17.548 14.715 1.00 65.60 225 THR B N 1
ATOM 5242 C CA . THR B 1 225 ? 26.367 18.792 15.469 1.00 64.51 225 THR B CA 1
ATOM 5243 C C . THR B 1 225 ? 27.528 18.992 16.434 1.00 66.98 225 THR B C 1
ATOM 5244 O O . THR B 1 225 ? 27.629 20.068 17.034 1.00 73.25 225 THR B O 1
ATOM 5248 N N . LYS B 1 226 ? 28.395 17.989 16.609 1.00 63.48 226 LYS B N 1
ATOM 5249 C CA . LYS B 1 226 ? 29.581 18.122 17.447 1.00 60.82 226 LYS B CA 1
ATOM 5250 C C . LYS B 1 226 ? 30.884 17.819 16.720 1.00 60.92 226 LYS B C 1
ATOM 5251 O O . LYS B 1 226 ? 31.942 18.269 17.173 1.00 58.51 226 LYS B O 1
ATOM 5257 N N . TRP B 1 227 ? 30.841 17.084 15.617 1.00 63.21 227 TRP B N 1
ATOM 5258 C CA . TRP B 1 227 ? 31.994 16.900 14.752 1.00 58.25 227 TRP B CA 1
ATOM 5259 C C . TRP B 1 227 ? 31.603 17.323 13.346 1.00 60.91 227 TRP B C 1
ATOM 5260 O O . TRP B 1 227 ? 30.434 17.228 12.959 1.00 62.61 227 TRP B O 1
ATOM 5271 N N . GLU B 1 228 ? 32.580 17.809 12.585 1.00 63.02 228 GLU B N 1
ATOM 5272 C CA . GLU B 1 228 ? 32.311 18.257 11.224 1.00 57.66 228 GLU B CA 1
ATOM 5273 C C . GLU B 1 228 ? 32.267 17.046 10.302 1.00 60.70 228 GLU B C 1
ATOM 5274 O O . GLU B 1 228 ? 33.253 16.310 10.180 1.00 57.56 228 GLU B O 1
ATOM 5280 N N . LEU B 1 229 ? 31.133 16.856 9.640 1.00 57.74 229 LEU B N 1
ATOM 5281 C CA . LEU B 1 229 ? 30.883 15.678 8.823 1.00 61.80 229 LEU B CA 1
ATOM 5282 C C . LEU B 1 229 ? 31.001 16.054 7.346 1.00 65.54 229 LEU B C 1
ATOM 5283 O O . LEU B 1 229 ? 30.252 16.908 6.856 1.00 61.85 229 LEU B O 1
ATOM 5288 N N . ARG B 1 230 ? 31.934 15.409 6.642 1.00 61.72 230 ARG B N 1
ATOM 5289 C CA . ARG B 1 230 ? 32.100 15.575 5.196 1.00 64.96 230 ARG B CA 1
ATOM 5290 C C . ARG B 1 230 ? 31.486 14.367 4.493 1.00 63.88 230 ARG B C 1
ATOM 5291 O O . ARG B 1 230 ? 32.173 13.393 4.183 1.00 60.29 230 ARG B O 1
ATOM 5299 N N . SER B 1 231 ? 30.190 14.456 4.204 1.00 64.77 231 SER B N 1
ATOM 5300 C CA . SER B 1 231 ? 29.474 13.344 3.594 1.00 65.02 231 SER B CA 1
ATOM 5301 C C . SER B 1 231 ? 29.893 13.154 2.140 1.00 68.38 231 SER B C 1
ATOM 5302 O O . SER B 1 231 ? 30.247 14.109 1.443 1.00 69.71 231 SER B O 1
ATOM 5305 N N . HIS B 1 232 ? 29.848 11.895 1.695 1.00 66.36 232 HIS B N 1
ATOM 5306 C CA . HIS B 1 232 ? 30.005 11.511 0.289 1.00 64.17 232 HIS B CA 1
ATOM 5307 C C . HIS B 1 232 ? 31.263 12.119 -0.338 1.00 66.35 232 HIS B C 1
ATOM 5308 O O . HIS B 1 232 ? 31.216 12.758 -1.390 1.00 72.26 232 HIS B O 1
ATOM 5315 N N . ARG B 1 233 ? 32.406 11.902 0.307 1.00 66.50 233 ARG B N 1
ATOM 5316 C CA . ARG B 1 233 ? 33.654 12.511 -0.132 1.00 64.33 233 ARG B CA 1
ATOM 5317 C C . ARG B 1 233 ? 34.805 11.536 0.067 1.00 69.64 233 ARG B C 1
ATOM 5318 O O . ARG B 1 233 ? 34.952 10.954 1.145 1.00 69.29 233 ARG B O 1
ATOM 5326 N N . ASN B 1 234 ? 35.607 11.348 -0.977 1.00 77.12 234 ASN B N 1
ATOM 5327 C CA . ASN B 1 234 ? 36.833 10.568 -0.906 1.00 72.63 234 ASN B CA 1
ATOM 5328 C C . ASN B 1 234 ? 38.044 11.493 -0.942 1.00 74.22 234 ASN B C 1
ATOM 5329 O O . ASN B 1 234 ? 37.982 12.619 -1.442 1.00 78.62 234 ASN B O 1
ATOM 5334 N N . VAL B 1 235 ? 39.152 11.008 -0.393 1.00 72.41 235 VAL B N 1
ATOM 5335 C CA . VAL B 1 235 ? 40.409 11.750 -0.384 1.00 68.24 235 VAL B CA 1
ATOM 5336 C C . VAL B 1 235 ? 41.221 11.343 -1.604 1.00 78.24 235 VAL B C 1
ATOM 5337 O O . VAL B 1 235 ? 41.542 10.162 -1.778 1.00 75.48 235 VAL B O 1
ATOM 5341 N N . VAL B 1 236 ? 41.564 12.324 -2.443 1.00 82.18 236 VAL B N 1
ATOM 5342 C CA . VAL B 1 236 ? 42.341 12.081 -3.656 1.00 74.00 236 VAL B CA 1
ATOM 5343 C C . VAL B 1 236 ? 43.721 12.721 -3.627 1.00 72.15 236 VAL B C 1
ATOM 5344 O O . VAL B 1 236 ? 44.515 12.471 -4.545 1.00 74.38 236 VAL B O 1
ATOM 5348 N N . GLY B 1 237 ? 44.037 13.530 -2.624 1.00 77.43 237 GLY B N 1
ATOM 5349 C CA . GLY B 1 237 ? 45.345 14.154 -2.557 1.00 76.63 237 GLY B CA 1
ATOM 5350 C C . GLY B 1 237 ? 45.600 14.756 -1.194 1.00 78.08 237 GLY B C 1
ATOM 5351 O O . GLY B 1 237 ? 44.666 15.060 -0.442 1.00 72.27 237 GLY B O 1
ATOM 5352 N N . ALA B 1 238 ? 46.888 14.939 -0.893 1.00 73.48 238 ALA B N 1
ATOM 5353 C CA . ALA B 1 238 ? 47.307 15.474 0.398 1.00 82.59 238 ALA B CA 1
ATOM 5354 C C . ALA B 1 238 ? 48.736 15.993 0.308 1.00 83.17 238 ALA B C 1
ATOM 5355 O O . ALA B 1 238 ? 49.560 15.454 -0.435 1.00 87.99 238 ALA B O 1
ATOM 5357 N N . HIS B 1 239 ? 49.023 17.039 1.081 1.00 81.31 239 HIS B N 1
ATOM 5358 C CA . HIS B 1 239 ? 50.357 17.626 1.106 1.00 82.95 239 HIS B CA 1
ATOM 5359 C C . HIS B 1 239 ? 50.566 18.344 2.435 1.00 86.45 239 HIS B C 1
ATOM 5360 O O . HIS B 1 239 ? 49.629 18.552 3.211 1.00 84.70 239 HIS B O 1
ATOM 5367 N N . HIS B 1 240 ? 51.817 18.716 2.687 1.00 87.34 240 HIS B N 1
ATOM 5368 C CA . HIS B 1 240 ? 52.230 19.314 3.947 1.00 83.76 240 HIS B CA 1
ATOM 5369 C C . HIS B 1 240 ? 52.076 20.833 3.912 1.00 87.76 240 HIS B C 1
ATOM 5370 O O . HIS B 1 240 ? 51.945 21.448 2.850 1.00 86.01 240 HIS B O 1
ATOM 5377 N N . LYS B 1 241 ? 52.080 21.431 5.109 1.00 88.96 241 LYS B N 1
ATOM 5378 C CA . LYS B 1 241 ? 52.083 22.889 5.261 1.00 85.86 241 LYS B CA 1
ATOM 5379 C C . LYS B 1 241 ? 52.673 23.183 6.640 1.00 87.02 241 LYS B C 1
ATOM 5380 O O . LYS B 1 241 ? 51.974 23.055 7.649 1.00 87.90 241 LYS B O 1
ATOM 5386 N N . GLY B 1 242 ? 53.938 23.595 6.670 1.00 89.56 242 GLY B N 1
ATOM 5387 C CA . GLY B 1 242 ? 54.634 23.786 7.930 1.00 86.53 242 GLY B CA 1
ATOM 5388 C C . GLY B 1 242 ? 54.653 22.525 8.771 1.00 87.68 242 GLY B C 1
ATOM 5389 O O . GLY B 1 242 ? 55.381 21.575 8.465 1.00 89.20 242 GLY B O 1
ATOM 5390 N N . SER B 1 243 ? 53.854 22.507 9.837 1.00 88.85 243 SER B N 1
ATOM 5391 C CA . SER B 1 243 ? 53.624 21.306 10.630 1.00 86.77 243 SER B CA 1
ATOM 5392 C C . SER B 1 243 ? 52.190 20.809 10.502 1.00 84.65 243 SER B C 1
ATOM 5393 O O . SER B 1 243 ? 51.780 19.917 11.254 1.00 84.87 243 SER B O 1
ATOM 5396 N N . GLN B 1 244 ? 51.423 21.368 9.571 1.00 76.72 244 GLN B N 1
ATOM 5397 C CA . GLN B 1 244 ? 50.025 21.026 9.366 1.00 79.60 244 GLN B CA 1
ATOM 5398 C C . GLN B 1 244 ? 49.868 20.126 8.141 1.00 82.72 244 GLN B C 1
ATOM 5399 O O . GLN B 1 244 ? 50.797 19.931 7.354 1.00 84.88 244 GLN B O 1
ATOM 5405 N N . ILE B 1 245 ? 48.670 19.562 7.996 1.00 78.69 245 ILE B N 1
ATOM 5406 C CA . ILE B 1 245 ? 48.326 18.710 6.864 1.00 77.73 245 ILE B CA 1
ATOM 5407 C C . ILE B 1 245 ? 47.184 19.357 6.095 1.00 76.08 245 ILE B C 1
ATOM 5408 O O . ILE B 1 245 ? 46.288 19.968 6.690 1.00 76.40 245 ILE B O 1
ATOM 5413 N N . VAL B 1 246 ? 47.223 19.236 4.772 1.00 77.53 246 VAL B N 1
ATOM 5414 C CA . VAL B 1 246 ? 46.119 19.640 3.912 1.00 73.61 246 VAL B CA 1
ATOM 5415 C C . VAL B 1 246 ? 45.644 18.407 3.165 1.00 73.56 246 VAL B C 1
ATOM 5416 O O . VAL B 1 246 ? 46.461 17.630 2.661 1.00 79.87 246 VAL B O 1
ATOM 5420 N N . LEU B 1 247 ? 44.332 18.207 3.125 1.00 72.54 247 LEU B N 1
ATOM 5421 C CA . LEU B 1 247 ? 43.729 17.065 2.451 1.00 74.27 247 LEU B CA 1
ATOM 5422 C C . LEU B 1 247 ? 42.901 17.561 1.274 1.00 76.10 247 LEU B C 1
ATOM 5423 O O . LEU B 1 247 ? 41.972 18.354 1.457 1.00 77.30 247 LEU B O 1
ATOM 5428 N N . GLU B 1 248 ? 43.241 17.098 0.073 1.00 77.98 248 GLU B N 1
ATOM 5429 C CA . GLU B 1 248 ? 42.485 17.430 -1.128 1.00 82.11 248 GLU B CA 1
ATOM 5430 C C . GLU B 1 248 ? 41.426 16.367 -1.380 1.00 76.95 248 GLU B C 1
ATOM 5431 O O . GLU B 1 248 ? 41.727 15.169 -1.369 1.00 76.65 248 GLU B O 1
ATOM 5437 N N . LEU B 1 249 ? 40.194 16.807 -1.605 1.00 78.05 249 LEU B N 1
ATOM 5438 C CA . LEU B 1 249 ? 39.055 15.913 -1.746 1.00 84.38 249 LEU B CA 1
ATOM 5439 C C . LEU B 1 249 ? 38.632 15.824 -3.208 1.00 84.40 249 LEU B C 1
ATOM 5440 O O . LEU B 1 249 ? 39.049 16.623 -4.051 1.00 82.46 249 LEU B O 1
ATOM 5445 N N . ASP B 1 250 ? 37.781 14.830 -3.493 1.00 86.42 250 ASP B N 1
ATOM 5446 C CA . ASP B 1 250 ? 37.416 14.503 -4.870 1.00 84.99 250 ASP B CA 1
ATOM 5447 C C . ASP B 1 250 ? 36.633 15.614 -5.557 1.00 85.55 250 ASP B C 1
ATOM 5448 O O . ASP B 1 250 ? 36.617 15.669 -6.791 1.00 85.37 250 ASP B O 1
ATOM 5453 N N . ASP B 1 251 ? 35.989 16.498 -4.797 1.00 84.59 251 ASP B N 1
ATOM 5454 C CA . ASP B 1 251 ? 35.234 17.600 -5.374 1.00 86.50 251 ASP B CA 1
ATOM 5455 C C . ASP B 1 251 ? 36.001 18.914 -5.306 1.00 87.23 251 ASP B C 1
ATOM 5456 O O . ASP B 1 251 ? 35.404 19.984 -5.463 1.00 87.72 251 ASP B O 1
ATOM 5461 N N . GLY B 1 252 ? 37.311 18.853 -5.066 1.00 81.84 252 GLY B N 1
ATOM 5462 C CA . GLY B 1 252 ? 38.132 20.038 -4.959 1.00 81.50 252 GLY B CA 1
ATOM 5463 C C . GLY B 1 252 ? 38.101 20.727 -3.615 1.00 86.08 252 GLY B C 1
ATOM 5464 O O . GLY B 1 252 ? 38.847 21.695 -3.417 1.00 88.24 252 GLY B O 1
ATOM 5465 N N . SER B 1 253 ? 37.268 20.271 -2.686 1.00 84.95 253 SER B N 1
ATOM 5466 C CA . SER B 1 253 ? 37.260 20.838 -1.350 1.00 83.35 253 SER B CA 1
ATOM 5467 C C . SER B 1 253 ? 38.546 20.472 -0.617 1.00 81.83 253 SER B C 1
ATOM 5468 O O . SER B 1 253 ? 39.228 19.497 -0.943 1.00 83.71 253 SER B O 1
ATOM 5471 N N . THR B 1 254 ? 38.871 21.267 0.392 1.00 77.28 254 THR B N 1
ATOM 5472 C CA . THR B 1 254 ? 40.069 21.051 1.182 1.00 79.08 254 THR B CA 1
ATOM 5473 C C . THR B 1 254 ? 39.714 20.931 2.658 1.00 79.38 254 THR B C 1
ATOM 5474 O O . THR B 1 254 ? 38.699 21.464 3.119 1.00 78.87 254 THR B O 1
ATOM 5478 N N . VAL B 1 255 ? 40.555 20.201 3.390 1.00 74.33 255 VAL B N 1
ATOM 5479 C CA . VAL B 1 255 ? 40.467 20.092 4.843 1.00 73.35 255 VAL B CA 1
ATOM 5480 C C . VAL B 1 255 ? 41.870 20.272 5.406 1.00 72.18 255 VAL B C 1
ATOM 5481 O O . VAL B 1 255 ? 42.782 19.510 5.062 1.00 66.81 255 VAL B O 1
ATOM 5485 N N . ARG B 1 256 ? 42.045 21.278 6.259 1.00 72.01 256 ARG B N 1
ATOM 5486 C CA . ARG B 1 256 ? 43.332 21.589 6.868 1.00 70.07 256 ARG B CA 1
ATOM 5487 C C . ARG B 1 256 ? 43.285 21.264 8.354 1.00 69.37 256 ARG B C 1
ATOM 5488 O O . ARG B 1 256 ? 42.364 21.696 9.053 1.00 75.16 256 ARG B O 1
ATOM 5496 N N . ALA B 1 257 ? 44.277 20.512 8.833 1.00 64.37 257 ALA B N 1
ATOM 5497 C CA . ALA B 1 257 ? 44.354 20.153 10.247 1.00 72.06 257 ALA B CA 1
ATOM 5498 C C . ALA B 1 257 ? 45.791 19.771 10.591 1.00 73.14 257 ALA B C 1
ATOM 5499 O O . ALA B 1 257 ? 46.686 19.811 9.742 1.00 72.41 257 ALA B O 1
ATOM 5501 N N . ASP B 1 258 ? 46.002 19.404 11.860 1.00 66.76 258 ASP B N 1
ATOM 5502 C CA . ASP B 1 258 ? 47.345 19.147 12.378 1.00 67.50 258 ASP B CA 1
ATOM 5503 C C . ASP B 1 258 ? 47.827 17.726 12.094 1.00 73.27 258 ASP B C 1
ATOM 5504 O O . ASP B 1 258 ? 49.019 17.520 11.838 1.00 74.10 258 ASP B O 1
ATOM 5509 N N . THR B 1 259 ? 46.941 16.732 12.177 1.00 67.86 259 THR B N 1
ATOM 5510 C CA . THR B 1 259 ? 47.320 15.345 11.932 1.00 64.71 259 THR B CA 1
ATOM 5511 C C . THR B 1 259 ? 46.162 14.617 11.263 1.00 67.13 259 THR B C 1
ATOM 5512 O O . THR B 1 259 ? 45.027 15.099 11.244 1.00 67.65 259 THR B O 1
ATOM 5516 N N . VAL B 1 260 ? 46.460 13.434 10.722 1.00 66.78 260 VAL B N 1
ATOM 5517 C CA . VAL B 1 260 ? 45.468 12.611 10.037 1.00 66.34 260 VAL B CA 1
ATOM 5518 C C . VAL B 1 260 ? 45.492 11.208 10.622 1.00 63.06 260 VAL B C 1
ATOM 5519 O O . VAL B 1 260 ? 46.558 10.675 10.952 1.00 60.47 260 VAL B O 1
ATOM 5523 N N . LEU B 1 261 ? 44.308 10.615 10.743 1.00 63.22 261 LEU B N 1
ATOM 5524 C CA . LEU B 1 261 ? 44.129 9.245 11.195 1.00 57.68 261 LEU B CA 1
ATOM 5525 C C . LEU B 1 261 ? 43.311 8.502 10.151 1.00 61.16 261 LEU B C 1
ATOM 5526 O O . LEU B 1 261 ? 42.257 8.991 9.726 1.00 60.19 261 LEU B O 1
ATOM 5531 N N . VAL B 1 262 ? 43.809 7.347 9.714 1.00 58.22 262 VAL B N 1
ATOM 5532 C CA . VAL B 1 262 ? 43.118 6.518 8.730 1.00 62.52 262 VAL B CA 1
ATOM 5533 C C . VAL B 1 262 ? 42.428 5.379 9.481 1.00 56.55 262 VAL B C 1
ATOM 5534 O O . VAL B 1 262 ? 43.079 4.557 10.133 1.00 59.18 262 VAL B O 1
ATOM 5538 N N . ALA B 1 263 ? 41.096 5.372 9.442 1.00 59.01 263 ALA B N 1
ATOM 5539 C CA . ALA B 1 263 ? 40.295 4.318 10.056 1.00 59.65 263 ALA B CA 1
ATOM 5540 C C . ALA B 1 263 ? 39.425 3.684 8.983 1.00 60.49 263 ALA B C 1
ATOM 5541 O O . ALA B 1 263 ? 38.192 3.732 9.059 1.00 58.46 263 ALA B O 1
ATOM 5543 N N . THR B 1 264 ? 40.070 3.110 7.970 1.00 62.63 264 THR B N 1
ATOM 5544 C CA . THR B 1 264 ? 39.407 2.623 6.766 1.00 63.59 264 THR B CA 1
ATOM 5545 C C . THR B 1 264 ? 39.391 1.100 6.698 1.00 67.74 264 THR B C 1
ATOM 5546 O O . THR B 1 264 ? 39.552 0.510 5.626 1.00 65.72 264 THR B O 1
ATOM 5550 N N . GLY B 1 265 ? 39.204 0.448 7.844 1.00 62.70 265 GLY B N 1
ATOM 5551 C CA . GLY B 1 265 ? 39.094 -0.993 7.883 1.00 59.18 265 GLY B CA 1
ATOM 5552 C C . GLY B 1 265 ? 40.427 -1.680 8.084 1.00 56.25 265 GLY B C 1
ATOM 5553 O O . GLY B 1 265 ? 41.500 -1.068 8.102 1.00 55.27 265 GLY B O 1
ATOM 5554 N N . ARG B 1 266 ? 40.348 -2.999 8.241 1.00 57.18 266 ARG B N 1
ATOM 5555 C CA . ARG B 1 266 ? 41.527 -3.836 8.385 1.00 54.68 266 ARG B CA 1
ATOM 5556 C C . ARG B 1 266 ? 41.464 -4.987 7.391 1.00 57.72 266 ARG B C 1
ATOM 5557 O O . ARG B 1 266 ? 40.408 -5.297 6.831 1.00 59.21 266 ARG B O 1
ATOM 5565 N N . MET B 1 267 ? 42.619 -5.623 7.181 1.00 54.61 267 MET B N 1
ATOM 5566 C CA . MET B 1 267 ? 42.775 -6.694 6.205 1.00 56.32 267 MET B CA 1
ATOM 5567 C C . MET B 1 267 ? 43.466 -7.872 6.880 1.00 50.00 267 MET B C 1
ATOM 5568 O O . MET B 1 267 ? 44.522 -7.690 7.512 1.00 49.37 267 MET B O 1
ATOM 5573 N N . PRO B 1 268 ? 42.920 -9.083 6.770 1.00 44.35 268 PRO B N 1
ATOM 5574 C CA . PRO B 1 268 ? 43.586 -10.248 7.365 1.00 48.12 268 PRO B CA 1
ATOM 5575 C C . PRO B 1 268 ? 44.983 -10.445 6.793 1.00 55.77 268 PRO B C 1
ATOM 5576 O O . PRO B 1 268 ? 45.251 -10.150 5.623 1.00 56.06 268 PRO B O 1
ATOM 5580 N N . ASN B 1 269 ? 45.885 -10.942 7.650 1.00 51.58 269 ASN B N 1
ATOM 5581 C CA . ASN B 1 269 ? 47.296 -11.121 7.318 1.00 55.72 269 ASN B CA 1
ATOM 5582 C C . ASN B 1 269 ? 47.614 -12.513 6.779 1.00 57.66 269 ASN B C 1
ATOM 5583 O O . ASN B 1 269 ? 48.718 -13.026 7.024 1.00 53.11 269 ASN B O 1
ATOM 5588 N N . GLY B 1 270 ? 46.670 -13.150 6.081 1.00 49.13 270 GLY B N 1
ATOM 5589 C CA . GLY B 1 270 ? 46.922 -14.450 5.494 1.00 59.63 270 GLY B CA 1
ATOM 5590 C C . GLY B 1 270 ? 47.739 -14.428 4.217 1.00 67.24 270 GLY B C 1
ATOM 5591 O O . GLY B 1 270 ? 48.188 -15.484 3.762 1.00 66.76 270 GLY B O 1
ATOM 5592 N N . ASP B 1 271 ? 47.952 -13.246 3.638 1.00 63.86 271 ASP B N 1
ATOM 5593 C CA . ASP B 1 271 ? 48.718 -13.106 2.410 1.00 63.75 271 ASP B CA 1
ATOM 5594 C C . ASP B 1 271 ? 50.212 -12.994 2.664 1.00 65.67 271 ASP B C 1
ATOM 5595 O O . ASP B 1 271 ? 50.997 -13.104 1.716 1.00 69.05 271 ASP B O 1
ATOM 5600 N N . LEU B 1 272 ? 50.621 -12.772 3.913 1.00 63.74 272 LEU B N 1
ATOM 5601 C CA . LEU B 1 272 ? 52.031 -12.703 4.271 1.00 66.97 272 LEU B CA 1
ATOM 5602 C C . LEU B 1 272 ? 52.577 -14.044 4.736 1.00 64.93 272 LEU B C 1
ATOM 5603 O O . LEU B 1 272 ? 53.520 -14.083 5.535 1.00 63.40 272 LEU B O 1
ATOM 5608 N N . LEU B 1 273 ? 52.018 -15.152 4.253 1.00 69.07 273 LEU B N 1
ATOM 5609 C CA . LEU B 1 273 ? 52.383 -16.463 4.765 1.00 72.99 273 LEU B CA 1
ATOM 5610 C C . LEU B 1 273 ? 52.800 -17.472 3.707 1.00 74.99 273 LEU B C 1
ATOM 5611 O O . LEU B 1 273 ? 53.314 -18.532 4.079 1.00 73.25 273 LEU B O 1
ATOM 5616 N N . ASP B 1 274 ? 52.622 -17.178 2.416 1.00 79.32 274 ASP B N 1
ATOM 5617 C CA . ASP B 1 274 ? 52.740 -18.180 1.351 1.00 79.67 274 ASP B CA 1
ATOM 5618 C C . ASP B 1 274 ? 51.804 -19.353 1.632 1.00 77.33 274 ASP B C 1
ATOM 5619 O O . ASP B 1 274 ? 52.177 -20.526 1.541 1.00 77.79 274 ASP B O 1
ATOM 5624 N N . ALA B 1 275 ? 50.559 -19.016 1.975 1.00 76.90 275 ALA B N 1
ATOM 5625 C CA . ALA B 1 275 ? 49.637 -20.020 2.493 1.00 76.43 275 ALA B CA 1
ATOM 5626 C C . ALA B 1 275 ? 49.138 -20.950 1.390 1.00 70.80 275 ALA B C 1
ATOM 5627 O O . ALA B 1 275 ? 49.090 -22.170 1.589 1.00 65.00 275 ALA B O 1
ATOM 5629 N N . GLU B 1 276 ? 48.768 -20.404 0.220 1.00 66.11 276 GLU B N 1
ATOM 5630 C CA . GLU B 1 276 ? 48.185 -21.254 -0.821 1.00 70.49 276 GLU B CA 1
ATOM 5631 C C . GLU B 1 276 ? 49.179 -22.291 -1.318 1.00 67.82 276 GLU B C 1
ATOM 5632 O O . GLU B 1 276 ? 48.778 -23.372 -1.766 1.00 63.39 276 GLU B O 1
ATOM 5638 N N . GLN B 1 277 ? 50.473 -21.990 -1.227 1.00 70.96 277 GLN B N 1
ATOM 5639 C CA . GLN B 1 277 ? 51.484 -22.939 -1.669 1.00 71.41 277 GLN B CA 1
ATOM 5640 C C . GLN B 1 277 ? 51.431 -24.222 -0.854 1.00 70.96 277 GLN B C 1
ATOM 5641 O O . GLN B 1 277 ? 51.711 -25.305 -1.381 1.00 69.13 277 GLN B O 1
ATOM 5647 N N . ALA B 1 278 ? 51.068 -24.126 0.425 1.00 74.44 278 ALA B N 1
ATOM 5648 C CA . ALA B 1 278 ? 51.017 -25.282 1.310 1.00 68.06 278 ALA B CA 1
ATOM 5649 C C . ALA B 1 278 ? 49.619 -25.869 1.437 1.00 61.43 278 ALA B C 1
ATOM 5650 O O . ALA B 1 278 ? 49.377 -26.675 2.341 1.00 62.94 278 ALA B O 1
ATOM 5652 N N . GLY B 1 279 ? 48.700 -25.492 0.557 1.00 60.91 279 GLY B N 1
ATOM 5653 C CA . GLY B 1 279 ? 47.349 -26.007 0.612 1.00 62.76 279 GLY B CA 1
ATOM 5654 C C . GLY B 1 279 ? 46.404 -25.258 1.527 1.00 65.53 279 GLY B C 1
ATOM 5655 O O . GLY B 1 279 ? 45.317 -25.774 1.819 1.00 63.78 279 GLY B O 1
ATOM 5656 N N . ILE B 1 280 ? 46.774 -24.065 1.991 1.00 65.16 280 ILE B N 1
ATOM 5657 C CA . ILE B 1 280 ? 45.901 -23.259 2.840 1.00 63.62 280 ILE B CA 1
ATOM 5658 C C . ILE B 1 280 ? 45.119 -22.344 1.902 1.00 58.59 280 ILE B C 1
ATOM 5659 O O . ILE B 1 280 ? 45.620 -21.309 1.465 1.00 63.97 280 ILE B O 1
ATOM 5664 N N . ASP B 1 281 ? 43.886 -22.727 1.588 1.00 55.45 281 ASP B N 1
ATOM 5665 C CA . ASP B 1 281 ? 43.059 -21.909 0.714 1.00 58.42 281 ASP B CA 1
ATOM 5666 C C . ASP B 1 281 ? 42.806 -20.545 1.350 1.00 65.83 281 ASP B C 1
ATOM 5667 O O . ASP B 1 281 ? 42.513 -20.440 2.545 1.00 63.74 281 ASP B O 1
ATOM 5672 N N . LEU B 1 282 ? 42.922 -19.493 0.544 1.00 62.24 282 LEU B N 1
ATOM 5673 C CA . LEU B 1 282 ? 42.678 -18.135 0.999 1.00 57.82 282 LEU B CA 1
ATOM 5674 C C . LEU B 1 282 ? 41.485 -17.561 0.256 1.00 58.94 282 LEU B C 1
ATOM 5675 O O . LEU B 1 282 ? 41.283 -17.841 -0.929 1.00 62.84 282 LEU B O 1
ATOM 5680 N N . ASP B 1 283 ? 40.673 -16.798 0.979 1.00 58.23 283 ASP B N 1
ATOM 5681 C CA . ASP B 1 283 ? 39.620 -15.975 0.391 1.00 58.65 283 ASP B CA 1
ATOM 5682 C C . ASP B 1 283 ? 40.155 -14.550 0.394 1.00 60.68 283 ASP B C 1
ATOM 5683 O O . ASP B 1 283 ? 40.130 -13.866 1.422 1.00 58.09 283 ASP B O 1
ATOM 5688 N N . GLU B 1 284 ? 40.648 -14.115 -0.767 1.00 53.87 284 GLU B N 1
ATOM 5689 C CA . GLU B 1 284 ? 41.434 -12.894 -0.874 1.00 56.87 284 GLU B CA 1
ATOM 5690 C C . GLU B 1 284 ? 42.638 -13.020 0.052 1.00 61.77 284 GLU B C 1
ATOM 5691 O O . GLU B 1 284 ? 43.608 -13.710 -0.276 1.00 63.14 284 GLU B O 1
ATOM 5697 N N . SER B 1 285 ? 42.571 -12.408 1.230 1.00 61.13 285 SER B N 1
ATOM 5698 C CA . SER B 1 285 ? 43.635 -12.531 2.215 1.00 58.87 285 SER B CA 1
ATOM 5699 C C . SER B 1 285 ? 43.194 -13.265 3.478 1.00 60.38 285 SER B C 1
ATOM 5700 O O . SER B 1 285 ? 43.987 -13.385 4.422 1.00 54.42 285 SER B O 1
ATOM 5703 N N . ARG B 1 286 ? 41.963 -13.769 3.516 1.00 56.50 286 ARG B N 1
ATOM 5704 C CA . ARG B 1 286 ? 41.422 -14.440 4.691 1.00 61.16 286 ARG B CA 1
ATOM 5705 C C . ARG B 1 286 ? 41.586 -15.949 4.554 1.00 59.95 286 ARG B C 1
ATOM 5706 O O . ARG B 1 286 ? 41.190 -16.535 3.541 1.00 64.60 286 ARG B O 1
ATOM 5714 N N . VAL B 1 287 ? 42.165 -16.571 5.578 1.00 55.98 287 VAL B N 1
ATOM 5715 C CA . VAL B 1 287 ? 42.246 -18.024 5.623 1.00 55.57 287 VAL B CA 1
ATOM 5716 C C . VAL B 1 287 ? 40.847 -18.597 5.796 1.00 60.33 287 VAL B C 1
ATOM 5717 O O . VAL B 1 287 ? 40.076 -18.156 6.663 1.00 56.64 287 VAL B O 1
ATOM 5721 N N . VAL B 1 288 ? 40.507 -19.579 4.975 1.00 51.92 288 VAL B N 1
ATOM 5722 C CA . VAL B 1 288 ? 39.191 -20.195 5.055 1.00 54.70 288 VAL B CA 1
ATOM 5723 C C . VAL B 1 288 ? 39.243 -21.304 6.092 1.00 61.00 288 VAL B C 1
ATOM 5724 O O . VAL B 1 288 ? 40.240 -22.031 6.203 1.00 61.21 288 VAL B O 1
ATOM 5728 N N . VAL B 1 289 ? 38.176 -21.405 6.885 1.00 51.53 289 VAL B N 1
ATOM 5729 C CA . VAL B 1 289 ? 38.047 -22.436 7.901 1.00 50.87 289 VAL B CA 1
ATOM 5730 C C . VAL B 1 289 ? 36.622 -22.962 7.863 1.00 51.72 289 VAL B C 1
ATOM 5731 O O . VAL B 1 289 ? 35.695 -22.281 7.415 1.00 47.28 289 VAL B O 1
ATOM 5735 N N . ASP B 1 290 ? 36.457 -24.195 8.340 1.00 52.55 290 ASP B N 1
ATOM 5736 C CA . ASP B 1 290 ? 35.142 -24.808 8.447 1.00 59.41 290 ASP B CA 1
ATOM 5737 C C . ASP B 1 290 ? 34.582 -24.555 9.847 1.00 60.46 290 ASP B C 1
ATOM 5738 O O . ASP B 1 290 ? 35.114 -23.749 10.616 1.00 53.11 290 ASP B O 1
ATOM 5743 N N . GLU B 1 291 ? 33.516 -25.272 10.204 1.00 67.17 291 GLU B N 1
ATOM 5744 C CA . GLU B 1 291 ? 32.902 -25.123 11.519 1.00 59.59 291 GLU B CA 1
ATOM 5745 C C . GLU B 1 291 ? 33.766 -25.677 12.644 1.00 59.57 291 GLU B C 1
ATOM 5746 O O . GLU B 1 291 ? 33.350 -25.610 13.805 1.00 60.06 291 GLU B O 1
ATOM 5752 N N . TYR B 1 292 ? 34.943 -26.221 12.341 1.00 58.97 292 TYR B N 1
ATOM 5753 C CA . TYR B 1 292 ? 35.834 -26.768 13.355 1.00 56.44 292 TYR B CA 1
ATOM 5754 C C . TYR B 1 292 ? 37.138 -25.990 13.461 1.00 54.44 292 TYR B C 1
ATOM 5755 O O . TYR B 1 292 ? 38.081 -26.470 14.099 1.00 50.78 292 TYR B O 1
ATOM 5764 N N . GLN B 1 293 ? 37.213 -24.802 12.857 1.00 56.64 293 GLN B N 1
ATOM 5765 C CA . GLN B 1 293 ? 38.433 -23.995 12.777 1.00 53.07 293 GLN B CA 1
ATOM 5766 C C . GLN B 1 293 ? 39.555 -24.705 12.016 1.00 54.27 293 GLN B C 1
ATOM 5767 O O . GLN B 1 293 ? 40.734 -24.372 12.181 1.00 50.86 293 GLN B O 1
ATOM 5773 N N . ARG B 1 294 ? 39.210 -25.689 11.188 1.00 58.89 294 ARG B N 1
ATOM 5774 C CA . ARG B 1 294 ? 40.179 -26.389 10.354 1.00 59.01 294 ARG B CA 1
ATOM 5775 C C . ARG B 1 294 ? 40.337 -25.659 9.024 1.00 56.96 294 ARG B C 1
ATOM 5776 O O . ARG B 1 294 ? 39.341 -25.246 8.422 1.00 58.04 294 ARG B O 1
ATOM 5784 N N . THR B 1 295 ? 41.583 -25.466 8.589 1.00 52.52 295 THR B N 1
ATOM 5785 C CA . THR B 1 295 ? 41.845 -24.968 7.242 1.00 60.95 295 THR B CA 1
ATOM 5786 C C . THR B 1 295 ? 41.744 -26.126 6.251 1.00 62.48 295 THR B C 1
ATOM 5787 O O . THR B 1 295 ? 41.404 -27.257 6.608 1.00 60.92 295 THR B O 1
ATOM 5791 N N . CYS B 1 296 ? 42.065 -25.862 4.985 1.00 59.90 296 CYS B N 1
ATOM 5792 C CA . CYS B 1 296 ? 42.008 -26.926 3.994 1.00 61.41 296 CYS B CA 1
ATOM 5793 C C . CYS B 1 296 ? 43.272 -27.776 3.984 1.00 62.80 296 CYS B C 1
ATOM 5794 O O . CYS B 1 296 ? 43.245 -28.892 3.453 1.00 62.60 296 CYS B O 1
ATOM 5797 N N . ALA B 1 297 ? 44.360 -27.294 4.581 1.00 60.09 297 ALA B N 1
ATOM 5798 C CA . ALA B 1 297 ? 45.569 -28.087 4.741 1.00 59.98 297 ALA B CA 1
ATOM 5799 C C . ALA B 1 297 ? 45.493 -28.914 6.016 1.00 65.18 297 ALA B C 1
ATOM 5800 O O . ALA B 1 297 ? 44.962 -28.459 7.034 1.00 68.43 297 ALA B O 1
ATOM 5802 N N . ARG B 1 298 ? 46.032 -30.129 5.952 1.00 63.04 298 ARG B N 1
ATOM 5803 C CA . ARG B 1 298 ? 45.942 -31.054 7.072 1.00 65.57 298 ARG B CA 1
ATOM 5804 C C . ARG B 1 298 ? 46.783 -30.560 8.242 1.00 68.08 298 ARG B C 1
ATOM 5805 O O . ARG B 1 298 ? 47.913 -30.096 8.060 1.00 65.32 298 ARG B O 1
ATOM 5813 N N . ASN B 1 299 ? 46.214 -30.664 9.449 1.00 66.39 299 ASN B N 1
ATOM 5814 C CA . ASN B 1 299 ? 46.872 -30.275 10.700 1.00 64.67 299 ASN B CA 1
ATOM 5815 C C . ASN B 1 299 ? 47.181 -28.778 10.755 1.00 64.83 299 ASN B C 1
ATOM 5816 O O . ASN B 1 299 ? 48.171 -28.358 11.363 1.00 60.64 299 ASN B O 1
ATOM 5821 N N . VAL B 1 300 ? 46.336 -27.959 10.128 1.00 62.40 300 VAL B N 1
ATOM 5822 C CA . VAL B 1 300 ? 46.489 -26.507 10.130 1.00 59.57 300 VAL B CA 1
ATOM 5823 C C . VAL B 1 300 ? 45.170 -25.881 10.571 1.00 59.31 300 VAL B C 1
ATOM 5824 O O . VAL B 1 300 ? 44.148 -26.032 9.888 1.00 54.40 300 VAL B O 1
ATOM 5828 N N . PHE B 1 301 ? 45.195 -25.169 11.696 1.00 50.26 301 PHE B N 1
ATOM 5829 C CA . PHE B 1 301 ? 44.028 -24.461 12.201 1.00 55.85 301 PHE B CA 1
ATOM 5830 C C . PHE B 1 301 ? 44.226 -22.953 12.067 1.00 52.34 301 PHE B C 1
ATOM 5831 O O . PHE B 1 301 ? 45.352 -22.448 11.996 1.00 48.71 301 PHE B O 1
ATOM 5839 N N . ALA B 1 302 ? 43.110 -22.229 12.058 1.00 50.93 302 ALA B N 1
ATOM 5840 C CA . ALA B 1 302 ? 43.137 -20.775 12.025 1.00 55.04 302 ALA B CA 1
ATOM 5841 C C . ALA B 1 302 ? 42.092 -20.225 12.990 1.00 50.57 302 ALA B C 1
ATOM 5842 O O . ALA B 1 302 ? 41.104 -20.896 13.306 1.00 44.87 302 ALA B O 1
ATOM 5844 N N . LEU B 1 303 ? 42.333 -19.005 13.470 1.00 48.45 303 LEU B N 1
ATOM 5845 C CA . LEU B 1 303 ? 41.419 -18.335 14.389 1.00 47.95 303 LEU B CA 1
ATOM 5846 C C . LEU B 1 303 ? 41.693 -16.837 14.358 1.00 48.63 303 LEU B C 1
ATOM 5847 O O . LEU B 1 303 ? 42.773 -16.391 13.956 1.00 49.32 303 LEU B O 1
ATOM 5852 N N . GLY B 1 304 ? 40.711 -16.070 14.831 1.00 46.95 304 GLY B N 1
ATOM 5853 C CA . GLY B 1 304 ? 40.893 -14.638 14.978 1.00 51.94 304 GLY B CA 1
ATOM 5854 C C . GLY B 1 304 ? 40.573 -13.855 13.714 1.00 45.33 304 GLY B C 1
ATOM 5855 O O . GLY B 1 304 ? 39.727 -14.245 12.909 1.00 46.62 304 GLY B O 1
ATOM 5856 N N . ASP B 1 305 ? 41.231 -12.697 13.573 1.00 48.83 305 ASP B N 1
ATOM 5857 C CA . ASP B 1 305 ? 40.982 -11.833 12.420 1.00 53.13 305 ASP B CA 1
ATOM 5858 C C . ASP B 1 305 ? 41.428 -12.483 11.114 1.00 52.51 305 ASP B C 1
ATOM 5859 O O . ASP B 1 305 ? 40.915 -12.145 10.042 1.00 50.48 305 ASP B O 1
ATOM 5864 N N . VAL B 1 306 ? 42.381 -13.410 11.178 1.00 48.68 306 VAL B N 1
ATOM 5865 C CA . VAL B 1 306 ? 42.884 -14.006 9.953 1.00 56.36 306 VAL B CA 1
ATOM 5866 C C . VAL B 1 306 ? 41.841 -14.879 9.257 1.00 53.64 306 VAL B C 1
ATOM 5867 O O . VAL B 1 306 ? 41.966 -15.139 8.055 1.00 59.10 306 VAL B O 1
ATOM 5871 N N . SER B 1 307 ? 40.781 -15.290 9.958 1.00 51.00 307 SER B N 1
ATOM 5872 C CA . SER B 1 307 ? 39.809 -16.217 9.381 1.00 50.64 307 SER B CA 1
ATOM 5873 C C . SER B 1 307 ? 38.360 -15.949 9.758 1.00 53.33 307 SER B C 1
ATOM 5874 O O . SER B 1 307 ? 37.469 -16.380 9.017 1.00 50.56 307 SER B O 1
ATOM 5877 N N . SER B 1 308 ? 38.080 -15.282 10.880 1.00 44.87 308 SER B N 1
ATOM 5878 C CA . SER B 1 308 ? 36.724 -15.162 11.387 1.00 47.38 308 SER B CA 1
ATOM 5879 C C . SER B 1 308 ? 35.945 -14.085 10.639 1.00 46.84 308 SER B C 1
ATOM 5880 O O . SER B 1 308 ? 36.521 -13.091 10.194 1.00 48.56 308 SER B O 1
ATOM 5883 N N . PRO B 1 309 ? 34.623 -14.247 10.510 1.00 50.49 309 PRO B N 1
ATOM 5884 C CA . PRO B 1 309 ? 33.790 -13.137 10.025 1.00 50.01 309 PRO B CA 1
ATOM 5885 C C . PRO B 1 309 ? 33.631 -12.010 11.034 1.00 50.06 309 PRO B C 1
ATOM 5886 O O . PRO B 1 309 ? 32.928 -11.035 10.744 1.00 55.25 309 PRO B O 1
ATOM 5890 N N . TYR B 1 310 ? 34.235 -12.121 12.213 1.00 49.64 310 TYR B N 1
ATOM 5891 C CA . TYR B 1 310 ? 34.139 -11.105 13.252 1.00 49.32 310 TYR B CA 1
ATOM 5892 C C . TYR B 1 310 ? 35.535 -10.676 13.682 1.00 49.63 310 TYR B C 1
ATOM 5893 O O . TYR B 1 310 ? 36.394 -11.520 13.964 1.00 46.89 310 TYR B O 1
ATOM 5902 N N . GLU B 1 311 ? 35.755 -9.367 13.741 1.00 53.40 311 GLU B N 1
ATOM 5903 C CA . GLU B 1 311 ? 36.984 -8.821 14.314 1.00 61.28 311 GLU B CA 1
ATOM 5904 C C . GLU B 1 311 ? 36.701 -8.361 15.747 1.00 52.26 311 GLU B C 1
ATOM 5905 O O . GLU B 1 311 ? 36.644 -7.168 16.064 1.00 48.39 311 GLU B O 1
ATOM 5911 N N . LEU B 1 312 ? 36.488 -9.359 16.614 1.00 46.81 312 LEU B N 1
ATOM 5912 C CA . LEU B 1 312 ? 36.114 -9.142 18.009 1.00 46.02 312 LEU B CA 1
ATOM 5913 C C . LEU B 1 312 ? 36.915 -10.077 18.903 1.00 43.85 312 LEU B C 1
ATOM 5914 O O . LEU B 1 312 ? 37.074 -11.265 18.598 1.00 40.54 312 LEU B O 1
ATOM 5919 N N . LYS B 1 313 ? 37.403 -9.535 20.020 1.00 42.95 313 LYS B N 1
ATOM 5920 C CA . LYS B 1 313 ? 38.266 -10.316 20.902 1.00 42.95 313 LYS B CA 1
ATOM 5921 C C . LYS B 1 313 ? 37.500 -11.466 21.551 1.00 38.07 313 LYS B C 1
ATOM 5922 O O . LYS B 1 313 ? 38.050 -12.559 21.739 1.00 36.27 313 LYS B O 1
ATOM 5928 N N . HIS B 1 314 ? 36.231 -11.254 21.900 1.00 39.44 314 HIS B N 1
ATOM 5929 C CA . HIS B 1 314 ? 35.510 -12.345 22.545 1.00 45.44 314 HIS B CA 1
ATOM 5930 C C . HIS B 1 314 ? 35.177 -13.461 21.564 1.00 41.15 314 HIS B C 1
ATOM 5931 O O . HIS B 1 314 ? 34.983 -14.605 21.992 1.00 46.62 314 HIS B O 1
ATOM 5938 N N . VAL B 1 315 ? 35.134 -13.162 20.264 1.00 43.16 315 VAL B N 1
ATOM 5939 C CA . VAL B 1 315 ? 35.023 -14.216 19.260 1.00 39.48 315 VAL B CA 1
ATOM 5940 C C . VAL B 1 315 ? 36.380 -14.870 19.033 1.00 40.00 315 VAL B C 1
ATOM 5941 O O . VAL B 1 315 ? 36.481 -16.097 18.945 1.00 43.63 315 VAL B O 1
ATOM 5945 N N . ALA B 1 316 ? 37.448 -14.069 18.976 1.00 35.97 316 ALA B N 1
ATOM 5946 C CA . ALA B 1 316 ? 38.774 -14.635 18.770 1.00 37.92 316 ALA B CA 1
ATOM 5947 C C . ALA B 1 316 ? 39.172 -15.561 19.913 1.00 42.70 316 ALA B C 1
ATOM 5948 O O . ALA B 1 316 ? 39.837 -16.580 19.691 1.00 45.81 316 ALA B O 1
ATOM 5950 N N . ASN B 1 317 ? 38.770 -15.234 21.143 1.00 40.29 317 ASN B N 1
ATOM 5951 C CA . ASN B 1 317 ? 39.120 -16.092 22.272 1.00 41.09 317 ASN B CA 1
ATOM 5952 C C . ASN B 1 317 ? 38.337 -17.397 22.248 1.00 39.83 317 ASN B C 1
ATOM 5953 O O . ASN B 1 317 ? 38.887 -18.460 22.562 1.00 42.36 317 ASN B O 1
ATOM 5958 N N . HIS B 1 318 ? 37.052 -17.342 21.886 1.00 38.13 318 HIS B N 1
ATOM 5959 C CA . HIS B 1 318 ? 36.274 -18.573 21.791 1.00 42.44 318 HIS B CA 1
ATOM 5960 C C . HIS B 1 318 ? 36.799 -19.465 20.669 1.00 46.24 318 HIS B C 1
ATOM 5961 O O . HIS B 1 318 ? 36.877 -20.689 20.827 1.00 44.74 318 HIS B O 1
ATOM 5968 N N . GLU B 1 319 ? 37.206 -18.869 19.546 1.00 41.74 319 GLU B N 1
ATOM 5969 C CA . GLU B 1 319 ? 37.744 -19.676 18.457 1.00 47.76 319 GLU B CA 1
ATOM 5970 C C . GLU B 1 319 ? 39.059 -20.320 18.869 1.00 46.74 319 GLU B C 1
ATOM 5971 O O . GLU B 1 319 ? 39.303 -21.494 18.568 1.00 45.42 319 GLU B O 1
ATOM 5977 N N . ALA B 1 320 ? 39.880 -19.591 19.630 1.00 40.64 320 ALA B N 1
ATOM 5978 C CA . ALA B 1 320 ? 41.100 -20.179 20.166 1.00 45.11 320 ALA B CA 1
ATOM 5979 C C . ALA B 1 320 ? 40.778 -21.322 21.123 1.00 49.77 320 ALA B C 1
ATOM 5980 O O . ALA B 1 320 ? 41.507 -22.319 21.172 1.00 51.31 320 ALA B O 1
ATOM 5982 N N . ARG B 1 321 ? 39.691 -21.195 21.894 1.00 40.69 321 ARG B N 1
ATOM 5983 C CA . ARG B 1 321 ? 39.270 -22.298 22.754 1.00 45.69 321 ARG B CA 1
ATOM 5984 C C . ARG B 1 321 ? 38.838 -23.501 21.922 1.00 47.26 321 ARG B C 1
ATOM 5985 O O . ARG B 1 321 ? 39.162 -24.646 22.261 1.00 48.14 321 ARG B O 1
ATOM 5993 N N . VAL B 1 322 ? 38.132 -23.258 20.812 1.00 46.81 322 VAL B N 1
ATOM 5994 C CA . VAL B 1 322 ? 37.769 -24.343 19.901 1.00 45.00 322 VAL B CA 1
ATOM 5995 C C . VAL B 1 322 ? 39.025 -25.020 19.369 1.00 44.57 322 VAL B C 1
ATOM 5996 O O . VAL B 1 322 ? 39.132 -26.250 19.352 1.00 46.23 322 VAL B O 1
ATOM 6000 N N . VAL B 1 323 ? 40.005 -24.222 18.952 1.00 43.29 323 VAL B N 1
ATOM 6001 C CA . VAL B 1 323 ? 41.254 -24.786 18.449 1.00 50.28 323 VAL B CA 1
ATOM 6002 C C . VAL B 1 323 ? 41.979 -25.536 19.558 1.00 47.15 323 VAL B C 1
ATOM 6003 O O . VAL B 1 323 ? 42.581 -26.591 19.328 1.00 50.92 323 VAL B O 1
ATOM 6007 N N . GLN B 1 324 ? 41.915 -25.015 20.781 1.00 50.53 324 GLN B N 1
ATOM 6008 C CA . GLN B 1 324 ? 42.564 -25.671 21.910 1.00 49.04 324 GLN B CA 1
ATOM 6009 C C . GLN B 1 324 ? 42.072 -27.106 22.082 1.00 53.85 324 GLN B C 1
ATOM 6010 O O . GLN B 1 324 ? 42.862 -28.012 22.377 1.00 55.65 324 GLN B O 1
ATOM 6016 N N . HIS B 1 325 ? 40.773 -27.338 21.880 1.00 49.14 325 HIS B N 1
ATOM 6017 C CA . HIS B 1 325 ? 40.233 -28.689 21.990 1.00 48.15 325 HIS B CA 1
ATOM 6018 C C . HIS B 1 325 ? 40.505 -29.511 20.735 1.00 57.30 325 HIS B C 1
ATOM 6019 O O . HIS B 1 325 ? 40.952 -30.659 20.821 1.00 56.51 325 HIS B O 1
ATOM 6026 N N . ASN B 1 326 ? 40.234 -28.937 19.559 1.00 54.99 326 ASN B N 1
ATOM 6027 C CA . ASN B 1 326 ? 40.300 -29.695 18.316 1.00 54.60 326 ASN B CA 1
ATOM 6028 C C . ASN B 1 326 ? 41.726 -30.055 17.922 1.00 58.65 326 ASN B C 1
ATOM 6029 O O . ASN B 1 326 ? 41.914 -30.939 17.081 1.00 59.80 326 ASN B O 1
ATOM 6034 N N . LEU B 1 327 ? 42.730 -29.406 18.518 1.00 58.68 327 LEU B N 1
ATOM 6035 C CA . LEU B 1 327 ? 44.120 -29.750 18.242 1.00 58.77 327 LEU B CA 1
ATOM 6036 C C . LEU B 1 327 ? 44.502 -31.113 18.803 1.00 62.95 327 LEU B C 1
ATOM 6037 O O . LEU B 1 327 ? 45.464 -31.721 18.320 1.00 67.35 327 LEU B O 1
ATOM 6042 N N . LEU B 1 328 ? 43.766 -31.602 19.802 1.00 61.14 328 LEU B N 1
ATOM 6043 C CA . LEU B 1 328 ? 44.056 -32.860 20.472 1.00 63.70 328 LEU B CA 1
ATOM 6044 C C . LEU B 1 328 ? 43.206 -34.012 19.950 1.00 61.72 328 LEU B C 1
ATOM 6045 O O . LEU B 1 328 ? 43.018 -35.006 20.655 1.00 65.96 328 LEU B O 1
ATOM 6050 N N . CYS B 1 329 ? 42.688 -33.900 18.735 1.00 64.71 329 CYS B N 1
ATOM 6051 C CA . CYS B 1 329 ? 41.956 -34.983 18.099 1.00 66.72 329 CYS B CA 1
ATOM 6052 C C . CYS B 1 329 ? 42.606 -35.275 16.755 1.00 66.88 329 CYS B C 1
ATOM 6053 O O . CYS B 1 329 ? 43.340 -34.446 16.210 1.00 68.60 329 CYS B O 1
ATOM 6056 N N . ASP B 1 330 ? 42.360 -36.478 16.239 1.00 71.40 330 ASP B N 1
ATOM 6057 C CA . ASP B 1 330 ? 42.812 -36.806 14.895 1.00 70.45 330 ASP B CA 1
ATOM 6058 C C . ASP B 1 330 ? 42.122 -35.885 13.900 1.00 69.81 330 ASP B C 1
ATOM 6059 O O . ASP B 1 330 ? 40.939 -35.565 14.047 1.00 70.19 330 ASP B O 1
ATOM 6064 N N . TRP B 1 331 ? 42.870 -35.474 12.871 1.00 66.74 331 TRP B N 1
ATOM 6065 C CA . TRP B 1 331 ? 42.382 -34.464 11.939 1.00 63.54 331 TRP B CA 1
ATOM 6066 C C . TRP B 1 331 ? 41.048 -34.852 11.312 1.00 69.60 331 TRP B C 1
ATOM 6067 O O . TRP B 1 331 ? 40.249 -33.972 10.969 1.00 67.82 331 TRP B O 1
ATOM 6078 N N . ASP B 1 332 ? 40.780 -36.153 11.174 1.00 69.12 332 ASP B N 1
ATOM 6079 C CA . ASP B 1 332 ? 39.573 -36.629 10.513 1.00 68.64 332 ASP B CA 1
ATOM 6080 C C . ASP B 1 332 ? 38.454 -36.995 11.479 1.00 71.92 332 ASP B C 1
ATOM 6081 O O . ASP B 1 332 ? 37.327 -37.226 11.031 1.00 77.88 332 ASP B O 1
ATOM 6086 N N . ASP B 1 333 ? 38.723 -37.031 12.785 1.00 71.34 333 ASP B N 1
ATOM 6087 C CA . ASP B 1 333 ? 37.709 -37.405 13.772 1.00 73.70 333 ASP B CA 1
ATOM 6088 C C . ASP B 1 333 ? 36.848 -36.194 14.136 1.00 73.07 333 ASP B C 1
ATOM 6089 O O . ASP B 1 333 ? 36.880 -35.669 15.250 1.00 68.79 333 ASP B O 1
ATOM 6094 N N . THR B 1 334 ? 36.044 -35.767 13.159 1.00 75.54 334 THR B N 1
ATOM 6095 C CA . THR B 1 334 ? 35.235 -34.566 13.325 1.00 73.99 334 THR B CA 1
ATOM 6096 C C . THR B 1 334 ? 34.129 -34.739 14.357 1.00 74.84 334 THR B C 1
ATOM 6097 O O . THR B 1 334 ? 33.670 -33.742 14.924 1.00 72.50 334 THR B O 1
ATOM 6101 N N . GLU B 1 335 ? 33.690 -35.969 14.620 1.00 78.19 335 GLU B N 1
ATOM 6102 C CA . GLU B 1 335 ? 32.560 -36.151 15.521 1.00 79.44 335 GLU B CA 1
ATOM 6103 C C . GLU B 1 335 ? 32.960 -36.120 16.990 1.00 76.41 335 GLU B C 1
ATOM 6104 O O . GLU B 1 335 ? 32.077 -36.027 17.849 1.00 78.56 335 GLU B O 1
ATOM 6110 N N . SER B 1 336 ? 34.253 -36.174 17.298 1.00 73.37 336 SER B N 1
ATOM 6111 C CA . SER B 1 336 ? 34.750 -35.860 18.632 1.00 71.98 336 SER B CA 1
ATOM 6112 C C . SER B 1 336 ? 35.186 -34.406 18.762 1.00 71.43 336 SER B C 1
ATOM 6113 O O . SER B 1 336 ? 35.642 -34.000 19.835 1.00 71.79 336 SER B O 1
ATOM 6116 N N . MET B 1 337 ? 35.090 -33.632 17.689 1.00 71.98 337 MET B N 1
ATOM 6117 C CA . MET B 1 337 ? 35.491 -32.236 17.673 1.00 66.74 337 MET B CA 1
ATOM 6118 C C . MET B 1 337 ? 34.300 -31.345 18.007 1.00 66.38 337 MET B C 1
ATOM 6119 O O . MET B 1 337 ? 33.143 -31.716 17.789 1.00 68.92 337 MET B O 1
ATOM 6124 N N . VAL B 1 338 ? 34.590 -30.168 18.563 1.00 60.17 338 VAL B N 1
ATOM 6125 C CA . VAL B 1 338 ? 33.551 -29.200 18.899 1.00 61.74 338 VAL B CA 1
ATOM 6126 C C . VAL B 1 338 ? 33.485 -28.174 17.782 1.00 57.32 338 VAL B C 1
ATOM 6127 O O . VAL B 1 338 ? 34.488 -27.877 17.124 1.00 57.82 338 VAL B O 1
ATOM 6131 N N . MET B 1 339 ? 32.296 -27.624 17.564 1.00 55.69 339 MET B N 1
ATOM 6132 C CA . MET B 1 339 ? 32.095 -26.601 16.554 1.00 58.09 339 MET B CA 1
ATOM 6133 C C . MET B 1 339 ? 32.087 -25.226 17.211 1.00 56.73 339 MET B C 1
ATOM 6134 O O . MET B 1 339 ? 31.689 -25.075 18.368 1.00 55.05 339 MET B O 1
ATOM 6139 N N . THR B 1 340 ? 32.558 -24.226 16.470 1.00 54.57 340 THR B N 1
ATOM 6140 C CA . THR B 1 340 ? 32.522 -22.865 16.981 1.00 56.57 340 THR B CA 1
ATOM 6141 C C . THR B 1 340 ? 31.102 -22.328 16.906 1.00 53.83 340 THR B C 1
ATOM 6142 O O . THR B 1 340 ? 30.345 -22.648 15.987 1.00 53.67 340 THR B O 1
ATOM 6146 N N . ASP B 1 341 ? 30.736 -21.519 17.886 1.00 54.97 341 ASP B N 1
ATOM 6147 C CA . ASP B 1 341 ? 29.383 -20.996 18.014 1.00 52.41 341 ASP B CA 1
ATOM 6148 C C . ASP B 1 341 ? 29.432 -19.506 17.713 1.00 50.72 341 ASP B C 1
ATOM 6149 O O . ASP B 1 341 ? 29.949 -18.724 18.515 1.00 55.16 341 ASP B O 1
ATOM 6154 N N . HIS B 1 342 ? 28.928 -19.117 16.545 1.00 53.35 342 HIS B N 1
ATOM 6155 C CA . HIS B 1 342 ? 28.841 -17.710 16.181 1.00 46.92 342 HIS B CA 1
ATOM 6156 C C . HIS B 1 342 ? 27.422 -17.172 16.319 1.00 46.32 342 HIS B C 1
ATOM 6157 O O . HIS B 1 342 ? 27.099 -16.129 15.739 1.00 50.06 342 HIS B O 1
ATOM 6164 N N . ARG B 1 343 ? 26.561 -17.875 17.047 1.00 45.97 343 ARG B N 1
ATOM 6165 C CA . ARG B 1 343 ? 25.205 -17.398 17.255 1.00 44.53 343 ARG B CA 1
ATOM 6166 C C . ARG B 1 343 ? 25.230 -16.264 18.270 1.00 43.98 343 ARG B C 1
ATOM 6167 O O . ARG B 1 343 ? 26.075 -16.242 19.171 1.00 48.21 343 ARG B O 1
ATOM 6175 N N . TYR B 1 344 ? 24.312 -15.320 18.110 1.00 43.43 344 TYR B N 1
ATOM 6176 C CA . TYR B 1 344 ? 24.149 -14.177 19.012 1.00 46.31 344 TYR B CA 1
ATOM 6177 C C . TYR B 1 344 ? 25.485 -13.563 19.433 1.00 45.76 344 TYR B C 1
ATOM 6178 O O . TYR B 1 344 ? 25.861 -13.546 20.608 1.00 45.04 344 TYR B O 1
ATOM 6187 N N . VAL B 1 345 ? 26.199 -13.026 18.449 1.00 39.76 345 VAL B N 1
ATOM 6188 C CA . VAL B 1 345 ? 27.478 -12.378 18.668 1.00 39.60 345 VAL B CA 1
ATOM 6189 C C . VAL B 1 345 ? 27.205 -10.899 18.985 1.00 41.71 345 VAL B C 1
ATOM 6190 O O . VAL B 1 345 ? 26.524 -10.241 18.188 1.00 45.58 345 VAL B O 1
ATOM 6194 N N . PRO B 1 346 ? 27.672 -10.378 20.123 1.00 44.92 346 PRO B N 1
ATOM 6195 C CA . PRO B 1 346 ? 27.447 -8.962 20.440 1.00 38.70 346 PRO B CA 1
ATOM 6196 C C . PRO B 1 346 ? 28.647 -8.081 20.149 1.00 38.57 346 PRO B C 1
ATOM 6197 O O . PRO B 1 346 ? 29.784 -8.557 20.040 1.00 38.76 346 PRO B O 1
ATOM 6201 N N . SER B 1 347 ? 28.411 -6.776 20.097 1.00 33.10 347 SER B N 1
ATOM 6202 C CA . SER B 1 347 ? 29.490 -5.831 19.866 1.00 37.28 347 SER B CA 1
ATOM 6203 C C . SER B 1 347 ? 29.087 -4.494 20.458 1.00 38.90 347 SER B C 1
ATOM 6204 O O . SER B 1 347 ? 27.903 -4.229 20.681 1.00 37.60 347 SER B O 1
ATOM 6207 N N . ALA B 1 348 ? 30.087 -3.641 20.677 1.00 36.99 348 ALA B N 1
ATOM 6208 C CA . ALA B 1 348 ? 29.836 -2.319 21.227 1.00 40.38 348 ALA B CA 1
ATOM 6209 C C . ALA B 1 348 ? 30.844 -1.340 20.650 1.00 42.85 348 ALA B C 1
ATOM 6210 O O . ALA B 1 348 ? 31.965 -1.715 20.300 1.00 47.16 348 ALA B O 1
ATOM 6212 N N . VAL B 1 349 ? 30.422 -0.085 20.527 1.00 38.10 349 VAL B N 1
ATOM 6213 C CA . VAL B 1 349 ? 31.292 0.997 20.086 1.00 42.49 349 VAL B CA 1
ATOM 6214 C C . VAL B 1 349 ? 31.400 2.007 21.217 1.00 39.77 349 VAL B C 1
ATOM 6215 O O . VAL B 1 349 ? 30.402 2.627 21.605 1.00 42.69 349 VAL B O 1
ATOM 6219 N N . PHE B 1 350 ? 32.612 2.180 21.735 1.00 39.71 350 PHE B N 1
ATOM 6220 C CA . PHE B 1 350 ? 32.829 3.057 22.880 1.00 44.80 350 PHE B CA 1
ATOM 6221 C C . PHE B 1 350 ? 33.030 4.487 22.382 1.00 44.36 350 PHE B C 1
ATOM 6222 O O . PHE B 1 350 ? 34.120 5.062 22.411 1.00 42.16 350 PHE B O 1
ATOM 6230 N N . THR B 1 351 ? 31.931 5.034 21.871 1.00 42.93 351 THR B N 1
ATOM 6231 C CA . THR B 1 351 ? 31.809 6.412 21.434 1.00 47.16 351 THR B CA 1
ATOM 6232 C C . THR B 1 351 ? 30.858 7.156 22.371 1.00 47.47 351 THR B C 1
ATOM 6233 O O . THR B 1 351 ? 30.415 6.627 23.396 1.00 47.02 351 THR B O 1
ATOM 6237 N N . ASP B 1 352 ? 30.538 8.385 21.996 1.00 49.21 352 ASP B N 1
ATOM 6238 C CA . ASP B 1 352 ? 29.542 9.204 22.670 1.00 52.52 352 ASP B CA 1
ATOM 6239 C C . ASP B 1 352 ? 28.492 9.575 21.634 1.00 48.85 352 ASP B C 1
ATOM 6240 O O . ASP B 1 352 ? 28.815 10.272 20.653 1.00 51.97 352 ASP B O 1
ATOM 6245 N N . PRO B 1 353 ? 27.246 9.116 21.776 1.00 49.12 353 PRO B N 1
ATOM 6246 C CA . PRO B 1 353 ? 26.782 8.193 22.818 1.00 49.70 353 PRO B CA 1
ATOM 6247 C C . PRO B 1 353 ? 27.275 6.776 22.538 1.00 47.00 353 PRO B C 1
ATOM 6248 O O . PRO B 1 353 ? 27.516 6.411 21.389 1.00 45.23 353 PRO B O 1
ATOM 6252 N N . PRO B 1 354 ? 27.467 5.975 23.585 1.00 43.91 354 PRO B N 1
ATOM 6253 C CA . PRO B 1 354 ? 27.912 4.591 23.385 1.00 37.82 354 PRO B CA 1
ATOM 6254 C C . PRO B 1 354 ? 26.864 3.787 22.637 1.00 40.65 354 PRO B C 1
ATOM 6255 O O . PRO B 1 354 ? 25.668 4.083 22.690 1.00 39.70 354 PRO B O 1
ATOM 6259 N N . VAL B 1 355 ? 27.328 2.772 21.911 1.00 33.29 355 VAL B N 1
ATOM 6260 C CA . VAL B 1 355 ? 26.454 1.921 21.118 1.00 36.50 355 VAL B CA 1
ATOM 6261 C C . VAL B 1 355 ? 26.771 0.468 21.424 1.00 37.27 355 VAL B C 1
ATOM 6262 O O . VAL B 1 355 ? 27.941 0.096 21.564 1.00 38.08 355 VAL B O 1
ATOM 6266 N N . ALA B 1 356 ? 25.731 -0.355 21.523 1.00 33.81 356 ALA B N 1
ATOM 6267 C CA . ALA B 1 356 ? 25.921 -1.791 21.672 1.00 36.69 356 ALA B CA 1
ATOM 6268 C C . ALA B 1 356 ? 24.741 -2.503 21.026 1.00 36.37 356 ALA B C 1
ATOM 6269 O O . ALA B 1 356 ? 23.618 -1.982 21.014 1.00 33.65 356 ALA B O 1
ATOM 6271 N N . SER B 1 357 ? 24.999 -3.703 20.500 1.00 32.81 357 SER B N 1
ATOM 6272 C CA . SER B 1 357 ? 23.993 -4.419 19.724 1.00 40.41 357 SER B CA 1
ATOM 6273 C C . SER B 1 357 ? 24.221 -5.923 19.803 1.00 39.45 357 SER B C 1
ATOM 6274 O O . SER B 1 357 ? 25.349 -6.386 19.997 1.00 39.69 357 SER B O 1
ATOM 6277 N N . VAL B 1 358 ? 23.137 -6.678 19.627 1.00 39.46 358 VAL B N 1
ATOM 6278 C CA . VAL B 1 358 ? 23.208 -8.130 19.459 1.00 39.96 358 VAL B CA 1
ATOM 6279 C C . VAL B 1 358 ? 21.963 -8.586 18.710 1.00 38.53 358 VAL B C 1
ATOM 6280 O O . VAL B 1 358 ? 20.873 -8.039 18.893 1.00 42.27 358 VAL B O 1
ATOM 6284 N N . GLY B 1 359 ? 22.133 -9.595 17.865 1.00 46.41 359 GLY B N 1
ATOM 6285 C CA . GLY B 1 359 ? 21.025 -10.110 17.088 1.00 47.97 359 GLY B CA 1
ATOM 6286 C C . GLY B 1 359 ? 20.806 -9.317 15.812 1.00 47.69 359 GLY B C 1
ATOM 6287 O O . GLY B 1 359 ? 21.690 -8.611 15.320 1.00 41.28 359 GLY B O 1
ATOM 6288 N N . MET B 1 360 ? 19.593 -9.432 15.280 1.00 46.72 360 MET B N 1
ATOM 6289 C CA . MET B 1 360 ? 19.253 -8.828 14.002 1.00 49.88 360 MET B CA 1
ATOM 6290 C C . MET B 1 360 ? 18.783 -7.391 14.168 1.00 43.14 360 MET B C 1
ATOM 6291 O O . MET B 1 360 ? 18.241 -7.006 15.206 1.00 49.00 360 MET B O 1
ATOM 6296 N N . THR B 1 361 ? 19.012 -6.594 13.130 1.00 43.01 361 THR B N 1
ATOM 6297 C CA . THR B 1 361 ? 18.372 -5.297 13.016 1.00 45.33 361 THR B CA 1
ATOM 6298 C C . THR B 1 361 ? 16.892 -5.479 12.691 1.00 47.23 361 THR B C 1
ATOM 6299 O O . THR B 1 361 ? 16.417 -6.589 12.435 1.00 48.56 361 THR B O 1
ATOM 6303 N N . GLU B 1 362 ? 16.151 -4.369 12.710 1.00 46.45 362 GLU B N 1
ATOM 6304 C CA . GLU B 1 362 ? 14.743 -4.432 12.333 1.00 52.70 362 GLU B CA 1
ATOM 6305 C C . GLU B 1 362 ? 14.592 -4.879 10.887 1.00 54.94 362 GLU B C 1
ATOM 6306 O O . GLU B 1 362 ? 13.782 -5.760 10.578 1.00 56.35 362 GLU B O 1
ATOM 6312 N N . ASN B 1 363 ? 15.391 -4.301 9.988 1.00 56.90 363 ASN B N 1
ATOM 6313 C CA . ASN B 1 363 ? 15.278 -4.653 8.578 1.00 56.30 363 ASN B CA 1
ATOM 6314 C C . ASN B 1 363 ? 15.628 -6.114 8.342 1.00 57.73 363 ASN B C 1
ATOM 6315 O O . ASN B 1 363 ? 15.010 -6.781 7.506 1.00 63.14 363 ASN B O 1
ATOM 6320 N N . GLN B 1 364 ? 16.602 -6.638 9.083 1.00 56.54 364 GLN B N 1
ATOM 6321 C CA . GLN B 1 364 ? 16.989 -8.031 8.890 1.00 55.83 364 GLN B CA 1
ATOM 6322 C C . GLN B 1 364 ? 15.863 -8.985 9.269 1.00 59.67 364 GLN B C 1
ATOM 6323 O O . GLN B 1 364 ? 15.679 -10.022 8.621 1.00 68.06 364 GLN B O 1
ATOM 6329 N N . ALA B 1 365 ? 15.086 -8.644 10.297 1.00 54.14 365 ALA B N 1
ATOM 6330 C CA . ALA B 1 365 ? 14.050 -9.552 10.776 1.00 61.23 365 ALA B CA 1
ATOM 6331 C C . ALA B 1 365 ? 12.868 -9.619 9.815 1.00 64.30 365 ALA B C 1
ATOM 6332 O O . ALA B 1 365 ? 12.314 -10.701 9.587 1.00 65.86 365 ALA B O 1
ATOM 6334 N N . VAL B 1 366 ? 12.448 -8.477 9.260 1.00 63.37 366 VAL B N 1
ATOM 6335 C CA . VAL B 1 366 ? 11.358 -8.498 8.286 1.00 65.55 366 VAL B CA 1
ATOM 6336 C C . VAL B 1 366 ? 11.788 -9.256 7.037 1.00 66.08 366 VAL B C 1
ATOM 6337 O O . VAL B 1 366 ? 11.016 -10.041 6.473 1.00 67.33 366 VAL B O 1
ATOM 6341 N N . ALA B 1 367 ? 13.036 -9.057 6.605 1.00 64.85 367 ALA B N 1
ATOM 6342 C CA . ALA B 1 367 ? 13.556 -9.754 5.435 1.00 64.03 367 ALA B CA 1
ATOM 6343 C C . ALA B 1 367 ? 13.586 -11.261 5.632 1.00 66.90 367 ALA B C 1
ATOM 6344 O O . ALA B 1 367 ? 13.659 -12.004 4.646 1.00 71.17 367 ALA B O 1
ATOM 6346 N N . LYS B 1 368 ? 13.555 -11.726 6.877 1.00 63.65 368 LYS B N 1
ATOM 6347 C CA . LYS B 1 368 ? 13.459 -13.144 7.185 1.00 66.20 368 LYS B CA 1
ATOM 6348 C C . LYS B 1 368 ? 12.018 -13.597 7.404 1.00 68.09 368 LYS B C 1
ATOM 6349 O O . LYS B 1 368 ? 11.795 -14.687 7.942 1.00 72.98 368 LYS B O 1
ATOM 6355 N N . GLY B 1 369 ? 11.043 -12.780 7.021 1.00 64.13 369 GLY B N 1
ATOM 6356 C CA . GLY B 1 369 ? 9.650 -13.175 7.111 1.00 59.07 369 GLY B CA 1
ATOM 6357 C C . GLY B 1 369 ? 9.137 -13.287 8.525 1.00 67.51 369 GLY B C 1
ATOM 6358 O O . GLY B 1 369 ? 8.309 -14.159 8.813 1.00 75.11 369 GLY B O 1
ATOM 6359 N N . PHE B 1 370 ? 9.605 -12.425 9.417 1.00 66.99 370 PHE B N 1
ATOM 6360 C CA . PHE B 1 370 ? 9.180 -12.439 10.806 1.00 61.91 370 PHE B CA 1
ATOM 6361 C C . PHE B 1 370 ? 8.055 -11.437 10.998 1.00 62.54 370 PHE B C 1
ATOM 6362 O O . PHE B 1 370 ? 8.129 -10.307 10.505 1.00 61.94 370 PHE B O 1
ATOM 6370 N N . ASP B 1 371 ? 7.016 -11.856 11.708 1.00 59.68 371 ASP B N 1
ATOM 6371 C CA . ASP B 1 371 ? 5.995 -10.933 12.187 1.00 63.14 371 ASP B CA 1
ATOM 6372 C C . ASP B 1 371 ? 6.520 -10.327 13.483 1.00 65.39 371 ASP B C 1
ATOM 6373 O O . ASP B 1 371 ? 6.544 -10.992 14.521 1.00 64.21 371 ASP B O 1
ATOM 6378 N N . ILE B 1 372 ? 6.960 -9.064 13.431 1.00 61.04 372 ILE B N 1
ATOM 6379 C CA . ILE B 1 372 ? 7.785 -8.506 14.496 1.00 59.31 372 ILE B CA 1
ATOM 6380 C C . ILE B 1 372 ? 6.979 -7.589 15.405 1.00 60.63 372 ILE B C 1
ATOM 6381 O O . ILE B 1 372 ? 6.045 -6.893 14.982 1.00 58.05 372 ILE B O 1
ATOM 6386 N N . LEU B 1 373 ? 7.350 -7.606 16.684 1.00 64.05 373 LEU B N 1
ATOM 6387 C CA . LEU B 1 373 ? 7.043 -6.538 17.624 1.00 59.47 373 LEU B CA 1
ATOM 6388 C C . LEU B 1 373 ? 8.292 -5.688 17.792 1.00 53.45 373 LEU B C 1
ATOM 6389 O O . LEU B 1 373 ? 9.414 -6.198 17.722 1.00 52.22 373 LEU B O 1
ATOM 6394 N N . CYS B 1 374 ? 8.098 -4.386 17.966 1.00 55.88 374 CYS B N 1
ATOM 6395 C CA . CYS B 1 374 ? 9.216 -3.458 18.035 1.00 56.47 374 CYS B CA 1
ATOM 6396 C C . CYS B 1 374 ? 8.926 -2.395 19.083 1.00 54.74 374 CYS B C 1
ATOM 6397 O O . CYS B 1 374 ? 7.769 -2.076 19.364 1.00 55.86 374 CYS B O 1
ATOM 6400 N N . ALA B 1 375 ? 9.991 -1.870 19.680 1.00 48.47 375 ALA B N 1
ATOM 6401 C CA . ALA B 1 375 ? 9.863 -0.777 20.630 1.00 49.76 375 ALA B CA 1
ATOM 6402 C C . ALA B 1 375 ? 11.143 0.045 20.626 1.00 48.85 375 ALA B C 1
ATOM 6403 O O . ALA B 1 375 ? 12.241 -0.498 20.473 1.00 49.83 375 ALA B O 1
ATOM 6405 N N . ILE B 1 376 ? 10.985 1.359 20.758 1.00 48.76 376 ILE B N 1
ATOM 6406 C CA . ILE B 1 376 ? 12.089 2.278 21.010 1.00 43.86 376 ILE B CA 1
ATOM 6407 C C . ILE B 1 376 ? 11.781 2.981 22.325 1.00 48.09 376 ILE B C 1
ATOM 6408 O O . ILE B 1 376 ? 10.737 3.632 22.458 1.00 48.11 376 ILE B O 1
ATOM 6413 N N . GLN B 1 377 ? 12.658 2.809 23.307 1.00 46.53 377 GLN B N 1
ATOM 6414 C CA . GLN B 1 377 ? 12.438 3.305 24.658 1.00 42.89 377 GLN B CA 1
ATOM 6415 C C . GLN B 1 377 ? 13.444 4.407 24.963 1.00 40.49 377 GLN B C 1
ATOM 6416 O O . GLN B 1 377 ? 14.655 4.188 24.868 1.00 39.99 377 GLN B O 1
ATOM 6422 N N . ASP B 1 378 ? 12.943 5.584 25.329 1.00 44.55 378 ASP B N 1
ATOM 6423 C CA . ASP B 1 378 ? 13.807 6.692 25.710 1.00 44.35 378 ASP B CA 1
ATOM 6424 C C . ASP B 1 378 ? 14.324 6.518 27.135 1.00 48.95 378 ASP B C 1
ATOM 6425 O O . ASP B 1 378 ? 13.580 6.116 28.037 1.00 47.77 378 ASP B O 1
ATOM 6430 N N . TYR B 1 379 ? 15.608 6.836 27.334 1.00 43.07 379 TYR B N 1
ATOM 6431 C CA . TYR B 1 379 ? 16.155 6.884 28.685 1.00 46.47 379 TYR B CA 1
ATOM 6432 C C . TYR B 1 379 ? 15.384 7.874 29.550 1.00 48.09 379 TYR B C 1
ATOM 6433 O O . TYR B 1 379 ? 15.170 7.635 30.744 1.00 48.68 379 TYR B O 1
ATOM 6442 N N . GLY B 1 380 ? 14.965 8.997 28.965 1.00 49.85 380 GLY B N 1
ATOM 6443 C CA . GLY B 1 380 ? 14.272 10.041 29.700 1.00 48.86 380 GLY B CA 1
ATOM 6444 C C . GLY B 1 380 ? 12.893 9.655 30.185 1.00 50.90 380 GLY B C 1
ATOM 6445 O O . GLY B 1 380 ? 12.295 10.413 30.955 1.00 50.83 380 GLY B O 1
ATOM 6446 N N . ASP B 1 381 ? 12.366 8.519 29.729 1.00 50.98 381 ASP B N 1
ATOM 6447 C CA . ASP B 1 381 ? 11.086 8.004 30.189 1.00 49.76 381 ASP B CA 1
ATOM 6448 C C . ASP B 1 381 ? 11.242 7.033 31.356 1.00 50.56 381 ASP B C 1
ATOM 6449 O O . ASP B 1 381 ? 10.297 6.305 31.683 1.00 51.25 381 ASP B O 1
ATOM 6454 N N . VAL B 1 382 ? 12.406 7.029 32.002 1.00 48.87 382 VAL B N 1
ATOM 6455 C CA . VAL B 1 382 ? 12.710 6.111 33.090 1.00 44.23 382 VAL B CA 1
ATOM 6456 C C . VAL B 1 382 ? 13.459 6.894 34.161 1.00 44.13 382 VAL B C 1
ATOM 6457 O O . VAL B 1 382 ? 14.194 7.841 33.862 1.00 46.82 382 VAL B O 1
ATOM 6461 N N . ALA B 1 383 ? 13.254 6.500 35.421 1.00 44.32 383 ALA B N 1
ATOM 6462 C CA . ALA B 1 383 ? 13.659 7.347 36.545 1.00 43.50 383 ALA B CA 1
ATOM 6463 C C . ALA B 1 383 ? 15.149 7.662 36.515 1.00 41.84 383 ALA B C 1
ATOM 6464 O O . ALA B 1 383 ? 15.555 8.798 36.795 1.00 36.83 383 ALA B O 1
ATOM 6466 N N . TYR B 1 384 ? 15.978 6.670 36.178 1.00 40.84 384 TYR B N 1
ATOM 6467 C CA . TYR B 1 384 ? 17.413 6.914 36.077 1.00 41.31 384 TYR B CA 1
ATOM 6468 C C . TYR B 1 384 ? 17.724 7.931 34.985 1.00 46.83 384 TYR B C 1
ATOM 6469 O O . TYR B 1 384 ? 18.722 8.659 35.078 1.00 44.63 384 TYR B O 1
ATOM 6478 N N . GLY B 1 385 ? 16.879 8.004 33.953 1.00 43.04 385 GLY B N 1
ATOM 6479 C CA . GLY B 1 385 ? 17.073 9.007 32.922 1.00 44.92 385 GLY B CA 1
ATOM 6480 C C . GLY B 1 385 ? 16.784 10.411 33.402 1.00 48.76 385 GLY B C 1
ATOM 6481 O O . GLY B 1 385 ? 17.419 11.367 32.945 1.00 51.74 385 GLY B O 1
ATOM 6482 N N . TRP B 1 386 ? 15.844 10.558 34.340 1.00 46.34 386 TRP B N 1
ATOM 6483 C CA . TRP B 1 386 ? 15.593 11.869 34.929 1.00 45.68 386 TRP B CA 1
ATOM 6484 C C . TRP B 1 386 ? 16.826 12.363 35.680 1.00 47.64 386 TRP B C 1
ATOM 6485 O O . TRP B 1 386 ? 17.251 13.512 35.515 1.00 49.75 386 TRP B O 1
ATOM 6496 N N . ALA B 1 387 ? 17.421 11.498 36.509 1.00 49.03 387 ALA B N 1
ATOM 6497 C CA . ALA B 1 387 ? 18.646 11.871 37.207 1.00 49.00 387 ALA B CA 1
ATOM 6498 C C . ALA B 1 387 ? 19.771 12.219 36.239 1.00 47.91 387 ALA B C 1
ATOM 6499 O O . ALA B 1 387 ? 20.686 12.966 36.600 1.00 47.89 387 ALA B O 1
ATOM 6501 N N . MET B 1 388 ? 19.717 11.715 35.013 1.00 49.82 388 MET B N 1
ATOM 6502 C CA . MET B 1 388 ? 20.722 12.064 34.026 1.00 49.93 388 MET B CA 1
ATOM 6503 C C . MET B 1 388 ? 20.340 13.286 33.211 1.00 50.45 388 MET B C 1
ATOM 6504 O O . MET B 1 388 ? 21.217 13.877 32.574 1.00 50.90 388 MET B O 1
ATOM 6509 N N . GLU B 1 389 ? 19.076 13.707 33.259 1.00 47.88 389 GLU B N 1
ATOM 6510 C CA . GLU B 1 389 ? 18.551 14.708 32.332 1.00 52.01 389 GLU B CA 1
ATOM 6511 C C . GLU B 1 389 ? 18.825 14.275 30.894 1.00 56.85 389 GLU B C 1
ATOM 6512 O O . GLU B 1 389 ? 19.237 15.065 30.039 1.00 51.92 389 GLU B O 1
ATOM 6518 N N . ASP B 1 390 ? 18.592 12.991 30.637 1.00 54.32 390 ASP B N 1
ATOM 6519 C CA . ASP B 1 390 ? 18.930 12.381 29.362 1.00 52.00 390 ASP B CA 1
ATOM 6520 C C . ASP B 1 390 ? 17.861 12.679 28.319 1.00 55.19 390 ASP B C 1
ATOM 6521 O O . ASP B 1 390 ? 16.662 12.545 28.582 1.00 49.64 390 ASP B O 1
ATOM 6526 N N . THR B 1 391 ? 18.304 13.057 27.115 1.00 55.97 391 THR B N 1
ATOM 6527 C CA . THR B 1 391 ? 17.392 13.347 26.015 1.00 55.42 391 THR B CA 1
ATOM 6528 C C . THR B 1 391 ? 17.692 12.574 24.736 1.00 55.64 391 THR B C 1
ATOM 6529 O O . THR B 1 391 ? 16.886 12.634 23.802 1.00 53.91 391 THR B O 1
ATOM 6533 N N . THR B 1 392 ? 18.791 11.827 24.672 1.00 51.30 392 THR B N 1
ATOM 6534 C CA . THR B 1 392 ? 19.175 11.132 23.456 1.00 50.98 392 THR B CA 1
ATOM 6535 C C . THR B 1 392 ? 19.264 9.620 23.591 1.00 46.54 392 THR B C 1
ATOM 6536 O O . THR B 1 392 ? 19.207 8.930 22.567 1.00 53.20 392 THR B O 1
ATOM 6540 N N . GLY B 1 393 ? 19.413 9.088 24.800 1.00 48.15 393 GLY B N 1
ATOM 6541 C CA . GLY B 1 393 ? 19.589 7.653 24.960 1.00 46.85 393 GLY B CA 1
ATOM 6542 C C . GLY B 1 393 ? 18.341 6.871 24.585 1.00 43.48 393 GLY B C 1
ATOM 6543 O O . GLY B 1 393 ? 17.217 7.251 24.922 1.00 40.67 393 GLY B O 1
ATOM 6544 N N . ILE B 1 394 ? 18.551 5.735 23.906 1.00 37.17 394 ILE B N 1
ATOM 6545 C CA . ILE B 1 394 ? 17.457 4.875 23.472 1.00 39.17 394 ILE B CA 1
ATOM 6546 C C . ILE B 1 394 ? 17.857 3.410 23.590 1.00 38.31 394 ILE B C 1
ATOM 6547 O O . ILE B 1 394 ? 19.038 3.057 23.618 1.00 39.51 394 ILE B O 1
ATOM 6552 N N . VAL B 1 395 ? 16.838 2.560 23.663 1.00 38.03 395 VAL B N 1
ATOM 6553 C CA . VAL B 1 395 ? 16.968 1.109 23.618 1.00 40.08 395 VAL B CA 1
ATOM 6554 C C . VAL B 1 395 ? 15.954 0.594 22.609 1.00 38.83 395 VAL B C 1
ATOM 6555 O O . VAL B 1 395 ? 14.765 0.919 22.699 1.00 43.13 395 VAL B O 1
ATOM 6559 N N . LYS B 1 396 ? 16.415 -0.183 21.637 1.00 40.05 396 LYS B N 1
ATOM 6560 C CA . LYS B 1 396 ? 15.535 -0.741 20.618 1.00 40.17 396 LYS B CA 1
ATOM 6561 C C . LYS B 1 396 ? 15.560 -2.256 20.723 1.00 37.68 396 LYS B C 1
ATOM 6562 O O . LYS B 1 396 ? 16.638 -2.862 20.730 1.00 36.81 396 LYS B O 1
ATOM 6568 N N . ILE B 1 397 ? 14.379 -2.862 20.801 1.00 34.91 397 ILE B N 1
ATOM 6569 C CA . ILE B 1 397 ? 14.237 -4.308 20.921 1.00 41.01 397 ILE B CA 1
ATOM 6570 C C . ILE B 1 397 ? 13.274 -4.789 19.847 1.00 45.53 397 ILE B C 1
ATOM 6571 O O . ILE B 1 397 ? 12.199 -4.201 19.667 1.00 45.80 397 ILE B O 1
ATOM 6576 N N . ILE B 1 398 ? 13.644 -5.868 19.155 1.00 45.04 398 ILE B N 1
ATOM 6577 C CA . ILE B 1 398 ? 12.796 -6.492 18.147 1.00 45.45 398 ILE B CA 1
ATOM 6578 C C . ILE B 1 398 ? 12.490 -7.919 18.580 1.00 50.09 398 ILE B C 1
ATOM 6579 O O . ILE B 1 398 ? 13.403 -8.677 18.930 1.00 52.52 398 ILE B O 1
ATOM 6584 N N . ALA B 1 399 ? 11.214 -8.294 18.515 1.00 51.93 399 ALA B N 1
ATOM 6585 C CA . ALA B 1 399 ? 10.761 -9.605 18.953 1.00 57.26 399 ALA B CA 1
ATOM 6586 C C . ALA B 1 399 ? 9.747 -10.164 17.963 1.00 61.13 399 ALA B C 1
ATOM 6587 O O . ALA B 1 399 ? 9.084 -9.416 17.240 1.00 56.16 399 ALA B O 1
ATOM 6589 N N . GLU B 1 400 ? 9.649 -11.492 17.926 1.00 62.13 400 GLU B N 1
ATOM 6590 C CA . GLU B 1 400 ? 8.651 -12.158 17.099 1.00 65.12 400 GLU B CA 1
ATOM 6591 C C . GLU B 1 400 ? 7.278 -12.058 17.748 1.00 59.22 400 GLU B C 1
ATOM 6592 O O . GLU B 1 400 ? 7.129 -12.298 18.948 1.00 68.25 400 GLU B O 1
ATOM 6598 N N . ARG B 1 401 ? 6.266 -11.736 16.938 1.00 60.08 401 ARG B N 1
ATOM 6599 C CA . ARG B 1 401 ? 4.930 -11.476 17.473 1.00 65.08 401 ARG B CA 1
ATOM 6600 C C . ARG B 1 401 ? 4.317 -12.718 18.109 1.00 65.72 401 ARG B C 1
ATOM 6601 O O . ARG B 1 401 ? 3.671 -12.629 19.160 1.00 71.52 401 ARG B O 1
ATOM 6609 N N . GLY B 1 402 ? 4.504 -13.880 17.494 1.00 69.54 402 GLY B N 1
ATOM 6610 C CA . GLY B 1 402 ? 3.888 -15.0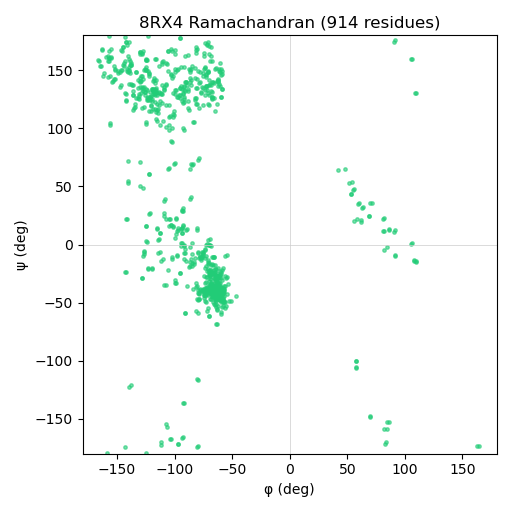93 18.000 1.00 73.22 402 GLY B CA 1
ATOM 6611 C C . GLY B 1 402 ? 4.364 -15.529 19.371 1.00 67.18 402 GLY B C 1
ATOM 6612 O O . GLY B 1 402 ? 3.616 -15.468 20.351 1.00 60.46 402 GLY B O 1
ATOM 6613 N N . SER B 1 403 ? 5.622 -15.964 19.447 1.00 70.63 403 SER B N 1
ATOM 6614 C CA . SER B 1 403 ? 6.164 -16.593 20.643 1.00 64.36 403 SER B CA 1
ATOM 6615 C C . SER B 1 403 ? 6.718 -15.601 21.655 1.00 67.09 403 SER B C 1
ATOM 6616 O O . SER B 1 403 ? 6.883 -15.963 22.825 1.00 67.03 403 SER B O 1
ATOM 6619 N N . GLY B 1 404 ? 7.007 -14.371 21.242 1.00 67.60 404 GLY B N 1
ATOM 6620 C CA . GLY B 1 404 ? 7.749 -13.456 22.083 1.00 58.01 404 GLY B CA 1
ATOM 6621 C C . GLY B 1 404 ? 9.245 -13.650 22.047 1.00 59.27 404 GLY B C 1
ATOM 6622 O O . GLY B 1 404 ? 9.950 -13.056 22.873 1.00 55.79 404 GLY B O 1
ATOM 6623 N N . ARG B 1 405 ? 9.751 -14.449 21.107 1.00 59.50 405 ARG B N 1
ATOM 6624 C CA . ARG B 1 405 ? 11.182 -14.685 20.996 1.00 58.13 405 ARG B CA 1
ATOM 6625 C C . ARG B 1 405 ? 11.920 -13.386 20.706 1.00 56.86 405 ARG B C 1
ATOM 6626 O O . ARG B 1 405 ? 11.472 -12.562 19.907 1.00 56.92 405 ARG B O 1
ATOM 6634 N N . LEU B 1 406 ? 13.057 -13.205 21.368 1.00 60.15 406 LEU B N 1
ATOM 6635 C CA . LEU B 1 406 ? 13.880 -12.021 21.169 1.00 56.35 406 LEU B CA 1
ATOM 6636 C C . LEU B 1 406 ? 14.752 -12.203 19.930 1.00 55.28 406 LEU B C 1
ATOM 6637 O O . LEU B 1 406 ? 15.473 -13.200 19.811 1.00 58.29 406 LEU B O 1
ATOM 6642 N N . LEU B 1 407 ? 14.677 -11.247 19.001 1.00 54.09 407 LEU B N 1
ATOM 6643 C CA . LEU B 1 407 ? 15.402 -11.339 17.737 1.00 55.40 407 LEU B CA 1
ATOM 6644 C C . LEU B 1 407 ? 16.583 -10.389 17.632 1.00 51.93 407 LEU B C 1
ATOM 6645 O O . LEU B 1 407 ? 17.583 -10.736 16.996 1.00 55.17 407 LEU B O 1
ATOM 6650 N N . GLY B 1 408 ? 16.484 -9.198 18.211 1.00 46.97 408 GLY B N 1
ATOM 6651 C CA . GLY B 1 408 ? 17.577 -8.246 18.174 1.00 44.60 408 GLY B CA 1
ATOM 6652 C C . GLY B 1 408 ? 17.360 -7.150 19.189 1.00 45.60 408 GLY B C 1
ATOM 6653 O O . GLY B 1 408 ? 16.221 -6.843 19.562 1.00 41.94 408 GLY B O 1
ATOM 6654 N N . ALA B 1 409 ? 18.467 -6.560 19.645 1.00 43.09 409 ALA B N 1
ATOM 6655 C CA . ALA B 1 409 ? 18.430 -5.442 20.581 1.00 43.88 409 ALA B CA 1
ATOM 6656 C C . ALA B 1 409 ? 19.593 -4.509 20.276 1.00 37.81 409 ALA B C 1
ATOM 6657 O O . ALA B 1 409 ? 20.709 -4.963 20.013 1.00 37.20 409 ALA B O 1
ATOM 6659 N N . HIS B 1 410 ? 19.323 -3.206 20.300 1.00 31.89 410 HIS B N 1
ATOM 6660 C CA . HIS B 1 410 ? 20.323 -2.208 19.934 1.00 39.38 410 HIS B CA 1
ATOM 6661 C C . HIS B 1 410 ? 20.180 -1.003 20.846 1.00 42.76 410 HIS B C 1
ATOM 6662 O O . HIS B 1 410 ? 19.094 -0.420 20.942 1.00 40.80 410 HIS B O 1
ATOM 6669 N N . ILE B 1 411 ? 21.269 -0.638 21.515 1.00 38.73 411 ILE B N 1
ATOM 6670 C CA . ILE B 1 411 ? 21.255 0.425 22.507 1.00 44.03 411 ILE B CA 1
ATOM 6671 C C . ILE B 1 411 ? 22.209 1.519 22.061 1.00 38.96 411 ILE B C 1
ATOM 6672 O O . ILE B 1 411 ? 23.336 1.235 21.639 1.00 39.45 411 ILE B O 1
ATOM 6677 N N . MET B 1 412 ? 21.749 2.763 22.150 1.00 39.29 412 MET B N 1
ATOM 6678 C CA . MET B 1 412 ? 22.580 3.954 21.981 1.00 38.47 412 MET B CA 1
ATOM 6679 C C . MET B 1 412 ? 22.373 4.784 23.246 1.00 42.92 412 MET B C 1
ATOM 6680 O O . MET B 1 412 ? 21.293 5.351 23.448 1.00 39.85 412 MET B O 1
ATOM 6685 N N . GLY B 1 413 ? 23.360 4.797 24.130 1.00 39.68 413 GLY B N 1
ATOM 6686 C CA . GLY B 1 413 ? 23.239 5.580 25.342 1.00 41.24 413 GLY B CA 1
ATOM 6687 C C . GLY B 1 413 ? 24.239 5.166 26.404 1.00 41.93 413 GLY B C 1
ATOM 6688 O O . GLY B 1 413 ? 25.121 4.333 26.178 1.00 43.64 413 GLY B O 1
ATOM 6689 N N . HIS B 1 414 ? 24.062 5.773 27.575 1.00 40.89 414 HIS B N 1
ATOM 6690 C CA . HIS B 1 414 ? 24.956 5.561 28.702 1.00 40.94 414 HIS B CA 1
ATOM 6691 C C . HIS B 1 414 ? 24.990 4.088 29.098 1.00 39.42 414 HIS B C 1
ATOM 6692 O O . HIS B 1 414 ? 23.951 3.428 29.179 1.00 40.26 414 HIS B O 1
ATOM 6699 N N . GLN B 1 415 ? 26.201 3.572 29.309 1.00 34.64 415 GLN B N 1
ATOM 6700 C CA . GLN B 1 415 ? 26.433 2.200 29.774 1.00 42.32 415 GLN B CA 1
ATOM 6701 C C . GLN B 1 415 ? 25.850 1.155 28.823 1.00 38.96 415 GLN B C 1
ATOM 6702 O O . GLN B 1 415 ? 25.431 0.076 29.251 1.00 35.33 415 GLN B O 1
ATOM 6708 N N . ALA B 1 416 ? 25.884 1.451 27.520 1.00 36.08 416 ALA B N 1
ATOM 6709 C CA . ALA B 1 416 ? 25.271 0.571 26.527 1.00 38.92 416 ALA B CA 1
ATOM 6710 C C . ALA B 1 416 ? 25.849 -0.837 26.595 1.00 37.11 416 ALA B C 1
ATOM 6711 O O . ALA B 1 416 ? 25.104 -1.823 26.635 1.00 38.77 416 ALA B O 1
ATOM 6713 N N . SER B 1 417 ? 27.179 -0.954 26.612 1.00 33.89 417 SER B N 1
ATOM 6714 C CA . SER B 1 417 ? 27.817 -2.264 26.669 1.00 32.15 417 SER B CA 1
ATOM 6715 C C . SER B 1 417 ? 27.556 -2.999 27.982 1.00 38.02 417 SER B C 1
ATOM 6716 O O . SER B 1 417 ? 27.879 -4.190 28.080 1.00 36.97 417 SER B O 1
ATOM 6719 N N . SER B 1 418 ? 27.001 -2.325 28.988 1.00 33.98 418 SER B N 1
ATOM 6720 C CA . SER B 1 418 ? 26.652 -2.978 30.247 1.00 38.63 418 SER B CA 1
ATOM 6721 C C . SER B 1 418 ? 25.217 -3.493 30.223 1.00 39.44 418 SER B C 1
ATOM 6722 O O . SER B 1 418 ? 24.975 -4.695 30.377 1.00 36.63 418 SER B O 1
ATOM 6725 N N . ILE B 1 419 ? 24.259 -2.593 30.009 1.00 36.29 419 ILE B N 1
ATOM 6726 C CA . ILE B 1 419 ? 22.852 -2.919 30.194 1.00 35.07 419 ILE B CA 1
ATOM 6727 C C . ILE B 1 419 ? 22.330 -3.805 29.074 1.00 41.76 419 ILE B C 1
ATOM 6728 O O . ILE B 1 419 ? 21.166 -4.219 29.104 1.00 45.76 419 ILE B O 1
ATOM 6733 N N . ILE B 1 420 ? 23.167 -4.094 28.075 1.00 33.91 420 ILE B N 1
ATOM 6734 C CA . ILE B 1 420 ? 22.757 -5.023 27.033 1.00 36.37 420 ILE B CA 1
ATOM 6735 C C . ILE B 1 420 ? 22.999 -6.478 27.424 1.00 35.86 420 ILE B C 1
ATOM 6736 O O . ILE B 1 420 ? 22.353 -7.374 26.860 1.00 36.93 420 ILE B O 1
ATOM 6741 N N . GLN B 1 421 ? 23.852 -6.732 28.415 1.00 31.82 421 GLN B N 1
ATOM 6742 C CA . GLN B 1 421 ? 24.173 -8.107 28.790 1.00 33.84 421 GLN B CA 1
ATOM 6743 C C . GLN B 1 421 ? 22.949 -8.964 29.106 1.00 33.85 421 GLN B C 1
ATOM 6744 O O . GLN B 1 421 ? 22.909 -10.115 28.639 1.00 35.92 421 GLN B O 1
ATOM 6750 N N . PRO B 1 422 ? 21.926 -8.489 29.830 1.00 38.19 422 PRO B N 1
ATOM 6751 C CA . PRO B 1 422 ? 20.731 -9.335 30.025 1.00 38.76 422 PRO B CA 1
ATOM 6752 C C . PRO B 1 422 ? 20.032 -9.724 28.731 1.00 39.52 422 PRO B C 1
ATOM 6753 O O . PRO B 1 422 ? 19.439 -10.811 28.663 1.00 40.10 422 PRO B O 1
ATOM 6757 N N . LEU B 1 423 ? 20.045 -8.853 27.716 1.00 35.80 423 LEU B N 1
ATOM 6758 C CA . LEU B 1 423 ? 19.431 -9.195 26.437 1.00 30.38 423 LEU B CA 1
ATOM 6759 C C . LEU B 1 423 ? 20.254 -10.233 25.686 1.00 32.82 423 LEU B C 1
ATOM 6760 O O . LEU B 1 423 ? 19.693 -11.107 25.015 1.00 37.35 423 LEU B O 1
ATOM 6765 N N . ILE B 1 424 ? 21.586 -10.148 25.776 1.00 35.07 424 ILE B N 1
ATOM 6766 C CA . ILE B 1 424 ? 22.439 -11.204 25.235 1.00 31.87 424 ILE B CA 1
ATOM 6767 C C . ILE B 1 424 ? 22.099 -12.537 25.887 1.00 36.31 424 ILE B C 1
ATOM 6768 O O . ILE B 1 424 ? 21.917 -13.554 25.204 1.00 34.61 424 ILE B O 1
ATOM 6773 N N . GLN B 1 425 ? 22.010 -12.548 27.225 1.00 36.27 425 GLN B N 1
ATOM 6774 C CA . GLN B 1 425 ? 21.722 -13.778 27.956 1.00 31.37 425 GLN B CA 1
ATOM 6775 C C . GLN B 1 425 ? 20.378 -14.361 27.541 1.00 35.17 425 GLN B C 1
ATOM 6776 O O . GLN B 1 425 ? 20.274 -15.556 27.242 1.00 39.85 425 GLN B O 1
ATOM 6782 N N . ALA B 1 426 ? 19.340 -13.519 27.489 1.00 33.57 426 ALA B N 1
ATOM 6783 C CA . ALA B 1 426 ? 18.007 -14.001 27.143 1.00 35.58 426 ALA B CA 1
ATOM 6784 C C . ALA B 1 426 ? 17.980 -14.635 25.752 1.00 42.34 426 ALA B C 1
ATOM 6785 O O . ALA B 1 426 ? 17.391 -15.707 25.564 1.00 45.27 426 ALA B O 1
ATOM 6787 N N . MET B 1 427 ? 18.629 -14.003 24.768 1.00 39.45 427 MET B N 1
ATOM 6788 C CA . MET B 1 427 ? 18.623 -14.558 23.419 1.00 42.46 427 MET B CA 1
ATOM 6789 C C . MET B 1 427 ? 19.389 -15.873 23.362 1.00 42.83 427 MET B C 1
ATOM 6790 O O . MET B 1 427 ? 18.946 -16.824 22.708 1.00 42.76 427 MET B O 1
ATOM 6795 N N . SER B 1 428 ? 20.538 -15.944 24.038 1.00 36.63 428 SER B N 1
ATOM 6796 C CA . SER B 1 428 ? 21.334 -17.162 24.021 1.00 35.45 428 SER B CA 1
ATOM 6797 C C . SER B 1 428 ? 20.642 -18.323 24.730 1.00 41.96 428 SER B C 1
ATOM 6798 O O . SER B 1 428 ? 21.038 -19.473 24.524 1.00 42.37 428 SER B O 1
ATOM 6801 N N . PHE B 1 429 ? 19.628 -18.060 25.566 1.00 39.99 429 PHE B N 1
ATOM 6802 C CA . PHE B 1 429 ? 18.989 -19.131 26.327 1.00 43.75 429 PHE B CA 1
ATOM 6803 C C . PHE B 1 429 ? 17.481 -19.180 26.104 1.00 43.70 429 PHE B C 1
ATOM 6804 O O . PHE B 1 429 ? 16.766 -19.826 26.877 1.00 51.10 429 PHE B O 1
ATOM 6812 N N . GLY B 1 430 ? 16.983 -18.520 25.064 1.00 40.75 430 GLY B N 1
ATOM 6813 C CA . GLY B 1 430 ? 15.597 -18.688 24.674 1.00 46.06 430 GLY B CA 1
ATOM 6814 C C . GLY B 1 430 ? 14.571 -18.125 25.627 1.00 48.24 430 GLY B C 1
ATOM 6815 O O . GLY B 1 430 ? 13.429 -18.595 25.645 1.00 49.68 430 GLY B O 1
ATOM 6816 N N . LEU B 1 431 ? 14.941 -17.138 26.430 1.00 45.42 431 LEU B N 1
ATOM 6817 C CA . LEU B 1 431 ? 13.963 -16.453 27.261 1.00 46.63 431 LEU B CA 1
ATOM 6818 C C . LEU B 1 431 ? 13.109 -15.545 26.386 1.00 46.24 431 LEU B C 1
ATOM 6819 O O . LEU B 1 431 ? 13.634 -14.819 25.539 1.00 48.39 431 LEU B O 1
ATOM 6824 N N . THR B 1 432 ? 11.796 -15.598 26.570 1.00 44.39 432 THR B N 1
ATOM 6825 C CA . THR B 1 432 ? 10.915 -14.741 25.792 1.00 50.33 432 THR B CA 1
ATOM 6826 C C . THR B 1 432 ? 10.857 -13.340 26.401 1.00 51.20 432 THR B C 1
ATOM 6827 O O . THR B 1 432 ? 11.360 -13.088 27.499 1.00 53.33 432 THR B O 1
ATOM 6831 N N . ALA B 1 433 ? 10.244 -12.412 25.663 1.00 48.78 433 ALA B N 1
ATOM 6832 C CA . ALA B 1 433 ? 10.103 -11.048 26.167 1.00 51.46 433 ALA B CA 1
ATOM 6833 C C . ALA B 1 433 ? 9.168 -10.983 27.365 1.00 53.55 433 ALA B C 1
ATOM 6834 O O . ALA B 1 433 ? 9.374 -10.164 28.267 1.00 47.97 433 ALA B O 1
ATOM 6836 N N . GLN B 1 434 ? 8.135 -11.824 27.385 1.00 55.38 434 GLN B N 1
ATOM 6837 C CA . GLN B 1 434 ? 7.200 -11.818 28.500 1.00 56.25 434 GLN B CA 1
ATOM 6838 C C . GLN B 1 434 ? 7.878 -12.266 29.789 1.00 51.11 434 GLN B C 1
ATOM 6839 O O . GLN B 1 434 ? 7.789 -11.580 30.812 1.00 53.56 434 GLN B O 1
ATOM 6845 N N . GLN B 1 435 ? 8.560 -13.414 29.757 1.00 54.89 435 GLN B N 1
ATOM 6846 C CA . GLN B 1 435 ? 9.266 -13.891 30.943 1.00 52.86 435 GLN B CA 1
ATOM 6847 C C . GLN B 1 435 ? 10.308 -12.876 31.397 1.00 53.93 435 GLN B C 1
ATOM 6848 O O . GLN B 1 435 ? 10.419 -12.578 32.591 1.00 51.82 435 GLN B O 1
ATOM 6854 N N . MET B 1 436 ? 11.087 -12.336 30.451 1.00 51.78 436 MET B N 1
ATOM 6855 C CA . MET B 1 436 ? 12.164 -11.424 30.821 1.00 48.82 436 MET B CA 1
ATOM 6856 C C . MET B 1 436 ? 11.627 -10.160 31.478 1.00 49.14 436 MET B C 1
ATOM 6857 O O . MET B 1 436 ? 12.245 -9.622 32.405 1.00 47.55 436 MET B O 1
ATOM 6862 N N . ALA B 1 437 ? 10.471 -9.677 31.023 1.00 48.48 437 ALA B N 1
ATOM 6863 C CA . ALA B 1 437 ? 9.948 -8.422 31.544 1.00 43.65 437 ALA B CA 1
ATOM 6864 C C . ALA B 1 437 ? 9.375 -8.596 32.944 1.00 50.69 437 ALA B C 1
ATOM 6865 O O . ALA B 1 437 ? 9.662 -7.796 33.844 1.00 51.85 437 ALA B O 1
ATOM 6867 N N . ARG B 1 438 ? 8.582 -9.648 33.161 1.00 47.68 438 ARG B N 1
ATOM 6868 C CA . ARG B 1 438 ? 7.829 -9.770 34.402 1.00 50.00 438 ARG B CA 1
ATOM 6869 C C . ARG B 1 438 ? 8.059 -11.069 35.165 1.00 49.97 438 ARG B C 1
ATOM 6870 O O . ARG B 1 438 ? 7.405 -11.281 36.190 1.00 47.36 438 ARG B O 1
ATOM 6878 N N . GLY B 1 439 ? 8.939 -11.949 34.695 1.00 48.70 439 GLY B N 1
ATOM 6879 C CA . GLY B 1 439 ? 9.331 -13.122 35.449 1.00 43.41 439 GLY B CA 1
ATOM 6880 C C . GLY B 1 439 ? 10.518 -12.897 36.359 1.00 47.21 439 GLY B C 1
ATOM 6881 O O . GLY B 1 439 ? 11.098 -13.864 36.867 1.00 42.83 439 GLY B O 1
ATOM 6882 N N . GLN B 1 440 ? 10.894 -11.638 36.575 1.00 47.48 440 GLN B N 1
ATOM 6883 C CA . GLN B 1 440 ? 12.043 -11.280 37.391 1.00 37.93 440 GLN B CA 1
ATOM 6884 C C . GLN B 1 440 ? 11.872 -9.845 37.862 1.00 41.84 440 GLN B C 1
ATOM 6885 O O . GLN B 1 440 ? 11.149 -9.052 37.254 1.00 42.52 440 GLN B O 1
ATOM 6891 N N . TYR B 1 441 ? 12.558 -9.518 38.948 1.00 40.81 441 TYR B N 1
ATOM 6892 C CA . TYR B 1 441 ? 12.547 -8.167 39.480 1.00 39.57 441 TYR B CA 1
ATOM 6893 C C . TYR B 1 441 ? 13.607 -7.317 38.792 1.00 38.13 441 TYR B C 1
ATOM 6894 O O . TYR B 1 441 ? 14.647 -7.814 38.361 1.00 39.88 441 TYR B O 1
ATOM 6903 N N . TRP B 1 442 ? 13.332 -6.021 38.715 1.00 40.38 442 TRP B N 1
ATOM 6904 C CA . TRP B 1 442 ? 14.273 -5.009 38.252 1.00 36.10 442 TRP B CA 1
ATOM 6905 C C . TRP B 1 442 ? 14.458 -3.990 39.368 1.00 37.44 442 TRP B C 1
ATOM 6906 O O . TRP B 1 442 ? 13.475 -3.522 39.953 1.00 36.25 442 TRP B O 1
ATOM 6917 N N . ILE B 1 443 ? 15.711 -3.676 39.690 1.00 31.77 443 ILE B N 1
ATOM 6918 C CA . ILE B 1 443 ? 15.974 -2.764 40.797 1.00 33.47 443 ILE B CA 1
ATOM 6919 C C . ILE B 1 443 ? 15.489 -1.365 40.439 1.00 37.30 443 ILE B C 1
ATOM 6920 O O . ILE B 1 443 ? 15.903 -0.781 39.429 1.00 37.79 443 ILE B O 1
ATOM 6925 N N . HIS B 1 444 ? 14.638 -0.810 41.285 1.00 36.32 444 HIS B N 1
ATOM 6926 C CA . HIS B 1 444 ? 14.206 0.574 41.175 1.00 35.79 444 HIS B CA 1
ATOM 6927 C C . HIS B 1 444 ? 15.122 1.471 42.009 1.00 35.64 444 HIS B C 1
ATOM 6928 O O . HIS B 1 444 ? 15.523 1.089 43.112 1.00 40.74 444 HIS B O 1
ATOM 6935 N N . PRO B 1 445 ? 15.539 2.636 41.489 1.00 32.18 445 PRO B N 1
ATOM 6936 C CA . PRO B 1 445 ? 15.354 3.135 40.131 1.00 40.16 445 PRO B CA 1
ATOM 6937 C C . PRO B 1 445 ? 16.677 3.023 39.353 1.00 38.01 445 PRO B C 1
ATOM 6938 O O . PRO B 1 445 ? 17.294 4.033 39.006 1.00 34.44 445 PRO B O 1
ATOM 6942 N N . ALA B 1 446 ? 17.156 1.801 39.108 1.00 33.02 446 ALA B N 1
ATOM 6943 C CA . ALA B 1 446 ? 18.433 1.586 38.444 1.00 36.33 446 ALA B CA 1
ATOM 6944 C C . ALA B 1 446 ? 18.291 1.709 36.922 1.00 33.22 446 ALA B C 1
ATOM 6945 O O . ALA B 1 446 ? 17.193 1.640 36.360 1.00 31.95 446 ALA B O 1
ATOM 6947 N N . LEU B 1 447 ? 19.434 1.845 36.247 1.00 33.67 447 LEU B N 1
ATOM 6948 C CA . LEU B 1 447 ? 19.406 2.033 34.798 1.00 34.86 447 LEU B CA 1
ATOM 6949 C C . LEU B 1 447 ? 18.734 0.883 34.051 1.00 35.68 447 LEU B C 1
ATOM 6950 O O . LEU B 1 447 ? 18.017 1.169 33.076 1.00 36.67 447 LEU B O 1
ATOM 6955 N N . PRO B 1 448 ? 18.894 -0.396 34.430 1.00 33.34 448 PRO B N 1
ATOM 6956 C CA . PRO B 1 448 ? 18.232 -1.469 33.664 1.00 33.27 448 PRO B CA 1
ATOM 6957 C C . PRO B 1 448 ? 16.725 -1.319 33.541 1.00 35.19 448 PRO B C 1
ATOM 6958 O O . PRO B 1 448 ? 16.123 -2.059 32.754 1.00 36.42 448 PRO B O 1
ATOM 6962 N N . GLU B 1 449 ? 16.101 -0.386 34.270 1.00 39.53 449 GLU B N 1
ATOM 6963 C CA . GLU B 1 449 ? 14.669 -0.148 34.100 1.00 40.52 449 GLU B CA 1
ATOM 6964 C C . GLU B 1 449 ? 14.350 0.275 32.670 1.00 42.38 449 GLU B C 1
ATOM 6965 O O . GLU B 1 449 ? 13.227 0.073 32.192 1.00 40.97 449 GLU B O 1
ATOM 6971 N N . VAL B 1 450 ? 15.323 0.863 31.973 1.00 39.50 450 VAL B N 1
ATOM 6972 C CA . VAL B 1 450 ? 15.076 1.267 30.597 1.00 42.06 450 VAL B CA 1
ATOM 6973 C C . VAL B 1 450 ? 14.903 0.044 29.706 1.00 40.63 450 VAL B C 1
ATOM 6974 O O . VAL B 1 450 ? 14.105 0.068 28.763 1.00 42.79 450 VAL B O 1
ATOM 6978 N N . VAL B 1 451 ? 15.598 -1.056 30.012 1.00 43.43 451 VAL B N 1
ATOM 6979 C CA . VAL B 1 451 ? 15.409 -2.292 29.256 1.00 36.25 451 VAL B CA 1
ATOM 6980 C C . VAL B 1 451 ? 14.064 -2.921 29.590 1.00 40.80 451 VAL B C 1
ATOM 6981 O O . VAL B 1 451 ? 13.342 -3.383 28.700 1.00 47.16 451 VAL B O 1
ATOM 6985 N N . GLU B 1 452 ? 13.702 -2.939 30.876 1.00 40.71 452 GLU B N 1
ATOM 6986 C CA . GLU B 1 452 ? 12.432 -3.520 31.300 1.00 42.61 452 GLU B CA 1
ATOM 6987 C C . GLU B 1 452 ? 11.257 -2.856 30.593 1.00 43.34 452 GLU B C 1
ATOM 6988 O O . GLU B 1 452 ? 10.385 -3.538 30.041 1.00 44.59 452 GLU B O 1
ATOM 6994 N N . ASN B 1 453 ? 11.220 -1.520 30.592 1.00 43.42 453 ASN B N 1
ATOM 6995 C CA . ASN B 1 453 ? 10.103 -0.816 29.969 1.00 44.73 453 ASN B CA 1
ATOM 6996 C C . ASN B 1 453 ? 10.107 -0.971 28.454 1.00 46.28 453 ASN B C 1
ATOM 6997 O O . ASN B 1 453 ? 9.051 -0.858 27.823 1.00 45.63 453 ASN B O 1
ATOM 7002 N N . ALA B 1 454 ? 11.274 -1.222 27.853 1.00 43.92 454 ALA B N 1
ATOM 7003 C CA . ALA B 1 454 ? 11.315 -1.498 26.420 1.00 42.81 454 ALA B CA 1
ATOM 7004 C C . ALA B 1 454 ? 10.619 -2.813 26.090 1.00 45.57 454 ALA B C 1
ATOM 7005 O O . ALA B 1 454 ? 9.902 -2.905 25.089 1.00 47.07 454 ALA B O 1
ATOM 7007 N N . LEU B 1 455 ? 10.789 -3.834 26.934 1.00 46.43 455 LEU B N 1
ATOM 7008 C CA . LEU B 1 455 ? 10.110 -5.103 26.685 1.00 48.56 455 LEU B CA 1
ATOM 7009 C C . LEU B 1 455 ? 8.600 -4.968 26.862 1.00 52.44 455 LEU B C 1
ATOM 7010 O O . LEU B 1 455 ? 7.827 -5.606 26.138 1.00 55.20 455 LEU B O 1
ATOM 7015 N N . LEU B 1 456 ? 8.163 -4.138 27.816 1.00 49.15 456 LEU B N 1
ATOM 7016 C CA . LEU B 1 456 ? 6.737 -3.974 28.090 1.00 50.90 456 LEU B CA 1
ATOM 7017 C C . LEU B 1 456 ? 6.017 -3.175 27.010 1.00 52.65 456 LEU B C 1
ATOM 7018 O O . LEU B 1 456 ? 4.783 -3.218 26.950 1.00 58.32 456 LEU B O 1
ATOM 7023 N N . ASN B 1 457 ? 6.758 -2.425 26.189 1.00 57.19 457 ASN B N 1
ATOM 7024 C CA . ASN B 1 457 ? 6.211 -1.567 25.147 1.00 52.35 457 ASN B CA 1
ATOM 7025 C C . ASN B 1 457 ? 6.378 -2.143 23.732 1.00 56.55 457 ASN B C 1
ATOM 7026 O O . ASN B 1 457 ? 6.199 -1.410 22.754 1.00 61.39 457 ASN B O 1
ATOM 7031 N N . LEU B 1 458 ? 6.683 -3.436 23.602 1.00 54.44 458 LEU B N 1
ATOM 7032 C CA . LEU B 1 458 ? 6.756 -4.089 22.295 1.00 56.80 458 LEU B CA 1
ATOM 7033 C C . LEU B 1 458 ? 5.367 -4.034 21.666 1.00 64.04 458 LEU B C 1
ATOM 7034 O O . LEU B 1 458 ? 4.413 -4.540 22.263 1.00 63.86 458 LEU B O 1
ATOM 7039 N N . ARG B 1 459 ? 5.195 -3.418 20.493 1.00 61.94 459 ARG B N 1
ATOM 7040 C CA . ARG B 1 459 ? 3.799 -3.251 20.215 1.00 58.04 459 ARG B CA 1
ATOM 7041 C C . ARG B 1 459 ? 3.794 -3.926 18.814 1.00 73.45 459 ARG B C 1
ATOM 7042 O O . ARG B 1 459 ? 2.779 -4.014 18.109 1.00 75.46 459 ARG B O 1
#

Solvent-accessible surface area: 36689 Å² total; per-residue (Å²): 146,86,75,3,57,2,0,1,12,11,2,23,11,0,41,54,0,34,44,159,122,8,91,65,64,75,2,0,3,2,23,129,40,93,7,17,17,62,11,25,7,36,15,28,16,0,7,23,0,2,5,46,0,0,59,10,0,53,40,1,126,15,0,51,145,13,3,0,43,24,80,42,98,150,38,49,11,90,56,0,24,67,49,0,6,46,77,0,56,73,65,6,105,67,23,36,80,146,30,114,92,28,132,54,26,49,19,41,45,60,43,3,69,4,3,68,70,60,139,104,42,47,9,12,0,89,9,98,129,53,76,71,0,10,0,86,24,0,0,0,13,26,21,11,67,35,90,28,36,111,28,3,97,91,59,68,12,120,74,27,11,13,59,65,0,4,117,24,90,125,37,15,133,14,0,0,0,12,11,20,30,95,48,1,2,16,5,0,1,0,1,28,4,7,50,6,146,4,1,2,1,6,191,24,32,39,3,5,157,145,29,1,66,19,0,12,85,95,0,20,151,53,0,57,115,89,6,93,37,57,39,113,60,67,11,82,12,9,100,94,116,87,104,60,9,16,2,70,0,75,75,54,33,82,5,136,1,31,29,3,0,4,10,46,45,50,49,26,22,0,63,61,3,68,2,106,95,7,36,0,70,32,69,164,11,80,1,52,40,53,85,19,5,43,4,82,6,121,30,0,2,0,1,5,35,0,3,9,92,74,91,38,47,16,0,10,50,27,1,0,77,5,0,27,64,1,5,60,34,93,27,85,68,33,150,51,14,69,108,27,55,55,166,47,20,0,22,13,5,22,0,36,16,29,7,1,26,2,37,32,18,55,85,90,0,84,93,147,71,51,91,28,31,30,3,62,11,58,1,22,98,8,13,36,1,42,2,10,56,28,127,56,2,0,0,0,0,0,0,40,121,72,58,6,93,3,7,0,0,2,0,1,3,72,22,0,13,8,4,0,0,3,0,0,5,1,8,21,62,50,23,27,9,108,82,0,4,124,36,16,24,8,4,41,2,0,4,3,18,0,0,24,44,0,8,74,68,27,189,143,82,66,5,60,0,0,1,15,11,2,20,10,0,38,58,0,31,47,143,116,5,92,66,55,92,2,0,2,2,23,121,46,85,14,16,20,55,12,23,11,40,14,26,22,0,6,20,1,1,7,41,0,0,50,9,0,71,38,0,124,21,0,50,138,13,3,0,38,20,85,34,75,152,38,61,8,102,65,0,22,70,50,0,6,47,78,0,52,72,71,6,111,74,26,50,73,152,23,126,98,30,133,58,21,56,12,36,52,42,29,3,80,4,3,75,72,62,133,92,43,85,9,16,1,106,8,92,133,55,81,77,1,4,0,93,23,0,0,0,14,26,18,10,73,35,76,44,45,111,20,5,94,90,51,65,15,122,82,39,15,15,60,70,2,5,125,24,81,132,39,18,141,11,1,0,0,12,12,25,30,92,55,0,2,18,5,0,2,1,3,30,8,6,58,7,137,4,1,0,2,9,189,23,34,50,2,7,168,153,32,2,73,22,1,12,124,88,1,18,170,40,1,56,113,85,7,85,36,61,38,106,75,73,13,86,11,12,79,92,100,84,110,56,10,14,4,68,3,67,79,56,32,74,6,125,0,32,28,3,0,4,11,39,44,57,56,29,26,0,69,58,5,64,0,118,96,8,35,0,74,34,72,162,13,89,0,47,46,52,88,29,4,41,8,84,7,122,24,0,1,0,1,7,40,0,5,9,88,74,104,37,43,16,0,12,50,29,0,0,81,5,0,30,58,0,4,64,28,97,28,90,70,42,165,55,15,66,111,21,51,55,166,66,22,0,20,12,5,20,0,36,13,26,6,1,31,2,35,40,21,54,81,99,0,77,92,146,73,37,90,28,29,23,0,56,11,58,0,24,103,8,16,36,1,53,2,14,43,26,124,57,2,1,0,2,0,0,0,44,118,73,60,4,102,3,2,0,0,4,0,1,3,66,22,0,10,8,4,0,1,3,0,0,2,1,9,30,62,58,21,28,7,106,79,0,3,118,36,16,24,7,3,35,2,0,2,3,18,0,0,25,43,0,9,78,75,26,175

Nearest PDB structures (foldseek):
  8qck-assembly1_B  TM=9.826E-01  e=1.623E-69  Mycolicibacterium smegmatis MC2 155
  6uzi-assembly2_D  TM=8.845E-01  e=1.814E-42  Elizabethkingia anophelis NUHP1
  6aon-assembly1_B  TM=8.603E-01  e=1.366E-40  Bordetella pertussis Tohama I
  3rnm-assembly2_D  TM=8.671E-01  e=2.470E-40  Homo sapiens
  4j57-assembly1_B  TM=8.736E-01  e=4.858E-36  Plasmodium falciparum 3D7

GO terms:
  GO:0050627 mycothione reductase [NAD(P)H] activity (F, IDA)
  GO:0050660 flavin adenine dinucleotide binding (F, IDA)
  GO:0070402 NADPH binding (F, IDA)
  GO:0005515 protein binding (F, IPI)
  GO:0050627 mycothione reductase [NAD(P)H] activity (F, TAS)
  GO:0005829 cytosol (C, TAS)
  GO:0010126 mycothiol metabolic process (P, TAS)

Sequence (918 aa):
METYDLAIIGTGSGNSILDERYAGKRVAICEQGTFGGTCLNVGCIPTKMFVYAAEVAQTVRGAARYGVDAHIDRVRWDDIVSRIFGRIDPIAISGEDYRRSSPNIDVYAQHTRFGPVQPDGRYLLRTDLGDEFTAEQVVIAAGSRPMIPPAILACGVEYHTSDTIMRIAELPEHLVIVGGGFVAAEFAHIFSALGVRITLVIRGGTLLRHADDTICERFTRLASTKWELRSHRNVVGAHHKGSQIVLELDDGSTVRADTVLVATGRMPNGDLLDAEQAGIDLDESRVVVDEYQRTCARNVFALGDVSSPYELKHVANHEARVVQHNLLCDWDDTESMVMTDHRYVPSAVFTDPPVASVGMTENQAVAKGFDILCAIQDYGDVAYGWAMEDTTGIVKIIAERGSGRLLGAHIMGHQASSIIQPLIQAMSFGLTAQQMARGQYWIHPALPEVVENALLNLRMETYDLAIIGTGSGNSILDERYAGKRVAICEQGTFGGTCLNVGCIPTKMFVYAAEVAQTVRGAARYGVDAHIDRVRWDDIVSRIFGRIDPIAISGEDYRRSSPNIDVYAQHTRFGPVQPDGRYLLRTDLGDEFTAEQVVIAAGSRPMIPPAILACGVEYHTSDTIMRIAELPEHLVIVGGGFVAAEFAHIFSALGVRITLVIRGGTLLRHADDTICERFTRLASTKWELRSHRNVVGAHHKGSQIVLELDDGSTVRADTVLVATGRMPNGDLLDAEQAGIDLDESRVVVDEYQRTCARNVFALGDVSSPYELKHVANHEARVVQHNLLCDWDDTESMVMTDHRYVPSAVFTDPPVASVGMTENQAVAKGFDILCAIQDYGDVAYGWAMEDTTGIVKIIAERGSGRLLGAHIMGHQASSIIQPLIQAMSFGLTAQQMARGQYWIHPALPEVVENALLNLR